Protein 5ZTB (pdb70)

Structure (mmCIF, N/CA/C/O backbone):
data_5ZTB
#
_entry.id   5ZTB
#
_cell.length_a   165.622
_cell.length_b   82.770
_cell.length_c   138.495
_cell.angle_alpha   90.00
_cell.angle_beta   115.86
_cell.angle_gamma   90.00
#
_symmetry.space_group_name_H-M   'C 1 2 1'
#
loop_
_entity.id
_entity.type
_entity.pdbx_description
1 polymer 'Sulfur carrier protein TtuB'
2 polymer 'tRNA-5-methyluridine(54) 2-sulfurtransferase'
3 non-polymer GLYCEROL
4 non-polymer 'IRON/SULFUR CLUSTER'
5 non-polymer 'ZINC ION'
6 non-polymer "ADENOSINE-5'-TRIPHOSPHATE"
7 non-polymer 'SULFATE ION'
8 water water
#
loop_
_atom_site.group_PDB
_atom_site.id
_atom_site.type_symbol
_atom_site.label_atom_id
_atom_site.label_alt_id
_atom_site.label_comp_id
_atom_site.label_asym_id
_atom_site.label_entity_id
_atom_site.label_seq_id
_atom_site.pdbx_PDB_ins_code
_atom_site.Cartn_x
_atom_site.Cartn_y
_atom_site.Cartn_z
_atom_site.occupancy
_atom_site.B_iso_or_equiv
_atom_site.auth_seq_id
_atom_site.auth_comp_id
_atom_site.auth_asym_id
_atom_site.auth_atom_id
_atom_site.pdbx_PDB_model_num
ATOM 1 N N . HIS A 1 10 ? -272.126 -48.270 -46.875 1.00 86.14 1 HIS E N 1
ATOM 2 C CA . HIS A 1 10 ? -272.452 -46.951 -46.397 1.00 86.28 1 HIS E CA 1
ATOM 3 C C . HIS A 1 10 ? -271.561 -45.909 -47.074 1.00 85.03 1 HIS E C 1
ATOM 4 O O . HIS A 1 10 ? -272.017 -45.017 -47.768 1.00 84.15 1 HIS E O 1
ATOM 11 N N . ARG A 1 11 ? -270.268 -46.074 -46.846 1.00 85.81 2 ARG E N 1
ATOM 12 C CA . ARG A 1 11 ? -269.237 -45.317 -47.536 1.00 85.02 2 ARG E CA 1
ATOM 13 C C . ARG A 1 11 ? -268.808 -46.037 -48.812 1.00 83.72 2 ARG E C 1
ATOM 14 O O . ARG A 1 11 ? -268.348 -47.182 -48.755 1.00 84.84 2 ARG E O 1
ATOM 22 N N . VAL A 1 12 ? -268.970 -45.380 -49.957 1.00 82.73 3 VAL E N 1
ATOM 23 C CA . VAL A 1 12 ? -268.655 -46.024 -51.218 1.00 73.74 3 VAL E CA 1
ATOM 24 C C . VAL A 1 12 ? -267.613 -45.223 -51.985 1.00 80.78 3 VAL E C 1
ATOM 25 O O . VAL A 1 12 ? -267.875 -44.093 -52.394 1.00 84.47 3 VAL E O 1
ATOM 29 N N . VAL A 1 13 ? -266.437 -45.808 -52.182 1.00 74.18 4 VAL E N 1
ATOM 30 C CA . VAL A 1 13 ? -265.365 -45.159 -52.936 1.00 77.47 4 VAL E CA 1
ATOM 31 C C . VAL A 1 13 ? -265.489 -45.482 -54.421 1.00 76.54 4 VAL E C 1
ATOM 32 O O . VAL A 1 13 ? -265.571 -46.648 -54.802 1.00 73.28 4 VAL E O 1
ATOM 36 N N . LEU A 1 14 ? -265.527 -44.448 -55.253 1.00 78.09 5 LEU E N 1
ATOM 37 C CA . LEU A 1 14 ? -265.735 -44.643 -56.679 1.00 77.21 5 LEU E CA 1
ATOM 38 C C . LEU A 1 14 ? -264.437 -44.602 -57.470 1.00 91.60 5 LEU E C 1
ATOM 39 O O . LEU A 1 14 ? -263.463 -43.972 -57.064 1.00 90.29 5 LEU E O 1
ATOM 44 N N . ARG A 1 15 ? -264.441 -45.285 -58.608 1.00 100.29 6 ARG E N 1
ATOM 45 C CA . ARG A 1 15 ? -263.268 -45.392 -59.455 1.00 114.63 6 ARG E CA 1
ATOM 46 C C . ARG A 1 15 ? -263.662 -45.077 -60.893 1.00 126.51 6 ARG E C 1
ATOM 47 O O . ARG A 1 15 ? -264.818 -45.269 -61.269 1.00 115.94 6 ARG E O 1
ATOM 55 N N . LEU A 1 16 ? -262.747 -44.571 -61.716 1.00 157.13 7 LEU E N 1
ATOM 56 C CA . LEU A 1 16 ? -261.374 -44.254 -61.345 1.00 167.27 7 LEU E CA 1
ATOM 57 C C . LEU A 1 16 ? -261.168 -42.941 -60.582 1.00 175.26 7 LEU E C 1
ATOM 58 O O . LEU A 1 16 ? -262.011 -42.044 -60.572 1.00 173.99 7 LEU E O 1
ATOM 63 N N . PRO A 1 17 ? -260.006 -42.884 -59.947 1.00 187.63 8 PRO E N 1
ATOM 64 C CA . PRO A 1 17 ? -259.467 -41.754 -59.194 1.00 199.02 8 PRO E CA 1
ATOM 65 C C . PRO A 1 17 ? -258.505 -40.871 -59.993 1.00 204.47 8 PRO E C 1
ATOM 66 O O . PRO A 1 17 ? -257.350 -41.261 -60.159 1.00 202.46 8 PRO E O 1
ATOM 70 N N . GLU A 1 18 ? -258.922 -39.658 -60.364 1.00 198.70 9 GLU E N 1
ATOM 71 C CA . GLU A 1 18 ? -260.323 -39.263 -60.567 1.00 185.42 9 GLU E CA 1
ATOM 72 C C . GLU A 1 18 ? -261.242 -39.538 -59.382 1.00 176.63 9 GLU E C 1
ATOM 73 O O . GLU A 1 18 ? -262.370 -39.999 -59.559 1.00 173.06 9 GLU E O 1
ATOM 79 N N . ARG A 1 19 ? -260.750 -39.284 -58.177 1.00 171.77 10 ARG E N 1
ATOM 80 C CA . ARG A 1 19 ? -261.405 -39.779 -56.978 1.00 152.56 10 ARG E CA 1
ATOM 81 C C . ARG A 1 19 ? -262.813 -39.232 -56.820 1.00 139.07 10 ARG E C 1
ATOM 82 O O . ARG A 1 19 ? -263.074 -38.057 -57.073 1.00 152.55 10 ARG E O 1
ATOM 90 N N . LYS A 1 20 ? -263.720 -40.107 -56.402 1.00 112.11 11 LYS E N 1
ATOM 91 C CA . LYS A 1 20 ? -265.102 -39.726 -56.148 1.00 106.77 11 LYS E CA 1
ATOM 92 C C . LYS A 1 20 ? -265.615 -40.559 -54.982 1.00 96.96 11 LYS E C 1
ATOM 93 O O . LYS A 1 20 ? -265.382 -41.765 -54.927 1.00 93.20 11 LYS E O 1
ATOM 99 N N . GLU A 1 21 ? -266.294 -39.915 -54.040 1.00 99.19 12 GLU E N 1
ATOM 100 C CA . GLU A 1 21 ? -266.801 -40.615 -52.869 1.00 94.96 12 GLU E CA 1
ATOM 101 C C . GLU A 1 21 ? -268.224 -40.194 -52.534 1.00 94.70 12 GLU E C 1
ATOM 102 O O . GLU A 1 21 ? -268.499 -39.016 -52.312 1.00 107.87 12 GLU E O 1
ATOM 108 N N . VAL A 1 22 ? -269.132 -41.164 -52.503 1.00 87.79 13 VAL E N 1
ATOM 109 C CA . VAL A 1 22 ? -270.505 -40.899 -52.102 1.00 90.48 13 VAL E CA 1
ATOM 110 C C . VAL A 1 22 ? -270.904 -41.819 -50.960 1.00 90.04 13 VAL E C 1
ATOM 111 O O . VAL A 1 22 ? -270.117 -42.667 -50.528 1.00 86.10 13 VAL E O 1
ATOM 115 N N . GLU A 1 23 ? -272.125 -41.654 -50.472 1.00 91.62 14 GLU E N 1
ATOM 116 C CA . GLU A 1 23 ? -272.620 -42.497 -49.397 1.00 90.66 14 GLU E CA 1
ATOM 117 C C . GLU A 1 23 ? -274.104 -42.796 -49.562 1.00 91.93 14 GLU E C 1
ATOM 118 O O . GLU A 1 23 ? -274.884 -41.933 -49.963 1.00 87.15 14 GLU E O 1
ATOM 124 N N . VAL A 1 24 ? -274.478 -44.037 -49.264 1.00 94.08 15 VAL E N 1
ATOM 125 C CA . VAL A 1 24 ? -275.852 -44.497 -49.416 1.00 91.26 15 VAL E CA 1
ATOM 126 C C . VAL A 1 24 ? -276.279 -45.317 -48.202 1.00 87.33 15 VAL E C 1
ATOM 127 O O . VAL A 1 24 ? -275.450 -45.681 -47.366 1.00 88.45 15 VAL E O 1
ATOM 131 N N . LYS A 1 25 ? -277.574 -45.597 -48.103 1.00 89.46 16 LYS E N 1
ATOM 132 C CA . LYS A 1 25 ? -278.096 -46.389 -46.994 1.00 96.61 16 LYS E CA 1
ATOM 133 C C . LYS A 1 25 ? -277.840 -47.878 -47.198 1.00 96.85 16 LYS E C 1
ATOM 134 O O . LYS A 1 25 ? -277.775 -48.358 -48.331 1.00 91.53 16 LYS E O 1
ATOM 140 N N . GLY A 1 26 ? -277.703 -48.602 -46.090 1.00 104.19 17 GLY E N 1
ATOM 141 C CA . GLY A 1 26 ? -277.331 -50.007 -46.121 1.00 103.05 17 GLY E CA 1
ATOM 142 C C . GLY A 1 26 ? -278.481 -50.987 -45.980 1.00 98.91 17 GLY E C 1
ATOM 143 O O . GLY A 1 26 ? -279.597 -50.710 -46.419 1.00 101.14 17 GLY E O 1
ATOM 144 N N . ASN A 1 27 ? -278.180 -52.140 -45.378 1.00 97.37 18 ASN E N 1
ATOM 145 C CA . ASN A 1 27 ? -279.114 -53.258 -45.182 1.00 101.30 18 ASN E CA 1
ATOM 146 C C . ASN A 1 27 ? -279.953 -53.593 -46.420 1.00 100.04 18 ASN E C 1
ATOM 147 O O . ASN A 1 27 ? -281.146 -53.888 -46.321 1.00 97.57 18 ASN E O 1
ATOM 152 N N . ARG A 1 28 ? -279.313 -53.558 -47.587 1.00 91.18 19 ARG E N 1
ATOM 153 C CA . ARG A 1 28 ? -279.956 -53.939 -48.840 1.00 84.85 19 ARG E CA 1
ATOM 154 C C . ARG A 1 28 ? -278.949 -54.612 -49.777 1.00 79.84 19 ARG E C 1
ATOM 155 O O . ARG A 1 28 ? -277.742 -54.424 -49.624 1.00 75.27 19 ARG E O 1
ATOM 163 N N . PRO A 1 29 ? -279.438 -55.422 -50.733 1.00 75.66 20 PRO E N 1
ATOM 164 C CA . PRO A 1 29 ? -278.536 -56.099 -51.675 1.00 65.28 20 PRO E CA 1
ATOM 165 C C . PRO A 1 29 ? -277.689 -55.126 -52.490 1.00 71.66 20 PRO E C 1
ATOM 166 O O . PRO A 1 29 ? -278.104 -53.986 -52.718 1.00 65.67 20 PRO E O 1
ATOM 170 N N . LEU A 1 30 ? -276.513 -55.577 -52.920 1.00 62.22 21 LEU E N 1
ATOM 171 C CA . LEU A 1 30 ? -275.636 -54.766 -53.758 1.00 58.29 21 LEU E CA 1
ATOM 172 C C . LEU A 1 30 ? -276.356 -54.349 -55.036 1.00 50.55 21 LEU E C 1
ATOM 173 O O . LEU A 1 30 ? -276.147 -53.249 -55.543 1.00 58.78 21 LEU E O 1
ATOM 178 N N . ARG A 1 31 ? -277.207 -55.237 -55.543 1.00 53.81 22 ARG E N 1
ATOM 179 C CA . ARG A 1 31 ? -278.000 -54.970 -56.742 1.00 56.41 22 ARG E CA 1
ATOM 180 C C . ARG A 1 31 ? -278.766 -53.660 -56.619 1.00 66.47 22 ARG E C 1
ATOM 181 O O . ARG A 1 31 ? -278.928 -52.925 -57.594 1.00 67.23 22 ARG E O 1
ATOM 189 N N . GLU A 1 32 ? -279.221 -53.371 -55.407 1.00 64.12 23 GLU E N 1
ATOM 190 C CA . GLU A 1 32 ? -280.056 -52.207 -55.155 1.00 72.04 23 GLU E CA 1
ATOM 191 C C . GLU A 1 32 ? -279.241 -50.919 -55.087 1.00 70.11 23 GLU E C 1
ATOM 192 O O . GLU A 1 32 ? -279.642 -49.899 -55.649 1.00 70.99 23 GLU E O 1
ATOM 198 N N . VAL A 1 33 ? -278.096 -50.963 -54.413 1.00 63.05 24 VAL E N 1
ATOM 199 C CA . VAL A 1 33 ? -277.268 -49.769 -54.272 1.00 67.73 24 VAL E CA 1
ATOM 200 C C . VAL A 1 33 ? -276.596 -49.382 -55.595 1.00 71.68 24 VAL E C 1
ATOM 201 O O . VAL A 1 33 ? -276.342 -48.203 -55.840 1.00 68.96 24 VAL E O 1
ATOM 205 N N . LEU A 1 34 ? -276.325 -50.365 -56.453 1.00 61.09 25 LEU E N 1
ATOM 206 C CA . LEU A 1 34 ? -275.736 -50.080 -57.760 1.00 61.87 25 LEU E CA 1
ATOM 207 C C . LEU A 1 34 ? -276.752 -49.384 -58.652 1.00 61.96 25 LEU E C 1
ATOM 208 O O . LEU A 1 34 ? -276.410 -48.479 -59.412 1.00 54.69 25 LEU E O 1
ATOM 213 N N . GLU A 1 35 ? -278.004 -49.818 -58.559 1.00 66.94 26 GLU E N 1
ATOM 214 C CA . GLU A 1 35 ? -279.073 -49.234 -59.352 1.00 71.23 26 GLU E CA 1
ATOM 215 C C . GLU A 1 35 ? -279.310 -47.779 -58.949 1.00 76.04 26 GLU E C 1
ATOM 216 O O . GLU A 1 35 ? -279.616 -46.936 -59.791 1.00 75.82 26 GLU E O 1
ATOM 222 N N . GLU A 1 36 ? -279.159 -47.492 -57.660 1.00 73.03 27 GLU E N 1
ATOM 223 C CA . GLU A 1 36 ? -279.280 -46.127 -57.161 1.00 74.69 27 GLU E CA 1
ATOM 224 C C . GLU A 1 36 ? -278.184 -45.231 -57.732 1.00 77.69 27 GLU E C 1
ATOM 225 O O . GLU A 1 36 ? -278.428 -44.072 -58.070 1.00 82.75 27 GLU E O 1
ATOM 231 N N . LEU A 1 37 ? -276.979 -45.780 -57.846 1.00 72.17 28 LEU E N 1
ATOM 232 C CA . LEU A 1 37 ? -275.845 -45.031 -58.377 1.00 67.57 28 LEU E CA 1
ATOM 233 C C . LEU A 1 37 ? -275.840 -45.036 -59.904 1.00 57.36 28 LEU E C 1
ATOM 234 O O . LEU A 1 37 ? -274.980 -44.419 -60.531 1.00 62.31 28 LEU E O 1
ATOM 239 N N . GLY A 1 38 ? -276.807 -45.734 -60.492 1.00 56.66 29 GLY E N 1
ATOM 240 C CA . GLY A 1 38 ? -276.925 -45.824 -61.938 1.00 58.45 29 GLY E CA 1
ATOM 241 C C . GLY A 1 38 ? -275.763 -46.554 -62.589 1.00 62.19 29 GLY E C 1
ATOM 242 O O . GLY A 1 38 ? -275.363 -46.226 -63.705 1.00 53.20 29 GLY E O 1
ATOM 243 N N . LEU A 1 39 ? -275.226 -47.550 -61.891 1.00 55.83 30 LEU E N 1
ATOM 244 C CA . LEU A 1 39 ? -274.091 -48.322 -62.390 1.00 55.37 30 LEU E CA 1
ATOM 245 C C . LEU A 1 39 ? -274.528 -49.666 -62.966 1.00 49.81 30 LEU E C 1
ATOM 246 O O . LEU A 1 39 ? -275.238 -50.427 -62.313 1.00 48.54 30 LEU E O 1
ATOM 251 N N . ASN A 1 40 ? -274.093 -49.948 -64.192 1.00 43.66 31 ASN E N 1
ATOM 252 C CA . ASN A 1 40 ? -274.344 -51.233 -64.837 1.00 47.02 31 ASN E CA 1
ATOM 253 C C . ASN A 1 40 ? -273.468 -52.326 -64.214 1.00 43.07 31 ASN E C 1
ATOM 254 O O . ASN A 1 40 ? -272.245 -52.257 -64.303 1.00 42.40 31 ASN E O 1
ATOM 259 N N . PRO A 1 41 ? -274.096 -53.334 -63.580 1.00 51.34 32 PRO E N 1
ATOM 260 C CA . PRO A 1 41 ? -273.385 -54.438 -62.912 1.00 40.54 32 PRO E CA 1
ATOM 261 C C . PRO A 1 41 ? -272.366 -55.135 -63.809 1.00 42.48 32 PRO E C 1
ATOM 262 O O . PRO A 1 41 ? -271.360 -55.633 -63.310 1.00 39.56 32 PRO E O 1
ATOM 266 N N . GLU A 1 42 ? -272.625 -55.175 -65.114 1.00 37.19 33 GLU E N 1
ATOM 267 C CA . GLU A 1 42 ? -271.684 -55.765 -66.059 1.00 44.71 33 GLU E CA 1
ATOM 268 C C . GLU A 1 42 ? -270.364 -55.000 -66.129 1.00 46.84 33 GLU E C 1
ATOM 269 O O . GLU A 1 42 ? -269.337 -55.567 -66.492 1.00 41.51 33 GLU E O 1
ATOM 275 N N . THR A 1 43 ? -270.405 -53.706 -65.826 1.00 38.33 34 THR E N 1
ATOM 276 C CA . THR A 1 43 ? -269.258 -52.832 -66.051 1.00 41.75 34 THR E CA 1
ATOM 277 C C . THR A 1 43 ? -268.424 -52.504 -64.810 1.00 37.10 34 THR E C 1
ATOM 278 O O . THR A 1 43 ? -267.437 -51.773 -64.903 1.00 41.53 34 THR E O 1
ATOM 282 N N . VAL A 1 44 ? -268.820 -53.017 -63.651 1.00 37.05 35 VAL E N 1
ATOM 283 C CA . VAL A 1 44 ? -268.100 -52.719 -62.418 1.00 37.15 35 VAL E CA 1
ATOM 284 C C . VAL A 1 44 ? -267.894 -53.956 -61.552 1.00 40.77 35 VAL E C 1
ATOM 285 O O . VAL A 1 44 ? -268.592 -54.955 -61.703 1.00 35.91 35 VAL E O 1
ATOM 289 N N . VAL A 1 45 ? -266.927 -53.865 -60.646 1.00 34.12 36 VAL E N 1
ATOM 290 C CA . VAL A 1 45 ? -266.719 -54.863 -59.605 1.00 40.44 36 VAL E CA 1
ATOM 291 C C . VAL A 1 45 ? -266.704 -54.152 -58.256 1.00 44.54 36 VAL E C 1
ATOM 292 O O . VAL A 1 45 ? -265.967 -53.184 -58.073 1.00 47.14 36 VAL E O 1
ATOM 296 N N . ALA A 1 46 ? -267.527 -54.617 -57.323 1.00 40.35 37 ALA E N 1
ATOM 297 C CA . ALA A 1 46 ? -267.549 -54.041 -55.982 1.00 41.21 37 ALA E CA 1
ATOM 298 C C . ALA A 1 46 ? -266.732 -54.894 -55.014 1.00 44.80 37 ALA E C 1
ATOM 299 O O . ALA A 1 46 ? -266.870 -56.117 -54.969 1.00 43.37 37 ALA E O 1
ATOM 301 N N . VAL A 1 47 ? -265.876 -54.239 -54.242 1.00 45.61 38 VAL E N 1
ATOM 302 C CA . VAL A 1 47 ? -264.984 -54.939 -53.329 1.00 46.19 38 VAL E CA 1
ATOM 303 C C . VAL A 1 47 ? -265.141 -54.455 -51.887 1.00 54.81 38 VAL E C 1
ATOM 304 O O . VAL A 1 47 ? -265.072 -53.259 -51.616 1.00 53.03 38 VAL E O 1
ATOM 308 N N . ARG A 1 48 ? -265.366 -55.394 -50.971 1.00 50.18 39 ARG E N 1
ATOM 309 C CA . ARG A 1 48 ? -265.359 -55.110 -49.541 1.00 57.10 39 ARG E CA 1
ATOM 310 C C . ARG A 1 48 ? -264.170 -55.822 -48.906 1.00 57.33 39 ARG E C 1
ATOM 311 O O . ARG A 1 48 ? -264.171 -57.045 -48.769 1.00 59.99 39 ARG E O 1
ATOM 319 N N . GLY A 1 49 ? -263.162 -55.054 -48.506 1.00 56.54 40 GLY E N 1
ATOM 320 C CA . GLY A 1 49 ? -261.924 -55.641 -48.030 1.00 68.07 40 GLY E CA 1
ATOM 321 C C . GLY A 1 49 ? -261.201 -56.356 -49.156 1.00 66.56 40 GLY E C 1
ATOM 322 O O . GLY A 1 49 ? -260.898 -55.754 -50.183 1.00 65.35 40 GLY E O 1
ATOM 323 N N . GLU A 1 50 ? -260.903 -57.636 -48.955 1.00 70.43 41 GLU E N 1
ATOM 324 C CA . GLU A 1 50 ? -260.288 -58.454 -49.998 1.00 78.96 41 GLU E CA 1
ATOM 325 C C . GLU A 1 50 ? -261.330 -59.287 -50.747 1.00 75.09 41 GLU E C 1
ATOM 326 O O . GLU A 1 50 ? -261.003 -60.012 -51.689 1.00 71.93 41 GLU E O 1
ATOM 332 N N . GLU A 1 51 ? -262.584 -59.173 -50.323 1.00 57.91 42 GLU E N 1
ATOM 333 C CA . GLU A 1 51 ? -263.663 -59.989 -50.868 1.00 54.50 42 GLU E CA 1
ATOM 334 C C . GLU A 1 51 ? -264.463 -59.272 -51.954 1.00 52.46 42 GLU E C 1
ATOM 335 O O . GLU A 1 51 ? -264.920 -58.146 -51.753 1.00 46.39 42 GLU E O 1
ATOM 341 N N . LEU A 1 52 ? -264.637 -59.924 -53.099 1.00 43.35 43 LEU E N 1
ATOM 342 C CA . LEU A 1 52 ? -265.521 -59.400 -54.133 1.00 46.03 43 LEU E CA 1
ATOM 343 C C . LEU A 1 52 ? -266.964 -59.705 -53.765 1.00 51.23 43 LEU E C 1
ATOM 344 O O . LEU A 1 52 ? -267.264 -60.768 -53.224 1.00 51.02 43 LEU E O 1
ATOM 349 N N . LEU A 1 53 ? -267.858 -58.774 -54.069 1.00 44.62 44 LEU E N 1
ATOM 350 C CA . LEU A 1 53 ? -269.267 -58.953 -53.768 1.00 41.70 44 LEU E CA 1
ATOM 351 C C . LEU A 1 53 ? -270.040 -59.267 -55.039 1.00 45.33 44 LEU E C 1
ATOM 352 O O . LEU A 1 53 ? -269.708 -58.768 -56.115 1.00 39.84 44 LEU E O 1
ATOM 357 N N . THR A 1 54 ? -271.056 -60.113 -54.917 1.00 48.70 45 THR E N 1
ATOM 358 C CA . THR A 1 54 ? -271.949 -60.381 -56.030 1.00 46.70 45 THR E CA 1
ATOM 359 C C . THR A 1 54 ? -273.235 -59.587 -55.821 1.00 49.42 45 THR E C 1
ATOM 360 O O . THR A 1 54 ? -273.429 -58.988 -54.762 1.00 46.58 45 THR E O 1
ATOM 364 N N . LEU A 1 55 ? -274.126 -59.625 -56.805 1.00 45.03 46 LEU E N 1
ATOM 365 C CA . LEU A 1 55 ? -275.342 -58.816 -56.774 1.00 49.60 46 LEU E CA 1
ATOM 366 C C . LEU A 1 55 ? -276.247 -59.153 -55.594 1.00 62.31 46 LEU E C 1
ATOM 367 O O . LEU A 1 55 ? -276.889 -58.273 -55.021 1.00 62.26 46 LEU E O 1
ATOM 372 N N . GLU A 1 56 ? -276.286 -60.430 -55.233 1.00 67.06 47 GLU E N 1
ATOM 373 C CA . GLU A 1 56 ? -277.150 -60.896 -54.157 1.00 70.76 47 GLU E CA 1
ATOM 374 C C . GLU A 1 56 ? -276.568 -60.597 -52.775 1.00 69.71 47 GLU E C 1
ATOM 375 O O . GLU A 1 56 ? -277.295 -60.590 -51.785 1.00 73.32 47 GLU E O 1
ATOM 381 N N . ASP A 1 57 ? -275.261 -60.348 -52.709 1.00 62.21 48 ASP E N 1
ATOM 382 C CA . ASP A 1 57 ? -274.592 -60.106 -51.433 1.00 55.26 48 ASP E CA 1
ATOM 383 C C . ASP A 1 57 ? -275.155 -58.882 -50.722 1.00 69.67 48 ASP E C 1
ATOM 384 O O . ASP A 1 57 ? -275.534 -57.896 -51.356 1.00 72.99 48 ASP E O 1
ATOM 389 N N . GLU A 1 58 ? -275.199 -58.957 -49.397 1.00 73.64 49 GLU E N 1
ATOM 390 C CA . GLU A 1 58 ? -275.776 -57.902 -48.575 1.00 73.64 49 GLU E CA 1
ATOM 391 C C . GLU A 1 58 ? -274.724 -56.875 -48.177 1.00 68.08 49 GLU E C 1
ATOM 392 O O . GLU A 1 58 ? -273.645 -57.235 -47.706 1.00 75.71 49 GLU E O 1
ATOM 398 N N . VAL A 1 59 ? -275.034 -55.598 -48.372 1.00 67.38 50 VAL E N 1
ATOM 399 C CA . VAL A 1 59 ? -274.162 -54.541 -47.877 1.00 83.34 50 VAL E CA 1
ATOM 400 C C . VAL A 1 59 ? -274.728 -54.022 -46.552 1.00 91.29 50 VAL E C 1
ATOM 401 O O . VAL A 1 59 ? -275.948 -53.938 -46.381 1.00 84.82 50 VAL E O 1
ATOM 405 N N . ARG A 1 60 ? -273.845 -53.707 -45.609 1.00 91.53 51 ARG E N 1
ATOM 406 C CA . ARG A 1 60 ? -274.272 -53.280 -44.279 1.00 99.64 51 ARG E CA 1
ATOM 407 C C . ARG A 1 60 ? -274.383 -51.761 -44.185 1.00 103.07 51 ARG E C 1
ATOM 408 O O . ARG A 1 60 ? -274.092 -51.044 -45.144 1.00 103.48 51 ARG E O 1
ATOM 416 N N . GLU A 1 61 ? -274.805 -51.281 -43.017 1.00 106.49 52 GLU E N 1
ATOM 417 C CA . GLU A 1 61 ? -274.845 -49.849 -42.739 1.00 105.59 52 GLU E CA 1
ATOM 418 C C . GLU A 1 61 ? -273.486 -49.354 -42.238 1.00 102.14 52 GLU E C 1
ATOM 419 O O . GLU A 1 61 ? -273.210 -48.154 -42.241 1.00 102.70 52 GLU E O 1
ATOM 425 N N . GLU A 1 62 ? -272.643 -50.285 -41.796 1.00 97.59 53 GLU E N 1
ATOM 426 C CA . GLU A 1 62 ? -271.263 -49.964 -41.427 1.00 101.03 53 GLU E CA 1
ATOM 427 C C . GLU A 1 62 ? -270.244 -50.325 -42.515 1.00 100.85 53 GLU E C 1
ATOM 428 O O . GLU A 1 62 ? -269.043 -50.125 -42.332 1.00 101.74 53 GLU E O 1
ATOM 434 N N . ASP A 1 63 ? -270.717 -50.855 -43.640 1.00 98.36 54 ASP E N 1
ATOM 435 C CA . ASP A 1 63 ? -269.811 -51.326 -44.691 1.00 95.59 54 ASP E CA 1
ATOM 436 C C . ASP A 1 63 ? -269.052 -50.213 -45.408 1.00 91.85 54 ASP E C 1
ATOM 437 O O . ASP A 1 63 ? -269.550 -49.097 -45.568 1.00 90.87 54 ASP E O 1
ATOM 442 N N . THR A 1 64 ? -267.835 -50.539 -45.832 1.00 86.47 55 THR E N 1
ATOM 443 C CA . THR A 1 64 ? -267.045 -49.665 -46.687 1.00 80.72 55 THR E CA 1
ATOM 444 C C . THR A 1 64 ? -266.717 -50.394 -47.984 1.00 70.53 55 THR E C 1
ATOM 445 O O . THR A 1 64 ? -265.989 -51.387 -47.981 1.00 66.38 55 THR E O 1
ATOM 449 N N . LEU A 1 65 ? -267.261 -49.904 -49.092 1.00 70.84 56 LEU E N 1
ATOM 450 C CA . LEU A 1 65 ? -267.079 -50.563 -50.382 1.00 58.60 56 LEU E CA 1
ATOM 451 C C . LEU A 1 65 ? -266.206 -49.760 -51.334 1.00 65.53 56 LEU E C 1
ATOM 452 O O . LEU A 1 65 ? -266.188 -48.530 -51.305 1.00 63.83 56 LEU E O 1
ATOM 457 N N . GLU A 1 66 ? -265.481 -50.479 -52.181 1.00 51.81 57 GLU E N 1
ATOM 458 C CA . GLU A 1 66 ? -264.790 -49.875 -53.302 1.00 55.70 57 GLU E CA 1
ATOM 459 C C . GLU A 1 66 ? -265.351 -50.459 -54.594 1.00 53.11 57 GLU E C 1
ATOM 460 O O . GLU A 1 66 ? -265.230 -51.657 -54.850 1.00 50.07 57 GLU E O 1
ATOM 466 N N . VAL A 1 67 ? -265.970 -49.605 -55.400 1.00 49.33 58 VAL E N 1
ATOM 467 C CA . VAL A 1 67 ? -266.497 -50.019 -56.690 1.00 59.82 58 VAL E CA 1
ATOM 468 C C . VAL A 1 67 ? -265.500 -49.656 -57.779 1.00 50.53 58 VAL E C 1
ATOM 469 O O . VAL A 1 67 ? -265.185 -48.487 -57.980 1.00 65.54 58 VAL E O 1
ATOM 473 N N . LEU A 1 68 ? -265.003 -50.668 -58.480 1.00 48.82 59 LEU E N 1
ATOM 474 C CA . LEU A 1 68 ? -263.975 -50.468 -59.490 1.00 47.57 59 LEU E CA 1
ATOM 475 C C . LEU A 1 68 ? -264.533 -50.678 -60.887 1.00 47.79 59 LEU E C 1
ATOM 476 O O . LEU A 1 68 ? -265.216 -51.664 -61.150 1.00 47.60 59 LEU E O 1
ATOM 481 N N . SER A 1 69 ? -264.246 -49.738 -61.777 1.00 48.51 60 SER E N 1
ATOM 482 C CA . SER A 1 69 ? -264.713 -49.822 -63.152 1.00 48.06 60 SER E CA 1
ATOM 483 C C . SER A 1 69 ? -263.987 -50.917 -63.923 1.00 44.69 60 SER E C 1
ATOM 484 O O . SER A 1 69 ? -262.760 -50.955 -63.956 1.00 44.20 60 SER E O 1
ATOM 487 N N . ALA A 1 70 ? -264.752 -51.805 -64.544 1.00 38.06 61 ALA E N 1
ATOM 488 C CA . ALA A 1 70 ? -264.181 -52.833 -65.394 1.00 43.71 61 ALA E CA 1
ATOM 489 C C . ALA A 1 70 ? -263.881 -52.258 -66.774 1.00 44.29 61 ALA E C 1
ATOM 490 O O . ALA A 1 70 ? -263.145 -52.853 -67.559 1.00 48.73 61 ALA E O 1
ATOM 492 N N . ILE A 1 71 ? -264.441 -51.089 -67.056 1.00 42.99 62 ILE E N 1
ATOM 493 C CA . ILE A 1 71 ? -264.401 -50.542 -68.408 1.00 46.45 62 ILE E CA 1
ATOM 494 C C . ILE A 1 71 ? -263.075 -49.865 -68.732 1.00 51.73 62 ILE E C 1
ATOM 495 O O . ILE A 1 71 ? -262.663 -48.916 -68.067 1.00 48.50 62 ILE E O 1
ATOM 500 N N . SER A 1 72 ? -262.409 -50.374 -69.761 1.00 47.91 63 SER E N 1
ATOM 501 C CA . SER A 1 72 ? -261.170 -49.783 -70.236 1.00 48.81 63 SER E CA 1
ATOM 502 C C . SER A 1 72 ? -261.475 -48.761 -71.319 1.00 51.90 63 SER E C 1
ATOM 503 O O . SER A 1 72 ? -262.233 -49.038 -72.250 1.00 47.56 63 SER E O 1
ATOM 506 N N . GLY A 1 73 ? -260.883 -47.578 -71.196 1.00 56.72 64 GLY E N 1
ATOM 507 C CA . GLY A 1 73 ? -261.086 -46.528 -72.173 1.00 43.94 64 GLY E CA 1
ATOM 508 C C . GLY A 1 73 ? -260.354 -46.826 -73.465 1.00 44.38 64 GLY E C 1
ATOM 509 O O . GLY A 1 73 ? -260.668 -46.262 -74.513 1.00 51.24 64 GLY E O 1
ATOM 510 N N . GLY A 1 74 ? -259.381 -47.725 -73.382 1.00 49.31 65 GLY E N 1
ATOM 511 C CA . GLY A 1 74 ? -258.588 -48.105 -74.533 1.00 53.01 65 GLY E CA 1
ATOM 512 C C . GLY A 1 74 ? -257.564 -47.045 -74.875 1.00 50.34 65 GLY E C 1
ATOM 513 O O . GLY A 1 74 ? -257.630 -46.546 -76.045 1.00 69.68 65 GLY E O 1
ATOM 515 N N . VAL B 2 2 ? -274.046 -69.854 -55.100 1.00 33.39 2 VAL B N 1
ATOM 516 C CA . VAL B 2 2 ? -272.891 -70.512 -54.499 1.00 33.20 2 VAL B CA 1
ATOM 517 C C . VAL B 2 2 ? -271.934 -71.003 -55.580 1.00 31.47 2 VAL B C 1
ATOM 518 O O . VAL B 2 2 ? -272.289 -71.043 -56.755 1.00 28.76 2 VAL B O 1
ATOM 522 N N . CYS B 2 3 ? -270.720 -71.368 -55.176 1.00 30.21 3 CYS B N 1
ATOM 523 C CA . CYS B 2 3 ? -269.733 -71.905 -56.103 1.00 29.49 3 CYS B CA 1
ATOM 524 C C . CYS B 2 3 ? -270.201 -73.232 -56.685 1.00 35.22 3 CYS B C 1
ATOM 525 O O . CYS B 2 3 ? -270.589 -74.134 -55.944 1.00 33.17 3 CYS B O 1
ATOM 528 N N . LYS B 2 4 ? -270.160 -73.338 -58.009 1.00 30.83 4 LYS B N 1
ATOM 529 C CA . LYS B 2 4 ? -270.586 -74.544 -58.709 1.00 28.26 4 LYS B CA 1
ATOM 530 C C . LYS B 2 4 ? -269.721 -75.752 -58.326 1.00 34.58 4 LYS B C 1
ATOM 531 O O . LYS B 2 4 ? -270.198 -76.883 -58.279 1.00 32.80 4 LYS B O 1
ATOM 537 N N . VAL B 2 5 ? -268.448 -75.502 -58.051 1.00 37.42 5 VAL B N 1
ATOM 538 C CA . VAL B 2 5 ? -267.507 -76.577 -57.756 1.00 31.27 5 VAL B CA 1
ATOM 539 C C . VAL B 2 5 ? -267.644 -77.082 -56.314 1.00 34.09 5 VAL B C 1
ATOM 540 O O . VAL B 2 5 ? -267.962 -78.252 -56.091 1.00 30.15 5 VAL B O 1
ATOM 544 N N . CYS B 2 6 ? -267.375 -76.213 -55.343 1.00 28.80 6 CYS B N 1
ATOM 545 C CA . CYS B 2 6 ? -267.370 -76.622 -53.940 1.00 36.16 6 CYS B CA 1
ATOM 546 C C . CYS B 2 6 ? -268.618 -76.275 -53.107 1.00 40.97 6 CYS B C 1
ATOM 547 O O . CYS B 2 6 ? -268.711 -76.666 -51.947 1.00 30.57 6 CYS B O 1
ATOM 550 N N . GLY B 2 7 ? -269.569 -75.542 -53.676 1.00 37.66 7 GLY B N 1
ATOM 551 C CA . GLY B 2 7 ? -270.768 -75.187 -52.939 1.00 33.13 7 GLY B CA 1
ATOM 552 C C . GLY B 2 7 ? -270.658 -74.092 -51.887 1.00 33.61 7 GLY B C 1
ATOM 553 O O . GLY B 2 7 ? -271.650 -73.760 -51.231 1.00 30.01 7 GLY B O 1
ATOM 554 N N . GLN B 2 8 ? -269.468 -73.529 -51.704 1.00 31.87 8 GLN B N 1
ATOM 555 C CA . GLN B 2 8 ? -269.307 -72.412 -50.779 1.00 35.80 8 GLN B CA 1
ATOM 556 C C . GLN B 2 8 ? -269.710 -71.098 -51.462 1.00 35.86 8 GLN B C 1
ATOM 557 O O . GLN B 2 8 ? -270.065 -71.088 -52.641 1.00 32.01 8 GLN B O 1
ATOM 563 N N . LYS B 2 9 ? -269.639 -69.997 -50.717 1.00 35.43 9 LYS B N 1
ATOM 564 C CA . LYS B 2 9 ? -270.075 -68.689 -51.206 1.00 39.89 9 LYS B CA 1
ATOM 565 C C . LYS B 2 9 ? -269.286 -68.233 -52.435 1.00 32.63 9 LYS B C 1
ATOM 566 O O . LYS B 2 9 ? -268.058 -68.305 -52.462 1.00 28.82 9 LYS B O 1
ATOM 572 N N . ALA B 2 10 ? -270.000 -67.765 -53.452 1.00 33.94 10 ALA B N 1
ATOM 573 C CA . ALA B 2 10 ? -269.365 -67.355 -54.703 1.00 36.00 10 ALA B CA 1
ATOM 574 C C . ALA B 2 10 ? -268.744 -65.963 -54.594 1.00 36.09 10 ALA B C 1
ATOM 575 O O . ALA B 2 10 ? -269.318 -65.071 -53.971 1.00 34.24 10 ALA B O 1
ATOM 577 N N . GLN B 2 11 ? -267.531 -65.810 -55.118 1.00 32.89 11 GLN B N 1
ATOM 578 C CA . GLN B 2 11 ? -266.922 -64.493 -55.309 1.00 34.72 11 GLN B CA 1
ATOM 579 C C . GLN B 2 11 ? -267.296 -63.843 -56.653 1.00 37.99 11 GLN B C 1
ATOM 580 O O . GLN B 2 11 ? -267.331 -62.616 -56.776 1.00 36.97 11 GLN B O 1
ATOM 586 N N . VAL B 2 12 ? -267.516 -64.672 -57.670 1.00 31.54 12 VAL B N 1
ATOM 587 C CA . VAL B 2 12 ? -267.854 -64.197 -59.014 1.00 33.04 12 VAL B CA 1
ATOM 588 C C . VAL B 2 12 ? -269.021 -64.988 -59.595 1.00 39.36 12 VAL B C 1
ATOM 589 O O . VAL B 2 12 ? -268.908 -66.197 -59.790 1.00 35.93 12 VAL B O 1
ATOM 593 N N . GLU B 2 13 ? -270.141 -64.317 -59.862 1.00 34.14 13 GLU B N 1
ATOM 594 C CA . GLU B 2 13 ? -271.271 -64.957 -60.535 1.00 36.52 13 GLU B CA 1
ATOM 595 C C . GLU B 2 13 ? -271.301 -64.540 -61.996 1.00 44.31 13 GLU B C 1
ATOM 596 O O . GLU B 2 13 ? -271.319 -63.349 -62.294 1.00 47.07 13 GLU B O 1
ATOM 602 N N . MET B 2 14 ? -271.285 -65.506 -62.910 1.00 38.17 14 MET B N 1
ATOM 603 C CA . MET B 2 14 ? -271.430 -65.173 -64.320 1.00 36.75 14 MET B CA 1
ATOM 604 C C . MET B 2 14 ? -272.722 -65.757 -64.896 1.00 35.46 14 MET B C 1
ATOM 605 O O . MET B 2 14 ? -272.782 -66.934 -65.251 1.00 39.23 14 MET B O 1
ATOM 610 N N . ARG B 2 15 ? -273.720 -64.900 -65.073 1.00 39.93 15 ARG B N 1
ATOM 611 C CA . ARG B 2 15 ? -275.019 -65.325 -65.576 1.00 43.49 15 ARG B CA 1
ATOM 612 C C . ARG B 2 15 ? -274.934 -65.662 -67.056 1.00 43.51 15 ARG B C 1
ATOM 613 O O . ARG B 2 15 ? -275.732 -66.443 -67.568 1.00 44.02 15 ARG B O 1
ATOM 621 N N . SER B 2 16 ? -273.959 -65.071 -67.737 1.00 41.35 16 SER B N 1
ATOM 622 C CA . SER B 2 16 ? -273.759 -65.318 -69.161 1.00 41.65 16 SER B CA 1
ATOM 623 C C . SER B 2 16 ? -273.322 -66.754 -69.415 1.00 42.71 16 SER B C 1
ATOM 624 O O . SER B 2 16 ? -273.630 -67.335 -70.456 1.00 43.38 16 SER B O 1
ATOM 627 N N . ARG B 2 17 ? -272.561 -67.303 -68.474 1.00 44.01 17 ARG B N 1
ATOM 628 C CA . ARG B 2 17 ? -272.050 -68.666 -68.582 1.00 40.73 17 ARG B CA 1
ATOM 629 C C . ARG B 2 17 ? -272.847 -69.693 -67.757 1.00 36.94 17 ARG B C 1
ATOM 630 O O . ARG B 2 17 ? -272.547 -70.886 -67.786 1.00 45.03 17 ARG B O 1
ATOM 638 N N . GLY B 2 18 ? -273.853 -69.224 -67.024 1.00 45.64 18 GLY B N 1
ATOM 639 C CA . GLY B 2 18 ? -274.557 -70.071 -66.073 1.00 41.19 18 GLY B CA 1
ATOM 640 C C . GLY B 2 18 ? -273.599 -70.655 -65.045 1.00 50.43 18 GLY B C 1
ATOM 641 O O . GLY B 2 18 ? -273.665 -71.841 -64.717 1.00 49.68 18 GLY B O 1
ATOM 642 N N . LEU B 2 19 ? -272.695 -69.819 -64.543 1.00 40.66 19 LEU B N 1
ATOM 643 C CA . LEU B 2 19 ? -271.605 -70.288 -63.690 1.00 39.88 19 LEU B CA 1
ATOM 644 C C . LEU B 2 19 ? -271.284 -69.289 -62.585 1.00 40.57 19 LEU B C 1
ATOM 645 O O . LEU B 2 19 ? -271.198 -68.087 -62.829 1.00 41.44 19 LEU B O 1
ATOM 650 N N . ALA B 2 20 ? -271.116 -69.798 -61.369 1.00 38.03 20 ALA B N 1
ATOM 651 C CA . ALA B 2 20 ? -270.678 -68.992 -60.237 1.00 34.86 20 ALA B CA 1
ATOM 652 C C . ALA B 2 20 ? -269.582 -69.749 -59.497 1.00 31.92 20 ALA B C 1
ATOM 653 O O . ALA B 2 20 ? -269.653 -70.968 -59.364 1.00 31.75 20 ALA B O 1
ATOM 655 N N . LEU B 2 21 ? -268.561 -69.029 -59.037 1.00 28.80 21 LEU B N 1
ATOM 656 C CA . LEU B 2 21 ? -267.387 -69.650 -58.432 1.00 29.43 21 LEU B CA 1
ATOM 657 C C . LEU B 2 21 ? -266.857 -68.875 -57.240 1.00 35.58 21 LEU B C 1
ATOM 658 O O . LEU B 2 21 ? -267.003 -67.654 -57.176 1.00 32.01 21 LEU B O 1
ATOM 663 N N . CYS B 2 22 ? -266.225 -69.589 -56.306 1.00 27.51 22 CYS B N 1
ATOM 664 C CA . CYS B 2 22 ? -265.519 -68.945 -55.209 1.00 29.11 22 CYS B CA 1
ATOM 665 C C . CYS B 2 22 ? -264.138 -68.527 -55.691 1.00 29.81 22 CYS B C 1
ATOM 666 O O . CYS B 2 22 ? -263.765 -68.808 -56.831 1.00 30.35 22 CYS B O 1
ATOM 669 N N . ARG B 2 23 ? -263.363 -67.895 -54.814 1.00 31.51 23 ARG B N 1
ATOM 670 C CA . ARG B 2 23 ? -262.059 -67.368 -55.208 1.00 33.48 23 ARG B CA 1
ATOM 671 C C . ARG B 2 23 ? -261.140 -68.420 -55.812 1.00 36.23 23 ARG B C 1
ATOM 672 O O . ARG B 2 23 ? -260.666 -68.268 -56.940 1.00 34.58 23 ARG B O 1
ATOM 680 N N . GLU B 2 24 ? -260.890 -69.479 -55.046 1.00 33.47 24 GLU B N 1
ATOM 681 C CA . GLU B 2 24 ? -259.979 -70.537 -55.458 1.00 33.78 24 GLU B CA 1
ATOM 682 C C . GLU B 2 24 ? -260.379 -71.108 -56.806 1.00 29.76 24 GLU B C 1
ATOM 683 O O . GLU B 2 24 ? -259.560 -71.241 -57.713 1.00 35.41 24 GLU B O 1
ATOM 689 N N . HIS B 2 25 ? -261.655 -71.432 -56.935 1.00 29.99 25 HIS B N 1
ATOM 690 C CA . HIS B 2 25 ? -262.127 -72.106 -58.124 1.00 35.55 25 HIS B CA 1
ATOM 691 C C . HIS B 2 25 ? -262.376 -71.144 -59.290 1.00 32.16 25 HIS B C 1
ATOM 692 O O . HIS B 2 25 ? -262.379 -71.567 -60.447 1.00 33.10 25 HIS B O 1
ATOM 699 N N . TYR B 2 26 ? -262.538 -69.852 -59.009 1.00 30.47 26 TYR B N 1
ATOM 700 C CA . TYR B 2 26 ? -262.568 -68.886 -60.113 1.00 32.16 26 TYR B CA 1
ATOM 701 C C . TYR B 2 26 ? -261.173 -68.760 -60.720 1.00 31.79 26 TYR B C 1
ATOM 702 O O . TYR B 2 26 ? -261.025 -68.713 -61.938 1.00 32.38 26 TYR B O 1
ATOM 711 N N . LEU B 2 27 ? -260.156 -68.709 -59.864 1.00 32.48 27 LEU B N 1
ATOM 712 C CA . LEU B 2 27 ? -258.773 -68.600 -60.320 1.00 33.46 27 LEU B CA 1
ATOM 713 C C . LEU B 2 27 ? -258.379 -69.775 -61.210 1.00 40.09 27 LEU B C 1
ATOM 714 O O . LEU B 2 27 ? -257.775 -69.576 -62.265 1.00 36.99 27 LEU B O 1
ATOM 719 N N . ASP B 2 28 ? -258.726 -70.992 -60.787 1.00 35.66 28 ASP B N 1
ATOM 720 C CA . ASP B 2 28 ? -258.439 -72.192 -61.579 1.00 40.95 28 ASP B CA 1
ATOM 721 C C . ASP B 2 28 ? -259.177 -72.175 -62.910 1.00 34.83 28 ASP B C 1
ATOM 722 O O . ASP B 2 28 ? -258.604 -72.478 -63.953 1.00 38.56 28 ASP B O 1
ATOM 727 N N . TRP B 2 29 ? -260.461 -71.838 -62.860 1.00 35.54 29 TRP B N 1
ATOM 728 C CA . TRP B 2 29 ? -261.283 -71.798 -64.057 1.00 35.54 29 TRP B CA 1
ATOM 729 C C . TRP B 2 29 ? -260.773 -70.768 -65.067 1.00 32.96 29 TRP B C 1
ATOM 730 O O . TRP B 2 29 ? -260.752 -71.035 -66.267 1.00 36.61 29 TRP B O 1
ATOM 741 N N . PHE B 2 30 ? -260.364 -69.596 -64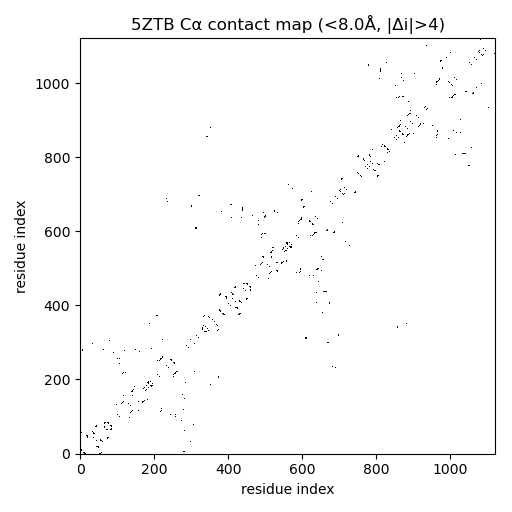.584 1.00 34.81 30 PHE B N 1
ATOM 742 C CA . PHE B 2 30 ? -259.886 -68.545 -65.482 1.00 35.33 30 PHE B CA 1
ATOM 743 C C . PHE B 2 30 ? -258.627 -69.000 -66.215 1.00 34.25 30 PHE B C 1
ATOM 744 O O . PHE B 2 30 ? -258.516 -68.847 -67.431 1.00 33.27 30 PHE B O 1
ATOM 752 N N . VAL B 2 31 ? -257.682 -69.563 -65.468 1.00 34.64 31 VAL B N 1
ATOM 753 C CA . VAL B 2 31 ? -256.451 -70.070 -66.063 1.00 37.34 31 VAL B CA 1
ATOM 754 C C . VAL B 2 31 ? -256.762 -71.171 -67.075 1.00 39.61 31 VAL B C 1
ATOM 755 O O . VAL B 2 31 ? -256.228 -71.166 -68.187 1.00 39.03 31 VAL B O 1
ATOM 759 N N . LYS B 2 32 ? -257.663 -72.083 -66.711 1.00 34.77 32 LYS B N 1
ATOM 760 C CA . LYS B 2 32 ? -258.012 -73.202 -67.586 1.00 39.81 32 LYS B CA 1
ATOM 761 C C . LYS B 2 32 ? -258.769 -72.768 -68.842 1.00 43.94 32 LYS B C 1
ATOM 762 O O . LYS B 2 32 ? -258.582 -73.345 -69.909 1.00 44.54 32 LYS B O 1
ATOM 768 N N . GLU B 2 33 ? -259.623 -71.757 -68.714 1.00 41.26 33 GLU B N 1
ATOM 769 C CA . GLU B 2 33 ? -260.339 -71.222 -69.868 1.00 38.69 33 GLU B CA 1
ATOM 770 C C . GLU B 2 33 ? -259.403 -70.507 -70.837 1.00 39.29 33 GLU B C 1
ATOM 771 O O . GLU B 2 33 ? -259.654 -70.474 -72.038 1.00 39.92 33 GLU B O 1
ATOM 777 N N . THR B 2 34 ? -258.330 -69.924 -70.312 1.00 34.55 34 THR B N 1
ATOM 778 C CA . THR B 2 34 ? -257.329 -69.298 -71.169 1.00 40.67 34 THR B CA 1
ATOM 779 C C . THR B 2 34 ? -256.561 -70.379 -71.911 1.00 47.10 34 THR B C 1
ATOM 780 O O . THR B 2 34 ? -256.270 -70.249 -73.100 1.00 40.87 34 THR B O 1
ATOM 784 N N . GLU B 2 35 ? -256.242 -71.449 -71.191 1.00 44.74 35 GLU B N 1
ATOM 785 C CA . GLU B 2 35 ? -255.546 -72.592 -71.763 1.00 48.39 35 GLU B CA 1
ATOM 786 C C . GLU B 2 35 ? -256.389 -73.210 -72.868 1.00 52.56 35 GLU B C 1
ATOM 787 O O . GLU B 2 35 ? -255.872 -73.594 -73.916 1.00 52.65 35 GLU B O 1
ATOM 793 N N . ARG B 2 36 ? -257.695 -73.284 -72.633 1.00 48.22 36 ARG B N 1
ATOM 794 C CA . ARG B 2 36 ? -258.615 -73.838 -73.614 1.00 48.08 36 ARG B CA 1
ATOM 795 C C . ARG B 2 36 ? -258.749 -72.937 -74.833 1.00 50.61 36 ARG B C 1
ATOM 796 O O . ARG B 2 36 ? -258.894 -73.420 -75.953 1.00 46.30 36 ARG B O 1
ATOM 804 N N . ALA B 2 37 ? -258.698 -71.627 -74.614 1.00 48.40 37 ALA B N 1
ATOM 805 C CA . ALA B 2 37 ? -258.817 -70.676 -75.713 1.00 45.17 37 ALA B CA 1
ATOM 806 C C . ALA B 2 37 ? -257.595 -70.770 -76.614 1.00 45.91 37 ALA B C 1
ATOM 807 O O . ALA B 2 37 ? -257.701 -70.693 -77.837 1.00 50.67 37 ALA B O 1
ATOM 809 N N . ILE B 2 38 ? -256.439 -70.945 -75.988 1.00 41.16 38 ILE B N 1
ATOM 810 C CA . ILE B 2 38 ? -255.169 -71.063 -76.691 1.00 43.32 38 ILE B CA 1
ATOM 811 C C . ILE B 2 38 ? -255.121 -72.342 -77.526 1.00 53.82 38 ILE B C 1
ATOM 812 O O . ILE B 2 38 ? -254.765 -72.305 -78.700 1.00 47.13 38 ILE B O 1
ATOM 817 N N . ARG B 2 39 ? -255.492 -73.467 -76.918 1.00 54.07 39 ARG B N 1
ATOM 818 C CA . ARG B 2 39 ? -255.490 -74.753 -77.614 1.00 54.20 39 ARG B CA 1
ATOM 819 C C . ARG B 2 39 ? -256.433 -74.761 -78.813 1.00 46.83 39 ARG B C 1
ATOM 820 O O . ARG B 2 39 ? -256.035 -75.132 -79.914 1.00 53.08 39 ARG B O 1
ATOM 828 N N . ARG B 2 40 ? -257.675 -74.343 -78.592 1.00 48.45 40 ARG B N 1
ATOM 829 C CA . ARG B 2 40 ? -258.709 -74.379 -79.622 1.00 56.53 40 ARG B CA 1
ATOM 830 C C . ARG B 2 40 ? -258.292 -73.683 -80.916 1.00 63.07 40 ARG B C 1
ATOM 831 O O . ARG B 2 40 ? -258.455 -74.230 -82.005 1.00 68.75 40 ARG B O 1
ATOM 839 N N . HIS B 2 41 ? -257.763 -72.472 -80.788 1.00 58.49 41 HIS B N 1
ATOM 840 C CA . HIS B 2 41 ? -257.360 -71.675 -81.941 1.00 54.74 41 HIS B CA 1
ATOM 841 C C . HIS B 2 41 ? -255.874 -71.805 -82.258 1.00 50.57 41 HIS B C 1
ATOM 842 O O . HIS B 2 41 ? -255.358 -71.089 -83.114 1.00 56.60 41 HIS B O 1
ATOM 849 N N . ARG B 2 42 ? -255.198 -72.698 -81.540 1.00 51.40 42 ARG B N 1
ATOM 850 C CA . ARG B 2 42 ? -253.766 -72.942 -81.703 1.00 57.49 42 ARG B CA 1
ATOM 851 C C . ARG B 2 42 ? -252.976 -71.635 -81.710 1.00 60.59 42 ARG B C 1
ATOM 852 O O . ARG B 2 42 ? -252.331 -71.299 -82.697 1.00 53.57 42 ARG B O 1
ATOM 860 N N . MET B 2 43 ? -253.029 -70.906 -80.601 1.00 57.84 43 MET B N 1
ATOM 861 C CA . MET B 2 43 ? -252.390 -69.598 -80.511 1.00 51.51 43 MET B CA 1
ATOM 862 C C . MET B 2 43 ? -250.895 -69.701 -80.251 1.00 50.41 43 MET B C 1
ATOM 863 O O . MET B 2 43 ? -250.105 -68.938 -80.804 1.00 45.49 43 MET B O 1
ATOM 868 N N . LEU B 2 44 ? -250.513 -70.640 -79.392 1.00 45.95 44 LEU B N 1
ATOM 869 C CA . LEU B 2 44 ? -249.136 -70.742 -78.942 1.00 44.33 44 LEU B CA 1
ATOM 870 C C . LEU B 2 44 ? -248.662 -72.185 -78.937 1.00 55.06 44 LEU B C 1
ATOM 871 O O . LEU B 2 44 ? -249.467 -73.112 -78.862 1.00 51.65 44 LEU B O 1
ATOM 876 N N . LEU B 2 45 ? -247.349 -72.363 -79.028 1.00 53.39 45 LEU B N 1
ATOM 877 C CA . LEU B 2 45 ? -246.728 -73.665 -78.832 1.00 57.35 45 LEU B CA 1
ATOM 878 C C . LEU B 2 45 ? -246.349 -73.817 -77.365 1.00 53.72 45 LEU B C 1
ATOM 879 O O . LEU B 2 45 ? -245.979 -72.839 -76.725 1.00 59.88 45 LEU B O 1
ATOM 884 N N . PRO B 2 46 ? -246.449 -75.039 -76.822 1.00 56.03 46 PRO B N 1
ATOM 885 C CA . PRO B 2 46 ? -246.112 -75.268 -75.411 1.00 51.04 46 PRO B CA 1
ATOM 886 C C . PRO B 2 46 ? -244.690 -74.828 -75.065 1.00 54.97 46 PRO B C 1
ATOM 887 O O . PRO B 2 46 ? -243.745 -75.180 -75.771 1.00 62.11 46 PRO B O 1
ATOM 891 N N . GLY B 2 47 ? -244.549 -74.056 -73.993 1.00 47.99 47 GLY B N 1
ATOM 892 C CA . GLY B 2 47 ? -243.247 -73.582 -73.553 1.00 50.50 47 GLY B CA 1
ATOM 893 C C . GLY B 2 47 ? -242.599 -72.544 -74.458 1.00 40.10 47 GLY B C 1
ATOM 894 O O . GLY B 2 47 ? -241.488 -72.098 -74.194 1.00 42.67 47 GLY B O 1
ATOM 895 N N . GLU B 2 48 ? -243.296 -72.150 -75.516 1.00 47.58 48 GLU B N 1
ATOM 896 C CA . GLU B 2 48 ? -242.748 -71.224 -76.508 1.00 55.82 48 GLU B CA 1
ATOM 897 C C . GLU B 2 48 ? -242.444 -69.836 -75.936 1.00 59.30 48 GLU B C 1
ATOM 898 O O . GLU B 2 48 ? -243.100 -69.383 -74.994 1.00 51.23 48 GLU B O 1
ATOM 904 N N . ARG B 2 49 ? -241.438 -69.172 -76.500 1.00 63.79 49 ARG B N 1
ATOM 905 C CA . ARG B 2 49 ? -241.179 -67.771 -76.190 1.00 55.52 49 ARG B CA 1
ATOM 906 C C . ARG B 2 49 ? -242.262 -66.900 -76.806 1.00 47.43 49 ARG B C 1
ATOM 907 O O . ARG B 2 49 ? -242.518 -66.961 -78.006 1.00 44.70 49 ARG B O 1
ATOM 915 N N . VAL B 2 50 ? -242.905 -66.088 -75.977 1.00 50.90 50 VAL B N 1
ATOM 916 C CA . VAL B 2 50 ? -243.973 -65.229 -76.460 1.00 46.45 50 VAL B CA 1
ATOM 917 C C . VAL B 2 50 ? -243.744 -63.802 -75.968 1.00 42.06 50 VAL B C 1
ATOM 918 O O . VAL B 2 50 ? -243.377 -63.583 -74.810 1.00 39.06 50 VAL B O 1
ATOM 922 N N . LEU B 2 51 ? -243.917 -62.830 -76.855 1.00 39.07 51 LEU B N 1
ATOM 923 C CA . LEU B 2 51 ? -243.799 -61.437 -76.445 1.00 41.81 51 LEU B CA 1
ATOM 924 C C . LEU B 2 51 ? -245.165 -60.943 -75.990 1.00 33.24 51 LEU B C 1
ATOM 925 O O . LEU B 2 51 ? -246.124 -60.963 -76.752 1.00 36.54 51 LEU B O 1
ATOM 930 N N . VAL B 2 52 ? -245.251 -60.531 -74.731 1.00 32.14 52 VAL B N 1
ATOM 931 C CA . VAL B 2 52 ? -246.498 -60.024 -74.175 1.00 30.86 52 VAL B CA 1
ATOM 932 C C . VAL B 2 52 ? -246.468 -58.503 -74.123 1.00 34.54 52 VAL B C 1
ATOM 933 O O . VAL B 2 52 ? -245.657 -57.919 -73.400 1.00 33.24 52 VAL B O 1
ATOM 937 N N . ALA B 2 53 ? -247.354 -57.855 -74.870 1.00 29.83 53 ALA B N 1
ATOM 938 C CA . ALA B 2 53 ? -247.405 -56.400 -74.821 1.00 30.26 53 ALA B CA 1
ATOM 939 C C . ALA B 2 53 ? -248.121 -55.995 -73.539 1.00 30.83 53 ALA B C 1
ATOM 940 O O . ALA B 2 53 ? -249.291 -56.316 -73.344 1.00 27.16 53 ALA B O 1
ATOM 942 N N . VAL B 2 54 ? -247.410 -55.289 -72.668 1.00 27.31 54 VAL B N 1
ATOM 943 C CA . VAL B 2 54 ? -247.920 -55.004 -71.330 1.00 31.34 54 VAL B CA 1
ATOM 944 C C . VAL B 2 54 ? -247.968 -53.509 -71.046 1.00 32.02 54 VAL B C 1
ATOM 945 O O . VAL B 2 54 ? -246.945 -52.819 -71.114 1.00 31.32 54 VAL B O 1
ATOM 949 N N . SER B 2 55 ? -249.176 -53.022 -70.767 1.00 31.89 55 SER B N 1
ATOM 950 C CA . SER B 2 55 ? -249.422 -51.616 -70.461 1.00 32.82 55 SER B CA 1
ATOM 951 C C . SER B 2 55 ? -249.394 -51.263 -68.977 1.00 32.11 55 SER B C 1
ATOM 952 O O . SER B 2 55 ? -249.310 -50.088 -68.620 1.00 38.14 55 SER B O 1
ATOM 955 N N . GLY B 2 56 ? -249.470 -52.272 -68.113 1.00 32.59 56 GLY B N 1
ATOM 956 C CA . GLY B 2 56 ? -249.698 -52.026 -66.700 1.00 32.90 56 GLY B CA 1
ATOM 957 C C . GLY B 2 56 ? -251.171 -52.064 -66.305 1.00 33.59 56 GLY B C 1
ATOM 958 O O . GLY B 2 56 ? -251.503 -52.067 -65.120 1.00 31.98 56 GLY B O 1
ATOM 959 N N . GLY B 2 57 ? -252.060 -52.093 -67.294 1.00 28.95 57 GLY B N 1
ATOM 960 C CA . GLY B 2 57 ? -253.488 -52.211 -67.035 1.00 32.85 57 GLY B CA 1
ATOM 961 C C . GLY B 2 57 ? -253.893 -53.607 -66.575 1.00 32.53 57 GLY B C 1
ATOM 962 O O . GLY B 2 57 ? -253.081 -54.532 -66.569 1.00 27.64 57 GLY B O 1
ATOM 963 N N . LYS B 2 58 ? -255.157 -53.762 -66.203 1.00 29.87 58 LYS B N 1
ATOM 964 C CA . LYS B 2 58 ? -255.628 -55.004 -65.593 1.00 33.50 58 LYS B CA 1
ATOM 965 C C . LYS B 2 58 ? -255.517 -56.196 -66.543 1.00 35.93 58 LYS B C 1
ATOM 966 O O . LYS B 2 58 ? -255.146 -57.288 -66.120 1.00 30.46 58 LYS B O 1
ATOM 972 N N . ASP B 2 59 ? -255.826 -55.989 -67.822 1.00 31.95 59 ASP B N 1
ATOM 973 C CA . ASP B 2 59 ? -255.851 -57.097 -68.766 1.00 29.67 59 ASP B CA 1
ATOM 974 C C . ASP B 2 59 ? -254.458 -57.625 -69.077 1.00 34.58 59 ASP B C 1
ATOM 975 O O . ASP B 2 59 ? -254.208 -58.817 -68.929 1.00 31.13 59 ASP B O 1
ATOM 980 N N . SER B 2 60 ? -253.544 -56.751 -69.494 1.00 29.45 60 SER B N 1
ATOM 981 C CA . SER B 2 60 ? -252.246 -57.225 -69.952 1.00 32.86 60 SER B CA 1
ATOM 982 C C . SER B 2 60 ? -251.407 -57.780 -68.793 1.00 34.48 60 SER B C 1
ATOM 983 O O . SER B 2 60 ? -250.607 -58.689 -68.998 1.00 30.77 60 SER B O 1
ATOM 986 N N . LEU B 2 61 ? -251.604 -57.273 -67.578 1.00 31.48 61 LEU B N 1
ATOM 987 C CA . LEU B 2 61 ? -250.899 -57.836 -66.423 1.00 33.58 61 LEU B CA 1
ATOM 988 C C . LEU B 2 61 ? -251.477 -59.201 -66.044 1.00 37.74 61 LEU B C 1
ATOM 989 O O . LEU B 2 61 ? -250.735 -60.129 -65.699 1.00 29.02 61 LEU B O 1
ATOM 994 N N . ALA B 2 62 ? -252.799 -59.320 -66.107 1.00 29.55 62 ALA B N 1
ATOM 995 C CA . ALA B 2 62 ? -253.444 -60.610 -65.902 1.00 33.60 62 ALA B CA 1
ATOM 996 C C . ALA B 2 62 ? -252.956 -61.598 -66.952 1.00 31.22 62 ALA B C 1
ATOM 997 O O . ALA B 2 62 ? -252.705 -62.758 -66.639 1.00 29.82 62 ALA B O 1
ATOM 999 N N . LEU B 2 63 ? -252.804 -61.134 -68.193 1.00 29.83 63 LEU B N 1
ATOM 1000 C CA . LEU B 2 63 ? -252.337 -62.003 -69.274 1.00 29.67 63 LEU B CA 1
ATOM 1001 C C . LEU B 2 63 ? -250.911 -62.487 -69.033 1.00 34.25 63 LEU B C 1
ATOM 1002 O O . LEU B 2 63 ? -250.609 -63.661 -69.235 1.00 31.60 63 LEU B O 1
ATOM 1007 N N . TRP B 2 64 ? -250.037 -61.578 -68.610 1.00 33.28 64 TRP B N 1
ATOM 1008 C CA . TRP B 2 64 ? -248.652 -61.930 -68.324 1.00 34.56 64 TRP B CA 1
ATOM 1009 C C . TRP B 2 64 ? -248.597 -62.959 -67.200 1.00 33.94 64 TRP B C 1
ATOM 1010 O O . TRP B 2 64 ? -247.797 -63.892 -67.236 1.00 34.51 64 TRP B O 1
ATOM 1021 N N . ASP B 2 65 ? -249.456 -62.770 -66.206 1.00 37.30 65 ASP B N 1
ATOM 1022 C CA . ASP B 2 65 ? -249.570 -63.694 -65.086 1.00 37.55 65 ASP B CA 1
ATOM 1023 C C . ASP B 2 65 ? -250.003 -65.081 -65.551 1.00 35.62 65 ASP B C 1
ATOM 1024 O O . ASP B 2 65 ? -249.383 -66.078 -65.201 1.00 39.19 65 ASP B O 1
ATOM 1029 N N . VAL B 2 66 ? -251.064 -65.136 -66.350 1.00 35.29 66 VAL B N 1
ATOM 1030 C CA . VAL B 2 66 ? -251.625 -66.412 -66.784 1.00 36.99 66 VAL B CA 1
ATOM 1031 C C . VAL B 2 66 ? -250.675 -67.152 -67.718 1.00 45.89 66 VAL B C 1
ATOM 1032 O O . VAL B 2 66 ? -250.481 -68.361 -67.586 1.00 38.51 66 VAL B O 1
ATOM 1036 N N . LEU B 2 67 ? -250.070 -66.426 -68.655 1.00 37.40 67 LEU B N 1
ATOM 1037 C CA . LEU B 2 67 ? -249.184 -67.065 -69.618 1.00 38.98 67 LEU B CA 1
ATOM 1038 C C . LEU B 2 67 ? -247.931 -67.611 -68.926 1.00 40.98 67 LEU B C 1
ATOM 1039 O O . LEU B 2 67 ? -247.387 -68.628 -69.352 1.00 39.89 67 LEU B O 1
ATOM 1044 N N . SER B 2 68 ? -247.492 -66.956 -67.853 1.00 36.15 68 SER B N 1
ATOM 1045 C CA . SER B 2 68 ? -246.381 -67.468 -67.047 1.00 42.86 68 SER B CA 1
ATOM 1046 C C . SER B 2 68 ? -246.768 -68.748 -66.316 1.00 44.36 68 SER B C 1
ATOM 1047 O O . SER B 2 68 ? -245.995 -69.701 -66.275 1.00 47.09 68 SER B O 1
ATOM 1050 N N . ARG B 2 69 ? -247.963 -68.753 -65.732 1.00 44.71 69 ARG B N 1
ATOM 1051 C CA . ARG B 2 69 ? -248.469 -69.914 -65.005 1.00 47.45 69 ARG B CA 1
ATOM 1052 C C . ARG B 2 69 ? -248.692 -71.098 -65.939 1.00 49.47 69 ARG B C 1
ATOM 1053 O O . ARG B 2 69 ? -248.610 -72.253 -65.519 1.00 51.77 69 ARG B O 1
ATOM 1061 N N . LEU B 2 70 ? -248.964 -70.806 -67.209 1.00 45.88 70 LEU B N 1
ATOM 1062 C CA . LEU B 2 70 ? -249.250 -71.846 -68.193 1.00 39.24 70 LEU B CA 1
ATOM 1063 C C . LEU B 2 70 ? -247.980 -72.419 -68.814 1.00 39.88 70 LEU B C 1
ATOM 1064 O O . LEU B 2 70 ? -248.044 -73.271 -69.697 1.00 48.57 70 LEU B O 1
ATOM 1069 N N . GLY B 2 71 ? -246.827 -71.941 -68.356 1.00 39.43 71 GLY B N 1
ATOM 1070 C CA . GLY B 2 71 ? -245.556 -72.517 -68.753 1.00 46.91 71 GLY B CA 1
ATOM 1071 C C . GLY B 2 71 ? -244.919 -71.926 -69.997 1.00 55.15 71 GLY B C 1
ATOM 1072 O O . GLY B 2 71 ? -243.852 -72.374 -70.419 1.00 46.00 71 GLY B O 1
ATOM 1073 N N . TYR B 2 72 ? -245.565 -70.931 -70.596 1.00 45.33 72 TYR B N 1
ATOM 1074 C CA . TYR B 2 72 ? -244.982 -70.257 -71.753 1.00 46.18 72 TYR B CA 1
ATOM 1075 C C . TYR B 2 72 ? -243.810 -69.396 -71.306 1.00 47.27 72 TYR B C 1
ATOM 1076 O O . TYR B 2 72 ? -243.714 -69.031 -70.132 1.00 47.61 72 TYR B O 1
ATOM 1085 N N . GLN B 2 73 ? -242.902 -69.087 -72.225 1.00 46.45 73 GLN B N 1
ATOM 1086 C CA . GLN B 2 73 ? -241.795 -68.227 -71.858 1.00 50.18 73 GLN B CA 1
ATOM 1087 C C . GLN B 2 73 ? -242.189 -66.810 -72.231 1.00 50.19 73 GLN B C 1
ATOM 1088 O O . GLN B 2 73 ? -242.054 -66.386 -73.382 1.00 46.28 73 GLN B O 1
ATOM 1094 N N . ALA B 2 74 ? -242.586 -66.047 -71.221 1.00 44.81 74 ALA B N 1
ATOM 1095 C CA . ALA B 2 74 ? -243.341 -64.836 -71.470 1.00 46.64 74 ALA B CA 1
ATOM 1096 C C . ALA B 2 74 ? -242.526 -63.624 -71.082 1.00 36.19 74 ALA B C 1
ATOM 1097 O O . ALA B 2 74 ? -242.314 -63.348 -69.900 1.00 37.66 74 ALA B O 1
ATOM 1099 N N . VAL B 2 75 ? -242.073 -62.910 -72.103 1.00 35.01 75 VAL B N 1
ATOM 1100 C CA . VAL B 2 75 ? -241.293 -61.703 -71.922 1.00 35.68 75 VAL B CA 1
ATOM 1101 C C . VAL B 2 75 ? -242.219 -60.521 -72.179 1.00 33.29 75 VAL B C 1
ATOM 1102 O O . VAL B 2 75 ? -242.957 -60.504 -73.167 1.00 33.85 75 VAL B O 1
ATOM 1106 N N . GLY B 2 76 ? -242.209 -59.553 -71.271 1.00 35.81 76 GLY B N 1
ATOM 1107 C CA . GLY B 2 76 ? -243.055 -58.387 -71.420 1.00 35.69 76 GLY B CA 1
ATOM 1108 C C . GLY B 2 76 ? -242.408 -57.292 -72.242 1.00 39.60 76 GLY B C 1
ATOM 1109 O O . GLY B 2 76 ? -241.193 -57.096 -72.192 1.00 39.70 76 GLY B O 1
ATOM 1110 N N . LEU B 2 77 ? -243.228 -56.575 -73.002 1.00 35.16 77 LEU B N 1
ATOM 1111 C CA . LEU B 2 77 ? -242.788 -55.343 -73.646 1.00 30.97 77 LEU B CA 1
ATOM 1112 C C . LEU B 2 77 ? -243.673 -54.191 -73.201 1.00 31.86 77 LEU B C 1
ATOM 1113 O O . LEU B 2 77 ? -244.888 -54.213 -73.416 1.00 30.65 77 LEU B O 1
ATOM 1118 N N . HIS B 2 78 ? -243.060 -53.198 -72.565 1.00 29.32 78 HIS B N 1
ATOM 1119 C CA . HIS B 2 78 ? -243.752 -51.961 -72.248 1.00 30.13 78 HIS B CA 1
ATOM 1120 C C . HIS B 2 78 ? -243.247 -50.820 -73.117 1.00 33.44 78 HIS B C 1
ATOM 1121 O O . HIS B 2 78 ? -242.046 -50.611 -73.255 1.00 32.67 78 HIS B O 1
ATOM 1128 N N . ILE B 2 79 ? -244.181 -50.088 -73.705 1.00 30.20 79 ILE B N 1
ATOM 1129 C CA . ILE B 2 79 ? -243.848 -48.899 -74.462 1.00 28.49 79 ILE B CA 1
ATOM 1130 C C . ILE B 2 79 ? -244.233 -47.660 -73.656 1.00 28.78 79 ILE B C 1
ATOM 1131 O O . ILE B 2 79 ? -245.404 -47.485 -73.309 1.00 29.00 79 ILE B O 1
ATOM 1136 N N . GLU B 2 80 ? -243.267 -46.787 -73.391 1.00 26.97 80 GLU B N 1
ATOM 1137 C CA . GLU B 2 80 ? -243.562 -45.573 -72.640 1.00 27.79 80 GLU B CA 1
ATOM 1138 C C . GLU B 2 80 ? -243.990 -44.535 -73.663 1.00 27.86 80 GLU B C 1
ATOM 1139 O O . GLU B 2 80 ? -243.178 -44.030 -74.428 1.00 30.53 80 GLU B O 1
ATOM 1145 N N . LEU B 2 81 ? -245.276 -44.206 -73.645 1.00 27.25 81 LEU B N 1
ATOM 1146 C CA . LEU B 2 81 ? -245.894 -43.440 -74.717 1.00 30.59 81 LEU B CA 1
ATOM 1147 C C . LEU B 2 81 ? -245.743 -41.939 -74.501 1.00 30.69 81 LEU B C 1
ATOM 1148 O O . LEU B 2 81 ? -246.082 -41.141 -75.374 1.00 27.58 81 LEU B O 1
ATOM 1153 N N . GLY B 2 82 ? -245.252 -41.566 -73.326 1.00 30.48 82 GLY B N 1
ATOM 1154 C CA . GLY B 2 82 ? -244.963 -40.178 -73.025 1.00 31.18 82 GLY B CA 1
ATOM 1155 C C . GLY B 2 82 ? -246.196 -39.356 -72.733 1.00 35.94 82 GLY B C 1
ATOM 1156 O O . GLY B 2 82 ? -246.163 -38.133 -72.865 1.00 27.19 82 GLY B O 1
ATOM 1157 N N . ILE B 2 83 ? -247.285 -40.007 -72.322 1.00 30.01 83 ILE B N 1
ATOM 1158 C CA . ILE B 2 83 ? -248.462 -39.242 -71.967 1.00 27.71 83 ILE B CA 1
ATOM 1159 C C . ILE B 2 83 ? -248.446 -38.951 -70.467 1.00 33.59 83 ILE B C 1
ATOM 1160 O O . ILE B 2 83 ? -248.991 -39.715 -69.669 1.00 30.95 83 ILE B O 1
ATOM 1165 N N . GLY B 2 84 ? -247.917 -37.784 -70.107 1.00 29.72 84 GLY B N 1
ATOM 1166 C CA . GLY B 2 84 ? -247.965 -37.296 -68.741 1.00 30.51 84 GLY B CA 1
ATOM 1167 C C . GLY B 2 84 ? -247.625 -38.295 -67.647 1.00 35.88 84 GLY B C 1
ATOM 1168 O O . GLY B 2 84 ? -246.800 -39.201 -67.821 1.00 30.86 84 GLY B O 1
ATOM 1169 N N . GLU B 2 85 ? -248.329 -38.148 -66.529 1.00 34.97 85 GLU B N 1
ATOM 1170 C CA . GLU B 2 85 ? -248.151 -38.988 -65.358 1.00 36.31 85 GLU B CA 1
ATOM 1171 C C . GLU B 2 85 ? -248.751 -40.376 -65.584 1.00 31.89 85 GLU B C 1
ATOM 1172 O O . GLU B 2 85 ? -248.353 -41.338 -64.939 1.00 36.12 85 GLU B O 1
ATOM 1178 N N . TYR B 2 86 ? -249.714 -40.462 -66.497 1.00 24.82 86 TYR B N 1
ATOM 1179 C CA . TYR B 2 86 ? -250.332 -41.736 -66.843 1.00 35.08 86 TYR B CA 1
ATOM 1180 C C . TYR B 2 86 ? -249.280 -42.713 -67.355 1.00 31.28 86 TYR B C 1
ATOM 1181 O O . TYR B 2 86 ? -249.197 -43.842 -66.879 1.00 28.66 86 TYR B O 1
ATOM 1190 N N . SER B 2 87 ? -248.458 -42.264 -68.303 1.00 27.91 87 SER B N 1
ATOM 1191 C CA . SER B 2 87 ? -247.399 -43.111 -68.855 1.00 29.57 87 SER B CA 1
ATOM 1192 C C . SER B 2 87 ? -246.325 -43.419 -67.817 1.00 30.70 87 SER B C 1
ATOM 1193 O O . SER B 2 87 ? -245.817 -44.538 -67.755 1.00 29.99 87 SER B O 1
ATOM 1196 N N . LYS B 2 88 ? -245.988 -42.429 -66.997 1.00 33.45 88 LYS B N 1
ATOM 1197 C CA . LYS B 2 88 ? -245.001 -42.632 -65.941 1.00 38.15 88 LYS B CA 1
ATOM 1198 C C . LYS B 2 88 ? -245.458 -43.711 -64.961 1.00 33.26 88 LYS B C 1
ATOM 1199 O O . LYS B 2 88 ? -244.682 -44.591 -64.592 1.00 39.11 88 LYS B O 1
ATOM 1205 N N . ARG B 2 89 ? -246.723 -43.653 -64.554 1.00 32.16 89 ARG B N 1
ATOM 1206 C CA . ARG B 2 89 ? -247.265 -44.654 -63.633 1.00 34.13 89 ARG B CA 1
ATOM 1207 C C . ARG B 2 89 ? -247.416 -46.020 -64.302 1.00 31.76 89 ARG B C 1
ATOM 1208 O O . ARG B 2 89 ? -247.232 -47.050 -63.657 1.00 28.68 89 ARG B O 1
ATOM 1216 N N . SER B 2 90 ? -247.754 -46.023 -65.592 1.00 26.66 90 SER B N 1
ATOM 1217 C CA . SER B 2 90 ? -247.880 -47.267 -66.349 1.00 32.78 90 SER B CA 1
ATOM 1218 C C . SER B 2 90 ? -246.568 -48.032 -66.339 1.00 35.12 90 SER B C 1
ATOM 1219 O O . SER B 2 90 ? -246.551 -49.246 -66.131 1.00 29.55 90 SER B O 1
ATOM 1222 N N . LEU B 2 91 ? -245.471 -47.312 -66.562 1.00 32.98 91 LEU B N 1
ATOM 1223 C CA . LEU B 2 91 ? -244.141 -47.910 -66.542 1.00 31.62 91 LEU B CA 1
ATOM 1224 C C . LEU B 2 91 ? -243.791 -48.454 -65.150 1.00 36.31 91 LEU B C 1
ATOM 1225 O O . LEU B 2 91 ? -243.377 -49.606 -65.020 1.00 30.97 91 LEU B O 1
ATOM 1230 N N . GLU B 2 92 ? -243.966 -47.622 -64.124 1.00 31.29 92 GLU B N 1
ATOM 1231 C CA . GLU B 2 92 ? -243.671 -48.004 -62.738 1.00 38.01 92 GLU B CA 1
ATOM 1232 C C . GLU B 2 92 ? -244.422 -49.259 -62.290 1.00 31.61 92 GLU B C 1
ATOM 1233 O O . GLU B 2 92 ? -243.828 -50.190 -61.753 1.00 35.10 92 GLU B O 1
ATOM 1239 N N . VAL B 2 93 ? -245.733 -49.266 -62.506 1.00 31.03 93 VAL B N 1
ATOM 1240 C CA . VAL B 2 93 ? -246.571 -50.420 -62.188 1.00 31.76 93 VAL B CA 1
ATOM 1241 C C . VAL B 2 93 ? -246.099 -51.683 -62.930 1.00 32.12 93 VAL B C 1
ATOM 1242 O O . VAL B 2 93 ? -246.074 -52.772 -62.365 1.00 30.11 93 VAL B O 1
ATOM 1246 N N . THR B 2 94 ? -245.712 -51.529 -64.193 1.00 30.15 94 THR B N 1
ATOM 1247 C CA . THR B 2 94 ? -245.288 -52.672 -64.999 1.00 35.16 94 THR B CA 1
ATOM 1248 C C . THR B 2 94 ? -243.925 -53.204 -64.561 1.00 35.08 94 THR B C 1
ATOM 1249 O O . THR B 2 94 ? -243.712 -54.418 -64.509 1.00 33.07 94 THR B O 1
ATOM 1253 N N . GLN B 2 95 ? -243.009 -52.290 -64.254 1.00 31.34 95 GLN B N 1
ATOM 1254 C CA . GLN B 2 95 ? -241.700 -52.658 -63.723 1.00 34.46 95 GLN B CA 1
ATOM 1255 C C . GLN B 2 95 ? -241.852 -53.371 -62.383 1.00 32.72 95 GLN B C 1
ATOM 1256 O O . GLN B 2 95 ? -241.190 -54.372 -62.123 1.00 36.12 95 GLN B O 1
ATOM 1262 N N . ALA B 2 96 ? -242.734 -52.849 -61.538 1.00 34.79 96 ALA B N 1
ATOM 1263 C CA . ALA B 2 96 ? -242.980 -53.445 -60.230 1.00 38.38 96 ALA B CA 1
ATOM 1264 C C . ALA B 2 96 ? -243.495 -54.872 -60.378 1.00 44.41 96 ALA B C 1
ATOM 1265 O O . ALA B 2 96 ? -243.051 -55.769 -59.667 1.00 43.90 96 ALA B O 1
ATOM 1267 N N . PHE B 2 97 ? -244.419 -55.076 -61.313 1.00 37.46 97 PHE B N 1
ATOM 1268 C CA . PHE B 2 97 ? -244.969 -56.406 -61.575 1.00 34.90 97 PHE B CA 1
ATOM 1269 C C . PHE B 2 97 ? -243.876 -57.374 -62.012 1.00 38.38 97 PHE B C 1
ATOM 1270 O O . PHE B 2 97 ? -243.799 -58.501 -61.523 1.00 42.91 97 PHE B O 1
ATOM 1278 N N . ALA B 2 98 ? -243.042 -56.928 -62.942 1.00 36.54 98 ALA B N 1
ATOM 1279 C CA . ALA B 2 98 ? -241.949 -57.748 -63.450 1.00 39.79 98 ALA B CA 1
ATOM 1280 C C . ALA B 2 98 ? -240.949 -58.080 -62.346 1.00 39.22 98 ALA B C 1
ATOM 1281 O O . ALA B 2 98 ? -240.492 -59.214 -62.234 1.00 42.14 98 ALA B O 1
ATOM 1283 N N . ARG B 2 99 ? -240.615 -57.078 -61.538 1.00 42.56 99 ARG B N 1
ATOM 1284 C CA . ARG B 2 99 ? -239.638 -57.237 -60.467 1.00 49.18 99 ARG B CA 1
ATOM 1285 C C . ARG B 2 99 ? -240.063 -58.285 -59.452 1.00 53.59 99 ARG B C 1
ATOM 1286 O O . ARG B 2 99 ? -239.290 -59.184 -59.115 1.00 54.45 99 ARG B O 1
ATOM 1294 N N . GLU B 2 100 ? -241.296 -58.161 -58.971 1.00 46.54 100 GLU B N 1
ATOM 1295 C CA . GLU B 2 100 ? -241.828 -59.055 -57.955 1.00 52.47 100 GLU B CA 1
ATOM 1296 C C . GLU B 2 100 ? -241.871 -60.503 -58.423 1.00 51.99 100 GLU B C 1
ATOM 1297 O O . GLU B 2 100 ? -241.682 -61.423 -57.630 1.00 48.39 100 GLU B O 1
ATOM 1303 N N . ARG B 2 101 ? -242.148 -60.700 -59.708 1.00 39.07 101 ARG B N 1
ATOM 1304 C CA . ARG B 2 101 ? -242.295 -62.045 -60.251 1.00 41.67 101 ARG B CA 1
ATOM 1305 C C . ARG B 2 101 ? -241.041 -62.551 -60.951 1.00 42.48 101 ARG B C 1
ATOM 1306 O O . ARG B 2 101 ? -241.034 -63.650 -61.504 1.00 47.83 101 ARG B O 1
ATOM 1314 N N . GLY B 2 102 ? -239.989 -61.742 -60.937 1.00 48.94 102 GLY B N 1
ATOM 1315 C CA . GLY B 2 102 ? -238.740 -62.099 -61.584 1.00 44.24 102 GLY B CA 1
ATOM 1316 C C . GLY B 2 102 ? -238.856 -62.317 -63.081 1.00 46.50 102 GLY B C 1
ATOM 1317 O O . GLY B 2 102 ? -238.195 -63.189 -63.635 1.00 46.61 102 GLY B O 1
ATOM 1318 N N . LEU B 2 103 ? -239.683 -61.511 -63.741 1.00 46.53 103 LEU B N 1
ATOM 1319 C CA . LEU B 2 103 ? -239.929 -61.668 -65.173 1.00 36.33 103 LEU B CA 1
ATOM 1320 C C . LEU B 2 103 ? -239.124 -60.662 -65.984 1.00 36.94 103 LEU B C 1
ATOM 1321 O O . LEU B 2 103 ? -238.846 -59.560 -65.512 1.00 42.79 103 LEU B O 1
ATOM 1326 N N . GLU B 2 104 ? -238.730 -61.053 -67.192 1.00 37.71 104 GLU B N 1
ATOM 1327 C CA . GLU B 2 104 ? -237.995 -60.156 -68.075 1.00 41.52 104 GLU B CA 1
ATOM 1328 C C . GLU B 2 104 ? -238.919 -59.118 -68.717 1.00 41.51 104 GLU B C 1
ATOM 1329 O O . GLU B 2 104 ? -239.903 -59.470 -69.371 1.00 38.05 104 GLU B O 1
ATOM 1335 N N . LEU B 2 105 ? -238.586 -57.842 -68.531 1.00 39.36 105 LEU B N 1
ATOM 1336 C CA . LEU B 2 105 ? -239.349 -56.741 -69.110 1.00 39.75 105 LEU B CA 1
ATOM 1337 C C . LEU B 2 105 ? -238.497 -55.918 -70.075 1.00 39.49 105 LEU B C 1
ATOM 1338 O O . LEU B 2 105 ? -237.471 -55.360 -69.684 1.00 39.83 105 LEU B O 1
ATOM 1343 N N . LEU B 2 106 ? -238.918 -55.856 -71.337 1.00 38.95 106 LEU B N 1
ATOM 1344 C CA . LEU B 2 106 ? -238.278 -54.983 -72.317 1.00 37.42 106 LEU B CA 1
ATOM 1345 C C . LEU B 2 106 ? -239.014 -53.647 -72.370 1.00 44.04 106 LEU B C 1
ATOM 1346 O O . LEU B 2 106 ? -240.240 -53.609 -72.282 1.00 36.19 106 LEU B O 1
ATOM 1351 N N . VAL B 2 107 ? -238.268 -52.555 -72.512 1.00 37.42 107 VAL B N 1
ATOM 1352 C CA . VAL B 2 107 ? -238.876 -51.226 -72.535 1.00 39.29 107 VAL B CA 1
ATOM 1353 C C . VAL B 2 107 ? -238.433 -50.410 -73.755 1.00 38.87 107 VAL B C 1
ATOM 1354 O O . VAL B 2 107 ? -237.250 -50.340 -74.067 1.00 39.98 107 VAL B O 1
ATOM 1358 N N . VAL B 2 108 ? -239.396 -49.814 -74.455 1.00 34.70 108 VAL B N 1
ATOM 1359 C CA . VAL B 2 108 ? -239.096 -48.821 -75.480 1.00 34.98 108 VAL B CA 1
ATOM 1360 C C . VAL B 2 108 ? -239.703 -47.489 -75.056 1.00 38.00 108 VAL B C 1
ATOM 1361 O O . VAL B 2 108 ? -240.906 -47.397 -74.819 1.00 36.99 108 VAL B O 1
ATOM 1365 N N . ASP B 2 109 ? -238.862 -46.468 -74.935 1.00 35.11 109 ASP B N 1
ATOM 1366 C CA . ASP B 2 109 ? -239.330 -45.137 -74.572 1.00 31.54 109 ASP B CA 1
ATOM 1367 C C . ASP B 2 109 ? -239.498 -44.299 -75.837 1.00 33.46 109 ASP B C 1
ATOM 1368 O O . ASP B 2 109 ? -238.519 -43.968 -76.503 1.00 34.62 109 ASP B O 1
ATOM 1373 N N . LEU B 2 110 ? -240.743 -43.957 -76.157 1.00 31.98 110 LEU B N 1
ATOM 1374 C CA . LEU B 2 110 ? -241.072 -43.321 -77.432 1.00 34.03 110 LEU B CA 1
ATOM 1375 C C . LEU B 2 110 ? -240.355 -41.982 -77.609 1.00 34.17 110 LEU B C 1
ATOM 1376 O O . LEU B 2 110 ? -239.737 -41.733 -78.645 1.00 38.43 110 LEU B O 1
ATOM 1381 N N . LYS B 2 111 ? -240.428 -41.127 -76.595 1.00 33.53 111 LYS B N 1
ATOM 1382 C CA . LYS B 2 111 ? -239.776 -39.819 -76.659 1.00 38.09 111 LYS B CA 1
ATOM 1383 C C . LYS B 2 111 ? -238.257 -39.956 -76.749 1.00 39.92 111 LYS B C 1
ATOM 1384 O O . LYS B 2 111 ? -237.604 -39.269 -77.529 1.00 40.80 111 LYS B O 1
ATOM 1390 N N . GLU B 2 112 ? -237.698 -40.855 -75.952 1.00 34.93 112 GLU B N 1
ATOM 1391 C CA . GLU B 2 112 ? -236.258 -41.067 -75.935 1.00 35.49 112 GLU B CA 1
ATOM 1392 C C . GLU B 2 112 ? -235.737 -41.624 -77.259 1.00 38.98 112 GLU B C 1
ATOM 1393 O O . GLU B 2 112 ? -234.650 -41.267 -77.705 1.00 38.18 112 GLU B O 1
ATOM 1399 N N . ALA B 2 113 ? -236.505 -42.513 -77.879 1.00 31.35 113 ALA B N 1
ATOM 1400 C CA . ALA B 2 113 ? -236.073 -43.122 -79.126 1.00 36.51 113 ALA B CA 1
ATOM 1401 C C . ALA B 2 113 ? -236.267 -42.211 -80.341 1.00 41.14 113 ALA B C 1
ATOM 1402 O O . ALA B 2 113 ? -235.362 -42.050 -81.157 1.00 36.99 113 ALA B O 1
ATOM 1404 N N . TYR B 2 114 ? -237.473 -41.677 -80.502 1.00 32.50 114 TYR B N 1
ATOM 1405 C CA . TYR B 2 114 ? -237.773 -40.890 -81.693 1.00 31.25 114 TYR B CA 1
ATOM 1406 C C . TYR B 2 114 ? -237.859 -39.372 -81.486 1.00 36.02 114 TYR B C 1
ATOM 1407 O O . TYR B 2 114 ? -237.963 -38.618 -82.454 1.00 32.18 114 TYR B O 1
ATOM 1416 N N . GLY B 2 115 ? -237.781 -38.924 -80.238 1.00 33.82 115 GLY B N 1
ATOM 1417 C CA . GLY B 2 115 ? -237.800 -37.501 -79.948 1.00 31.93 115 GLY B CA 1
ATOM 1418 C C . GLY B 2 115 ? -239.129 -36.935 -79.481 1.00 39.92 115 GLY B C 1
ATOM 1419 O O . GLY B 2 115 ? -239.171 -35.866 -78.878 1.00 35.34 115 GLY B O 1
ATOM 1420 N N . PHE B 2 116 ? -240.219 -37.642 -79.763 1.00 32.87 116 PHE B N 1
ATOM 1421 C CA . PHE B 2 116 ? -241.554 -37.121 -79.487 1.00 31.58 116 PHE B CA 1
ATOM 1422 C C . PHE B 2 116 ? -242.483 -38.211 -78.967 1.00 33.36 116 PHE B C 1
ATOM 1423 O O . PHE B 2 116 ? -242.458 -39.337 -79.450 1.00 30.64 116 PHE B O 1
ATOM 1431 N N . GLY B 2 117 ? -243.302 -37.868 -77.980 1.00 30.84 117 GLY B N 1
ATOM 1432 C CA . GLY B 2 117 ? -244.257 -38.806 -77.426 1.00 31.31 117 GLY B CA 1
ATOM 1433 C C . GLY B 2 117 ? -245.621 -38.599 -78.046 1.00 31.03 117 GLY B C 1
ATOM 1434 O O . GLY B 2 117 ? -245.789 -37.744 -78.923 1.00 27.63 117 GLY B O 1
ATOM 1435 N N . VAL B 2 118 ? -246.598 -39.376 -77.592 1.00 30.32 118 VAL B N 1
ATOM 1436 C CA . VAL B 2 118 ? -247.963 -39.261 -78.103 1.00 32.32 118 VAL B CA 1
ATOM 1437 C C . VAL B 2 118 ? -248.548 -37.831 -78.043 1.00 29.98 118 VAL B C 1
ATOM 1438 O O . VAL B 2 118 ? -249.196 -37.403 -79.003 1.00 28.65 118 VAL B O 1
ATOM 1442 N N . PRO B 2 119 ? -248.306 -37.073 -76.948 1.00 28.86 119 PRO B N 1
ATOM 1443 C CA . PRO B 2 119 ? -248.862 -35.709 -76.962 1.00 26.69 119 PRO B CA 1
ATOM 1444 C C . PRO B 2 119 ? -248.301 -34.836 -78.077 1.00 26.50 119 PRO B C 1
ATOM 1445 O O . PRO B 2 119 ? -249.037 -34.072 -78.694 1.00 27.52 119 PRO B O 1
ATOM 1449 N N . GLU B 2 120 ? -247.001 -34.939 -78.321 1.00 27.91 120 GLU B N 1
ATOM 1450 C CA . GLU B 2 120 ? -246.385 -34.166 -79.387 1.00 30.22 120 GLU B CA 1
ATOM 1451 C C . GLU B 2 120 ? -246.860 -34.672 -80.757 1.00 35.34 120 GLU B C 1
ATOM 1452 O O . GLU B 2 120 ? -247.070 -33.883 -81.682 1.00 29.39 120 GLU B O 1
ATOM 1458 N N . LEU B 2 121 ? -247.050 -35.984 -80.876 1.00 26.79 121 LEU B N 1
ATOM 1459 C CA . LEU B 2 121 ? -247.549 -36.567 -82.119 1.00 32.16 121 LEU B CA 1
ATOM 1460 C C . LEU B 2 121 ? -248.938 -36.026 -82.467 1.00 33.94 121 LEU B C 1
ATOM 1461 O O . LEU B 2 121 ? -249.247 -35.808 -83.639 1.00 30.21 121 LEU B O 1
ATOM 1466 N N . ALA B 2 122 ? -249.756 -35.770 -81.449 1.00 29.16 122 ALA B N 1
ATOM 1467 C CA . ALA B 2 122 ? -251.107 -35.252 -81.665 1.00 34.98 122 ALA B CA 1
ATOM 1468 C C . ALA B 2 122 ? -251.101 -33.814 -82.196 1.00 36.45 122 ALA B C 1
ATOM 1469 O O . ALA B 2 122 ? -252.138 -33.277 -82.579 1.00 42.45 122 ALA B O 1
ATOM 1471 N N . ARG B 2 123 ? -249.928 -33.193 -82.194 1.00 33.99 123 ARG B N 1
ATOM 1472 C CA . ARG B 2 123 ? -249.738 -31.852 -82.752 1.00 41.43 123 ARG B CA 1
ATOM 1473 C C . ARG B 2 123 ? -248.999 -31.925 -84.084 1.00 37.24 123 ARG B C 1
ATOM 1474 O O . ARG B 2 123 ? -249.411 -31.325 -85.074 1.00 40.09 123 ARG B O 1
ATOM 1482 N N . LEU B 2 124 ? -247.845 -32.576 -84.057 1.00 33.64 124 LEU B N 1
ATOM 1483 C CA . LEU B 2 124 ? -246.913 -32.551 -85.173 1.00 32.85 124 LEU B CA 1
ATOM 1484 C C . LEU B 2 124 ? -247.176 -33.537 -86.323 1.00 37.77 124 LEU B C 1
ATOM 1485 O O . LEU B 2 124 ? -246.679 -33.321 -87.420 1.00 34.50 124 LEU B O 1
ATOM 1490 N N . SER B 2 125 ? -247.916 -34.617 -86.076 1.00 33.79 125 SER B N 1
ATOM 1491 C CA . SER B 2 125 ? -248.031 -35.692 -87.069 1.00 33.78 125 SER B CA 1
ATOM 1492 C C . SER B 2 125 ? -249.152 -35.510 -88.087 1.00 37.62 125 SER B C 1
ATOM 1493 O O . SER B 2 125 ? -249.146 -36.150 -89.138 1.00 35.87 125 SER B O 1
ATOM 1496 N N . GLY B 2 126 ? -250.110 -34.642 -87.783 1.00 35.87 126 GLY B N 1
ATOM 1497 C CA . GLY B 2 126 ? -251.286 -34.508 -88.626 1.00 39.23 126 GLY B CA 1
ATOM 1498 C C . GLY B 2 126 ? -252.352 -35.525 -88.249 1.00 48.19 126 GLY B C 1
ATOM 1499 O O . GLY B 2 126 ? -253.402 -35.604 -88.883 1.00 44.73 126 GLY B O 1
ATOM 1500 N N . ARG B 2 127 ? -252.079 -36.302 -87.206 1.00 39.27 127 ARG B N 1
ATOM 1501 C CA . ARG B 2 127 ? -253.030 -37.288 -86.705 1.00 36.96 127 ARG B CA 1
ATOM 1502 C C . ARG B 2 127 ? -253.478 -36.916 -85.296 1.00 40.58 127 ARG B C 1
ATOM 1503 O O . ARG B 2 127 ? -252.778 -36.187 -84.592 1.00 38.34 127 ARG B O 1
ATOM 1511 N N . VAL B 2 128 ? -254.658 -37.384 -84.898 1.00 39.32 128 VAL B N 1
ATOM 1512 C CA . VAL B 2 128 ? -255.115 -37.219 -83.518 1.00 39.57 128 VAL B CA 1
ATOM 1513 C C . VAL B 2 128 ? -254.320 -38.164 -82.623 1.00 36.02 128 VAL B C 1
ATOM 1514 O O . VAL B 2 128 ? -253.691 -39.099 -83.118 1.00 33.29 128 VAL B O 1
ATOM 1518 N N . ALA B 2 129 ? -254.339 -37.907 -81.318 1.00 32.27 129 ALA B N 1
ATOM 1519 C CA . ALA B 2 129 ? -253.518 -38.654 -80.370 1.00 34.55 129 ALA B CA 1
ATOM 1520 C C . ALA B 2 129 ? -253.636 -40.169 -80.532 1.00 32.65 129 ALA B C 1
ATOM 1521 O O . ALA B 2 129 ? -252.630 -40.851 -80.719 1.00 31.06 129 ALA B O 1
ATOM 1523 N N . CYS B 2 130 ? -254.859 -40.681 -80.444 1.00 32.84 130 CYS B N 1
ATOM 1524 C CA . CYS B 2 130 ? -255.101 -42.118 -80.490 1.00 32.03 130 CYS B CA 1
ATOM 1525 C C . CYS B 2 130 ? -254.636 -42.755 -81.796 1.00 28.58 130 CYS B C 1
ATOM 1526 O O . CYS B 2 130 ? -254.175 -43.893 -81.806 1.00 26.35 130 CYS B O 1
ATOM 1529 N N . SER B 2 131 ? -254.760 -42.024 -82.897 1.00 33.56 131 SER B N 1
ATOM 1530 C CA . SER B 2 131 ? -254.328 -42.540 -84.192 1.00 30.00 131 SER B CA 1
ATOM 1531 C C . SER B 2 131 ? -252.813 -42.699 -84.224 1.00 31.82 131 SER B C 1
ATOM 1532 O O . SER B 2 131 ? -252.296 -43.753 -84.583 1.00 29.82 131 SER B O 1
ATOM 1535 N N . ALA B 2 132 ? -252.101 -41.646 -83.840 1.00 28.32 132 ALA B N 1
ATOM 1536 C CA . ALA B 2 132 ? -250.651 -41.719 -83.753 1.00 27.34 132 ALA B CA 1
ATOM 1537 C C . ALA B 2 132 ? -250.224 -42.784 -82.744 1.00 28.89 132 ALA B C 1
ATOM 1538 O O . ALA B 2 132 ? -249.257 -43.507 -82.969 1.00 28.89 132 ALA B O 1
ATOM 1540 N N . CYS B 2 133 ? -250.925 -42.871 -81.620 1.00 35.11 133 CYS B N 1
ATOM 1541 C CA . CYS B 2 133 ? -250.530 -43.828 -80.594 1.00 34.03 133 CYS B CA 1
ATOM 1542 C C . CYS B 2 133 ? -250.714 -45.262 -81.062 1.00 25.41 133 CYS B C 1
ATOM 1543 O O . CYS B 2 133 ? -249.822 -46.088 -80.906 1.00 30.30 133 CYS B O 1
ATOM 1546 N N . GLY B 2 134 ? -251.875 -45.556 -81.630 1.00 29.58 134 GLY B N 1
ATOM 1547 C CA . GLY B 2 134 ? -252.133 -46.906 -82.111 1.00 33.61 134 GLY B CA 1
ATOM 1548 C C . GLY B 2 134 ? -251.074 -47.386 -83.087 1.00 35.03 134 GLY B C 1
ATOM 1549 O O . GLY B 2 134 ? -250.551 -48.496 -82.960 1.00 37.53 134 GLY B O 1
ATOM 1550 N N . LEU B 2 135 ? -250.748 -46.537 -84.057 1.00 32.14 135 LEU B N 1
ATOM 1551 C CA . LEU B 2 135 ? -249.729 -46.846 -85.056 1.00 31.25 135 LEU B CA 1
ATOM 1552 C C . LEU B 2 135 ? -248.355 -47.090 -84.426 1.00 35.85 135 LEU B C 1
ATOM 1553 O O . LEU B 2 135 ? -247.678 -48.064 -84.757 1.00 32.33 135 LEU B O 1
ATOM 1558 N N . SER B 2 136 ? -247.949 -46.204 -83.518 1.00 32.23 136 SER B N 1
ATOM 1559 C CA . SER B 2 136 ? -246.674 -46.351 -82.819 1.00 31.20 136 SER B CA 1
ATOM 1560 C C . SER B 2 136 ? -246.601 -47.668 -82.055 1.00 35.12 136 SER B C 1
ATOM 1561 O O . SER B 2 136 ? -245.619 -48.403 -82.167 1.00 30.19 136 SER B O 1
ATOM 1564 N N . LYS B 2 137 ? -247.637 -47.958 -81.270 1.00 30.83 137 LYS B N 1
ATOM 1565 C CA . LYS B 2 137 ? -247.692 -49.208 -80.511 1.00 36.54 137 LYS B CA 1
ATOM 1566 C C . LYS B 2 137 ? -247.532 -50.432 -81.403 1.00 33.75 137 LYS B C 1
ATOM 1567 O O . LYS B 2 137 ? -246.648 -51.254 -81.182 1.00 33.16 137 LYS B O 1
ATOM 1573 N N . ARG B 2 138 ? -248.393 -50.547 -82.410 1.00 34.20 138 ARG B N 1
ATOM 1574 C CA . ARG B 2 138 ? -248.413 -51.734 -83.261 1.00 35.24 138 ARG B CA 1
ATOM 1575 C C . ARG B 2 138 ? -247.077 -51.953 -83.960 1.00 37.05 138 ARG B C 1
ATOM 1576 O O . ARG B 2 138 ? -246.582 -53.074 -84.016 1.00 34.81 138 ARG B O 1
ATOM 1584 N N . TYR B 2 139 ? -246.491 -50.879 -84.483 1.00 37.15 139 TYR B N 1
ATOM 1585 C CA . TYR B 2 139 ? -245.225 -50.993 -85.200 1.00 32.73 139 TYR B CA 1
ATOM 1586 C C . TYR B 2 139 ? -244.088 -51.407 -84.277 1.00 31.56 139 TYR B C 1
ATOM 1587 O O . TYR B 2 139 ? -243.313 -52.304 -84.601 1.00 35.22 139 TYR B O 1
ATOM 1596 N N . ILE B 2 140 ? -243.977 -50.729 -83.138 1.00 33.75 140 ILE B N 1
ATOM 1597 C CA . ILE B 2 140 ? -242.862 -50.956 -82.229 1.00 33.59 140 ILE B CA 1
ATOM 1598 C C . ILE B 2 140 ? -242.963 -52.334 -81.591 1.00 35.15 140 ILE B C 1
ATOM 1599 O O . ILE B 2 140 ? -241.958 -53.021 -81.422 1.00 34.87 140 ILE B O 1
ATOM 1604 N N . ILE B 2 141 ? -244.182 -52.746 -81.255 1.00 33.52 141 ILE B N 1
ATOM 1605 C CA . ILE B 2 141 ? -244.392 -54.074 -80.695 1.00 35.32 141 ILE B CA 1
ATOM 1606 C C . ILE B 2 141 ? -243.923 -55.134 -81.691 1.00 37.85 141 ILE B C 1
ATOM 1607 O O . ILE B 2 141 ? -243.192 -56.056 -81.330 1.00 31.73 141 ILE B O 1
ATOM 1612 N N . ASN B 2 142 ? -244.327 -54.985 -82.948 1.00 36.76 142 ASN B N 1
ATOM 1613 C CA . ASN B 2 142 ? -243.913 -55.923 -83.986 1.00 38.28 142 ASN B CA 1
ATOM 1614 C C . ASN B 2 142 ? -242.413 -55.861 -84.238 1.00 37.94 142 ASN B C 1
ATOM 1615 O O . ASN B 2 142 ? -241.774 -56.882 -84.490 1.00 37.28 142 ASN B O 1
ATOM 1620 N N . GLN B 2 143 ? -241.848 -54.661 -84.155 1.00 35.29 143 GLN B N 1
ATOM 1621 C CA . GLN B 2 143 ? -240.424 -54.488 -84.411 1.00 36.32 143 GLN B CA 1
ATOM 1622 C C . GLN B 2 143 ? -239.580 -55.216 -83.372 1.00 36.91 143 GLN B C 1
ATOM 1623 O O . GLN B 2 143 ? -238.668 -55.968 -83.718 1.00 37.97 143 GLN B O 1
ATOM 1629 N N . VAL B 2 144 ? -239.888 -54.987 -82.100 1.00 38.32 144 VAL B N 1
ATOM 1630 C CA . VAL B 2 144 ? -239.200 -55.666 -81.004 1.00 35.07 144 VAL B CA 1
ATOM 1631 C C . VAL B 2 144 ? -239.321 -57.188 -81.145 1.00 37.42 144 VAL B C 1
ATOM 1632 O O . VAL B 2 144 ? -238.377 -57.921 -80.861 1.00 42.50 144 VAL B O 1
ATOM 1636 N N . ALA B 2 145 ? -240.482 -57.654 -81.604 1.00 35.31 145 ALA B N 1
ATOM 1637 C CA . ALA B 2 145 ? -240.732 -59.088 -81.755 1.00 43.80 145 ALA B CA 1
ATOM 1638 C C . ALA B 2 145 ? -239.843 -59.701 -82.833 1.00 45.97 145 ALA B C 1
ATOM 1639 O O . ALA B 2 145 ? -239.203 -60.733 -82.616 1.00 44.55 145 ALA B O 1
ATOM 1641 N N . VAL B 2 146 ? -239.817 -59.064 -83.999 1.00 39.26 146 VAL B N 1
ATOM 1642 C CA . VAL B 2 146 ? -238.962 -59.514 -85.091 1.00 42.08 146 VAL B CA 1
ATOM 1643 C C . VAL B 2 146 ? -237.483 -59.442 -84.693 1.00 44.91 146 VAL B C 1
ATOM 1644 O O . VAL B 2 146 ? -236.747 -60.412 -84.858 1.00 49.64 146 VAL B O 1
ATOM 1648 N N . GLU B 2 147 ? -237.066 -58.306 -84.135 1.00 44.08 147 GLU B N 1
ATOM 1649 C CA . GLU B 2 147 ? -235.674 -58.107 -83.725 1.00 43.66 147 GLU B CA 1
ATOM 1650 C C . GLU B 2 147 ? -235.199 -59.111 -82.678 1.00 49.49 147 GLU B C 1
ATOM 1651 O O . GLU B 2 147 ? -234.051 -59.548 -82.707 1.00 46.25 147 GLU B O 1
ATOM 1657 N N . GLU B 2 148 ? -236.070 -59.456 -81.735 1.00 45.93 148 GLU B N 1
ATOM 1658 C CA . GLU B 2 148 ? -235.685 -60.361 -80.659 1.00 44.62 148 GLU B CA 1
ATOM 1659 C C . GLU B 2 148 ? -236.069 -61.806 -80.960 1.00 43.75 148 GLU B C 1
ATOM 1660 O O . GLU B 2 148 ? -235.915 -62.684 -80.116 1.00 50.75 148 GLU B O 1
ATOM 1666 N N . GLY B 2 149 ? -236.589 -62.044 -82.159 1.00 46.44 149 GLY B N 1
ATOM 1667 C CA . GLY B 2 149 ? -236.841 -63.396 -82.620 1.00 44.27 149 GLY B CA 1
ATOM 1668 C C . GLY B 2 149 ? -238.057 -64.083 -82.024 1.00 59.13 149 GLY B C 1
ATOM 1669 O O . GLY B 2 149 ? -238.094 -65.309 -81.941 1.00 54.36 149 GLY B O 1
ATOM 1670 N N . PHE B 2 150 ? -239.050 -63.303 -81.610 1.00 51.44 150 PHE B N 1
ATOM 1671 C CA . PHE B 2 150 ? -240.318 -63.867 -81.148 1.00 45.91 150 PHE B CA 1
ATOM 1672 C C . PHE B 2 150 ? -241.212 -64.223 -82.326 1.00 43.04 150 PHE B C 1
ATOM 1673 O O . PHE B 2 150 ? -241.430 -63.396 -83.209 1.00 44.82 150 PHE B O 1
ATOM 1681 N N . ARG B 2 151 ? -241.741 -65.443 -82.335 1.00 42.63 151 ARG B N 1
ATOM 1682 C CA . ARG B 2 151 ? -242.659 -65.862 -83.391 1.00 43.07 151 ARG B CA 1
ATOM 1683 C C . ARG B 2 151 ? -244.015 -65.175 -83.268 1.00 39.71 151 ARG B C 1
ATOM 1684 O O . ARG B 2 151 ? -244.705 -64.946 -84.265 1.00 43.83 151 ARG B O 1
ATOM 1692 N N . VAL B 2 152 ? -244.393 -64.847 -82.037 1.00 38.70 152 VAL B N 1
ATOM 1693 C CA . VAL B 2 152 ? -245.772 -64.479 -81.744 1.00 36.30 152 VAL B CA 1
ATOM 1694 C C . VAL B 2 152 ? -245.844 -63.391 -80.666 1.00 37.32 152 VAL B C 1
ATOM 1695 O O . VAL B 2 152 ? -245.012 -63.341 -79.761 1.00 35.85 152 VAL B O 1
ATOM 1699 N N . VAL B 2 153 ? -246.830 -62.508 -80.786 1.00 39.42 153 VAL B N 1
ATOM 1700 C CA . VAL B 2 153 ? -247.088 -61.491 -79.775 1.00 38.61 153 VAL B CA 1
ATOM 1701 C C . VAL B 2 153 ? -248.478 -61.697 -79.187 1.00 36.83 153 VAL B C 1
ATOM 1702 O O . VAL B 2 153 ? -249.429 -61.950 -79.920 1.00 37.59 153 VAL B O 1
ATOM 1706 N N . ALA B 2 154 ? -248.591 -61.598 -77.866 1.00 32.89 154 ALA B N 1
ATOM 1707 C CA . ALA B 2 154 ? -249.889 -61.661 -77.206 1.00 35.38 154 ALA B CA 1
ATOM 1708 C C . ALA B 2 154 ? -250.263 -60.306 -76.605 1.00 32.98 154 ALA B C 1
ATOM 1709 O O . ALA B 2 154 ? -249.461 -59.684 -75.907 1.00 31.51 154 ALA B O 1
ATOM 1711 N N . THR B 2 155 ? -251.484 -59.860 -76.882 1.00 35.25 155 THR B N 1
ATOM 1712 C CA . THR B 2 155 ? -252.012 -58.630 -76.303 1.00 34.36 155 THR B CA 1
ATOM 1713 C C . THR B 2 155 ? -253.230 -58.963 -75.444 1.00 35.55 155 THR B C 1
ATOM 1714 O O . THR B 2 155 ? -253.855 -60.010 -75.626 1.00 30.46 155 THR B O 1
ATOM 1718 N N . GLY B 2 156 ? -253.561 -58.076 -74.508 1.00 32.14 156 GLY B N 1
ATOM 1719 C CA . GLY B 2 156 ? -254.602 -58.343 -73.530 1.00 29.44 156 GLY B CA 1
ATOM 1720 C C . GLY B 2 156 ? -256.028 -57.972 -73.911 1.00 31.53 156 GLY B C 1
ATOM 1721 O O . GLY B 2 156 ? -256.885 -57.862 -73.036 1.00 34.10 156 GLY B O 1
ATOM 1722 N N . HIS B 2 157 ? -256.289 -57.784 -75.203 1.00 29.43 157 HIS B N 1
ATOM 1723 C CA . HIS B 2 157 ? -257.635 -57.453 -75.686 1.00 32.19 157 HIS B CA 1
ATOM 1724 C C . HIS B 2 157 ? -258.682 -58.451 -75.199 1.00 36.44 157 HIS B C 1
ATOM 1725 O O . HIS B 2 157 ? -258.512 -59.660 -75.358 1.00 31.37 157 HIS B O 1
ATOM 1732 N N . ASN B 2 158 ? -259.776 -57.947 -74.637 1.00 30.76 158 ASN B N 1
ATOM 1733 C CA . ASN B 2 158 ? -260.808 -58.826 -74.096 1.00 33.82 158 ASN B CA 1
ATOM 1734 C C . ASN B 2 158 ? -262.091 -58.755 -74.924 1.00 36.05 158 ASN B C 1
ATOM 1735 O O . ASN B 2 158 ? -262.119 -58.125 -75.985 1.00 34.15 158 ASN B O 1
ATOM 1740 N N . LEU B 2 159 ? -263.132 -59.439 -74.459 1.00 31.25 159 LEU B N 1
ATOM 1741 C CA . LEU B 2 159 ? -264.375 -59.546 -75.209 1.00 30.69 159 LEU B CA 1
ATOM 1742 C C . LEU B 2 159 ? -265.013 -58.186 -75.472 1.00 33.31 159 LEU B C 1
ATOM 1743 O O . LEU B 2 159 ? -265.418 -57.907 -76.601 1.00 31.85 159 LEU B O 1
ATOM 1748 N N . ASP B 2 160 ? -265.111 -57.348 -74.441 1.00 28.56 160 ASP B N 1
ATOM 1749 C CA . ASP B 2 160 ? -265.695 -56.022 -74.625 1.00 31.16 160 ASP B CA 1
ATOM 1750 C C . ASP B 2 160 ? -264.911 -55.233 -75.677 1.00 34.20 160 ASP B C 1
ATOM 1751 O O . ASP B 2 160 ? -265.515 -54.563 -76.515 1.00 36.75 160 ASP B O 1
ATOM 1756 N N . ASP B 2 161 ? -263.580 -55.322 -75.639 1.00 29.85 161 ASP B N 1
ATOM 1757 C CA . ASP B 2 161 ? -262.732 -54.655 -76.637 1.00 32.68 161 ASP B CA 1
ATOM 1758 C C . ASP B 2 161 ? -263.072 -55.128 -78.048 1.00 35.64 161 ASP B C 1
ATOM 1759 O O . ASP B 2 161 ? -263.379 -54.324 -78.921 1.00 32.71 161 ASP B O 1
ATOM 1764 N N . GLU B 2 162 ? -263.015 -56.441 -78.257 1.00 32.68 162 GLU B N 1
ATOM 1765 C CA . GLU B 2 162 ? -263.267 -57.029 -79.568 1.00 35.41 162 GLU B CA 1
ATOM 1766 C C . GLU B 2 162 ? -264.712 -56.846 -80.050 1.00 36.80 162 GLU B C 1
ATOM 1767 O O . GLU B 2 162 ? -264.940 -56.553 -81.222 1.00 38.82 162 GLU B O 1
ATOM 1773 N N . ALA B 2 163 ? -265.685 -57.010 -79.155 1.00 33.39 163 ALA B N 1
ATOM 1774 C CA . ALA B 2 163 ? -267.083 -56.792 -79.522 1.00 37.18 163 ALA B CA 1
ATOM 1775 C C . ALA B 2 163 ? -267.324 -55.335 -79.921 1.00 40.41 163 ALA B C 1
ATOM 1776 O O . ALA B 2 163 ? -268.093 -55.057 -80.842 1.00 35.73 163 ALA B O 1
ATOM 1778 N N . ALA B 2 164 ? -266.660 -54.412 -79.226 1.00 32.54 164 ALA B N 1
ATOM 1779 C CA . ALA B 2 164 ? -266.807 -52.984 -79.504 1.00 35.93 164 ALA B CA 1
ATOM 1780 C C . ALA B 2 164 ? -266.254 -52.624 -80.882 1.00 36.98 164 ALA B C 1
ATOM 1781 O O . ALA B 2 164 ? -266.862 -51.849 -81.621 1.00 34.36 164 ALA B O 1
ATOM 1783 N N . VAL B 2 165 ? -265.092 -53.179 -81.209 1.00 34.02 165 VAL B N 1
ATOM 1784 C CA . VAL B 2 165 ? -264.470 -52.942 -82.505 1.00 40.86 165 VAL B CA 1
ATOM 1785 C C . VAL B 2 165 ? -265.385 -53.437 -83.623 1.00 42.70 165 VAL B C 1
ATOM 1786 O O . VAL B 2 165 ? -265.623 -52.728 -84.600 1.00 40.85 165 VAL B O 1
ATOM 1790 N N . LEU B 2 166 ? -265.907 -54.650 -83.463 1.00 40.19 166 LEU B N 1
ATOM 1791 C CA . LEU B 2 166 ? -266.835 -55.219 -84.434 1.00 41.39 166 LEU B CA 1
ATOM 1792 C C . LEU B 2 166 ? -268.077 -54.344 -84.582 1.00 40.56 166 LEU B C 1
ATOM 1793 O O . LEU B 2 166 ? -268.478 -54.005 -85.695 1.00 38.63 166 LEU B O 1
ATOM 1798 N N . PHE B 2 167 ? -268.674 -53.970 -83.455 1.00 36.95 167 PHE B N 1
ATOM 1799 C CA . PHE B 2 167 ? -269.852 -53.109 -83.468 1.00 38.85 167 PHE B CA 1
ATOM 1800 C C . PHE B 2 167 ? -269.548 -51.781 -84.167 1.00 44.28 167 PHE B C 1
ATOM 1801 O O . PHE B 2 167 ? -270.337 -51.303 -84.983 1.00 38.93 167 PHE B O 1
ATOM 1809 N N . GLY B 2 168 ? -268.399 -51.196 -83.847 1.00 37.63 168 GLY B N 1
ATOM 1810 C CA . GLY B 2 168 ? -267.951 -49.975 -84.497 1.00 36.30 168 GLY B CA 1
ATOM 1811 C C . GLY B 2 168 ? -267.814 -50.109 -86.002 1.00 36.46 168 GLY B C 1
ATOM 1812 O O . GLY B 2 168 ? -268.260 -49.245 -86.754 1.00 45.42 168 GLY B O 1
ATOM 1813 N N . ASN B 2 169 ? -267.202 -51.204 -86.439 1.00 38.45 169 ASN B N 1
ATOM 1814 C CA . ASN B 2 169 ? -267.028 -51.490 -87.859 1.00 38.14 169 ASN B CA 1
ATOM 1815 C C . ASN B 2 169 ? -268.350 -51.676 -88.604 1.00 48.53 169 ASN B C 1
ATOM 1816 O O . ASN B 2 169 ? -268.455 -51.334 -89.782 1.00 45.72 169 ASN B O 1
ATOM 1821 N N . LEU B 2 170 ? -269.354 -52.222 -87.924 1.00 41.74 170 LEU B N 1
ATOM 1822 C CA . LEU B 2 170 ? -270.677 -52.374 -88.526 1.00 50.97 170 LEU B CA 1
ATOM 1823 C C . LEU B 2 170 ? -271.399 -51.029 -88.607 1.00 47.08 170 LEU B C 1
ATOM 1824 O O . LEU B 2 170 ? -272.076 -50.736 -89.592 1.00 51.94 170 LEU B O 1
ATOM 1829 N N . LEU B 2 171 ? -271.242 -50.212 -87.570 1.00 44.81 171 LEU B N 1
ATOM 1830 C CA . LEU B 2 171 ? -271.879 -48.899 -87.512 1.00 49.47 171 LEU B CA 1
ATOM 1831 C C . LEU B 2 171 ? -271.253 -47.902 -88.488 1.00 57.81 171 LEU B C 1
ATOM 1832 O O . LEU B 2 171 ? -271.876 -46.900 -88.851 1.00 59.67 171 LEU B O 1
ATOM 1837 N N . ASN B 2 172 ? -270.015 -48.170 -88.893 1.00 55.58 172 ASN B N 1
ATOM 1838 C CA . ASN B 2 172 ? -269.288 -47.297 -89.814 1.00 52.00 172 ASN B CA 1
ATOM 1839 C C . ASN B 2 172 ? -268.488 -48.094 -90.844 1.00 53.79 172 ASN B C 1
ATOM 1840 O O . ASN B 2 172 ? -267.260 -48.104 -90.796 1.00 55.29 172 ASN B O 1
ATOM 1845 N N . PRO B 2 173 ? -269.180 -48.763 -91.782 1.00 49.85 173 PRO B N 1
ATOM 1846 C CA . PRO B 2 173 ? -268.527 -49.639 -92.765 1.00 58.20 173 PRO B CA 1
ATOM 1847 C C . PRO B 2 173 ? -267.494 -48.910 -93.626 1.00 67.73 173 PRO B C 1
ATOM 1848 O O . PRO B 2 173 ? -267.583 -47.689 -93.769 1.00 69.75 173 PRO B O 1
ATOM 1852 N N . THR B 2 177 ? -261.121 -52.730 -91.474 1.00 88.01 177 THR B N 1
ATOM 1853 C CA . THR B 2 177 ? -262.334 -53.335 -92.008 1.00 87.53 177 THR B CA 1
ATOM 1854 C C . THR B 2 177 ? -262.753 -54.556 -91.190 1.00 87.38 177 THR B C 1
ATOM 1855 O O . THR B 2 177 ? -262.139 -54.878 -90.175 1.00 89.94 177 THR B O 1
ATOM 1859 N N . LEU B 2 178 ? -263.802 -55.230 -91.651 1.00 85.18 178 LEU B N 1
ATOM 1860 C CA . LEU B 2 178 ? -264.386 -56.356 -90.930 1.00 81.67 178 LEU B CA 1
ATOM 1861 C C . LEU B 2 178 ? -263.519 -57.610 -90.964 1.00 87.76 178 LEU B C 1
ATOM 1862 O O . LEU B 2 178 ? -263.264 -58.228 -89.929 1.00 84.12 178 LEU B O 1
ATOM 1867 N N . SER B 2 179 ? -263.077 -57.977 -92.162 1.00 91.97 179 SER B N 1
ATOM 1868 C CA . SER B 2 179 ? -262.374 -59.237 -92.381 1.00 95.32 179 SER B CA 1
ATOM 1869 C C . SER B 2 179 ? -261.037 -59.322 -91.647 1.00 90.28 179 SER B C 1
ATOM 1870 O O . SER B 2 179 ? -260.538 -60.417 -91.390 1.00 88.74 179 SER B O 1
ATOM 1873 N N . ARG B 2 180 ? -260.464 -58.170 -91.308 1.00 91.32 180 ARG B N 1
ATOM 1874 C CA . ARG B 2 180 ? -259.150 -58.129 -90.672 1.00 89.04 180 ARG B CA 1
ATOM 1875 C C . ARG B 2 180 ? -259.206 -58.498 -89.192 1.00 90.06 180 ARG B C 1
ATOM 1876 O O . ARG B 2 180 ? -258.205 -58.921 -88.612 1.00 80.79 180 ARG B O 1
ATOM 1884 N N . GLN B 2 181 ? -260.377 -58.341 -88.585 1.00 91.44 181 GLN B N 1
ATOM 1885 C CA . GLN B 2 181 ? -260.537 -58.606 -87.159 1.00 87.16 181 GLN B CA 1
ATOM 1886 C C . GLN B 2 181 ? -260.514 -60.099 -86.843 1.00 83.68 181 GLN B C 1
ATOM 1887 O O . GLN B 2 181 ? -261.247 -60.881 -87.447 1.00 79.69 181 GLN B O 1
ATOM 1893 N N . GLY B 2 182 ? -259.670 -60.486 -85.891 1.00 71.41 182 GLY B N 1
ATOM 1894 C CA . GLY B 2 182 ? -259.601 -61.870 -85.452 1.00 71.67 182 GLY B CA 1
ATOM 1895 C C . GLY B 2 182 ? -258.758 -62.083 -84.206 1.00 67.44 182 GLY B C 1
ATOM 1896 O O . GLY B 2 182 ? -257.879 -61.278 -83.898 1.00 56.87 182 GLY B O 1
ATOM 1897 N N . PRO B 2 183 ? -259.032 -63.173 -83.471 1.00 58.05 183 PRO B N 1
ATOM 1898 C CA . PRO B 2 183 ? -258.277 -63.578 -82.279 1.00 57.95 183 PRO B CA 1
ATOM 1899 C C . PRO B 2 183 ? -256.880 -64.114 -82.593 1.00 54.60 183 PRO B C 1
ATOM 1900 O O . PRO B 2 183 ? -256.006 -64.097 -81.727 1.00 41.85 183 PRO B O 1
ATOM 1904 N N . VAL B 2 184 ? -256.684 -64.624 -83.803 1.00 44.01 184 VAL B N 1
ATOM 1905 C CA . VAL B 2 184 ? -255.375 -65.126 -84.210 1.00 47.28 184 VAL B CA 1
ATOM 1906 C C . VAL B 2 184 ? -255.026 -64.616 -85.604 1.00 57.75 184 VAL B C 1
ATOM 1907 O O . VAL B 2 184 ? -255.719 -64.910 -86.577 1.00 50.36 184 VAL B O 1
ATOM 1911 N N . LEU B 2 185 ? -253.964 -63.828 -85.692 1.00 54.02 185 LEU B N 1
ATOM 1912 C CA . LEU B 2 185 ? -253.480 -63.354 -86.978 1.00 48.75 185 LEU B CA 1
ATOM 1913 C C . LEU B 2 185 ? -252.163 -64.047 -87.312 1.00 48.82 185 LEU B C 1
ATOM 1914 O O . LEU B 2 185 ? -251.242 -64.058 -86.494 1.00 43.80 185 LEU B O 1
ATOM 1919 N N . PRO B 2 186 ? -252.084 -64.653 -88.509 1.00 47.86 186 PRO B N 1
ATOM 1920 C CA . PRO B 2 186 ? -250.923 -65.448 -88.922 1.00 44.53 186 PRO B CA 1
ATOM 1921 C C . PRO B 2 186 ? -249.645 -64.629 -89.067 1.00 45.42 186 PRO B C 1
ATOM 1922 O O . PRO B 2 186 ? -249.682 -63.466 -89.474 1.00 48.52 186 PRO B O 1
ATOM 1926 N N . GLU B 2 187 ? -248.527 -65.254 -88.720 1.00 41.20 187 GLU B N 1
ATOM 1927 C CA . GLU B 2 187 ? -247.198 -64.710 -88.961 1.00 46.36 187 GLU B CA 1
ATOM 1928 C C . GLU B 2 187 ? -246.921 -64.562 -90.464 1.00 61.60 187 GLU B C 1
ATOM 1929 O O . GLU B 2 187 ? -247.389 -65.370 -91.274 1.00 51.68 187 GLU B O 1
ATOM 1935 N N . LYS B 2 188 ? -246.171 -63.523 -90.827 1.00 53.36 188 LYS B N 1
ATOM 1936 C CA . LYS B 2 188 ? -245.752 -63.284 -92.209 1.00 50.29 188 LYS B CA 1
ATOM 1937 C C . LYS B 2 188 ? -244.277 -62.859 -92.210 1.00 55.29 188 LYS B C 1
ATOM 1938 O O . LYS B 2 188 ? -243.680 -62.735 -91.140 1.00 54.11 188 LYS B O 1
ATOM 1944 N N . PRO B 2 189 ? -243.672 -62.658 -93.398 1.00 63.47 189 PRO B N 1
ATOM 1945 C CA . PRO B 2 189 ? -242.310 -62.105 -93.354 1.00 60.61 189 PRO B CA 1
ATOM 1946 C C . PRO B 2 189 ? -242.277 -60.710 -92.726 1.00 41.94 189 PRO B C 1
ATOM 1947 O O . PRO B 2 189 ? -243.048 -59.843 -93.130 1.00 48.90 189 PRO B O 1
ATOM 1951 N N . GLY B 2 190 ? -241.397 -60.503 -91.751 1.00 47.97 190 GLY B N 1
ATOM 1952 C CA . GLY B 2 190 ? -241.314 -59.234 -91.048 1.00 51.96 190 GLY B CA 1
ATOM 1953 C C . GLY B 2 190 ? -242.493 -58.945 -90.130 1.00 52.45 190 GLY B C 1
ATOM 1954 O O . GLY B 2 190 ? -242.591 -57.860 -89.559 1.00 47.47 190 GLY B O 1
ATOM 1955 N N . LEU B 2 191 ? -243.396 -59.909 -89.988 1.00 47.02 191 LEU B N 1
ATOM 1956 C CA . LEU B 2 191 ? -244.592 -59.708 -89.180 1.00 41.88 191 LEU B CA 1
ATOM 1957 C C . LEU B 2 191 ? -244.834 -60.875 -88.229 1.00 48.64 191 LEU B C 1
ATOM 1958 O O . LEU B 2 191 ? -245.163 -61.981 -88.659 1.00 43.86 191 LEU B O 1
ATOM 1963 N N . ALA B 2 192 ? -244.706 -60.616 -86.933 1.00 38.27 192 ALA B N 1
ATOM 1964 C CA . ALA B 2 192 ? -244.919 -61.651 -85.929 1.00 40.28 192 ALA B CA 1
ATOM 1965 C C . ALA B 2 192 ? -246.395 -62.029 -85.864 1.00 38.96 192 ALA B C 1
ATOM 1966 O O . ALA B 2 192 ? -247.261 -61.244 -86.244 1.00 39.92 192 ALA B O 1
ATOM 1968 N N . ALA B 2 193 ? -246.674 -63.244 -85.406 1.00 41.55 193 ALA B N 1
ATOM 1969 C CA . ALA B 2 193 ? -248.051 -63.673 -85.197 1.00 48.40 193 ALA B CA 1
ATOM 1970 C C . ALA B 2 193 ? -248.668 -62.890 -84.037 1.00 35.41 193 ALA B C 1
ATOM 1971 O O . ALA B 2 193 ? -247.979 -62.541 -83.086 1.00 36.59 193 ALA B O 1
ATOM 1973 N N . ARG B 2 194 ? -249.966 -62.626 -84.127 1.00 36.87 194 ARG B N 1
ATOM 1974 C CA . ARG B 2 194 ? -250.665 -61.841 -83.118 1.00 45.78 194 ARG B CA 1
ATOM 1975 C C . ARG B 2 194 ? -251.830 -62.630 -82.531 1.00 42.09 194 ARG B C 1
ATOM 1976 O O . ARG B 2 194 ? -252.730 -63.043 -83.259 1.00 42.89 194 ARG B O 1
ATOM 1984 N N . VAL B 2 195 ? -251.814 -62.851 -81.219 1.00 38.05 195 VAL B N 1
ATOM 1985 C CA . VAL B 2 195 ? -252.873 -63.628 -80.585 1.00 40.34 195 VAL B CA 1
ATOM 1986 C C . VAL B 2 195 ? -253.519 -62.896 -79.409 1.00 41.48 195 VAL B C 1
ATOM 1987 O O . VAL B 2 195 ? -252.867 -62.124 -78.703 1.00 38.00 195 VAL B O 1
ATOM 1991 N N . LYS B 2 196 ? -254.809 -63.154 -79.208 1.00 36.02 196 LYS B N 1
ATOM 1992 C CA . LYS B 2 196 ? -255.578 -62.523 -78.141 1.00 36.75 196 LYS B CA 1
ATOM 1993 C C . LYS B 2 196 ? -256.265 -63.568 -77.256 1.00 33.42 196 LYS B C 1
ATOM 1994 O O . LYS B 2 196 ? -257.461 -63.824 -77.398 1.00 33.56 196 LYS B O 1
ATOM 2000 N N . PRO B 2 197 ? -255.507 -64.166 -76.328 1.00 32.97 197 PRO B N 1
ATOM 2001 C CA . PRO B 2 197 ? -255.997 -65.277 -75.503 1.00 33.98 197 PRO B CA 1
ATOM 2002 C C . PRO B 2 197 ? -257.186 -64.902 -74.607 1.00 36.66 197 PRO B C 1
ATOM 2003 O O . PRO B 2 197 ? -257.950 -65.783 -74.207 1.00 31.92 197 PRO B O 1
ATOM 2007 N N . PHE B 2 198 ? -257.339 -63.614 -74.312 1.00 30.56 198 PHE B N 1
ATOM 2008 C CA . PHE B 2 198 ? -258.421 -63.126 -73.458 1.00 29.25 198 PHE B CA 1
ATOM 2009 C C . PHE B 2 198 ? -259.671 -62.688 -74.231 1.00 29.56 198 PHE B C 1
ATOM 2010 O O . PHE B 2 198 ? -260.591 -62.113 -73.645 1.00 31.97 198 PHE B O 1
ATOM 2018 N N . TYR B 2 199 ? -259.706 -62.925 -75.540 1.00 33.43 199 TYR B N 1
ATOM 2019 C CA . TYR B 2 199 ? -260.770 -62.343 -76.370 1.00 36.78 199 TYR B CA 1
ATOM 2020 C C . TYR B 2 199 ? -262.185 -62.845 -76.037 1.00 40.27 199 TYR B C 1
ATOM 2021 O O . TYR B 2 199 ? -263.168 -62.225 -76.439 1.00 35.83 199 TYR B O 1
ATOM 2030 N N . ARG B 2 200 ? -262.303 -63.955 -75.316 1.00 35.20 200 ARG B N 1
ATOM 2031 C CA . ARG B 2 200 ? -263.633 -64.431 -74.910 1.00 43.94 200 ARG B CA 1
ATOM 2032 C C . ARG B 2 200 ? -264.022 -64.046 -73.480 1.00 39.77 200 ARG B C 1
ATOM 2033 O O . ARG B 2 200 ? -265.128 -64.356 -73.037 1.00 38.18 200 ARG B O 1
ATOM 2041 N N . PHE B 2 201 ? -263.117 -63.388 -72.760 1.00 36.99 201 PHE B N 1
ATOM 2042 C CA . PHE B 2 201 ? -263.383 -62.944 -71.388 1.00 33.68 201 PHE B CA 1
ATOM 2043 C C . PHE B 2 201 ? -263.941 -61.520 -71.356 1.00 35.95 201 PHE B C 1
ATOM 2044 O O . PHE B 2 201 ? -263.368 -60.620 -71.963 1.00 32.70 201 PHE B O 1
ATOM 2052 N N . SER B 2 202 ? -265.030 -61.301 -70.626 1.00 33.54 202 SER B N 1
ATOM 2053 C CA . SER B 2 202 ? -265.533 -59.940 -70.433 1.00 30.53 202 SER B CA 1
ATOM 2054 C C . SER B 2 202 ? -264.559 -59.139 -69.567 1.00 34.32 202 SER B C 1
ATOM 2055 O O . SER B 2 202 ? -263.739 -59.718 -68.853 1.00 31.57 202 SER B O 1
ATOM 2058 N N . GLU B 2 203 ? -264.643 -57.810 -69.632 1.00 29.02 203 GLU B N 1
ATOM 2059 C CA . GLU B 2 203 ? -263.771 -56.959 -68.828 1.00 31.46 203 GLU B CA 1
ATOM 2060 C C . GLU B 2 203 ? -263.960 -57.255 -67.352 1.00 31.72 203 GLU B C 1
ATOM 2061 O O . GLU B 2 203 ? -262.992 -57.340 -66.597 1.00 29.11 203 GLU B O 1
ATOM 2067 N N . ARG B 2 204 ? -265.218 -57.402 -66.954 1.00 26.51 204 ARG B N 1
ATOM 2068 C CA . ARG B 2 204 ? -265.561 -57.697 -65.573 1.00 33.22 204 ARG B CA 1
ATOM 2069 C C . ARG B 2 204 ? -264.866 -58.978 -65.106 1.00 30.50 204 ARG B C 1
ATOM 2070 O O . ARG B 2 204 ? -264.338 -59.039 -63.995 1.00 35.13 204 ARG B O 1
ATOM 2078 N N . GLU B 2 205 ? -264.839 -59.985 -65.972 1.00 29.74 205 GLU B N 1
ATOM 2079 C CA . GLU B 2 205 ? -264.230 -61.267 -65.624 1.00 33.18 205 GLU B CA 1
ATOM 2080 C C . GLU B 2 205 ? -262.707 -61.178 -65.481 1.00 29.48 205 GLU B C 1
ATOM 2081 O O . GLU B 2 205 ? -262.144 -61.708 -64.519 1.00 28.21 205 GLU B O 1
ATOM 2087 N N . VAL B 2 206 ? -262.043 -60.499 -66.416 1.00 30.75 206 VAL B N 1
ATOM 2088 C CA . VAL B 2 206 ? -260.597 -60.289 -66.305 1.00 28.17 206 VAL B CA 1
ATOM 2089 C C . VAL B 2 206 ? -260.253 -59.491 -65.047 1.00 30.12 206 VAL B C 1
ATOM 2090 O O . VAL B 2 206 ? -259.302 -59.817 -64.338 1.00 29.47 206 VAL B O 1
ATOM 2094 N N . LEU B 2 207 ? -261.034 -58.451 -64.768 1.00 27.72 207 LEU B N 1
ATOM 2095 C CA . LEU B 2 207 ? -260.791 -57.626 -63.589 1.00 32.54 207 LEU B CA 1
ATOM 2096 C C . LEU B 2 207 ? -260.959 -58.439 -62.304 1.00 29.34 207 LEU B C 1
ATOM 2097 O O . LEU B 2 207 ? -260.168 -58.305 -61.374 1.00 32.06 207 LEU B O 1
ATOM 2102 N N . SER B 2 208 ? -261.993 -59.272 -62.257 1.00 29.65 208 SER B N 1
ATOM 2103 C CA . SER B 2 208 ? -262.199 -60.165 -61.120 1.00 33.28 208 SER B CA 1
ATOM 2104 C C . SER B 2 208 ? -260.979 -61.055 -60.897 1.00 32.42 208 SER B C 1
ATOM 2105 O O . SER B 2 208 ? -260.508 -61.189 -59.771 1.00 32.89 208 SER B O 1
ATOM 2108 N N . TYR B 2 209 ? -260.456 -61.644 -61.973 1.00 30.88 209 TYR B N 1
ATOM 2109 C CA . TYR B 2 209 ? -259.225 -62.420 -61.873 1.00 30.39 209 TYR B CA 1
ATOM 2110 C C . TYR B 2 209 ? -258.093 -61.585 -61.272 1.00 36.44 209 TYR B C 1
ATOM 2111 O O . TYR B 2 209 ? -257.441 -61.999 -60.313 1.00 32.24 209 TYR B O 1
ATOM 2120 N N . THR B 2 210 ? -257.873 -60.404 -61.842 1.00 31.10 210 THR B N 1
ATOM 2121 C CA . THR B 2 210 ? -256.781 -59.527 -61.428 1.00 28.46 210 THR B CA 1
ATOM 2122 C C . THR B 2 210 ? -256.879 -59.166 -59.943 1.00 33.90 210 THR B C 1
ATOM 2123 O O . THR B 2 210 ? -255.874 -59.162 -59.227 1.00 32.92 210 THR B O 1
ATOM 2127 N N . LEU B 2 211 ? -258.095 -58.885 -59.484 1.00 30.37 211 LEU B N 1
ATOM 2128 C CA . LEU B 2 211 ? -258.337 -58.557 -58.083 1.00 33.97 211 LEU B CA 1
ATOM 2129 C C . LEU B 2 211 ? -258.138 -59.766 -57.175 1.00 33.17 211 LEU B C 1
ATOM 2130 O O . LEU B 2 211 ? -257.507 -59.661 -56.131 1.00 37.37 211 LEU B O 1
ATOM 2135 N N . LEU B 2 212 ? -258.678 -60.908 -57.582 1.00 31.68 212 LEU B N 1
ATOM 2136 C CA . LEU B 2 212 ? -258.589 -62.124 -56.783 1.00 37.95 212 LEU B CA 1
ATOM 2137 C C . LEU B 2 212 ? -257.140 -62.614 -56.701 1.00 39.77 212 LEU B C 1
ATOM 2138 O O . LEU B 2 212 ? -256.729 -63.180 -55.687 1.00 34.84 212 LEU B O 1
ATOM 2143 N N . ARG B 2 213 ? -256.366 -62.370 -57.757 1.00 36.54 213 ARG B N 1
ATOM 2144 C CA . ARG B 2 213 ? -254.932 -62.683 -57.756 1.00 33.69 213 ARG B CA 1
ATOM 2145 C C . ARG B 2 213 ? -254.083 -61.732 -56.924 1.00 31.87 213 ARG B C 1
ATOM 2146 O O . ARG B 2 213 ? -252.923 -62.022 -56.645 1.00 37.18 213 ARG B O 1
ATOM 2154 N N . GLY B 2 214 ? -254.637 -60.582 -56.559 1.00 38.17 214 GLY B N 1
ATOM 2155 C CA . GLY B 2 214 ? -253.868 -59.589 -55.829 1.00 34.51 214 GLY B CA 1
ATOM 2156 C C . GLY B 2 214 ? -252.840 -58.901 -56.715 1.00 37.52 214 GLY B C 1
ATOM 2157 O O . GLY B 2 214 ? -251.809 -58.425 -56.240 1.00 42.74 214 GLY B O 1
ATOM 2158 N N . ILE B 2 215 ? -253.124 -58.842 -58.010 1.00 33.88 215 ILE B N 1
ATOM 2159 C CA . ILE B 2 215 ? -252.245 -58.166 -58.960 1.00 35.58 215 ILE B CA 1
ATOM 2160 C C . ILE B 2 215 ? -252.389 -56.648 -58.874 1.00 33.29 215 ILE B C 1
ATOM 2161 O O . ILE B 2 215 ? -253.493 -56.118 -58.984 1.00 36.69 215 ILE B O 1
ATOM 2166 N N . ARG B 2 216 ? -251.273 -55.951 -58.687 1.00 33.08 216 ARG B N 1
ATOM 2167 C CA . ARG B 2 216 ? -251.306 -54.494 -58.641 1.00 35.62 216 ARG B CA 1
ATOM 2168 C C . ARG B 2 216 ? -251.239 -53.940 -60.053 1.00 33.54 216 ARG B C 1
ATOM 2169 O O . ARG B 2 216 ? -250.220 -54.055 -60.725 1.00 38.89 216 ARG B O 1
ATOM 2177 N N . TYR B 2 217 ? -252.335 -53.337 -60.496 1.00 30.94 217 TYR B N 1
ATOM 2178 C CA . TYR B 2 217 ? -252.421 -52.768 -61.834 1.00 37.12 217 TYR B CA 1
ATOM 2179 C C . TYR B 2 217 ? -252.747 -51.284 -61.745 1.00 36.76 217 TYR B C 1
ATOM 2180 O O . TYR B 2 217 ? -253.131 -50.799 -60.684 1.00 33.19 217 TYR B O 1
ATOM 2189 N N . LEU B 2 218 ? -252.601 -50.562 -62.852 1.00 35.09 218 LEU B N 1
ATOM 2190 C CA . LEU B 2 218 ? -252.901 -49.134 -62.842 1.00 31.14 218 LEU B CA 1
ATOM 2191 C C . LEU B 2 218 ? -254.394 -48.915 -63.038 1.00 34.41 218 LEU B C 1
ATOM 2192 O O . LEU B 2 218 ? -254.964 -49.304 -64.060 1.00 34.88 218 LEU B O 1
ATOM 2197 N N . HIS B 2 219 ? -255.032 -48.291 -62.053 1.00 33.96 219 HIS B N 1
ATOM 2198 C CA . HIS B 2 219 ? -256.471 -48.080 -62.115 1.00 41.03 219 HIS B CA 1
ATOM 2199 C C . HIS B 2 219 ? -256.797 -46.978 -63.113 1.00 45.49 219 HIS B C 1
ATOM 2200 O O . HIS B 2 219 ? -257.728 -47.103 -63.899 1.00 51.15 219 HIS B O 1
ATOM 2207 N N . GLU B 2 220 ? -255.993 -45.920 -63.090 1.00 39.21 220 GLU B N 1
ATOM 2208 C CA . GLU B 2 220 ? -256.181 -44.741 -63.932 1.00 47.66 220 GLU B CA 1
ATOM 2209 C C . GLU B 2 220 ? -256.264 -45.046 -65.434 1.00 40.10 220 GLU B C 1
ATOM 2210 O O . GLU B 2 220 ? -255.433 -45.772 -65.973 1.00 41.04 220 GLU B O 1
ATOM 2216 N N . GLU B 2 221 ? -257.292 -44.513 -66.091 1.00 35.37 221 GLU B N 1
ATOM 2217 C CA . GLU B 2 221 ? -257.404 -44.546 -67.555 1.00 39.17 221 GLU B CA 1
ATOM 2218 C C . GLU B 2 221 ? -256.576 -43.438 -68.210 1.00 46.17 221 GLU B C 1
ATOM 2219 O O . GLU B 2 221 ? -256.237 -42.438 -67.571 1.00 35.25 221 GLU B O 1
ATOM 2225 N N . CYS B 2 222 ? -256.231 -43.601 -69.478 1.00 36.54 222 CYS B N 1
ATOM 2226 C CA . CYS B 2 222 ? -255.501 -42.533 -70.129 1.00 31.92 222 CYS B CA 1
ATOM 2227 C C . CYS B 2 222 ? -256.419 -41.340 -70.297 1.00 29.93 222 CYS B C 1
ATOM 2228 O O . CYS B 2 222 ? -257.608 -41.495 -70.555 1.00 32.96 222 CYS B O 1
ATOM 2231 N N . PRO B 2 223 ? -255.867 -40.144 -70.151 1.00 29.93 223 PRO B N 1
ATOM 2232 C CA . PRO B 2 223 ? -256.697 -38.936 -70.236 1.00 33.03 223 PRO B CA 1
ATOM 2233 C C . PRO B 2 223 ? -257.262 -38.728 -71.640 1.00 29.20 223 PRO B C 1
ATOM 2234 O O . PRO B 2 223 ? -258.291 -38.073 -71.804 1.00 29.55 223 PRO B O 1
ATOM 2238 N N . ASN B 2 224 ? -256.593 -39.291 -72.639 1.00 29.34 224 ASN B N 1
ATOM 2239 C CA . ASN B 2 224 ? -257.055 -39.190 -74.019 1.00 32.87 224 ASN B CA 1
ATOM 2240 C C . ASN B 2 224 ? -258.244 -40.103 -74.314 1.00 37.20 224 ASN B C 1
ATOM 2241 O O . ASN B 2 224 ? -258.861 -39.990 -75.368 1.00 29.35 224 ASN B O 1
ATOM 2246 N N . ALA B 2 225 ? -258.565 -40.998 -73.383 1.00 33.07 225 ALA B N 1
ATOM 2247 C CA . ALA B 2 225 ? -259.615 -41.991 -73.617 1.00 36.77 225 ALA B CA 1
ATOM 2248 C C . ALA B 2 225 ? -261.029 -41.437 -73.470 1.00 40.18 225 ALA B C 1
ATOM 2249 O O . ALA B 2 225 ? -261.972 -42.008 -74.008 1.00 45.46 225 ALA B O 1
ATOM 2251 N N . LYS B 2 226 ? -261.192 -40.342 -72.736 1.00 48.09 226 LYS B N 1
ATOM 2252 C CA . LYS B 2 226 ? -262.543 -39.892 -72.429 1.00 50.18 226 LYS B CA 1
ATOM 2253 C C . LYS B 2 226 ? -263.250 -39.400 -73.686 1.00 50.97 226 LYS B C 1
ATOM 2254 O O . LYS B 2 226 ? -262.673 -38.692 -74.511 1.00 40.02 226 LYS B O 1
ATOM 2260 N N . GLY B 2 227 ? -264.501 -39.819 -73.841 1.00 43.97 227 GLY B N 1
ATOM 2261 C CA . GLY B 2 227 ? -265.275 -39.482 -75.018 1.00 38.48 227 GLY B CA 1
ATOM 2262 C C . GLY B 2 227 ? -264.905 -40.293 -76.247 1.00 40.16 227 GLY B C 1
ATOM 2263 O O . GLY B 2 227 ? -265.318 -39.957 -77.354 1.00 44.28 227 GLY B O 1
ATOM 2264 N N . ALA B 2 228 ? -264.122 -41.354 -76.067 1.00 39.04 228 ALA B N 1
ATOM 2265 C CA . ALA B 2 228 ? -263.805 -42.239 -77.186 1.00 39.11 228 ALA B CA 1
ATOM 2266 C C . ALA B 2 228 ? -265.058 -42.985 -77.640 1.00 44.05 228 ALA B C 1
ATOM 2267 O O . ALA B 2 228 ? -265.926 -43.303 -76.831 1.00 39.30 228 ALA B O 1
ATOM 2269 N N . LYS B 2 229 ? -265.144 -43.260 -78.936 1.00 37.33 229 LYS B N 1
ATOM 2270 C CA . LYS B 2 229 ? -266.293 -43.953 -79.496 1.00 45.37 229 LYS B CA 1
ATOM 2271 C C . LYS B 2 229 ? -266.389 -45.384 -78.968 1.00 41.52 229 LYS B C 1
ATOM 2272 O O . LYS B 2 229 ? -267.486 -45.907 -78.786 1.00 42.45 229 LYS B O 1
ATOM 2278 N N . SER B 2 230 ? -265.238 -46.000 -78.707 1.00 34.89 230 SER B N 1
ATOM 2279 C CA . SER B 2 230 ? -265.185 -47.348 -78.145 1.00 42.16 230 SER B CA 1
ATOM 2280 C C . SER B 2 230 ? -265.961 -47.439 -76.828 1.00 40.53 230 SER B C 1
ATOM 2281 O O . SER B 2 230 ? -266.558 -48.468 -76.529 1.00 42.35 230 SER B O 1
ATOM 2284 N N . LEU B 2 231 ? -265.963 -46.360 -76.051 1.00 37.57 231 LEU B N 1
ATOM 2285 C CA . LEU B 2 231 ? -266.715 -46.336 -74.800 1.00 36.54 231 LEU B CA 1
ATOM 2286 C C . LEU B 2 231 ? -268.216 -46.324 -75.073 1.00 39.00 231 LEU B C 1
ATOM 2287 O O . LEU B 2 231 ? -268.993 -46.918 -74.334 1.00 34.74 231 LEU B O 1
ATOM 2292 N N . LEU B 2 232 ? -268.616 -45.640 -76.140 1.00 42.29 232 LEU B N 1
ATOM 2293 C CA . LEU B 2 232 ? -270.018 -45.573 -76.526 1.00 41.31 232 LEU B CA 1
ATOM 2294 C C . LEU B 2 232 ? -270.513 -46.944 -76.979 1.00 36.88 232 LEU B C 1
ATOM 2295 O O . LEU B 2 232 ? -271.610 -47.371 -76.622 1.00 33.60 232 LEU B O 1
ATOM 2300 N N . TYR B 2 233 ? -269.689 -47.618 -77.772 1.00 33.48 233 TYR B N 1
ATOM 2301 C CA . TYR B 2 233 ? -269.992 -48.953 -78.271 1.00 37.36 233 TYR B CA 1
ATOM 2302 C C . TYR B 2 233 ? -270.110 -49.957 -77.123 1.00 39.60 233 TYR B C 1
ATOM 2303 O O . TYR B 2 233 ? -271.050 -50.750 -77.075 1.00 38.33 233 TYR B O 1
ATOM 2312 N N . LYS B 2 234 ? -269.154 -49.913 -76.200 1.00 35.64 234 LYS B N 1
ATOM 2313 C CA . LYS B 2 234 ? -269.163 -50.806 -75.042 1.00 34.27 234 LYS B CA 1
ATOM 2314 C C . LYS B 2 234 ? -270.378 -50.548 -74.157 1.00 34.73 234 LYS B C 1
ATOM 2315 O O . LYS B 2 234 ? -271.001 -51.483 -73.661 1.00 32.55 234 LYS B O 1
ATOM 2321 N N . GLU B 2 235 ? -270.716 -49.277 -73.968 1.00 32.73 235 GLU B N 1
ATOM 2322 C CA . GLU B 2 235 ? -271.874 -48.919 -73.165 1.00 36.47 235 GLU B CA 1
ATOM 2323 C C . GLU B 2 235 ? -273.165 -49.473 -73.769 1.00 38.68 235 GLU B C 1
ATOM 2324 O O . GLU B 2 235 ? -274.043 -49.945 -73.045 1.00 35.43 235 GLU B O 1
ATOM 2330 N N . ALA B 2 236 ? -273.276 -49.413 -75.094 1.00 34.90 236 ALA B N 1
ATOM 2331 C CA . ALA B 2 236 ? -274.461 -49.926 -75.775 1.00 39.39 236 ALA B CA 1
ATOM 2332 C C . ALA B 2 236 ? -274.510 -51.445 -75.675 1.00 35.29 236 ALA B C 1
ATOM 2333 O O . ALA B 2 236 ? -275.544 -52.019 -75.345 1.00 34.03 236 ALA B O 1
ATOM 2335 N N . LEU B 2 237 ? -273.383 -52.094 -75.959 1.00 33.93 237 LEU B N 1
ATOM 2336 C CA . LEU B 2 237 ? -273.318 -53.550 -75.906 1.00 33.50 237 LEU B CA 1
ATOM 2337 C C . LEU B 2 237 ? -273.551 -54.073 -74.487 1.00 36.36 237 LEU B C 1
ATOM 2338 O O . LEU B 2 237 ? -274.156 -55.125 -74.299 1.00 37.24 237 LEU B O 1
ATOM 2343 N N . ASN B 2 238 ? -273.077 -53.336 -73.488 1.00 32.37 238 ASN B N 1
ATOM 2344 C CA . ASN B 2 238 ? -273.243 -53.770 -72.106 1.00 37.93 238 ASN B CA 1
ATOM 2345 C C . ASN B 2 238 ? -274.640 -53.471 -71.586 1.00 39.94 238 ASN B C 1
ATOM 2346 O O . ASN B 2 238 ? -275.113 -54.113 -70.645 1.00 40.84 238 ASN B O 1
ATOM 2351 N N . LEU B 2 239 ? -275.296 -52.500 -72.212 1.00 36.78 239 LEU B N 1
ATOM 2352 C CA . LEU B 2 239 ? -276.710 -52.260 -71.979 1.00 38.47 239 LEU B CA 1
ATOM 2353 C C . LEU B 2 239 ? -277.517 -53.500 -72.366 1.00 42.29 239 LEU B C 1
ATOM 2354 O O . LEU B 2 239 ? -278.401 -53.935 -71.630 1.00 44.24 239 LEU B O 1
ATOM 2359 N N . VAL B 2 240 ? -277.198 -54.069 -73.526 1.00 35.34 240 VAL B N 1
ATOM 2360 C CA . VAL B 2 240 ? -277.861 -55.284 -73.989 1.00 40.53 240 VAL B CA 1
ATOM 2361 C C . VAL B 2 240 ? -277.494 -56.483 -73.109 1.00 46.53 240 VAL B C 1
ATOM 2362 O O . VAL B 2 240 ? -278.372 -57.220 -72.660 1.00 42.79 240 VAL B O 1
ATOM 2366 N N . GLU B 2 241 ? -276.197 -56.657 -72.865 1.00 38.31 241 GLU B N 1
ATOM 2367 C CA . GLU B 2 241 ? -275.674 -57.748 -72.038 1.00 43.78 241 GLU B CA 1
ATOM 2368 C C . GLU B 2 241 ? -276.356 -57.847 -70.671 1.00 46.00 241 GLU B C 1
ATOM 2369 O O . GLU B 2 241 ? -276.633 -58.943 -70.187 1.00 43.10 241 GLU B O 1
ATOM 2375 N N . ARG B 2 242 ? -276.620 -56.699 -70.054 1.00 39.72 242 ARG B N 1
ATOM 2376 C CA . ARG B 2 242 ? -277.218 -56.664 -68.724 1.00 45.65 242 ARG B CA 1
ATOM 2377 C C . ARG B 2 242 ? -278.553 -57.403 -68.679 1.00 55.59 242 ARG B C 1
ATOM 2378 O O . ARG B 2 242 ? -278.823 -58.151 -67.740 1.00 53.13 242 ARG B O 1
ATOM 2386 N N . SER B 2 243 ? -279.388 -57.178 -69.689 1.00 53.28 243 SER B N 1
ATOM 2387 C CA . SER B 2 243 ? -280.692 -57.834 -69.776 1.00 52.97 243 SER B CA 1
ATOM 2388 C C . SER B 2 243 ? -280.679 -59.108 -70.620 1.00 42.94 243 SER B C 1
ATOM 2389 O O . SER B 2 243 ? -281.665 -59.840 -70.657 1.00 48.76 243 SER B O 1
ATOM 2392 N N . MET B 2 244 ? -279.568 -59.371 -71.299 1.00 43.46 244 MET B N 1
ATOM 2393 C CA . MET B 2 244 ? -279.456 -60.561 -72.135 1.00 46.91 244 MET B CA 1
ATOM 2394 C C . MET B 2 244 ? -278.080 -61.195 -72.006 1.00 42.95 244 MET B C 1
ATOM 2395 O O . MET B 2 244 ? -277.242 -61.047 -72.896 1.00 44.09 244 MET B O 1
ATOM 2400 N N . PRO B 2 245 ? -277.848 -61.918 -70.899 1.00 43.82 245 PRO B N 1
ATOM 2401 C CA . PRO B 2 245 ? -276.545 -62.523 -70.603 1.00 41.56 245 PRO B CA 1
ATOM 2402 C C . PRO B 2 245 ? -276.038 -63.395 -71.745 1.00 41.19 245 PRO B C 1
ATOM 2403 O O . PRO B 2 245 ? -276.794 -64.217 -72.259 1.00 46.69 245 PRO B O 1
ATOM 2407 N N . GLY B 2 246 ? -274.781 -63.206 -72.139 1.00 33.85 246 GLY B N 1
ATOM 2408 C CA . GLY B 2 246 ? -274.179 -64.010 -73.185 1.00 33.71 246 GLY B CA 1
ATOM 2409 C C . GLY B 2 246 ? -274.232 -63.358 -74.555 1.00 32.37 246 GLY B C 1
ATOM 2410 O O . GLY B 2 246 ? -273.634 -63.860 -75.510 1.00 36.93 246 GLY B O 1
ATOM 2411 N N . ALA B 2 247 ? -274.941 -62.236 -74.649 1.00 36.72 247 ALA B N 1
ATOM 2412 C CA . ALA B 2 247 ? -275.127 -61.536 -75.925 1.00 37.74 247 ALA B CA 1
ATOM 2413 C C . ALA B 2 247 ? -273.810 -61.131 -76.595 1.00 39.20 247 ALA B C 1
ATOM 2414 O O . ALA B 2 247 ? -273.637 -61.351 -77.793 1.00 38.20 247 ALA B O 1
ATOM 2416 N N . LYS B 2 248 ? -272.887 -60.552 -75.827 1.00 34.14 248 LYS B N 1
ATOM 2417 C CA . LYS B 2 248 ? -271.612 -60.088 -76.383 1.00 36.22 248 LYS B CA 1
ATOM 2418 C C . LYS B 2 248 ? -270.845 -61.225 -77.025 1.00 35.83 248 LYS B C 1
ATOM 2419 O O . LYS B 2 248 ? -270.290 -61.073 -78.113 1.00 38.81 248 LYS B O 1
ATOM 2425 N N . LEU B 2 249 ? -270.819 -62.369 -76.351 1.00 41.61 249 LEU B N 1
ATOM 2426 C CA . LEU B 2 249 ? -270.041 -63.504 -76.828 1.00 40.11 249 LEU B CA 1
ATOM 2427 C C . LEU B 2 249 ? -270.709 -64.136 -78.045 1.00 39.25 249 LEU B C 1
ATOM 2428 O O . LEU B 2 249 ? -270.027 -64.511 -78.997 1.00 44.15 249 LEU B O 1
ATOM 2433 N N . ARG B 2 250 ? -272.038 -64.245 -78.024 1.00 39.21 250 ARG B N 1
ATOM 2434 C CA . ARG B 2 250 ? -272.769 -64.739 -79.197 1.00 45.06 250 ARG B CA 1
ATOM 2435 C C . ARG B 2 250 ? -272.531 -63.808 -80.381 1.00 39.45 250 ARG B C 1
ATOM 2436 O O . ARG B 2 250 ? -272.363 -64.252 -81.516 1.00 42.64 250 ARG B O 1
ATOM 2444 N N . PHE B 2 251 ? -272.518 -62.510 -80.097 1.00 41.78 251 PHE B N 1
ATOM 2445 C CA . PHE B 2 251 ? -272.277 -61.476 -81.102 1.00 38.41 251 PHE B CA 1
ATOM 2446 C C . PHE B 2 251 ? -270.943 -61.686 -81.816 1.00 42.62 251 PHE B C 1
ATOM 2447 O O . PHE B 2 251 ? -270.891 -61.756 -83.042 1.00 39.76 251 PHE B O 1
ATOM 2455 N N . LEU B 2 252 ? -269.869 -61.811 -81.042 1.00 41.77 252 LEU B N 1
ATOM 2456 C CA . LEU B 2 252 ? -268.528 -61.927 -81.609 1.00 39.07 252 LEU B CA 1
ATOM 2457 C C . LEU B 2 252 ? -268.274 -63.305 -82.219 1.00 43.22 252 LEU B C 1
ATOM 2458 O O . LEU B 2 252 ? -267.680 -63.405 -83.293 1.00 47.87 252 LEU B O 1
ATOM 2463 N N . ASP B 2 253 ? -268.713 -64.361 -81.535 1.00 52.22 253 ASP B N 1
ATOM 2464 C CA . ASP B 2 253 ? -268.597 -65.721 -82.075 1.00 56.06 253 ASP B CA 1
ATOM 2465 C C . ASP B 2 253 ? -269.374 -65.868 -83.373 1.00 49.64 253 ASP B C 1
ATOM 2466 O O . ASP B 2 253 ? -268.879 -66.445 -84.341 1.00 53.64 253 ASP B O 1
ATOM 2471 N N . GLY B 2 254 ? -270.598 -65.347 -83.375 1.00 46.21 254 GLY B N 1
ATOM 2472 C CA . GLY B 2 254 ? -271.441 -65.369 -84.553 1.00 48.48 254 GLY B CA 1
ATOM 2473 C C . GLY B 2 254 ? -270.746 -64.752 -85.748 1.00 54.14 254 GLY B C 1
ATOM 2474 O O . GLY B 2 254 ? -270.817 -65.283 -86.854 1.00 55.36 254 GLY B O 1
ATOM 2475 N N . PHE B 2 255 ? -270.062 -63.633 -85.528 1.00 52.24 255 PHE B N 1
ATOM 2476 C CA . PHE B 2 255 ? -269.347 -62.969 -86.612 1.00 54.92 255 PHE B CA 1
ATOM 2477 C C . PHE B 2 255 ? -268.147 -63.782 -87.075 1.00 52.62 255 PHE B C 1
ATOM 2478 O O . PHE B 2 255 ? -267.966 -63.996 -88.270 1.00 51.87 255 PHE B O 1
ATOM 2486 N N . LEU B 2 256 ? -267.331 -64.235 -86.127 1.00 50.33 256 LEU B N 1
ATOM 2487 C CA . LEU B 2 256 ? -266.098 -64.943 -86.462 1.00 55.36 256 LEU B CA 1
ATOM 2488 C C . LEU B 2 256 ? -266.359 -66.238 -87.226 1.00 65.80 256 LEU B C 1
ATOM 2489 O O . LEU B 2 256 ? -265.696 -66.521 -88.223 1.00 69.54 256 LEU B O 1
ATOM 2494 N N . GLU B 2 257 ? -267.331 -67.014 -86.755 1.00 59.90 257 GLU B N 1
ATOM 2495 C CA . GLU B 2 257 ? -267.622 -68.327 -87.326 1.00 70.48 257 GLU B CA 1
ATOM 2496 C C . GLU B 2 257 ? -268.457 -68.267 -88.604 1.00 62.05 257 GLU B C 1
ATOM 2497 O O . GLU B 2 257 ? -268.210 -69.009 -89.552 1.00 64.50 257 GLU B O 1
ATOM 2503 N N . LYS B 2 258 ? -269.450 -67.387 -88.621 1.00 63.45 258 LYS B N 1
ATOM 2504 C CA . LYS B 2 258 ? -270.413 -67.344 -89.716 1.00 68.64 258 LYS B CA 1
ATOM 2505 C C . LYS B 2 258 ? -270.101 -66.260 -90.749 1.00 76.46 258 LYS B C 1
ATOM 2506 O O . LYS B 2 258 ? -269.830 -66.560 -91.911 1.00 94.22 258 LYS B O 1
ATOM 2512 N N . ILE B 2 259 ? -270.146 -65.002 -90.318 1.00 72.95 259 ILE B N 1
ATOM 2513 C CA . ILE B 2 259 ? -270.058 -63.861 -91.228 1.00 69.69 259 ILE B CA 1
ATOM 2514 C C . ILE B 2 259 ? -268.671 -63.624 -91.830 1.00 70.23 259 ILE B C 1
ATOM 2515 O O . ILE B 2 259 ? -268.540 -63.445 -93.040 1.00 72.98 259 ILE B O 1
ATOM 2520 N N . ARG B 2 260 ? -267.646 -63.609 -90.985 1.00 67.46 260 ARG B N 1
ATOM 2521 C CA . ARG B 2 260 ? -266.292 -63.258 -91.419 1.00 74.48 260 ARG B CA 1
ATOM 2522 C C . ARG B 2 260 ? -265.720 -64.112 -92.567 1.00 73.73 260 ARG B C 1
ATOM 2523 O O . ARG B 2 260 ? -265.140 -63.555 -93.498 1.00 73.49 260 ARG B O 1
ATOM 2531 N N . PRO B 2 261 ? -265.863 -65.454 -92.509 1.00 69.23 261 PRO B N 1
ATOM 2532 C CA . PRO B 2 261 ? -265.230 -66.244 -93.576 1.00 78.34 261 PRO B CA 1
ATOM 2533 C C . PRO B 2 261 ? -265.791 -65.984 -94.976 1.00 77.18 261 PRO B C 1
ATOM 2534 O O . PRO B 2 261 ? -265.116 -66.281 -95.962 1.00 84.27 261 PRO B O 1
ATOM 2538 N N . ARG B 2 262 ? -267.003 -65.446 -95.058 1.00 78.21 262 ARG B N 1
ATOM 2539 C CA . ARG B 2 262 ? -267.648 -65.193 -96.345 1.00 90.77 262 ARG B CA 1
ATOM 2540 C C . ARG B 2 262 ? -267.461 -63.760 -96.851 1.00 93.00 262 ARG B C 1
ATOM 2541 O O . ARG B 2 262 ? -268.045 -63.377 -97.863 1.00 92.68 262 ARG B O 1
ATOM 2549 N N . LEU B 2 263 ? -266.662 -62.969 -96.142 1.00 94.58 263 LEU B N 1
ATOM 2550 C CA . LEU B 2 263 ? -266.469 -61.563 -96.494 1.00 102.75 263 LEU B CA 1
ATOM 2551 C C . LEU B 2 263 ? -265.567 -61.355 -97.713 1.00 117.44 263 LEU B C 1
ATOM 2552 O O . LEU B 2 263 ? -265.871 -60.537 -98.583 1.00 118.71 263 LEU B O 1
ATOM 2557 N N . ASP B 2 264 ? -264.455 -62.083 -97.776 1.00 116.63 264 ASP B N 1
ATOM 2558 C CA . ASP B 2 264 ? -263.531 -61.953 -98.900 1.00 121.76 264 ASP B CA 1
ATOM 2559 C C . ASP B 2 264 ? -263.427 -63.245 -99.700 1.00 118.11 264 ASP B C 1
ATOM 2560 O O . ASP B 2 264 ? -262.954 -63.241 -100.837 1.00 112.42 264 ASP B O 1
ATOM 2565 N N . GLU B 2 268 ? -256.351 -59.524 -101.766 1.00 110.27 268 GLU B N 1
ATOM 2566 C CA . GLU B 2 268 ? -255.509 -60.629 -102.209 1.00 108.51 268 GLU B CA 1
ATOM 2567 C C . GLU B 2 268 ? -254.180 -60.126 -102.767 1.00 109.60 268 GLU B C 1
ATOM 2568 O O . GLU B 2 268 ? -253.597 -60.746 -103.657 1.00 115.82 268 GLU B O 1
ATOM 2574 N N . VAL B 2 269 ? -253.705 -59.001 -102.240 1.00 104.58 269 VAL B N 1
ATOM 2575 C CA . VAL B 2 269 ? -252.435 -58.424 -102.674 1.00 99.46 269 VAL B CA 1
ATOM 2576 C C . VAL B 2 269 ? -251.337 -58.666 -101.634 1.00 94.13 269 VAL B C 1
ATOM 2577 O O . VAL B 2 269 ? -251.548 -58.480 -100.434 1.00 90.03 269 VAL B O 1
ATOM 2581 N N . ALA B 2 270 ? -250.169 -59.097 -102.104 1.00 82.68 270 ALA B N 1
ATOM 2582 C CA . ALA B 2 270 ? -249.049 -59.404 -101.221 1.00 73.52 270 ALA B CA 1
ATOM 2583 C C . ALA B 2 270 ? -248.514 -58.151 -100.535 1.00 71.94 270 ALA B C 1
ATOM 2584 O O . ALA B 2 270 ? -248.498 -57.067 -101.119 1.00 67.96 270 ALA B O 1
ATOM 2586 N N . LEU B 2 271 ? -248.081 -58.306 -99.289 1.00 60.92 271 LEU B N 1
ATOM 2587 C CA . LEU B 2 271 ? -247.530 -57.189 -98.538 1.00 59.47 271 LEU B CA 1
ATOM 2588 C C . LEU B 2 271 ? -246.196 -56.750 -99.125 1.00 56.38 271 LEU B C 1
ATOM 2589 O O . LEU B 2 271 ? -245.341 -57.576 -99.446 1.00 53.43 271 LEU B O 1
ATOM 2594 N N . ARG B 2 272 ? -246.028 -55.441 -99.267 1.00 51.06 272 ARG B N 1
ATOM 2595 C CA . ARG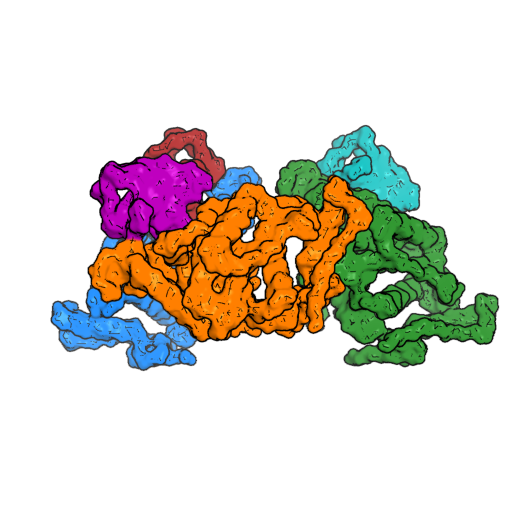 B 2 272 ? -244.766 -54.880 -99.727 1.00 54.74 272 ARG B CA 1
ATOM 2596 C C . ARG B 2 272 ? -243.744 -54.837 -98.602 1.00 51.83 272 ARG B C 1
ATOM 2597 O O . ARG B 2 272 ? -243.976 -55.334 -97.501 1.00 60.16 272 ARG B O 1
ATOM 2605 N N . GLU B 2 273 ? -242.609 -54.225 -98.904 1.00 55.70 273 GLU B N 1
ATOM 2606 C CA . GLU B 2 273 ? -241.516 -54.082 -97.964 1.00 48.60 273 GLU B CA 1
ATOM 2607 C C . GLU B 2 273 ? -241.111 -52.612 -97.956 1.00 52.63 273 GLU B C 1
ATOM 2608 O O . GLU B 2 273 ? -240.812 -52.050 -99.010 1.00 44.64 273 GLU B O 1
ATOM 2614 N N . CYS B 2 274 ? -241.134 -51.985 -96.783 1.00 45.23 274 CYS B N 1
ATOM 2615 C CA . CYS B 2 274 ? -240.907 -50.543 -96.673 1.00 45.97 274 CYS B CA 1
ATOM 2616 C C . CYS B 2 274 ? -239.525 -50.127 -97.174 1.00 40.33 274 CYS B C 1
ATOM 2617 O O . CYS B 2 274 ? -238.521 -50.720 -96.793 1.00 40.19 274 CYS B O 1
ATOM 2620 N N . GLU B 2 275 ? -239.474 -49.100 -98.017 1.00 40.57 275 GLU B N 1
ATOM 2621 C CA . GLU B 2 275 ? -238.201 -48.647 -98.581 1.00 48.27 275 GLU B CA 1
ATOM 2622 C C . GLU B 2 275 ? -237.251 -48.148 -97.499 1.00 52.20 275 GLU B C 1
ATOM 2623 O O . GLU B 2 275 ? -236.032 -48.233 -97.645 1.00 51.55 275 GLU B O 1
ATOM 2629 N N . ARG B 2 276 ? -237.812 -47.635 -96.409 1.00 45.45 276 ARG B N 1
ATOM 2630 C CA . ARG B 2 276 ? -237.001 -47.094 -95.326 1.00 41.51 276 ARG B CA 1
ATOM 2631 C C . ARG B 2 276 ? -236.580 -48.163 -94.319 1.00 48.69 276 ARG B C 1
ATOM 2632 O O . ARG B 2 276 ? -235.389 -48.415 -94.143 1.00 51.59 276 ARG B O 1
ATOM 2640 N N . CYS B 2 277 ? -237.553 -48.742 -93.618 1.00 41.14 277 CYS B N 1
ATOM 2641 C CA . CYS B 2 277 ? -237.264 -49.713 -92.562 1.00 43.36 277 CYS B CA 1
ATOM 2642 C C . CYS B 2 277 ? -237.348 -51.189 -92.963 1.00 38.91 277 CYS B C 1
ATOM 2643 O O . CYS B 2 277 ? -236.907 -52.057 -92.211 1.00 43.95 277 CYS B O 1
ATOM 2646 N N . GLY B 2 278 ? -237.901 -51.479 -94.134 1.00 40.35 278 GLY B N 1
ATOM 2647 C CA . GLY B 2 278 ? -238.026 -52.858 -94.586 1.00 44.88 278 GLY B CA 1
ATOM 2648 C C . GLY B 2 278 ? -239.149 -53.684 -93.968 1.00 53.45 278 GLY B C 1
ATOM 2649 O O . GLY B 2 278 ? -239.286 -54.869 -94.273 1.00 49.46 278 GLY B O 1
ATOM 2650 N N . TYR B 2 279 ? -239.957 -53.072 -93.107 1.00 48.42 279 TYR B N 1
ATOM 2651 C CA . TYR B 2 279 ? -241.057 -53.783 -92.455 1.00 42.96 279 TYR B CA 1
ATOM 2652 C C . TYR B 2 279 ? -242.327 -53.772 -93.327 1.00 44.72 279 TYR B C 1
ATOM 2653 O O . TYR B 2 279 ? -242.448 -52.942 -94.229 1.00 43.23 279 TYR B O 1
ATOM 2662 N N . PRO B 2 280 ? -243.263 -54.713 -93.078 1.00 39.98 280 PRO B N 1
ATOM 2663 C CA . PRO B 2 280 ? -244.463 -54.871 -93.916 1.00 41.16 280 PRO B CA 1
ATOM 2664 C C . PRO B 2 280 ? -245.307 -53.608 -94.066 1.00 46.53 280 PRO B C 1
ATOM 2665 O O . PRO B 2 280 ? -245.513 -52.875 -93.098 1.00 39.18 280 PRO B O 1
ATOM 2669 N N . THR B 2 281 ? -245.765 -53.353 -95.288 1.00 40.55 281 THR B N 1
ATOM 2670 C CA . THR B 2 281 ? -246.641 -52.223 -95.572 1.00 41.19 281 THR B CA 1
ATOM 2671 C C . THR B 2 281 ? -247.367 -52.457 -96.891 1.00 45.79 281 THR B C 1
ATOM 2672 O O . THR B 2 281 ? -246.940 -53.290 -97.684 1.00 50.64 281 THR B O 1
ATOM 2676 N N . THR B 2 282 ? -248.469 -51.746 -97.118 1.00 47.04 282 THR B N 1
ATOM 2677 C CA . THR B 2 282 ? -249.129 -51.776 -98.423 1.00 44.14 282 THR B CA 1
ATOM 2678 C C . THR B 2 282 ? -248.713 -50.587 -99.281 1.00 46.77 282 THR B C 1
ATOM 2679 O O . THR B 2 282 ? -249.108 -50.483 -100.440 1.00 53.39 282 THR B O 1
ATOM 2683 N N . GLY B 2 283 ? -247.919 -49.688 -98.707 1.00 48.78 283 GLY B N 1
ATOM 2684 C CA . GLY B 2 283 ? -247.438 -48.526 -99.433 1.00 41.63 283 GLY B CA 1
ATOM 2685 C C . GLY B 2 283 ? -245.980 -48.674 -99.822 1.00 40.45 283 GLY B C 1
ATOM 2686 O O . GLY B 2 283 ? -245.381 -49.729 -99.617 1.00 53.67 283 GLY B O 1
ATOM 2687 N N . ALA B 2 284 ? -245.401 -47.620 -100.389 1.00 43.82 284 ALA B N 1
ATOM 2688 C CA . ALA B 2 284 ? -243.975 -47.627 -100.707 1.00 49.94 284 ALA B CA 1
ATOM 2689 C C . ALA B 2 284 ? -243.161 -47.415 -99.435 1.00 45.97 284 ALA B C 1
ATOM 2690 O O . ALA B 2 284 ? -242.144 -48.074 -99.207 1.00 41.91 284 ALA B O 1
ATOM 2692 N N . VAL B 2 285 ? -243.621 -46.469 -98.622 1.00 45.26 285 VAL B N 1
ATOM 2693 C CA . VAL B 2 285 ? -243.074 -46.221 -97.296 1.00 43.69 285 VAL B CA 1
ATOM 2694 C C . VAL B 2 285 ? -244.193 -46.462 -96.282 1.00 34.87 285 VAL B C 1
ATOM 2695 O O . VAL B 2 285 ? -245.306 -45.963 -96.462 1.00 36.47 285 VAL B O 1
ATOM 2699 N N . CYS B 2 286 ? -243.911 -47.236 -95.237 1.00 32.73 286 CYS B N 1
ATOM 2700 C CA . CYS B 2 286 ? -244.944 -47.621 -94.277 1.00 33.37 286 CYS B CA 1
ATOM 2701 C C . CYS B 2 286 ? -245.462 -46.425 -93.483 1.00 37.21 286 CYS B C 1
ATOM 2702 O O . CYS B 2 286 ? -244.806 -45.388 -93.408 1.00 41.30 286 CYS B O 1
ATOM 2705 N N . ALA B 2 287 ? -246.653 -46.583 -92.910 1.00 38.01 287 ALA B N 1
ATOM 2706 C CA . ALA B 2 287 ? -247.321 -45.515 -92.174 1.00 36.54 287 ALA B CA 1
ATOM 2707 C C . ALA B 2 287 ? -246.465 -44.962 -91.026 1.00 30.80 287 ALA B C 1
ATOM 2708 O O . ALA B 2 287 ? -246.449 -43.757 -90.791 1.00 32.80 287 ALA B O 1
ATOM 2710 N N . PHE B 2 288 ? -245.751 -45.844 -90.333 1.00 31.01 288 PHE B N 1
ATOM 2711 C CA . PHE B 2 288 ? -244.862 -45.446 -89.240 1.00 36.04 288 PHE B CA 1
ATOM 2712 C C . PHE B 2 288 ? -243.775 -44.480 -89.721 1.00 38.11 288 PHE B C 1
ATOM 2713 O O . PHE B 2 288 ? -243.596 -43.406 -89.153 1.00 32.66 288 PHE B O 1
ATOM 2721 N N . CYS B 2 289 ? -243.066 -44.856 -90.781 1.00 34.00 289 CYS B N 1
ATOM 2722 C CA . CYS B 2 289 ? -241.982 -44.023 -91.293 1.00 34.31 289 CYS B CA 1
ATOM 2723 C C . CYS B 2 289 ? -242.510 -42.733 -91.908 1.00 33.60 289 CYS B C 1
ATOM 2724 O O . CYS B 2 289 ? -241.876 -41.691 -91.795 1.00 38.73 289 CYS B O 1
ATOM 2727 N N . ARG B 2 290 ? -243.672 -42.791 -92.551 1.00 31.82 290 ARG B N 1
ATOM 2728 C CA . ARG B 2 290 ? -244.261 -41.576 -93.107 1.00 40.00 290 ARG B CA 1
ATOM 2729 C C . ARG B 2 290 ? -244.658 -40.609 -91.989 1.00 33.45 290 ARG B C 1
ATOM 2730 O O . ARG B 2 290 ? -244.505 -39.393 -92.124 1.00 31.19 290 ARG B O 1
ATOM 2738 N N . MET B 2 291 ? -245.157 -41.151 -90.881 1.00 34.60 291 MET B N 1
ATOM 2739 C CA . MET B 2 291 ? -245.540 -40.316 -89.746 1.00 36.91 291 MET B CA 1
ATOM 2740 C C . MET B 2 291 ? -244.346 -39.512 -89.222 1.00 30.29 291 MET B C 1
ATOM 2741 O O . MET B 2 291 ? -244.429 -38.291 -89.078 1.00 28.23 291 MET B O 1
ATOM 2746 N N . TRP B 2 292 ? -243.237 -40.195 -88.965 1.00 29.10 292 TRP B N 1
ATOM 2747 C CA . TRP B 2 292 ? -242.050 -39.545 -88.423 1.00 35.18 292 TRP B CA 1
ATOM 2748 C C . TRP B 2 292 ? -241.415 -38.562 -89.403 1.00 35.05 292 TRP B C 1
ATOM 2749 O O . TRP B 2 292 ? -240.840 -37.556 -88.989 1.00 37.54 292 TRP B O 1
ATOM 2760 N N . ASP B 2 293 ? -241.509 -38.852 -90.699 1.00 38.02 293 ASP B N 1
ATOM 2761 C CA . ASP B 2 293 ? -241.014 -37.911 -91.698 1.00 35.03 293 ASP B CA 1
ATOM 2762 C C . ASP B 2 293 ? -241.835 -36.630 -91.653 1.00 33.05 293 ASP B C 1
ATOM 2763 O O . ASP B 2 293 ? -241.285 -35.533 -91.707 1.00 38.02 293 ASP B O 1
ATOM 2768 N N . ALA B 2 294 ? -243.151 -36.771 -91.535 1.00 31.18 294 ALA B N 1
ATOM 2769 C CA . ALA B 2 294 ? -244.027 -35.613 -91.401 1.00 33.61 294 ALA B CA 1
ATOM 2770 C C . ALA B 2 294 ? -243.807 -34.893 -90.056 1.00 36.37 294 ALA B C 1
ATOM 2771 O O . ALA B 2 294 ? -243.775 -33.663 -90.014 1.00 32.87 294 ALA B O 1
ATOM 2773 N N . VAL B 2 295 ? -243.634 -35.649 -88.972 1.00 35.28 295 VAL B N 1
ATOM 2774 C CA . VAL B 2 295 ? -243.362 -35.047 -87.658 1.00 32.91 295 VAL B CA 1
ATOM 2775 C C . VAL B 2 295 ? -242.062 -34.247 -87.648 1.00 33.25 295 VAL B C 1
ATOM 2776 O O . VAL B 2 295 ? -242.032 -33.101 -87.202 1.00 29.22 295 VAL B O 1
ATOM 2780 N N . TYR B 2 296 ? -240.986 -34.855 -88.136 1.00 30.10 296 TYR B N 1
ATOM 2781 C CA . TYR B 2 296 ? -239.694 -34.177 -88.158 1.00 33.40 296 TYR B CA 1
ATOM 2782 C C . TYR B 2 296 ? -239.727 -32.918 -89.027 1.00 37.33 296 TYR B C 1
ATOM 2783 O O . TYR B 2 296 ? -239.144 -31.894 -88.672 1.00 35.49 296 TYR B O 1
ATOM 2792 N N . ARG B 2 297 ? -240.412 -32.997 -90.163 1.00 33.02 297 ARG B N 1
ATOM 2793 C CA . ARG B 2 297 ? -240.586 -31.840 -91.039 1.00 39.54 297 ARG B CA 1
ATOM 2794 C C . ARG B 2 297 ? -241.248 -30.685 -90.283 1.00 36.85 297 ARG B C 1
ATOM 2795 O O . ARG B 2 297 ? -240.739 -29.564 -90.258 1.00 37.35 297 ARG B O 1
ATOM 2803 N N . ARG B 2 298 ? -242.377 -30.984 -89.652 1.00 35.36 298 ARG B N 1
ATOM 2804 C CA . ARG B 2 298 ? -243.151 -30.000 -88.909 1.00 36.00 298 ARG B CA 1
ATOM 2805 C C . ARG B 2 298 ? -242.393 -29.496 -87.676 1.00 44.39 298 ARG B C 1
ATOM 2806 O O . ARG B 2 298 ? -242.485 -28.322 -87.317 1.00 38.40 298 ARG B O 1
ATOM 2814 N N . ALA B 2 299 ? -241.647 -30.390 -87.034 1.00 32.08 299 ALA B N 1
ATOM 2815 C CA . ALA B 2 299 ? -240.868 -30.036 -85.852 1.00 31.47 299 ALA B CA 1
ATOM 2816 C C . ALA B 2 299 ? -239.779 -29.023 -86.199 1.00 35.57 299 ALA B C 1
ATOM 2817 O O . ALA B 2 299 ? -239.547 -28.071 -85.453 1.00 34.22 299 ALA B O 1
ATOM 2819 N N . LYS B 2 300 ? -239.119 -29.231 -87.336 1.00 34.77 300 LYS B N 1
ATOM 2820 C CA . LYS B 2 300 ? -238.065 -28.329 -87.799 1.00 41.36 300 LYS B CA 1
ATOM 2821 C C . LYS B 2 300 ? -238.600 -26.931 -88.078 1.00 35.47 300 LYS B C 1
ATOM 2822 O O . LYS B 2 300 ? -237.982 -25.942 -87.691 1.00 36.97 300 LYS B O 1
ATOM 2828 N N . LYS B 2 301 ? -239.752 -26.857 -88.741 1.00 43.24 301 LYS B N 1
ATOM 2829 C CA . LYS B 2 301 ? -240.434 -25.588 -88.986 1.00 41.64 301 LYS B CA 1
ATOM 2830 C C . LYS B 2 301 ? -240.731 -24.844 -87.686 1.00 45.81 301 LYS B C 1
ATOM 2831 O O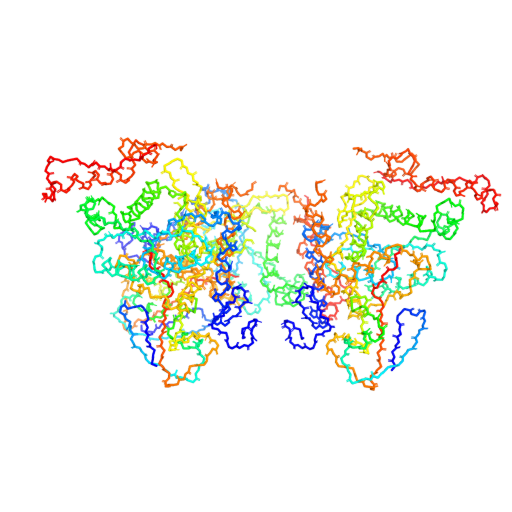 . LYS B 2 301 ? -240.609 -23.622 -87.613 1.00 48.73 301 LYS B O 1
ATOM 2837 N N . ARG B 2 302 ? -241.128 -25.589 -86.663 1.00 45.76 302 ARG B N 1
ATOM 2838 C CA . ARG B 2 302 ? -241.501 -24.988 -85.384 1.00 43.63 302 ARG B CA 1
ATOM 2839 C C . ARG B 2 302 ? -240.291 -24.862 -84.463 1.00 39.90 302 ARG B C 1
ATOM 2840 O O . ARG B 2 302 ? -240.424 -24.479 -83.300 1.00 50.34 302 ARG B O 1
ATOM 2848 N N . LYS B 2 303 ? -239.120 -25.204 -84.995 1.00 39.80 303 LYS B N 1
ATOM 2849 C CA . LYS B 2 303 ? -237.862 -25.159 -84.255 1.00 43.97 303 LYS B CA 1
ATOM 2850 C C . LYS B 2 303 ? -237.903 -26.009 -82.983 1.00 44.96 303 LYS B C 1
ATOM 2851 O O . LYS B 2 303 ? -237.375 -25.614 -81.944 1.00 46.76 303 LYS B O 1
ATOM 2857 N N . LEU B 2 304 ? -238.553 -27.167 -83.066 1.00 40.82 304 LEU B N 1
ATOM 2858 C CA . LEU B 2 304 ? -238.508 -28.153 -81.989 1.00 34.11 304 LEU B CA 1
ATOM 2859 C C . LEU B 2 304 ? -237.462 -29.217 -82.282 1.00 36.88 304 LEU B C 1
ATOM 2860 O O . LEU B 2 304 ? -237.219 -30.105 -81.467 1.00 39.75 304 LEU B O 1
ATOM 2865 N N . LEU B 2 305 ? -236.866 -29.137 -83.469 1.00 39.02 305 LEU B N 1
ATOM 2866 C CA . LEU B 2 305 ? -235.865 -30.107 -83.896 1.00 35.31 305 LEU B CA 1
ATOM 2867 C C . LEU B 2 305 ? -234.828 -29.426 -84.793 1.00 41.91 305 LEU B C 1
ATOM 2868 O O . LEU B 2 305 ? -235.175 -28.532 -85.561 1.00 36.07 305 LEU B O 1
ATOM 2873 N N . PRO B 2 306 ? -233.556 -29.849 -84.713 1.00 37.68 306 PRO B N 1
ATOM 2874 C CA . PRO B 2 306 ? -232.524 -29.245 -85.570 1.00 42.72 306 PRO B CA 1
ATOM 2875 C C . PRO B 2 306 ? -232.744 -29.589 -87.038 1.00 45.23 306 PRO B C 1
ATOM 2876 O O . PRO B 2 306 ? -233.190 -30.694 -87.342 1.00 43.02 306 PRO B O 1
ATOM 2880 N N . GLU B 2 307 ? -232.425 -28.658 -87.931 1.00 43.27 307 GLU B N 1
ATOM 2881 C CA . GLU B 2 307 ? -232.682 -28.839 -89.357 1.00 45.20 307 GLU B CA 1
ATOM 2882 C C . GLU B 2 307 ? -231.878 -30.001 -89.950 1.00 50.91 307 GLU B C 1
ATOM 2883 O O . GLU B 2 307 ? -232.377 -30.738 -90.806 1.00 45.20 307 GLU B O 1
ATOM 2889 N N . GLU B 2 308 ? -230.647 -30.173 -89.478 1.00 46.01 308 GLU B N 1
ATOM 2890 C CA . GLU B 2 308 ? -229.732 -31.168 -90.040 1.00 52.73 308 GLU B CA 1
ATOM 2891 C C . GLU B 2 308 ? -229.851 -32.535 -89.367 1.00 60.71 308 GLU B C 1
ATOM 2892 O O . GLU B 2 308 ? -229.073 -33.447 -89.650 1.00 57.42 308 GLU B O 1
ATOM 2898 N N . VAL B 2 309 ? -230.813 -32.665 -88.460 1.00 59.67 309 VAL B N 1
ATOM 2899 C CA . VAL B 2 309 ? -231.153 -33.960 -87.882 1.00 51.14 309 VAL B CA 1
ATOM 2900 C C . VAL B 2 309 ? -232.062 -34.717 -88.854 1.00 57.80 309 VAL B C 1
ATOM 2901 O O . VAL B 2 309 ? -232.937 -34.123 -89.482 1.00 61.66 309 VAL B O 1
ATOM 2905 N N . SER B 2 310 ? -231.832 -36.019 -89.001 1.00 48.60 310 SER B N 1
ATOM 2906 C CA . SER B 2 310 ? -232.614 -36.833 -89.931 1.00 52.94 310 SER B CA 1
ATOM 2907 C C . SER B 2 310 ? -233.154 -38.101 -89.268 1.00 45.08 310 SER B C 1
ATOM 2908 O O . SER B 2 310 ? -232.494 -38.685 -88.410 1.00 49.02 310 SER B O 1
ATOM 2911 N N . PHE B 2 311 ? -234.343 -38.537 -89.677 1.00 51.31 311 PHE B N 1
ATOM 2912 C CA . PHE B 2 311 ? -234.933 -39.750 -89.110 1.00 48.83 311 PHE B CA 1
ATOM 2913 C C . PHE B 2 311 ? -234.224 -40.991 -89.634 1.00 46.75 311 PHE B C 1
ATOM 2914 O O . PHE B 2 311 ? -234.180 -41.229 -90.839 1.00 55.39 311 PHE B O 1
ATOM 2922 N N . ARG B 2 312 ? -233.669 -41.779 -88.722 1.00 51.93 312 ARG B N 1
ATOM 2923 C CA . ARG B 2 312 ? -232.979 -43.002 -89.101 1.00 55.85 312 ARG B CA 1
ATOM 2924 C C . ARG B 2 312 ? -233.702 -44.216 -88.528 1.00 54.04 312 ARG B C 1
ATOM 2925 O O . ARG B 2 312 ? -233.601 -44.507 -87.336 1.00 47.94 312 ARG B O 1
ATOM 2933 N N . PRO B 2 313 ? -234.425 -44.944 -89.388 1.00 47.46 313 PRO B N 1
ATOM 2934 C CA . PRO B 2 313 ? -235.184 -46.108 -88.924 1.00 49.02 313 PRO B CA 1
ATOM 2935 C C . PRO B 2 313 ? -234.269 -47.292 -88.652 1.00 57.04 313 PRO B C 1
ATOM 2936 O O . PRO B 2 313 ? -233.236 -47.426 -89.304 1.00 46.76 313 PRO B O 1
ATOM 2940 N N . ARG B 2 314 ? -234.633 -48.135 -87.694 1.00 51.92 314 ARG B N 1
ATOM 2941 C CA . ARG B 2 314 ? -233.913 -49.382 -87.512 1.00 58.09 314 ARG B CA 1
ATOM 2942 C C . ARG B 2 314 ? -234.444 -50.341 -88.567 1.00 43.64 314 ARG B C 1
ATOM 2943 O O . ARG B 2 314 ? -235.621 -50.697 -88.550 1.00 53.29 314 ARG B O 1
ATOM 2951 N N . VAL B 2 315 ? -233.585 -50.765 -89.488 1.00 48.86 315 VAL B N 1
ATOM 2952 C CA . VAL B 2 315 ? -234.057 -51.568 -90.611 1.00 44.95 315 VAL B CA 1
ATOM 2953 C C . VAL B 2 315 ? -234.298 -52.998 -90.151 1.00 44.09 315 VAL B C 1
ATOM 2954 O O . VAL B 2 315 ? -233.655 -53.474 -89.213 1.00 42.91 315 VAL B O 1
ATOM 2958 N N . LYS B 2 316 ? -235.248 -53.672 -90.791 1.00 39.71 316 LYS B N 1
ATOM 2959 C CA . LYS B 2 316 ? -235.504 -55.067 -90.480 1.00 45.57 316 LYS B CA 1
ATOM 2960 C C . LYS B 2 316 ? -234.250 -55.891 -90.770 1.00 52.09 316 LYS B C 1
ATOM 2961 O O . LYS B 2 316 ? -233.665 -55.770 -91.845 1.00 48.42 316 LYS B O 1
ATOM 2967 N N . PRO B 2 317 ? -233.813 -56.700 -89.791 1.00 56.45 317 PRO B N 1
ATOM 2968 C CA . PRO B 2 317 ? -232.700 -57.645 -89.959 1.00 61.51 317 PRO B CA 1
ATOM 2969 C C . PRO B 2 317 ? -233.053 -58.764 -90.938 1.00 57.18 317 PRO B C 1
ATOM 2970 O O . PRO B 2 317 ? -234.225 -58.938 -91.264 1.00 61.52 317 PRO B O 1
ATOM 2974 N N . LEU B 2 318 ? -232.054 -59.500 -91.413 1.00 85.99 318 LEU B N 1
ATOM 2975 C CA . LEU B 2 318 ? -232.316 -60.641 -92.286 1.00 93.25 318 LEU B CA 1
ATOM 2976 C C . LEU B 2 318 ? -231.273 -61.738 -92.105 1.00 88.43 318 LEU B C 1
ATOM 2977 O O . LEU B 2 318 ? -231.584 -62.824 -91.617 1.00 93.72 318 LEU B O 1
ATOM 2982 N N . ARG C 1 11 ? -294.508 -28.064 -66.300 1.00 147.44 2 ARG D N 1
ATOM 2983 C CA . ARG C 1 11 ? -295.720 -28.876 -66.233 1.00 144.84 2 ARG D CA 1
ATOM 2984 C C . ARG C 1 11 ? -295.848 -29.736 -67.482 1.00 138.86 2 ARG D C 1
ATOM 2985 O O . ARG C 1 11 ? -296.589 -29.405 -68.406 1.00 136.51 2 ARG D O 1
ATOM 2993 N N . VAL C 1 12 ? -295.123 -30.847 -67.500 1.00 134.18 3 VAL D N 1
ATOM 2994 C CA . VAL C 1 12 ? -295.064 -31.698 -68.679 1.00 125.42 3 VAL D CA 1
ATOM 2995 C C . VAL C 1 12 ? -295.902 -32.965 -68.513 1.00 125.08 3 VAL D C 1
ATOM 2996 O O . VAL C 1 12 ? -295.923 -33.562 -67.438 1.00 123.89 3 VAL D O 1
ATOM 3000 N N . VAL C 1 13 ? -296.607 -33.349 -69.577 1.00 123.60 4 VAL D N 1
ATOM 3001 C CA . VAL C 1 13 ? -297.359 -34.601 -69.615 1.00 123.60 4 VAL D CA 1
ATOM 3002 C C . VAL C 1 13 ? -296.485 -35.633 -70.331 1.00 121.34 4 VAL D C 1
ATOM 3003 O O . VAL C 1 13 ? -295.880 -35.304 -71.341 1.00 121.99 4 VAL D O 1
ATOM 3007 N N . LEU C 1 14 ? -296.399 -36.845 -69.796 1.00 116.89 5 LEU D N 1
ATOM 3008 C CA . LEU C 1 14 ? -295.439 -37.818 -70.307 1.00 115.14 5 LEU D CA 1
ATOM 3009 C C . LEU C 1 14 ? -296.046 -39.107 -70.848 1.00 136.18 5 LEU D C 1
ATOM 3010 O O . LEU C 1 14 ? -296.758 -39.820 -70.141 1.00 144.72 5 LEU D O 1
ATOM 3015 N N . ARG C 1 15 ? -295.742 -39.403 -72.107 1.00 138.62 6 ARG D N 1
ATOM 3016 C CA . ARG C 1 15 ? -296.075 -40.689 -72.702 1.00 145.04 6 ARG D CA 1
ATOM 3017 C C . ARG C 1 15 ? -295.179 -41.747 -72.065 1.00 143.74 6 ARG D C 1
ATOM 3018 O O . ARG C 1 15 ? -294.081 -41.430 -71.607 1.00 128.07 6 ARG D O 1
ATOM 3026 N N . LEU C 1 16 ? -295.609 -43.001 -72.103 1.00 159.46 7 LEU D N 1
ATOM 3027 C CA . LEU C 1 16 ? -296.835 -43.381 -72.790 1.00 166.97 7 LEU D CA 1
ATOM 3028 C C . LEU C 1 16 ? -297.917 -43.696 -71.772 1.00 178.97 7 LEU D C 1
ATOM 3029 O O . LEU C 1 16 ? -297.603 -44.116 -70.657 1.00 185.19 7 LEU D O 1
ATOM 3034 N N . PRO C 1 17 ? -299.186 -43.538 -72.123 1.00 182.11 8 PRO D N 1
ATOM 3035 C CA . PRO C 1 17 ? -300.232 -43.761 -71.120 1.00 182.20 8 PRO D CA 1
ATOM 3036 C C . PRO C 1 17 ? -300.166 -45.196 -70.605 1.00 181.31 8 PRO D C 1
ATOM 3037 O O . PRO C 1 17 ? -299.970 -46.115 -71.400 1.00 177.51 8 PRO D O 1
ATOM 3041 N N . GLU C 1 18 ? -300.309 -45.386 -69.295 1.00 182.99 9 GLU D N 1
ATOM 3042 C CA . GLU C 1 18 ? -300.593 -44.300 -68.355 1.00 178.53 9 GLU D CA 1
ATOM 3043 C C . GLU C 1 18 ? -299.463 -43.276 -68.344 1.00 168.03 9 GLU D C 1
ATOM 3044 O O . GLU C 1 18 ? -298.290 -43.632 -68.249 1.00 160.20 9 GLU D O 1
ATOM 3050 N N . ARG C 1 19 ? -299.813 -42.004 -68.471 1.00 163.90 10 ARG D N 1
ATOM 3051 C CA . ARG C 1 19 ? -298.786 -40.983 -68.564 1.00 161.80 10 ARG D CA 1
ATOM 3052 C C . ARG C 1 19 ? -298.553 -40.319 -67.217 1.00 152.22 10 ARG D C 1
ATOM 3053 O O . ARG C 1 19 ? -299.432 -39.659 -66.665 1.00 144.81 10 ARG D O 1
ATOM 3061 N N . LYS C 1 20 ? -297.342 -40.492 -66.706 1.00 148.13 11 LYS D N 1
ATOM 3062 C CA . LYS C 1 20 ? -296.940 -39.882 -65.443 1.00 148.81 11 LYS D CA 1
ATOM 3063 C C . LYS C 1 20 ? -296.717 -38.380 -65.609 1.00 151.68 11 LYS D C 1
ATOM 3064 O O . LYS C 1 20 ? -295.937 -37.951 -66.458 1.00 156.26 11 LYS D O 1
ATOM 3070 N N . GLU C 1 21 ? -297.403 -37.586 -64.795 1.00 149.59 12 GLU D N 1
ATOM 3071 C CA . GLU C 1 21 ? -297.330 -36.132 -64.905 1.00 141.87 12 GLU D CA 1
ATOM 3072 C C . GLU C 1 21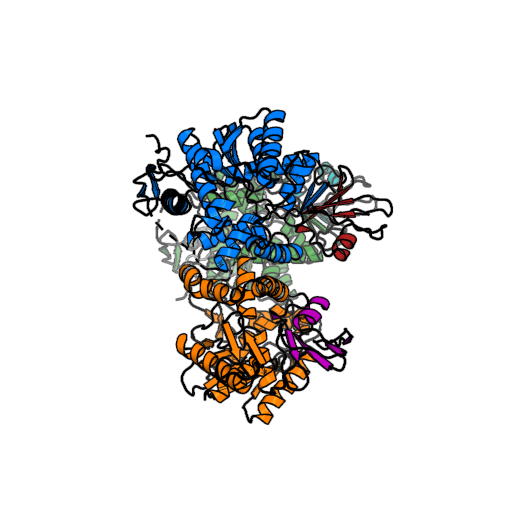 ? -296.336 -35.532 -63.909 1.00 138.19 12 GLU D C 1
ATOM 3073 O O . GLU C 1 21 ? -296.411 -35.793 -62.708 1.00 138.97 12 GLU D O 1
ATOM 3079 N N . VAL C 1 22 ? -295.402 -34.735 -64.421 1.00 130.76 13 VAL D N 1
ATOM 3080 C CA . VAL C 1 22 ? -294.413 -34.065 -63.579 1.00 128.94 13 VAL D CA 1
ATOM 3081 C C . VAL C 1 22 ? -294.255 -32.600 -63.985 1.00 129.01 13 VAL D C 1
ATOM 3082 O O . VAL C 1 22 ? -294.671 -32.201 -65.072 1.00 126.69 13 VAL D O 1
ATOM 3086 N N . GLU C 1 23 ? -293.656 -31.803 -63.105 1.00 126.58 14 GLU D N 1
ATOM 3087 C CA . GLU C 1 23 ? -293.416 -30.393 -63.393 1.00 127.31 14 GLU D CA 1
ATOM 3088 C C . GLU C 1 23 ? -291.958 -30.021 -63.132 1.00 121.01 14 GLU D C 1
ATOM 3089 O O . GLU C 1 23 ? -291.362 -30.455 -62.144 1.00 114.40 14 GLU D O 1
ATOM 3095 N N . VAL C 1 24 ? -291.387 -29.220 -64.027 1.00 116.57 15 VAL D N 1
ATOM 3096 C CA . VAL C 1 24 ? -289.995 -28.800 -63.908 1.00 114.18 15 VAL D CA 1
ATOM 3097 C C . VAL C 1 24 ? -289.844 -27.302 -64.161 1.00 117.21 15 VAL D C 1
ATOM 3098 O O . VAL C 1 24 ? -290.763 -26.653 -64.663 1.00 113.71 15 VAL D O 1
ATOM 3102 N N . LYS C 1 25 ? -288.679 -26.765 -63.811 1.00 119.37 16 LYS D N 1
ATOM 3103 C CA . LYS C 1 25 ? -288.402 -25.341 -63.978 1.00 125.70 16 LYS D CA 1
ATOM 3104 C C . LYS C 1 25 ? -288.298 -24.951 -65.451 1.00 123.96 16 LYS D C 1
ATOM 3105 O O . LYS C 1 25 ? -287.795 -25.716 -66.274 1.00 121.22 16 LYS D O 1
ATOM 3111 N N . GLY C 1 26 ? -288.774 -23.750 -65.769 1.00 132.60 17 GLY D N 1
ATOM 3112 C CA . GLY C 1 26 ? -288.810 -23.269 -67.138 1.00 133.99 17 GLY D CA 1
ATOM 3113 C C . GLY C 1 26 ? -287.613 -22.421 -67.522 1.00 137.79 17 GLY D C 1
ATOM 3114 O O . GLY C 1 26 ? -286.501 -22.663 -67.052 1.00 137.90 17 GLY D O 1
ATOM 3115 N N . ASN C 1 27 ? -287.854 -21.448 -68.401 1.00 140.91 18 ASN D N 1
ATOM 3116 C CA . ASN C 1 27 ? -286.849 -20.502 -68.905 1.00 143.46 18 ASN D CA 1
ATOM 3117 C C . ASN C 1 27 ? -285.545 -21.165 -69.353 1.00 140.30 18 ASN D C 1
ATOM 3118 O O . ASN C 1 27 ? -284.458 -20.615 -69.171 1.00 143.17 18 ASN D O 1
ATOM 3123 N N . ARG C 1 28 ? -285.666 -22.346 -69.951 1.00 133.17 19 ARG D N 1
ATOM 3124 C CA . ARG C 1 28 ? -284.515 -23.067 -70.478 1.00 129.20 19 ARG D CA 1
ATOM 3125 C C . ARG C 1 28 ? -284.902 -23.822 -71.748 1.00 127.18 19 ARG D C 1
ATOM 3126 O O . ARG C 1 28 ? -286.076 -24.130 -71.951 1.00 122.89 19 ARG D O 1
ATOM 3134 N N . PRO C 1 29 ? -283.919 -24.109 -72.618 1.00 129.81 20 PRO D N 1
ATOM 3135 C CA . PRO C 1 29 ? -284.190 -24.856 -73.853 1.00 125.18 20 PRO D CA 1
ATOM 3136 C C . PRO C 1 29 ? -284.742 -26.259 -73.594 1.00 118.56 20 PRO D C 1
ATOM 3137 O O . PRO C 1 29 ? -284.585 -26.791 -72.494 1.00 118.36 20 PRO D O 1
ATOM 3141 N N . LEU C 1 30 ? -285.387 -26.838 -74.604 1.00 105.53 21 LEU D N 1
ATOM 3142 C CA . LEU C 1 30 ? -285.945 -28.183 -74.500 1.00 99.33 21 LEU D CA 1
ATOM 3143 C C . LEU C 1 30 ? -284.853 -29.222 -74.272 1.00 97.30 21 LEU D C 1
ATOM 3144 O O . LEU C 1 30 ? -285.078 -30.250 -73.632 1.00 88.57 21 LEU D O 1
ATOM 3149 N N . ARG C 1 31 ? -283.669 -28.941 -74.808 1.00 98.81 22 ARG D N 1
ATOM 3150 C CA . ARG C 1 31 ? -282.526 -29.838 -74.688 1.00 92.02 22 ARG D CA 1
ATOM 3151 C C . ARG C 1 31 ? -282.215 -30.160 -73.226 1.00 95.78 22 ARG D C 1
ATOM 3152 O O . ARG C 1 31 ? -281.913 -31.302 -72.882 1.00 94.72 22 ARG D O 1
ATOM 3160 N N . GLU C 1 32 ? -282.314 -29.147 -72.370 1.00 99.55 23 GLU D N 1
ATOM 3161 C CA . GLU C 1 32 ? -281.980 -29.295 -70.958 1.00 105.22 23 GLU D CA 1
ATOM 3162 C C . GLU C 1 32 ? -283.075 -30.009 -70.166 1.00 101.30 23 GLU D C 1
ATOM 3163 O O . GLU C 1 32 ? -282.781 -30.834 -69.299 1.00 102.69 23 GLU D O 1
ATOM 3169 N N . VAL C 1 33 ? -284.333 -29.690 -70.459 1.00 100.47 24 VAL D N 1
ATOM 3170 C CA . VAL C 1 33 ? -285.449 -30.274 -69.721 1.00 101.40 24 VAL D CA 1
ATOM 3171 C C . VAL C 1 33 ? -285.608 -31.760 -70.046 1.00 97.95 24 VAL D C 1
ATOM 3172 O O . VAL C 1 33 ? -286.159 -32.521 -69.250 1.00 99.58 24 VAL D O 1
ATOM 3176 N N . LEU C 1 34 ? -285.118 -32.169 -71.211 1.00 89.20 25 LEU D N 1
ATOM 3177 C CA . LEU C 1 34 ? -285.127 -33.577 -71.581 1.00 89.08 25 LEU D CA 1
ATOM 3178 C C . LEU C 1 34 ? -283.986 -34.313 -70.890 1.00 92.41 25 LEU D C 1
ATOM 3179 O O . LEU C 1 34 ? -284.129 -35.474 -70.509 1.00 91.02 25 LEU D O 1
ATOM 3184 N N . GLU C 1 35 ? -282.857 -33.631 -70.727 1.00 97.87 26 GLU D N 1
ATOM 3185 C CA . GLU C 1 35 ? -281.701 -34.216 -70.054 1.00 102.77 26 GLU D CA 1
ATOM 3186 C C . GLU C 1 35 ? -281.986 -34.443 -68.574 1.00 102.30 26 GLU D C 1
ATOM 3187 O O . GLU C 1 35 ? -281.544 -35.435 -67.992 1.00 98.89 26 GLU D O 1
ATOM 3193 N N . GLU C 1 36 ? -282.720 -33.514 -67.969 1.00 103.77 27 GLU D N 1
ATOM 3194 C CA . GLU C 1 36 ? -283.110 -33.637 -66.571 1.00 108.20 27 GLU D CA 1
ATOM 3195 C C . GLU C 1 36 ? -284.042 -34.829 -66.377 1.00 107.69 27 GLU D C 1
ATOM 3196 O O . GLU C 1 36 ? -283.883 -35.613 -65.440 1.00 112.65 27 GLU D O 1
ATOM 3202 N N . LEU C 1 37 ? -285.011 -34.964 -67.276 1.00 105.29 28 LEU D N 1
ATOM 3203 C CA . LEU C 1 37 ? -285.937 -36.089 -67.243 1.00 104.17 28 LEU D CA 1
ATOM 3204 C C . LEU C 1 37 ? -285.251 -37.377 -67.691 1.00 99.84 28 LEU D C 1
ATOM 3205 O O . LEU C 1 37 ? -285.775 -38.472 -67.491 1.00 99.63 28 LEU D O 1
ATOM 3210 N N . GLY C 1 38 ? -284.078 -37.237 -68.298 1.00 93.34 29 GLY D N 1
ATOM 3211 C CA . GLY C 1 38 ? -283.304 -38.382 -68.742 1.00 97.52 29 GLY D CA 1
ATOM 3212 C C . GLY C 1 38 ? -283.877 -39.050 -69.975 1.00 92.29 29 GLY D C 1
ATOM 3213 O O . GLY C 1 38 ? -283.765 -40.265 -70.144 1.00 87.83 29 GLY D O 1
ATOM 3214 N N . LEU C 1 39 ? -284.493 -38.254 -70.842 1.00 92.83 30 LEU D N 1
ATOM 3215 C CA . LEU C 1 39 ? -285.098 -38.775 -72.061 1.00 82.44 30 LEU D CA 1
ATOM 3216 C C . LEU C 1 39 ? -284.161 -38.604 -73.251 1.00 71.42 30 LEU D C 1
ATOM 3217 O O . LEU C 1 39 ? -283.645 -37.514 -73.495 1.00 78.77 30 LEU D O 1
ATOM 3222 N N . ASN C 1 40 ? -283.941 -39.689 -73.985 1.00 64.19 31 ASN D N 1
ATOM 3223 C CA . ASN C 1 40 ? -283.166 -39.640 -75.215 1.00 62.85 31 ASN D CA 1
ATOM 3224 C C . ASN C 1 40 ? -283.950 -38.875 -76.278 1.00 66.96 31 ASN D C 1
ATOM 3225 O O . ASN C 1 40 ? -285.052 -39.280 -76.646 1.00 60.87 31 ASN D O 1
ATOM 3230 N N . PRO C 1 41 ? -283.386 -37.756 -76.764 1.00 73.64 32 PRO D N 1
ATOM 3231 C CA . PRO C 1 41 ? -284.015 -36.887 -77.771 1.00 69.10 32 PRO D CA 1
ATOM 3232 C C . PRO C 1 41 ? -284.401 -37.621 -79.056 1.00 66.27 32 PRO D C 1
ATOM 3233 O O . PRO C 1 41 ? -285.288 -37.166 -79.778 1.00 63.28 32 PRO D O 1
ATOM 3237 N N . GLU C 1 42 ? -283.741 -38.739 -79.333 1.00 65.37 33 GLU D N 1
ATOM 3238 C CA . GLU C 1 42 ? -284.039 -39.519 -80.526 1.00 62.58 33 GLU D CA 1
ATOM 3239 C C . GLU C 1 42 ? -285.340 -40.304 -80.368 1.00 59.82 33 GLU D C 1
ATOM 3240 O O . GLU C 1 42 ? -286.033 -40.574 -81.348 1.00 65.61 33 GLU D O 1
ATOM 3246 N N . THR C 1 43 ? -285.669 -40.662 -79.132 1.00 64.28 34 THR D N 1
ATOM 3247 C CA . THR C 1 43 ? -286.818 -41.521 -78.855 1.00 66.44 34 THR D CA 1
ATOM 3248 C C . THR C 1 43 ? -288.089 -40.772 -78.448 1.00 63.71 34 THR D C 1
ATOM 3249 O O . THR C 1 43 ? -289.101 -41.399 -78.135 1.00 60.46 34 THR D O 1
ATOM 3253 N N . VAL C 1 44 ? -288.037 -39.444 -78.430 1.00 59.92 35 VAL D N 1
ATOM 3254 C CA . VAL C 1 44 ? -289.195 -38.656 -78.007 1.00 59.46 35 VAL D CA 1
ATOM 3255 C C . VAL C 1 44 ? -289.514 -37.496 -78.945 1.00 64.33 35 VAL D C 1
ATOM 3256 O O . VAL C 1 44 ? -288.681 -37.078 -79.748 1.00 68.76 35 VAL D O 1
ATOM 3260 N N . VAL C 1 45 ? -290.740 -36.988 -78.833 1.00 66.52 36 VAL D N 1
ATOM 3261 C CA . VAL C 1 45 ? -291.169 -35.788 -79.543 1.00 65.58 36 VAL D CA 1
ATOM 3262 C C . VAL C 1 45 ? -291.937 -34.872 -78.592 1.00 73.45 36 VAL D C 1
ATOM 3263 O O . VAL C 1 45 ? -292.964 -35.266 -78.042 1.00 76.94 36 VAL D O 1
ATOM 3267 N N . ALA C 1 46 ? -291.438 -33.656 -78.396 1.00 73.51 37 ALA D N 1
ATOM 3268 C CA . ALA C 1 46 ? -292.083 -32.710 -77.490 1.00 78.13 37 ALA D CA 1
ATOM 3269 C C . ALA C 1 46 ? -293.144 -31.893 -78.215 1.00 82.75 37 ALA D C 1
ATOM 3270 O O . ALA C 1 46 ? -292.882 -31.314 -79.272 1.00 79.99 37 ALA D O 1
ATOM 3272 N N . VAL C 1 47 ? -294.345 -31.844 -77.645 1.00 80.58 38 VAL D N 1
ATOM 3273 C CA . VAL C 1 47 ? -295.449 -31.124 -78.269 1.00 85.75 38 VAL D CA 1
ATOM 3274 C C . VAL C 1 47 ? -296.058 -30.080 -77.336 1.00 96.93 38 VAL D C 1
ATOM 3275 O O . VAL C 1 47 ? -296.555 -30.406 -76.257 1.00 95.85 38 VAL D O 1
ATOM 3279 N N . ARG C 1 48 ? -296.006 -28.821 -77.762 1.00 100.65 39 ARG D N 1
ATOM 3280 C CA . ARG C 1 48 ? -296.689 -27.742 -77.063 1.00 100.45 39 ARG D CA 1
ATOM 3281 C C . ARG C 1 48 ? -297.867 -27.278 -77.907 1.00 107.02 39 ARG D C 1
ATOM 3282 O O . ARG C 1 48 ? -297.681 -26.656 -78.955 1.00 106.96 39 ARG D O 1
ATOM 3290 N N . GLY C 1 49 ? -299.077 -27.574 -77.447 1.00 110.00 40 GLY D N 1
ATOM 3291 C CA . GLY C 1 49 ? -300.265 -27.301 -78.234 1.00 105.31 40 GLY D CA 1
ATOM 3292 C C . GLY C 1 49 ? -300.239 -28.114 -79.514 1.00 107.30 40 GLY D C 1
ATOM 3293 O O . GLY C 1 49 ? -300.144 -29.340 -79.480 1.00 103.28 40 GLY D O 1
ATOM 3294 N N . GLU C 1 50 ? -300.337 -27.426 -80.648 1.00 110.71 41 GLU D N 1
ATOM 3295 C CA . GLU C 1 50 ? -300.228 -28.068 -81.952 1.00 111.15 41 GLU D CA 1
ATOM 3296 C C . GLU C 1 50 ? -298.808 -27.960 -82.505 1.00 103.42 41 GLU D C 1
ATOM 3297 O O . GLU C 1 50 ? -298.536 -28.389 -83.626 1.00 97.38 41 GLU D O 1
ATOM 3303 N N . GLU C 1 51 ? -297.910 -27.384 -81.711 1.00 105.07 42 GLU D N 1
ATOM 3304 C CA . GLU C 1 51 ? -296.541 -27.128 -82.153 1.00 106.49 42 GLU D CA 1
ATOM 3305 C C . GLU C 1 51 ? -295.561 -28.219 -81.722 1.00 97.47 42 GLU D C 1
ATOM 3306 O O . GLU C 1 51 ? -295.655 -28.756 -80.619 1.00 92.54 42 GLU D O 1
ATOM 3312 N N . LEU C 1 52 ? -294.615 -28.536 -82.605 1.00 94.75 43 LEU D N 1
ATOM 3313 C CA . LEU C 1 52 ? -293.523 -29.445 -82.275 1.00 90.24 43 LEU D CA 1
ATOM 3314 C C . LEU C 1 52 ? -292.287 -28.652 -81.861 1.00 88.77 43 LEU D C 1
ATOM 3315 O O . LEU C 1 52 ? -291.811 -27.796 -82.607 1.00 89.69 43 LEU D O 1
ATOM 3320 N N . LEU C 1 53 ? -291.767 -28.942 -80.673 1.00 86.42 44 LEU D N 1
ATOM 3321 C CA . LEU C 1 53 ? -290.615 -28.218 -80.143 1.00 92.47 44 LEU D CA 1
ATOM 3322 C C . LEU C 1 53 ? -289.294 -28.917 -80.450 1.00 90.68 44 LEU D C 1
ATOM 3323 O O . LEU C 1 53 ? -289.110 -30.091 -80.124 1.00 88.77 44 LEU D O 1
ATOM 3328 N N . THR C 1 54 ? -288.383 -28.189 -81.087 1.00 87.80 45 THR D N 1
ATOM 3329 C CA . THR C 1 54 ? -287.018 -28.661 -81.290 1.00 91.60 45 THR D CA 1
ATOM 3330 C C . THR C 1 54 ? -286.221 -28.570 -79.990 1.00 91.81 45 THR D C 1
ATOM 3331 O O . THR C 1 54 ? -286.634 -27.884 -79.052 1.00 85.08 45 THR D O 1
ATOM 3335 N N . LEU C 1 55 ? -285.103 -29.288 -79.929 1.00 96.62 46 LEU D N 1
ATOM 3336 C CA . LEU C 1 55 ? -284.208 -29.252 -78.770 1.00 94.89 46 LEU D CA 1
ATOM 3337 C C . LEU C 1 55 ? -283.745 -27.835 -78.442 1.00 101.00 46 LEU D C 1
ATOM 3338 O O . LEU C 1 55 ? -283.533 -27.492 -77.279 1.00 100.49 46 LEU D O 1
ATOM 3343 N N . GLU C 1 56 ? -283.586 -27.024 -79.483 1.00 107.02 47 GLU D N 1
ATOM 3344 C CA . GLU C 1 56 ? -283.100 -25.656 -79.336 1.00 106.35 47 GLU D CA 1
ATOM 3345 C C . GLU C 1 56 ? -284.209 -24.691 -78.919 1.00 101.94 47 GLU D C 1
ATOM 3346 O O . GLU C 1 56 ? -283.931 -23.596 -78.431 1.00 105.99 47 GLU D O 1
ATOM 3352 N N . ASP C 1 57 ? -285.462 -25.095 -79.116 1.00 100.42 48 ASP D N 1
ATOM 3353 C CA . ASP C 1 57 ? -286.600 -24.246 -78.777 1.00 101.76 48 ASP D CA 1
ATOM 3354 C C . ASP C 1 57 ? -286.688 -23.978 -77.276 1.00 106.74 48 ASP D C 1
ATOM 3355 O O . ASP C 1 57 ? -286.259 -24.791 -76.459 1.00 104.48 48 ASP D O 1
ATOM 3360 N N . GLU C 1 58 ? -287.254 -22.826 -76.932 1.00 114.61 49 GLU D N 1
ATOM 3361 C CA . GLU C 1 58 ? -287.363 -22.389 -75.544 1.00 120.46 49 GLU D CA 1
ATOM 3362 C C . GLU C 1 58 ? -288.700 -22.793 -74.930 1.00 123.28 49 GLU D C 1
ATOM 3363 O O . GLU C 1 58 ? -289.754 -22.601 -75.540 1.00 123.58 49 GLU D O 1
ATOM 3369 N N . VAL C 1 59 ? -288.656 -23.357 -73.727 1.00 127.07 50 VAL D N 1
ATOM 3370 C CA . VAL C 1 59 ? -289.880 -23.647 -72.986 1.00 135.01 50 VAL D CA 1
ATOM 3371 C C . VAL C 1 59 ? -290.042 -22.622 -71.863 1.00 138.82 50 VAL D C 1
ATOM 3372 O O . VAL C 1 59 ? -289.057 -22.153 -71.291 1.00 142.31 50 VAL D O 1
ATOM 3376 N N . ARG C 1 60 ? -291.284 -22.249 -71.573 1.00 138.20 51 ARG D N 1
ATOM 3377 C CA . ARG C 1 60 ? -291.545 -21.247 -70.545 1.00 140.90 51 ARG D CA 1
ATOM 3378 C C . ARG C 1 60 ? -291.807 -21.905 -69.196 1.00 148.89 51 ARG D C 1
ATOM 3379 O O . ARG C 1 60 ? -291.831 -23.133 -69.087 1.00 146.03 51 ARG D O 1
ATOM 3387 N N . GLU C 1 61 ? -292.003 -21.083 -68.170 1.00 154.98 52 GLU D N 1
ATOM 3388 C CA . GLU C 1 61 ? -292.364 -21.579 -66.848 1.00 160.93 52 GLU D CA 1
ATOM 3389 C C . GLU C 1 61 ? -293.863 -21.873 -66.789 1.00 160.16 52 GLU D C 1
ATOM 3390 O O . GLU C 1 61 ? -294.316 -22.710 -66.008 1.00 156.91 52 GLU D O 1
ATOM 3396 N N . GLU C 1 62 ? -294.625 -21.172 -67.624 1.00 160.59 53 GLU D N 1
ATOM 3397 C CA . GLU C 1 62 ? -296.074 -21.342 -67.673 1.00 162.02 53 GLU D CA 1
ATOM 3398 C C . GLU C 1 62 ? -296.507 -22.310 -68.770 1.00 151.80 53 GLU D C 1
ATOM 3399 O O . GLU C 1 62 ? -297.696 -22.588 -68.927 1.00 149.59 53 GLU D O 1
ATOM 3405 N N . ASP C 1 63 ? -295.542 -22.822 -69.527 1.00 145.32 54 ASP D N 1
ATOM 3406 C CA . ASP C 1 63 ? -295.844 -23.717 -70.641 1.00 139.83 54 ASP D CA 1
ATOM 3407 C C . ASP C 1 63 ? -296.423 -25.051 -70.184 1.00 135.47 54 ASP D C 1
ATOM 3408 O O . ASP C 1 63 ? -296.040 -25.587 -69.142 1.00 136.98 54 ASP D O 1
ATOM 3413 N N . THR C 1 64 ? -297.351 -25.576 -70.976 1.00 133.76 55 THR D N 1
ATOM 3414 C CA . THR C 1 64 ? -297.869 -26.924 -70.775 1.00 130.85 55 THR D CA 1
ATOM 3415 C C . THR C 1 64 ? -297.402 -27.804 -71.928 1.00 123.59 55 THR D C 1
ATOM 3416 O O . THR C 1 64 ? -297.825 -27.623 -73.070 1.00 113.50 55 THR D O 1
ATOM 3420 N N . LEU C 1 65 ? -296.523 -28.753 -71.622 1.00 124.28 56 LEU D N 1
ATOM 3421 C CA . LEU C 1 65 ? -295.911 -29.586 -72.650 1.00 113.46 56 LEU D CA 1
ATOM 3422 C C . LEU C 1 65 ? -296.383 -31.030 -72.574 1.00 111.34 56 LEU D C 1
ATOM 3423 O O . LEU C 1 65 ? -296.730 -31.530 -71.503 1.00 118.82 56 LEU D O 1
ATOM 3428 N N . GLU C 1 66 ? -296.397 -31.694 -73.723 1.00 104.50 57 GLU D N 1
ATOM 3429 C CA . GLU C 1 66 ? -296.655 -33.123 -73.778 1.00 103.13 57 GLU D CA 1
ATOM 3430 C C . GLU C 1 66 ? -295.562 -33.809 -74.590 1.00 95.57 57 GLU D C 1
ATOM 3431 O O . GLU C 1 66 ? -295.420 -33.563 -75.788 1.00 90.78 57 GLU D O 1
ATOM 3437 N N . VAL C 1 67 ? -294.796 -34.674 -73.937 1.00 95.47 58 VAL D N 1
ATOM 3438 C CA . VAL C 1 67 ? -293.732 -35.412 -74.607 1.00 94.99 58 VAL D CA 1
ATOM 3439 C C . VAL C 1 67 ? -294.233 -36.776 -75.068 1.00 98.62 58 VAL D C 1
ATOM 3440 O O . VAL C 1 67 ? -294.771 -37.545 -74.274 1.00 103.93 58 VAL D O 1
ATOM 3444 N N . LEU C 1 68 ? -294.056 -37.073 -76.351 1.00 92.48 59 LEU D N 1
ATOM 3445 C CA . LEU C 1 68 ? -294.524 -38.336 -76.903 1.00 88.28 59 LEU D CA 1
ATOM 3446 C C . LEU C 1 68 ? -293.378 -39.283 -77.254 1.00 80.83 59 LEU D C 1
ATOM 3447 O O . LEU C 1 68 ? -292.410 -38.895 -77.912 1.00 73.92 59 LEU D O 1
ATOM 3452 N N . SER C 1 69 ? -293.516 -40.530 -76.820 1.00 82.37 60 SER D N 1
ATOM 3453 C CA . SER C 1 69 ? -292.540 -41.568 -77.117 1.00 78.08 60 SER D CA 1
ATOM 3454 C C . SER C 1 69 ? -292.719 -42.086 -78.538 1.00 69.07 60 SER D C 1
ATOM 3455 O O . SER C 1 69 ? -293.811 -42.491 -78.927 1.00 83.59 60 SER D O 1
ATOM 3458 N N . ALA C 1 70 ? -291.637 -42.067 -79.305 1.00 62.36 61 ALA D N 1
ATOM 3459 C CA . ALA C 1 70 ? -291.644 -42.540 -80.683 1.00 67.03 61 ALA D CA 1
ATOM 3460 C C . ALA C 1 70 ? -291.420 -44.047 -80.755 1.00 65.71 61 ALA D C 1
ATOM 3461 O O . ALA C 1 70 ? -291.622 -44.662 -81.800 1.00 65.20 61 ALA D O 1
ATOM 3463 N N . ILE C 1 71 ? -291.007 -44.639 -79.640 1.00 63.63 62 ILE D N 1
ATOM 3464 C CA . ILE C 1 71 ? -290.653 -46.053 -79.615 1.00 64.88 62 ILE D CA 1
ATOM 3465 C C . ILE C 1 71 ? -291.885 -46.954 -79.564 1.00 64.04 62 ILE D C 1
ATOM 3466 O O . ILE C 1 71 ? -292.758 -46.793 -78.712 1.00 65.26 62 ILE D O 1
ATOM 3471 N N . SER C 1 72 ? -291.950 -47.900 -80.498 1.00 61.59 63 SER D N 1
ATOM 3472 C CA . SER C 1 72 ? -293.031 -48.877 -80.531 1.00 72.79 63 SER D CA 1
ATOM 3473 C C . SER C 1 72 ? -292.569 -50.204 -79.938 1.00 76.33 63 SER D C 1
ATOM 3474 O O . SER C 1 72 ? -291.445 -50.646 -80.183 1.00 69.03 63 SER D O 1
ATOM 3477 N N . GLY C 1 73 ? -293.443 -50.831 -79.155 1.00 86.35 64 GLY D N 1
ATOM 3478 C CA . GLY C 1 73 ? -293.127 -52.090 -78.503 1.00 77.07 64 GLY D CA 1
ATOM 3479 C C . GLY C 1 73 ? -293.104 -53.267 -79.458 1.00 65.58 64 GLY D C 1
ATOM 3480 O O . GLY C 1 73 ? -292.482 -54.293 -79.178 1.00 63.63 64 GLY D O 1
ATOM 3481 N N . GLY C 1 74 ? -293.787 -53.121 -80.589 1.00 74.60 65 GLY D N 1
ATOM 3482 C CA . GLY C 1 74 ? -293.816 -54.162 -81.598 1.00 74.57 65 GLY D CA 1
ATOM 3483 C C . GLY C 1 74 ? -294.760 -55.299 -81.254 1.00 73.55 65 GLY D C 1
ATOM 3484 O O . GLY C 1 74 ? -295.909 -55.079 -80.873 1.00 61.75 65 GLY D O 1
ATOM 3486 N N . VAL D 2 2 ? -283.100 -22.950 -88.802 1.00 84.30 2 VAL A N 1
ATOM 3487 C CA . VAL D 2 2 ? -284.442 -22.670 -89.302 1.00 90.00 2 VAL A CA 1
ATOM 3488 C C . VAL D 2 2 ? -284.767 -23.527 -90.522 1.00 90.88 2 VAL A C 1
ATOM 3489 O O . VAL D 2 2 ? -283.937 -24.318 -90.973 1.00 84.92 2 VAL A O 1
ATOM 3493 N N . CYS D 2 3 ? -285.979 -23.364 -91.048 1.00 91.11 3 CYS A N 1
ATOM 3494 C CA . CYS D 2 3 ? -286.420 -24.102 -92.227 1.00 83.78 3 CYS A CA 1
ATOM 3495 C C . CYS D 2 3 ? -285.532 -23.790 -93.426 1.00 80.61 3 CYS A C 1
ATOM 3496 O O . CYS D 2 3 ? -285.176 -22.637 -93.661 1.00 95.53 3 CYS A O 1
ATOM 3499 N N . LYS D 2 4 ? -285.180 -24.824 -94.179 1.00 79.75 4 LYS A N 1
ATOM 3500 C CA . LYS D 2 4 ? -284.238 -24.687 -95.282 1.00 82.33 4 LYS A CA 1
ATOM 3501 C C . LYS D 2 4 ? -284.846 -23.960 -96.480 1.00 93.33 4 LYS A C 1
ATOM 3502 O O . LYS D 2 4 ? -284.194 -23.120 -97.098 1.00 97.94 4 LYS A O 1
ATOM 3508 N N . VAL D 2 5 ? -286.093 -24.289 -96.805 1.00 93.36 5 VAL A N 1
ATOM 3509 C CA . VAL D 2 5 ? -286.759 -23.705 -97.966 1.00 93.83 5 VAL A CA 1
ATOM 3510 C C . VAL D 2 5 ? -287.640 -22.508 -97.593 1.00 94.17 5 VAL A C 1
ATOM 3511 O O . VAL D 2 5 ? -288.237 -21.873 -98.463 1.00 97.48 5 VAL A O 1
ATOM 3515 N N . CYS D 2 6 ? -287.715 -22.198 -96.302 1.00 88.37 6 CYS A N 1
ATOM 3516 C CA . CYS D 2 6 ? -288.518 -21.072 -95.825 1.00 88.11 6 CYS A CA 1
ATOM 3517 C C . CYS D 2 6 ? -287.674 -19.995 -95.166 1.00 91.54 6 CYS A C 1
ATOM 3518 O O . CYS D 2 6 ? -287.596 -18.866 -95.646 1.00 108.20 6 CYS A O 1
ATOM 3521 N N . GLY D 2 7 ? -287.051 -20.356 -94.050 1.00 89.68 7 GLY A N 1
ATOM 3522 C CA . GLY D 2 7 ? -286.359 -19.396 -93.217 1.00 88.42 7 GLY A CA 1
ATOM 3523 C C . GLY D 2 7 ? -287.155 -19.165 -91.948 1.00 97.00 7 GLY A C 1
ATOM 3524 O O . GLY D 2 7 ? -286.675 -18.537 -91.004 1.00 103.61 7 GLY A O 1
ATOM 3525 N N . GLN D 2 8 ? -288.382 -19.679 -91.929 1.00 98.61 8 GLN A N 1
ATOM 3526 C CA . GLN D 2 8 ? -289.226 -19.598 -90.742 1.00 114.16 8 GLN A CA 1
ATOM 3527 C C . GLN D 2 8 ? -288.792 -20.657 -89.733 1.00 114.02 8 GLN A C 1
ATOM 3528 O O . GLN D 2 8 ? -287.887 -21.446 -90.008 1.00 109.57 8 GLN A O 1
ATOM 3534 N N . LYS D 2 9 ? -289.440 -20.679 -88.571 1.00 113.76 9 LYS A N 1
ATOM 3535 C CA . LYS D 2 9 ? -289.084 -21.634 -87.526 1.00 110.00 9 LYS A CA 1
ATOM 3536 C C . LYS D 2 9 ? -289.357 -23.062 -87.988 1.00 110.71 9 LYS A C 1
ATOM 3537 O O . LYS D 2 9 ? -290.455 -23.379 -88.447 1.00 109.60 9 LYS A O 1
ATOM 3543 N N . ALA D 2 10 ? -288.345 -23.917 -87.870 1.00 100.93 10 ALA A N 1
ATOM 3544 C CA . ALA D 2 10 ? -288.461 -25.305 -88.299 1.00 91.30 10 ALA A CA 1
ATOM 3545 C C . ALA D 2 10 ? -289.188 -26.146 -87.255 1.00 89.44 10 ALA A C 1
ATOM 3546 O O . ALA D 2 10 ? -288.918 -26.032 -86.059 1.00 92.62 10 ALA A O 1
ATOM 3548 N N . GLN D 2 11 ? -290.119 -26.979 -87.713 1.00 84.34 11 GLN A N 1
ATOM 3549 C CA . GLN D 2 11 ? -290.850 -27.876 -86.824 1.00 87.28 11 GLN A CA 1
ATOM 3550 C C . GLN D 2 11 ? -290.023 -29.112 -86.480 1.00 77.27 11 GLN A C 1
ATOM 3551 O O . GLN D 2 11 ? -290.128 -29.657 -85.381 1.00 68.52 11 GLN A O 1
ATOM 3557 N N . VAL D 2 12 ? -289.204 -29.553 -87.432 1.00 75.80 12 VAL A N 1
ATOM 3558 C CA . VAL D 2 12 ? -288.411 -30.768 -87.273 1.00 76.78 12 VAL A CA 1
ATOM 3559 C C . VAL D 2 12 ? -286.947 -30.555 -87.651 1.00 75.26 12 VAL A C 1
ATOM 3560 O O . VAL D 2 12 ? -286.637 -30.172 -88.779 1.00 78.06 12 VAL A O 1
ATOM 3564 N N . GLU D 2 13 ? -286.046 -30.808 -86.706 1.00 80.76 13 GLU A N 1
ATOM 3565 C CA . GLU D 2 13 ? -284.617 -30.760 -86.982 1.00 86.97 13 GLU A CA 1
ATOM 3566 C C . GLU D 2 13 ? -284.036 -32.170 -87.031 1.00 74.85 13 GLU A C 1
ATOM 3567 O O . GLU D 2 13 ? -284.176 -32.939 -86.081 1.00 80.05 13 GLU A O 1
ATOM 3573 N N . MET D 2 14 ? -283.391 -32.509 -88.140 1.00 65.62 14 MET A N 1
ATOM 3574 C CA . MET D 2 14 ? -282.765 -33.817 -88.270 1.00 67.35 14 MET A CA 1
ATOM 3575 C C . MET D 2 14 ? -281.260 -33.677 -88.481 1.00 70.00 14 MET A C 1
ATOM 3576 O O . MET D 2 14 ? -280.807 -33.302 -89.561 1.00 71.74 14 MET A O 1
ATOM 3581 N N . ARG D 2 15 ? -280.487 -34.026 -87.457 1.00 77.41 15 ARG A N 1
ATOM 3582 C CA . ARG D 2 15 ? -279.039 -33.858 -87.506 1.00 73.32 15 ARG A CA 1
ATOM 3583 C C . ARG D 2 15 ? -278.395 -34.950 -88.347 1.00 74.45 15 ARG A C 1
ATOM 3584 O O . ARG D 2 15 ? -277.331 -34.751 -88.934 1.00 69.14 15 ARG A O 1
ATOM 3592 N N . SER D 2 16 ? -279.050 -36.105 -88.401 1.00 71.88 16 SER A N 1
ATOM 3593 C CA . SER D 2 16 ? -278.562 -37.229 -89.187 1.00 67.96 16 SER A CA 1
ATOM 3594 C C . SER D 2 16 ? -278.500 -36.867 -90.665 1.00 65.24 16 SER A C 1
ATOM 3595 O O . SER D 2 16 ? -277.552 -37.224 -91.364 1.00 71.21 16 SER A O 1
ATOM 3598 N N . ARG D 2 17 ? -279.526 -36.163 -91.133 1.00 63.95 17 ARG A N 1
ATOM 3599 C CA . ARG D 2 17 ? -279.603 -35.744 -92.527 1.00 74.87 17 ARG A CA 1
ATOM 3600 C C . ARG D 2 17 ? -279.125 -34.307 -92.713 1.00 79.40 17 ARG A C 1
ATOM 3601 O O . ARG D 2 17 ? -279.058 -33.813 -93.839 1.00 81.90 17 ARG A O 1
ATOM 3609 N N . GLY D 2 18 ? -278.791 -33.649 -91.605 1.00 80.94 18 GLY A N 1
ATOM 3610 C CA . GLY D 2 18 ? -278.388 -32.252 -91.628 1.00 75.56 18 GLY A CA 1
ATOM 3611 C C . GLY D 2 18 ? -279.444 -31.367 -92.262 1.00 83.24 18 GLY A C 1
ATOM 3612 O O . GLY D 2 18 ? -279.131 -30.482 -93.058 1.00 82.91 18 GLY A O 1
ATOM 3613 N N . LEU D 2 19 ? -280.703 -31.607 -91.908 1.00 80.73 19 LEU A N 1
ATOM 3614 C CA . LEU D 2 19 ? -281.823 -30.935 -92.556 1.00 67.85 19 LEU A CA 1
ATOM 3615 C C . LEU D 2 19 ? -282.893 -30.495 -91.561 1.00 75.64 19 LEU A C 1
ATOM 3616 O O . LEU D 2 19 ? -283.323 -31.276 -90.710 1.00 86.84 19 LEU A O 1
ATOM 3621 N N . ALA D 2 20 ? -283.317 -29.240 -91.674 1.00 68.06 20 ALA A N 1
ATOM 3622 C CA . ALA D 2 20 ? -284.389 -28.707 -90.840 1.00 72.59 20 ALA A CA 1
ATOM 3623 C C . ALA D 2 20 ? -285.492 -28.123 -91.721 1.00 80.17 20 ALA A C 1
ATOM 3624 O O . ALA D 2 20 ? -285.211 -27.434 -92.701 1.00 81.27 20 ALA A O 1
ATOM 3626 N N . LEU D 2 21 ? -286.744 -28.403 -91.374 1.00 79.80 21 LEU A N 1
ATOM 3627 C CA . LEU D 2 21 ? -287.876 -27.985 -92.199 1.00 74.66 21 LEU A CA 1
ATOM 3628 C C . LEU D 2 21 ? -289.058 -27.516 -91.356 1.00 74.65 21 LEU A C 1
ATOM 3629 O O . LEU D 2 21 ? -289.194 -27.904 -90.195 1.00 67.33 21 LEU A O 1
ATOM 3634 N N . CYS D 2 22 ? -289.909 -26.678 -91.943 1.00 75.46 22 CYS A N 1
ATOM 3635 C CA . CYS D 2 22 ? -291.125 -26.230 -91.270 1.00 83.44 22 CYS A CA 1
ATOM 3636 C C . CYS D 2 22 ? -292.206 -27.299 -91.410 1.00 76.92 22 CYS A C 1
ATOM 3637 O O . CYS D 2 22 ? -291.946 -28.381 -91.937 1.00 79.56 22 CYS A O 1
ATOM 3640 N N . ARG D 2 23 ? -293.412 -26.996 -90.943 1.00 72.48 23 ARG A N 1
ATOM 3641 C CA . ARG D 2 23 ? -294.499 -27.970 -90.962 1.00 75.20 23 ARG A CA 1
ATOM 3642 C C . ARG D 2 23 ? -294.839 -28.447 -92.372 1.00 78.30 23 ARG A C 1
ATOM 3643 O O . ARG D 2 23 ? -294.809 -29.645 -92.646 1.00 78.61 23 ARG A O 1
ATOM 3651 N N . GLU D 2 24 ? -295.151 -27.513 -93.265 1.00 81.31 24 GLU A N 1
ATOM 3652 C CA . GLU D 2 24 ? -295.590 -27.873 -94.612 1.00 85.09 24 GLU A CA 1
ATOM 3653 C C . GLU D 2 24 ? -294.483 -28.525 -95.442 1.00 80.56 24 GLU A C 1
ATOM 3654 O O . GLU D 2 24 ? -294.752 -29.395 -96.270 1.00 83.41 24 GLU A O 1
ATOM 3660 N N . HIS D 2 25 ? -293.242 -28.103 -95.228 1.00 76.97 25 HIS A N 1
ATOM 3661 C CA . HIS D 2 25 ? -292.131 -28.625 -96.017 1.00 79.87 25 HIS A CA 1
ATOM 3662 C C . HIS D 2 25 ? -291.649 -29.983 -95.522 1.00 78.77 25 HIS A C 1
ATOM 3663 O O . HIS D 2 25 ? -291.127 -30.786 -96.298 1.00 67.85 25 HIS A O 1
ATOM 3670 N N . TYR D 2 26 ? -291.816 -30.237 -94.229 1.00 72.90 26 TYR A N 1
ATOM 3671 C CA . TYR D 2 26 ? -291.490 -31.547 -93.683 1.00 77.85 26 TYR A CA 1
ATOM 3672 C C . TYR D 2 26 ? -292.468 -32.590 -94.212 1.00 70.56 26 TYR A C 1
ATOM 3673 O O . TYR D 2 26 ? -292.070 -33.693 -94.595 1.00 65.12 26 TYR A O 1
ATOM 3682 N N . LEU D 2 27 ? -293.747 -32.227 -94.231 1.00 63.33 27 LEU A N 1
ATOM 3683 C CA . LEU D 2 27 ? -294.789 -33.107 -94.747 1.00 66.03 27 LEU A CA 1
ATOM 3684 C C . LEU D 2 27 ? -294.521 -33.469 -96.204 1.00 73.30 27 LEU A C 1
ATOM 3685 O O . LEU D 2 27 ? -294.716 -34.613 -96.615 1.00 73.54 27 LEU A O 1
ATOM 3690 N N . ASP D 2 28 ? -294.061 -32.492 -96.978 1.00 63.39 28 ASP A N 1
ATOM 3691 C CA . ASP D 2 28 ? -293.787 -32.708 -98.392 1.00 72.44 28 ASP A CA 1
ATOM 3692 C C . ASP D 2 28 ? -292.533 -33.553 -98.582 1.00 70.48 28 ASP A C 1
ATOM 3693 O O . ASP D 2 28 ? -292.478 -34.411 -99.463 1.00 68.77 28 ASP A O 1
ATOM 3698 N N . TRP D 2 29 ? -291.528 -33.308 -97.749 1.00 68.01 29 TRP A N 1
ATOM 3699 C CA . TRP D 2 29 ? -290.271 -34.040 -97.842 1.00 69.24 29 TRP A CA 1
ATOM 3700 C C . TRP D 2 29 ? -290.438 -35.504 -97.443 1.00 59.95 29 TRP A C 1
ATOM 3701 O O . TRP D 2 29 ? -289.862 -36.394 -98.073 1.00 56.75 29 TRP A O 1
ATOM 3712 N N . PHE D 2 30 ? -291.217 -35.743 -96.391 1.00 63.65 30 PHE A N 1
ATOM 3713 C CA . PHE D 2 30 ? -291.472 -37.100 -95.913 1.00 63.95 30 PHE A CA 1
ATOM 3714 C C . PHE D 2 30 ? -292.113 -37.939 -97.017 1.00 58.83 30 PHE A C 1
ATOM 3715 O O . PHE D 2 30 ? -291.658 -39.046 -97.321 1.00 48.77 30 PHE A O 1
ATOM 3723 N N . VAL D 2 31 ? -293.164 -37.392 -97.621 1.00 57.72 31 VAL A N 1
ATOM 3724 C CA . VAL D 2 31 ? -293.856 -38.045 -98.728 1.00 56.05 31 VAL A CA 1
ATOM 3725 C C . VAL D 2 31 ? -292.911 -38.306 -99.902 1.00 54.07 31 VAL A C 1
ATOM 3726 O O . VAL D 2 31 ? -292.913 -39.395 -100.482 1.00 57.40 31 VAL A O 1
ATOM 3730 N N . LYS D 2 32 ? -292.095 -37.313 -100.243 1.00 59.24 32 LYS A N 1
ATOM 3731 C CA . LYS D 2 32 ? -291.134 -37.456 -101.333 1.00 56.30 32 LYS A CA 1
ATOM 3732 C C . LYS D 2 32 ? -290.081 -38.509 -101.019 1.00 53.56 32 LYS A C 1
ATOM 3733 O O . LYS D 2 32 ? -289.726 -39.321 -101.877 1.00 55.20 32 LYS A O 1
ATOM 3739 N N . GLU D 2 33 ? -289.576 -38.487 -99.788 1.00 59.84 33 GLU A N 1
ATOM 3740 C CA . GLU D 2 33 ? -288.562 -39.449 -99.364 1.00 62.57 33 GLU A CA 1
ATOM 3741 C C . GLU D 2 33 ? -289.092 -40.875 -99.423 1.00 55.48 33 GLU A C 1
ATOM 3742 O O . GLU D 2 33 ? -288.343 -41.809 -99.721 1.00 55.12 33 GLU A O 1
ATOM 3748 N N . THR D 2 34 ? -290.385 -41.042 -99.150 1.00 49.60 34 THR A N 1
ATOM 3749 C CA . THR D 2 34 ? -291.014 -42.353 -99.262 1.00 49.72 34 THR A CA 1
ATOM 3750 C C . THR D 2 34 ? -291.009 -42.827 -100.712 1.00 49.69 34 THR A C 1
ATOM 3751 O O . THR D 2 34 ? -290.642 -43.968 -100.993 1.00 53.63 34 THR A O 1
ATOM 3755 N N . GLU D 2 35 ? -291.408 -41.948 -101.631 1.00 56.67 35 GLU A N 1
ATOM 3756 C CA . GLU D 2 35 ? -291.388 -42.275 -103.058 1.00 55.11 35 GLU A CA 1
ATOM 3757 C C . GLU D 2 35 ? -289.973 -42.605 -103.512 1.00 55.68 35 GLU A C 1
ATOM 3758 O O . GLU D 2 35 ? -289.751 -43.565 -104.252 1.00 50.83 35 GLU A O 1
ATOM 3764 N N . ARG D 2 36 ? -289.020 -41.800 -103.056 1.00 54.85 36 ARG A N 1
ATOM 3765 C CA . ARG D 2 36 ? -287.620 -42.017 -103.383 1.00 57.31 36 ARG A CA 1
ATOM 3766 C C . ARG D 2 36 ? -287.189 -43.400 -102.911 1.00 59.91 36 ARG A C 1
ATOM 3767 O O . ARG D 2 36 ? -286.492 -44.122 -103.625 1.00 63.78 36 ARG A O 1
ATOM 3775 N N . ALA D 2 37 ? -287.632 -43.772 -101.713 1.00 53.60 37 ALA A N 1
ATOM 3776 C CA . ALA D 2 37 ? -287.342 -45.092 -101.167 1.00 57.94 37 ALA A CA 1
ATOM 3777 C C . ALA D 2 37 ? -288.029 -46.182 -101.987 1.00 47.50 37 ALA A C 1
ATOM 3778 O O . ALA D 2 37 ? -287.453 -47.240 -102.230 1.00 50.38 37 ALA A O 1
ATOM 3780 N N . ILE D 2 38 ? -289.258 -45.912 -102.417 1.00 54.81 38 ILE A N 1
ATOM 3781 C CA . ILE D 2 38 ? -290.012 -46.864 -103.229 1.00 56.06 38 ILE A CA 1
ATOM 3782 C C . ILE D 2 38 ? -289.352 -47.088 -104.590 1.00 65.74 38 ILE A C 1
ATOM 3783 O O . ILE D 2 38 ? -289.142 -48.232 -105.002 1.00 59.37 38 ILE A O 1
ATOM 3788 N N . ARG D 2 39 ? -289.018 -45.995 -105.273 1.00 67.99 39 ARG A N 1
ATOM 3789 C CA . ARG D 2 39 ? -288.385 -46.069 -106.591 1.00 67.12 39 ARG A CA 1
ATOM 3790 C C . ARG D 2 39 ? -287.030 -46.763 -106.538 1.00 62.19 39 ARG A C 1
ATOM 3791 O O . ARG D 2 39 ? -286.758 -47.669 -107.327 1.00 66.68 39 ARG A O 1
ATOM 3799 N N . ARG D 2 40 ? -286.190 -46.328 -105.602 1.00 61.59 40 ARG A N 1
ATOM 3800 C CA . ARG D 2 40 ? -284.822 -46.827 -105.479 1.00 64.61 40 ARG A CA 1
ATOM 3801 C C . ARG D 2 40 ? -284.759 -48.350 -105.368 1.00 68.57 40 ARG A C 1
ATOM 3802 O O . ARG D 2 40 ? -283.933 -48.993 -106.016 1.00 69.53 40 ARG A O 1
ATOM 3810 N N . HIS D 2 41 ? -285.632 -48.925 -104.548 1.00 70.57 41 HIS A N 1
ATOM 3811 C CA . HIS D 2 41 ? -285.667 -50.373 -104.372 1.00 67.33 41 HIS A CA 1
ATOM 3812 C C . HIS D 2 41 ? -286.738 -51.061 -105.225 1.00 72.79 41 HIS A C 1
ATOM 3813 O O . HIS D 2 41 ? -286.893 -52.282 -105.157 1.00 71.62 41 HIS A O 1
ATOM 3820 N N . ARG D 2 42 ? -287.465 -50.275 -106.019 1.00 63.64 42 ARG A N 1
ATOM 3821 C CA . ARG D 2 42 ? -288.512 -50.792 -106.906 1.00 70.95 42 ARG A CA 1
ATOM 3822 C C . ARG D 2 42 ? -289.546 -51.605 -106.132 1.00 66.18 42 ARG A C 1
ATOM 3823 O O . ARG D 2 42 ? -289.847 -52.750 -106.474 1.00 50.96 42 ARG A O 1
ATOM 3831 N N . MET D 2 43 ? -290.079 -50.994 -105.082 1.00 65.22 43 MET A N 1
ATOM 3832 C CA . MET D 2 43 ? -291.028 -51.654 -104.194 1.00 63.08 43 MET A CA 1
ATOM 3833 C C . MET D 2 43 ? -292.403 -51.831 -104.829 1.00 64.81 43 MET A C 1
ATOM 3834 O O . MET D 2 43 ? -292.969 -52.926 -104.819 1.00 60.05 43 MET A O 1
ATOM 3839 N N . LEU D 2 44 ? -292.928 -50.741 -105.376 1.00 57.75 44 LEU A N 1
ATOM 3840 C CA . LEU D 2 44 ? -294.269 -50.718 -105.941 1.00 54.35 44 LEU A CA 1
ATOM 3841 C C . LEU D 2 44 ? -294.278 -50.187 -107.371 1.00 72.25 44 LEU A C 1
ATOM 3842 O O . LEU D 2 44 ? -293.466 -49.331 -107.732 1.00 60.49 44 LEU A O 1
ATOM 3847 N N . LEU D 2 45 ? -295.201 -50.700 -108.180 1.00 65.54 45 LEU A N 1
ATOM 3848 C CA . LEU D 2 45 ? -295.513 -50.096 -109.470 1.00 63.53 45 LEU A CA 1
ATOM 3849 C C . LEU D 2 45 ? -296.415 -48.898 -109.227 1.00 62.67 45 LEU A C 1
ATOM 3850 O O . LEU D 2 45 ? -297.331 -48.976 -108.416 1.00 62.17 45 LEU A O 1
ATOM 3855 N N . PRO D 2 46 ? -296.146 -47.777 -109.908 1.00 63.19 46 PRO A N 1
ATOM 3856 C CA . PRO D 2 46 ? -296.982 -46.582 -109.726 1.00 61.34 46 PRO A CA 1
ATOM 3857 C C . PRO D 2 46 ? -298.462 -46.859 -109.997 1.00 64.76 46 PRO A C 1
ATOM 3858 O O . PRO D 2 46 ? -298.797 -47.478 -111.009 1.00 60.24 46 PRO A O 1
ATOM 3862 N N . GLY D 2 47 ? -299.328 -46.426 -109.084 1.00 58.35 47 GLY A N 1
ATOM 3863 C CA . GLY D 2 47 ? -300.760 -46.633 -109.217 1.00 60.50 47 GLY A CA 1
ATOM 3864 C C . GLY D 2 47 ? -301.254 -48.016 -108.819 1.00 52.52 47 GLY A C 1
ATOM 3865 O O . GLY D 2 47 ? -302.460 -48.258 -108.783 1.00 55.35 47 GLY A O 1
ATOM 3866 N N . GLU D 2 48 ? -300.327 -48.916 -108.506 1.00 51.81 48 GLU A N 1
ATOM 3867 C CA . GLU D 2 48 ? -300.653 -50.315 -108.224 1.00 62.98 48 GLU A CA 1
ATOM 3868 C C . GLU D 2 48 ? -301.567 -50.474 -107.008 1.00 67.28 48 GLU A C 1
ATOM 3869 O O . GLU D 2 48 ? -301.605 -49.611 -106.123 1.00 59.01 48 GLU A O 1
ATOM 3875 N N . ARG D 2 49 ? -302.324 -51.567 -106.994 1.00 63.37 49 ARG A N 1
ATOM 3876 C CA . ARG D 2 49 ? -303.090 -51.956 -105.819 1.00 58.07 49 ARG A CA 1
ATOM 3877 C C . ARG D 2 49 ? -302.159 -52.554 -104.775 1.00 43.25 49 ARG A C 1
ATOM 3878 O O . ARG D 2 49 ? -301.442 -53.520 -105.040 1.00 45.67 49 ARG A O 1
ATOM 3886 N N . VAL D 2 50 ? -302.163 -51.973 -103.583 1.00 52.26 50 VAL A N 1
ATOM 3887 C CA . VAL D 2 50 ? -301.286 -52.449 -102.524 1.00 56.94 50 VAL A CA 1
ATOM 3888 C C . VAL D 2 50 ? -302.072 -52.706 -101.243 1.00 44.02 50 VAL A C 1
ATOM 3889 O O . VAL D 2 50 ? -302.899 -51.887 -100.826 1.00 38.89 50 VAL A O 1
ATOM 3893 N N . LEU D 2 51 ? -301.835 -53.865 -100.638 1.00 40.56 51 LEU A N 1
ATOM 3894 C CA . LEU D 2 51 ? -302.451 -54.183 -99.358 1.00 43.47 51 LEU A CA 1
ATOM 3895 C C . LEU D 2 51 ? -301.571 -53.651 -98.235 1.00 42.71 51 LEU A C 1
ATOM 3896 O O . LEU D 2 51 ? -300.415 -54.046 -98.103 1.00 42.04 51 LEU A O 1
ATOM 3901 N N . VAL D 2 52 ? -302.124 -52.744 -97.438 1.00 41.34 52 VAL A N 1
ATOM 3902 C CA . VAL D 2 52 ? -301.392 -52.136 -96.338 1.00 48.33 52 VAL A CA 1
ATOM 3903 C C . VAL D 2 52 ? -301.832 -52.743 -95.006 1.00 45.00 52 VAL A C 1
ATOM 3904 O O . VAL D 2 52 ? -302.965 -52.542 -94.575 1.00 42.05 52 VAL A O 1
ATOM 3908 N N . ALA D 2 53 ? -300.950 -53.493 -94.352 1.00 46.29 53 ALA A N 1
ATOM 3909 C CA . ALA D 2 53 ? -301.283 -54.026 -93.038 1.00 38.40 53 ALA A CA 1
ATOM 3910 C C . ALA D 2 53 ? -301.320 -52.874 -92.041 1.00 40.83 53 ALA A C 1
ATOM 3911 O O . ALA D 2 53 ? -300.329 -52.168 -91.858 1.00 42.81 53 ALA A O 1
ATOM 3913 N N . VAL D 2 54 ? -302.469 -52.681 -91.402 1.00 39.40 54 VAL A N 1
ATOM 3914 C CA . VAL D 2 54 ? -302.671 -51.523 -90.535 1.00 43.62 54 VAL A CA 1
ATOM 3915 C C . VAL D 2 54 ? -303.114 -51.933 -89.132 1.00 50.58 54 VAL A C 1
ATOM 3916 O O . VAL D 2 54 ? -304.139 -52.601 -88.963 1.00 43.62 54 VAL A O 1
ATOM 3920 N N . SER D 2 55 ? -302.316 -51.553 -88.139 1.00 49.62 55 SER A N 1
ATOM 3921 C CA . SER D 2 55 ? -302.611 -51.840 -86.737 1.00 43.81 55 SER A CA 1
ATOM 3922 C C . SER D 2 55 ? -303.333 -50.712 -86.006 1.00 42.98 55 SER A C 1
ATOM 3923 O O . SER D 2 55 ? -303.844 -50.908 -84.905 1.00 46.08 55 SER A O 1
ATOM 3926 N N . GLY D 2 56 ? -303.382 -49.535 -86.618 1.00 44.74 56 GLY A N 1
ATOM 3927 C CA . GLY D 2 56 ? -303.894 -48.361 -85.935 1.00 46.57 56 GLY A CA 1
ATOM 3928 C C . GLY D 2 56 ? -302.783 -47.581 -85.254 1.00 53.44 56 GLY A C 1
ATOM 3929 O O . GLY D 2 56 ? -303.018 -46.511 -84.688 1.00 48.19 56 GLY A O 1
ATOM 3930 N N . GLY D 2 57 ? -301.567 -48.119 -85.308 1.00 48.89 57 GLY A N 1
ATOM 3931 C CA . GLY D 2 57 ? -300.404 -47.445 -84.758 1.00 51.07 57 GLY A CA 1
ATOM 3932 C C . GLY D 2 57 ? -299.942 -46.288 -85.627 1.00 57.43 57 GLY A C 1
ATOM 3933 O O . GLY D 2 57 ? -300.453 -46.088 -86.731 1.00 48.94 57 GLY A O 1
ATOM 3934 N N . LYS D 2 58 ? -298.967 -45.532 -85.135 1.00 51.72 58 LYS A N 1
ATOM 3935 C CA . LYS D 2 58 ? -298.508 -44.326 -85.818 1.00 54.99 58 LYS A CA 1
ATOM 3936 C C . LYS D 2 58 ? -297.868 -44.625 -87.172 1.00 43.68 58 LYS A C 1
ATOM 3937 O O . LYS D 2 58 ? -298.055 -43.872 -88.124 1.00 50.02 58 LYS A O 1
ATOM 3943 N N . ASP D 2 59 ? -297.127 -45.726 -87.266 1.00 45.49 59 ASP A N 1
ATOM 3944 C CA . ASP D 2 59 ? -296.384 -46.035 -88.484 1.00 40.79 59 ASP A CA 1
ATOM 3945 C C . ASP D 2 59 ? -297.292 -46.554 -89.598 1.00 50.15 59 ASP A C 1
ATOM 3946 O O . ASP D 2 59 ? -297.189 -46.109 -90.742 1.00 44.98 59 ASP A O 1
ATOM 3951 N N . SER D 2 60 ? -298.176 -47.495 -89.268 1.00 43.82 60 SER A N 1
ATOM 3952 C CA . SER D 2 60 ? -299.032 -48.108 -90.283 1.00 48.50 60 SER A CA 1
ATOM 3953 C C . SER D 2 60 ? -300.100 -47.124 -90.785 1.00 43.27 60 SER A C 1
ATOM 3954 O O . SER D 2 60 ? -300.424 -47.099 -91.972 1.00 41.01 60 SER A O 1
ATOM 3957 N N . LEU D 2 61 ? -300.632 -46.300 -89.892 1.00 46.07 61 LEU A N 1
ATOM 3958 C CA . LEU D 2 61 ? -301.574 -45.267 -90.307 1.00 44.03 61 LEU A CA 1
ATOM 3959 C C . LEU D 2 61 ? -300.896 -44.211 -91.182 1.00 53.77 61 LEU A C 1
ATOM 3960 O O . LEU D 2 61 ? -301.498 -43.695 -92.121 1.00 53.38 61 LEU A O 1
ATOM 3965 N N . ALA D 2 62 ? -299.640 -43.895 -90.877 1.00 54.48 62 ALA A N 1
ATOM 3966 C CA . ALA D 2 62 ? -298.893 -42.921 -91.666 1.00 50.22 62 ALA A CA 1
ATOM 3967 C C . ALA D 2 62 ? -298.532 -43.493 -93.030 1.00 50.28 62 ALA A C 1
ATOM 3968 O O . ALA D 2 62 ? -298.473 -42.768 -94.019 1.00 49.86 62 ALA A O 1
ATOM 3970 N N . LEU D 2 63 ? -298.285 -44.797 -93.078 1.00 50.27 63 LEU A N 1
ATOM 3971 C CA . LEU D 2 63 ? -297.947 -45.452 -94.334 1.00 44.18 63 LEU A CA 1
ATOM 3972 C C . LEU D 2 63 ? -299.152 -45.492 -95.263 1.00 47.55 63 LEU A C 1
ATOM 3973 O O . LEU D 2 63 ? -299.023 -45.292 -96.467 1.00 44.57 63 LEU A O 1
ATOM 3978 N N . TRP D 2 64 ? -300.323 -45.758 -94.689 1.00 45.12 64 TRP A N 1
ATOM 3979 C CA . TRP D 2 64 ? -301.568 -45.759 -95.442 1.00 52.70 64 TRP A CA 1
ATOM 3980 C C . TRP D 2 64 ? -301.848 -44.368 -96.004 1.00 48.86 64 TRP A C 1
ATOM 3981 O O . TRP D 2 64 ? -302.236 -44.224 -97.162 1.00 54.89 64 TRP A O 1
ATOM 3992 N N . ASP D 2 65 ? -301.645 -43.350 -95.173 1.00 50.11 65 ASP A N 1
ATOM 3993 C CA . ASP D 2 65 ? -301.847 -41.963 -95.576 1.00 51.14 65 ASP A CA 1
ATOM 3994 C C . ASP D 2 65 ? -300.917 -41.573 -96.721 1.00 60.97 65 ASP A C 1
ATOM 3995 O O . ASP D 2 65 ? -301.336 -40.920 -97.674 1.00 65.73 65 ASP A O 1
ATOM 4000 N N . VAL D 2 66 ? -299.657 -41.985 -96.630 1.00 54.54 66 VAL A N 1
ATOM 4001 C CA . VAL D 2 66 ? -298.664 -41.614 -97.635 1.00 60.30 66 VAL A CA 1
ATOM 4002 C C . VAL D 2 66 ? -298.863 -42.365 -98.950 1.00 57.57 66 VAL A C 1
ATOM 4003 O O . VAL D 2 66 ? -298.750 -41.780 -100.027 1.00 62.64 66 VAL A O 1
ATOM 4007 N N . LEU D 2 67 ? -299.163 -43.658 -98.865 1.00 49.01 67 LEU A N 1
ATOM 4008 C CA . LEU D 2 67 ? -299.341 -44.468 -100.065 1.00 54.53 67 LEU A CA 1
ATOM 4009 C C . LEU D 2 67 ? -300.576 -44.030 -100.858 1.00 59.79 67 LEU A C 1
ATOM 4010 O O . LEU D 2 67 ? -300.619 -44.173 -102.079 1.00 62.40 67 LEU A O 1
ATOM 4015 N N . SER D 2 68 ? -301.572 -43.487 -100.164 1.00 55.69 68 SER A N 1
ATOM 4016 C CA . SER D 2 68 ? -302.757 -42.950 -100.824 1.00 65.13 68 SER A CA 1
ATOM 4017 C C . SER D 2 68 ? -302.424 -41.667 -101.576 1.00 67.99 68 SER A C 1
ATOM 4018 O O . SER D 2 68 ? -302.782 -41.508 -102.745 1.00 69.01 68 SER A O 1
ATOM 4021 N N . ARG D 2 69 ? -301.737 -40.755 -100.892 1.00 65.71 69 ARG A N 1
ATOM 4022 C CA . ARG D 2 69 ? -301.344 -39.476 -101.475 1.00 63.57 69 ARG A CA 1
ATOM 4023 C C . ARG D 2 69 ? -300.428 -39.652 -102.682 1.00 60.13 69 ARG A C 1
ATOM 4024 O O . ARG D 2 69 ? -300.401 -38.808 -103.576 1.00 67.88 69 ARG A O 1
ATOM 4032 N N . LEU D 2 70 ? -299.700 -40.764 -102.712 1.00 56.44 70 LEU A N 1
ATOM 4033 C CA . LEU D 2 70 ? -298.751 -41.039 -103.785 1.00 56.24 70 LEU A CA 1
ATOM 4034 C C . LEU D 2 70 ? -299.424 -41.666 -105.003 1.00 58.88 70 LEU A C 1
ATOM 4035 O O . LEU D 2 70 ? -298.757 -42.026 -105.974 1.00 57.04 70 LEU A O 1
ATOM 4040 N N . GLY D 2 71 ? -300.744 -41.811 -104.946 1.00 61.96 71 GLY A N 1
ATOM 4041 C CA . GLY D 2 71 ? -301.501 -42.286 -106.091 1.00 65.87 71 GLY A CA 1
ATOM 4042 C C . GLY D 2 71 ? -301.530 -43.795 -106.224 1.00 61.41 71 GLY A C 1
ATOM 4043 O O . GLY D 2 71 ? -301.767 -44.334 -107.303 1.00 73.18 71 GLY A O 1
ATOM 4044 N N . TYR D 2 72 ? -301.290 -44.482 -105.117 1.00 66.86 72 TYR A N 1
ATOM 4045 C CA . TYR D 2 72 ? -301.374 -45.934 -105.093 1.00 63.31 72 TYR A CA 1
ATOM 4046 C C . TYR D 2 72 ? -302.775 -46.326 -104.670 1.00 55.49 72 TYR A C 1
ATOM 4047 O O . TYR D 2 72 ? -303.427 -45.594 -103.924 1.00 54.55 72 TYR A O 1
ATOM 4056 N N . GLN D 2 73 ? -303.260 -47.460 -105.163 1.00 53.87 73 GLN A N 1
ATOM 4057 C CA . GLN D 2 73 ? -304.543 -47.937 -104.681 1.00 65.32 73 GLN A CA 1
ATOM 4058 C C . GLN D 2 73 ? -304.241 -48.783 -103.457 1.00 53.75 73 GLN A C 1
ATOM 4059 O O . GLN D 2 73 ? -303.737 -49.901 -103.556 1.00 54.65 73 GLN A O 1
ATOM 4065 N N . ALA D 2 74 ? -304.581 -48.244 -102.295 1.00 57.99 74 ALA A N 1
ATOM 4066 C CA . ALA D 2 74 ? -304.103 -48.824 -101.052 1.00 55.50 74 ALA A CA 1
ATOM 4067 C C . ALA D 2 74 ? -305.258 -49.263 -100.179 1.00 43.83 74 ALA A C 1
ATOM 4068 O O . ALA D 2 74 ? -305.981 -48.437 -99.616 1.00 44.47 74 ALA A O 1
ATOM 4070 N N . VAL D 2 75 ? -305.409 -50.576 -100.061 1.00 43.80 75 VAL A N 1
ATOM 4071 C CA . VAL D 2 75 ? -306.435 -51.161 -99.215 1.00 46.86 75 VAL A CA 1
ATOM 4072 C C . VAL D 2 75 ? -305.807 -51.586 -97.894 1.00 45.12 75 VAL A C 1
ATOM 4073 O O . VAL D 2 75 ? -304.775 -52.260 -97.875 1.00 48.50 75 VAL A O 1
ATOM 4077 N N . GLY D 2 76 ? -306.416 -51.173 -96.790 1.00 45.53 76 GLY A N 1
ATOM 4078 C CA . GLY D 2 76 ? -305.940 -51.574 -95.484 1.00 53.64 76 GLY A CA 1
ATOM 4079 C C . GLY D 2 76 ? -306.453 -52.936 -95.057 1.00 52.20 76 GLY A C 1
ATOM 4080 O O . GLY D 2 76 ? -307.596 -53.302 -95.330 1.00 46.90 76 GLY A O 1
ATOM 4081 N N . LEU D 2 77 ? -305.597 -53.687 -94.376 1.00 46.41 77 LEU A N 1
ATOM 4082 C CA . LEU D 2 77 ? -306.004 -54.924 -93.730 1.00 41.69 77 LEU A CA 1
ATOM 4083 C C . LEU D 2 77 ? -305.689 -54.837 -92.248 1.00 43.96 77 LEU A C 1
ATOM 4084 O O . LEU D 2 77 ? -304.527 -54.715 -91.858 1.00 46.74 77 LEU A O 1
ATOM 4089 N N . HIS D 2 78 ? -306.728 -54.877 -91.426 1.00 43.56 78 HIS A N 1
ATOM 4090 C CA . HIS D 2 78 ? -306.547 -54.929 -89.987 1.00 38.57 78 HIS A CA 1
ATOM 4091 C C . HIS D 2 78 ? -306.878 -56.315 -89.468 1.00 43.89 78 HIS A C 1
ATOM 4092 O O . HIS D 2 78 ? -307.911 -56.883 -89.818 1.00 42.23 78 HIS A O 1
ATOM 4099 N N . ILE D 2 79 ? -305.994 -56.862 -88.639 1.00 39.07 79 ILE A N 1
ATOM 4100 C CA . ILE D 2 79 ? -306.259 -58.144 -88.005 1.00 37.09 79 ILE A CA 1
ATOM 4101 C C . ILE D 2 79 ? -306.629 -57.934 -86.541 1.00 47.06 79 ILE A C 1
ATOM 4102 O O . ILE D 2 79 ? -305.892 -57.297 -85.785 1.00 44.27 79 ILE A O 1
ATOM 4107 N N . GLU D 2 80 ? -307.775 -58.469 -86.140 1.00 44.32 80 GLU A N 1
ATOM 4108 C CA . GLU D 2 80 ? -308.221 -58.316 -84.763 1.00 46.28 80 GLU A CA 1
ATOM 4109 C C . GLU D 2 80 ? -307.691 -59.504 -83.979 1.00 44.95 80 GLU A C 1
ATOM 4110 O O . GLU D 2 80 ? -308.174 -60.629 -84.121 1.00 42.63 80 GLU A O 1
ATOM 4116 N N . LEU D 2 81 ? -306.701 -59.239 -83.132 1.00 42.96 81 LEU A N 1
ATOM 4117 C CA . LEU D 2 81 ? -305.899 -60.302 -82.540 1.00 46.59 81 LEU A CA 1
ATOM 4118 C C . LEU D 2 81 ? -306.521 -60.841 -81.259 1.00 42.99 81 LEU A C 1
ATOM 4119 O O . LEU D 2 81 ? -306.087 -61.867 -80.736 1.00 42.53 81 LEU A O 1
ATOM 4124 N N . GLY D 2 82 ? -307.540 -60.146 -80.767 1.00 39.06 82 GLY A N 1
ATOM 4125 C CA . GLY D 2 82 ? -308.251 -60.573 -79.579 1.00 46.40 82 GLY A CA 1
ATOM 4126 C C . GLY D 2 82 ? -307.464 -60.355 -78.301 1.00 53.22 82 GLY A C 1
ATOM 4127 O O . GLY D 2 82 ? -307.603 -61.124 -77.350 1.00 46.92 82 GLY A O 1
ATOM 4128 N N . ILE D 2 83 ? -306.652 -59.301 -78.263 1.00 50.88 83 ILE A N 1
ATOM 4129 C CA . ILE D 2 83 ? -305.874 -59.007 -77.063 1.00 53.78 83 ILE A CA 1
ATOM 4130 C C . ILE D 2 83 ? -306.514 -57.889 -76.254 1.00 51.87 83 ILE A C 1
ATOM 4131 O O . ILE D 2 83 ? -306.394 -56.712 -76.598 1.00 57.91 83 ILE A O 1
ATOM 4136 N N . GLY D 2 84 ? -307.160 -58.268 -75.155 1.00 70.23 84 GLY A N 1
ATOM 4137 C CA . GLY D 2 84 ? -307.721 -57.322 -74.207 1.00 84.86 84 GLY A CA 1
ATOM 4138 C C . GLY D 2 84 ? -308.580 -56.238 -74.829 1.00 75.88 84 GLY A C 1
ATOM 4139 O O . GLY D 2 84 ? -309.233 -56.447 -75.851 1.00 71.54 84 GLY A O 1
ATOM 4140 N N . GLU D 2 85 ? -308.549 -55.063 -74.211 1.00 76.93 85 GLU A N 1
ATOM 4141 C CA . GLU D 2 85 ? -309.218 -53.890 -74.749 1.00 67.40 85 GLU A CA 1
ATOM 4142 C C . GLU D 2 85 ? -308.311 -53.246 -75.796 1.00 68.03 85 GLU A C 1
ATOM 4143 O O . GLU D 2 85 ? -308.740 -52.399 -76.580 1.00 58.53 85 GLU A O 1
ATOM 4149 N N . TYR D 2 86 ? -307.051 -53.668 -75.797 1.00 58.20 86 TYR A N 1
ATOM 4150 C CA . TYR D 2 86 ? -306.059 -53.153 -76.729 1.00 60.01 86 TYR A CA 1
ATOM 4151 C C . TYR D 2 86 ? -306.461 -53.416 -78.177 1.00 49.38 86 TYR A C 1
ATOM 4152 O O . TYR D 2 86 ? -306.456 -52.502 -79.000 1.00 49.71 86 TYR A O 1
ATOM 4161 N N . SER D 2 87 ? -306.811 -54.663 -78.479 1.00 46.84 87 SER A N 1
ATOM 4162 C CA . SER D 2 87 ? -307.244 -55.040 -79.823 1.00 49.50 87 SER A CA 1
ATOM 4163 C C . SER D 2 87 ? -308.547 -54.355 -80.202 1.00 50.41 87 SER A C 1
ATOM 4164 O O . SER D 2 87 ? -308.770 -54.018 -81.365 1.00 55.17 87 SER A O 1
ATOM 4167 N N . LYS D 2 88 ? -309.406 -54.153 -79.209 1.00 55.42 88 LYS A N 1
ATOM 4168 C CA . LYS D 2 88 ? -310.675 -53.476 -79.425 1.00 62.25 88 LYS A CA 1
ATOM 4169 C C . LYS D 2 88 ? -310.432 -52.033 -79.853 1.00 56.95 88 LYS A C 1
ATOM 4170 O O . LYS D 2 88 ? -311.049 -51.546 -80.797 1.00 57.15 88 LYS A O 1
ATOM 4176 N N . ARG D 2 89 ? -309.513 -51.361 -79.168 1.00 62.20 89 ARG A N 1
ATOM 4177 C CA . ARG D 2 89 ? -309.188 -49.970 -79.477 1.00 61.04 89 ARG A CA 1
ATOM 4178 C C . ARG D 2 89 ? -308.387 -49.836 -80.771 1.00 55.19 89 ARG A C 1
ATOM 4179 O O . ARG D 2 89 ? -308.534 -48.850 -81.492 1.00 54.33 89 ARG A O 1
ATOM 4187 N N . SER D 2 90 ? -307.544 -50.824 -81.062 1.00 49.75 90 SER A N 1
ATOM 4188 C CA . SER D 2 90 ? -306.783 -50.839 -82.309 1.00 46.91 90 SER A CA 1
ATOM 4189 C C . SER D 2 90 ? -307.733 -50.860 -83.498 1.00 52.74 90 SER A C 1
ATOM 4190 O O . SER D 2 90 ? -307.515 -50.168 -84.495 1.00 43.87 90 SER A O 1
ATOM 4193 N N . LEU D 2 91 ? -308.785 -51.664 -83.382 1.00 50.22 91 LEU A N 1
ATOM 4194 C CA . LEU D 2 91 ? -309.799 -51.753 -84.426 1.00 57.70 91 LEU A CA 1
ATOM 4195 C C . LEU D 2 91 ? -310.541 -50.427 -84.581 1.00 51.64 91 LEU A C 1
ATOM 4196 O O . LEU D 2 91 ? -310.724 -49.941 -85.697 1.00 52.05 91 LEU A O 1
ATOM 4201 N N . GLU D 2 92 ? -310.953 -49.841 -83.460 1.00 54.59 92 GLU A N 1
ATOM 4202 C CA . GLU D 2 92 ? -311.705 -48.587 -83.470 1.00 55.93 92 GLU A CA 1
ATOM 4203 C C . GLU D 2 92 ? -310.928 -47.451 -84.129 1.00 59.78 92 GLU A C 1
ATOM 4204 O O . GLU D 2 92 ? -311.485 -46.681 -84.914 1.00 61.44 92 GLU A O 1
ATOM 4210 N N . VAL D 2 93 ? -309.644 -47.346 -83.800 1.00 59.56 93 VAL A N 1
ATOM 4211 C CA . VAL D 2 93 ? -308.794 -46.300 -84.355 1.00 53.08 93 VAL A CA 1
ATOM 4212 C C . VAL D 2 93 ? -308.579 -46.517 -85.849 1.00 51.56 93 VAL A C 1
ATOM 4213 O O . VAL D 2 93 ? -308.633 -45.572 -86.638 1.00 55.08 93 VAL A O 1
ATOM 4217 N N . THR D 2 94 ? -308.345 -47.765 -86.238 1.00 45.88 94 THR A N 1
ATOM 4218 C CA . THR D 2 94 ? -308.125 -48.081 -87.642 1.00 46.13 94 THR A CA 1
ATOM 4219 C C . THR D 2 94 ? -309.384 -47.811 -88.463 1.00 53.60 94 THR A C 1
ATOM 4220 O O . THR D 2 94 ? -309.307 -47.240 -89.550 1.00 49.71 94 THR A O 1
ATOM 4224 N N . GLN D 2 95 ? -310.537 -48.214 -87.932 1.00 58.96 95 GLN A N 1
ATOM 4225 C CA . GLN D 2 95 ? -311.818 -48.003 -88.606 1.00 54.50 95 GLN A CA 1
ATOM 4226 C C . GLN D 2 95 ? -312.130 -46.517 -88.751 1.00 58.31 95 GLN A C 1
ATOM 4227 O O . GLN D 2 95 ? -312.553 -46.067 -89.816 1.00 64.54 95 GLN A O 1
ATOM 4233 N N . ALA D 2 96 ? -311.917 -45.763 -87.677 1.00 57.48 96 ALA A N 1
ATOM 4234 C CA . ALA D 2 96 ? -312.141 -44.321 -87.694 1.00 63.48 96 ALA A CA 1
ATOM 4235 C C . ALA D 2 96 ? -311.270 -43.640 -88.749 1.00 71.07 96 ALA A C 1
ATOM 4236 O O . ALA D 2 96 ? -311.712 -42.712 -89.426 1.00 75.63 96 ALA A O 1
ATOM 4238 N N . PHE D 2 97 ? -310.035 -44.114 -88.886 1.00 64.52 97 PHE A N 1
ATOM 4239 C CA . PHE D 2 97 ? -309.102 -43.570 -89.868 1.00 56.84 97 PHE A CA 1
ATOM 4240 C C . PHE D 2 97 ? -309.578 -43.840 -91.291 1.00 60.35 97 PHE A C 1
ATOM 4241 O O . PHE D 2 97 ? -309.548 -42.952 -92.141 1.00 59.18 97 PHE A O 1
ATOM 4249 N N . ALA D 2 98 ? -310.008 -45.072 -91.543 1.00 61.69 98 ALA A N 1
ATOM 4250 C CA . ALA D 2 98 ? -310.454 -45.473 -92.872 1.00 63.64 98 ALA A CA 1
ATOM 4251 C C . ALA D 2 98 ? -311.743 -44.757 -93.270 1.00 67.20 98 ALA A C 1
ATOM 4252 O O . ALA D 2 98 ? -311.935 -44.403 -94.433 1.00 63.78 98 ALA A O 1
ATOM 4254 N N . ARG D 2 99 ? -312.621 -44.544 -92.296 1.00 74.19 99 ARG A N 1
ATOM 4255 C CA . ARG D 2 99 ? -313.912 -43.917 -92.554 1.00 80.26 99 ARG A CA 1
ATOM 4256 C C . ARG D 2 99 ? -313.751 -42.452 -92.952 1.00 81.15 99 ARG A C 1
ATOM 4257 O O . ARG D 2 99 ? -314.397 -41.983 -93.888 1.00 83.61 99 ARG A O 1
ATOM 4265 N N . GLU D 2 100 ? -312.883 -41.737 -92.242 1.00 79.58 100 GLU A N 1
ATOM 4266 C CA . GLU D 2 100 ? -312.669 -40.316 -92.499 1.00 81.23 100 GLU A CA 1
ATOM 4267 C C . GLU D 2 100 ? -311.934 -40.075 -93.812 1.00 74.90 100 GLU A C 1
ATOM 4268 O O . GLU D 2 100 ? -312.142 -39.058 -94.471 1.00 81.69 100 GLU A O 1
ATOM 4274 N N . ARG D 2 101 ? -311.070 -41.012 -94.185 1.00 73.16 101 ARG A N 1
ATOM 4275 C CA . ARG D 2 101 ? -310.289 -40.888 -95.411 1.00 73.26 101 ARG A CA 1
ATOM 4276 C C . ARG D 2 101 ? -311.019 -41.479 -96.611 1.00 67.58 101 ARG A C 1
ATOM 4277 O O . ARG D 2 101 ? -310.594 -41.302 -97.753 1.00 68.54 101 ARG A O 1
ATOM 4285 N N . GLY D 2 102 ? -312.115 -42.186 -96.353 1.00 71.15 102 GLY A N 1
ATOM 4286 C CA . GLY D 2 102 ? -312.863 -42.835 -97.413 1.00 65.46 102 GLY A CA 1
ATOM 4287 C C . GLY D 2 102 ? -312.062 -43.926 -98.101 1.00 65.07 102 GLY A C 1
ATOM 4288 O O . GLY D 2 102 ? -312.030 -44.009 -99.328 1.00 65.08 102 GLY A O 1
ATOM 4289 N N . LEU D 2 103 ? -311.422 -44.774 -97.304 1.00 61.72 103 LEU A N 1
ATOM 4290 C CA . LEU D 2 103 ? -310.596 -45.853 -97.832 1.00 54.52 103 LEU A CA 1
ATOM 4291 C C . LEU D 2 103 ? -311.185 -47.216 -97.488 1.00 49.06 103 LEU A C 1
ATOM 4292 O O . LEU D 2 103 ? -311.902 -47.363 -96.498 1.00 54.79 103 LEU A O 1
ATOM 4297 N N . GLU D 2 104 ? -310.879 -48.214 -98.310 1.00 58.25 104 GLU A N 1
ATOM 4298 C CA . GLU D 2 104 ? -311.360 -49.570 -98.077 1.00 55.41 104 GLU A CA 1
ATOM 4299 C C . GLU D 2 104 ? -310.568 -50.256 -96.964 1.00 61.08 104 GLU A C 1
ATOM 4300 O O . GLU D 2 104 ? -309.340 -50.309 -97.006 1.00 57.41 104 GLU A O 1
ATOM 4306 N N . LEU D 2 105 ? -311.278 -50.781 -95.971 1.00 54.17 105 LEU A N 1
ATOM 4307 C CA . LEU D 2 105 ? -310.647 -51.523 -94.887 1.00 52.54 105 LEU A CA 1
ATOM 4308 C C . LEU D 2 105 ? -311.160 -52.959 -94.819 1.00 51.88 105 LEU A C 1
ATOM 4309 O O . LEU D 2 105 ? -312.357 -53.195 -94.646 1.00 51.10 105 LEU A O 1
ATOM 4314 N N . LEU D 2 106 ? -310.249 -53.913 -94.962 1.00 47.09 106 LEU A N 1
ATOM 4315 C CA . LEU D 2 106 ? -310.576 -55.316 -94.743 1.00 48.95 106 LEU A CA 1
ATOM 4316 C C . LEU D 2 106 ? -310.199 -55.700 -93.316 1.00 53.98 106 LEU A C 1
ATOM 4317 O O . LEU D 2 106 ? -309.145 -55.299 -92.818 1.00 43.80 106 LEU A O 1
ATOM 4322 N N . VAL D 2 107 ? -311.068 -56.460 -92.658 1.00 51.71 107 VAL A N 1
ATOM 4323 C CA . VAL D 2 107 ? -310.826 -56.890 -91.284 1.00 46.39 107 VAL A CA 1
ATOM 4324 C C . VAL D 2 107 ? -310.903 -58.411 -91.171 1.00 48.59 107 VAL A C 1
ATOM 4325 O O . VAL D 2 107 ? -311.807 -59.041 -91.721 1.00 50.82 107 VAL A O 1
ATOM 4329 N N . VAL D 2 108 ? -309.937 -58.998 -90.478 1.00 46.40 108 VAL A N 1
ATOM 4330 C CA . VAL D 2 108 ? -309.977 -60.416 -90.157 1.00 42.31 108 VAL A CA 1
ATOM 4331 C C . VAL D 2 108 ? -309.955 -60.577 -88.641 1.00 52.72 108 VAL A C 1
ATOM 4332 O O . VAL D 2 108 ? -308.978 -60.213 -87.986 1.00 47.24 108 VAL A O 1
ATOM 4336 N N . ASP D 2 109 ? -311.041 -61.102 -88.082 1.00 43.80 109 ASP A N 1
ATOM 4337 C CA . ASP D 2 109 ? -311.116 -61.329 -86.643 1.00 38.18 109 ASP A CA 1
ATOM 4338 C C . ASP D 2 109 ? -310.529 -62.695 -86.320 1.00 43.90 109 ASP A C 1
ATOM 4339 O O . ASP D 2 109 ? -311.025 -63.719 -86.796 1.00 42.77 109 ASP A O 1
ATOM 4344 N N . LEU D 2 110 ? -309.469 -62.712 -85.513 1.00 36.57 110 LEU A N 1
ATOM 4345 C CA . LEU D 2 110 ? -308.753 -63.955 -85.242 1.00 42.77 110 LEU A CA 1
ATOM 4346 C C . LEU D 2 110 ? -309.654 -64.972 -84.539 1.00 42.62 110 LEU A C 1
ATOM 4347 O O . LEU D 2 110 ? -309.721 -66.135 -84.937 1.00 40.74 110 LEU A O 1
ATOM 4352 N N . LYS D 2 111 ? -310.362 -64.521 -83.510 1.00 37.36 111 LYS A N 1
ATOM 4353 C CA . LYS D 2 111 ? -311.182 -65.407 -82.695 1.00 45.01 111 LYS A CA 1
ATOM 4354 C C . LYS D 2 111 ? -312.398 -65.925 -83.466 1.00 50.27 111 LYS A C 1
ATOM 4355 O O . LYS D 2 111 ? -312.738 -67.096 -83.365 1.00 45.79 111 LYS A O 1
ATOM 4361 N N . GLU D 2 112 ? -313.041 -65.060 -84.243 1.00 40.20 112 GLU A N 1
ATOM 4362 C CA . GLU D 2 112 ? -314.205 -65.470 -85.023 1.00 40.69 112 GLU A CA 1
ATOM 4363 C C . GLU D 2 112 ? -313.840 -66.501 -86.082 1.00 47.54 112 GLU A C 1
ATOM 4364 O O . GLU D 2 112 ? -314.567 -67.472 -86.290 1.00 43.19 112 GLU A O 1
ATOM 4370 N N . ALA D 2 113 ? -312.720 -66.280 -86.761 1.00 42.22 113 ALA A N 1
ATOM 4371 C CA . ALA D 2 113 ? -312.302 -67.173 -87.833 1.00 41.56 113 ALA A CA 1
ATOM 4372 C C . ALA D 2 113 ? -311.792 -68.513 -87.311 1.00 43.25 113 ALA A C 1
ATOM 4373 O O . ALA D 2 113 ? -312.239 -69.570 -87.758 1.00 41.15 113 ALA A O 1
ATOM 4375 N N . TYR D 2 114 ? -310.814 -68.473 -86.412 1.00 40.27 114 TYR A N 1
ATOM 4376 C CA . TYR D 2 114 ? -310.187 -69.710 -85.953 1.00 40.88 114 TYR A CA 1
ATOM 4377 C C . TYR D 2 114 ? -310.621 -70.206 -84.568 1.00 42.57 114 TYR A C 1
ATOM 4378 O O . TYR D 2 114 ? -310.307 -71.332 -84.188 1.00 39.74 114 TYR A O 1
ATOM 4387 N N . GLY D 2 115 ? -311.387 -69.399 -83.841 1.00 38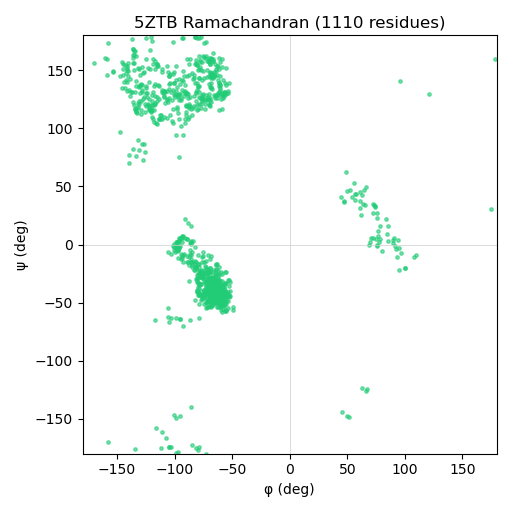.15 115 GLY A N 1
ATOM 4388 C CA . GLY D 2 115 ? -311.875 -69.809 -82.535 1.00 42.81 115 GLY A CA 1
ATOM 4389 C C . GLY D 2 115 ? -311.124 -69.275 -81.331 1.00 49.14 115 GLY A C 1
ATOM 4390 O O . GLY D 2 115 ? -311.653 -69.268 -80.224 1.00 45.77 115 GLY A O 1
ATOM 4391 N N . PHE D 2 116 ? -309.890 -68.833 -81.532 1.00 41.37 116 PHE A N 1
ATOM 4392 C CA . PHE D 2 116 ? -309.069 -68.412 -80.409 1.00 46.10 116 PHE A CA 1
ATOM 4393 C C . PHE D 2 116 ? -308.231 -67.178 -80.734 1.00 48.59 116 PHE A C 1
ATOM 4394 O O . PHE D 2 116 ? -307.577 -67.108 -81.774 1.00 42.33 116 PHE A O 1
ATOM 4402 N N . GLY D 2 117 ? -308.264 -66.203 -79.831 1.00 48.36 117 GLY A N 1
ATOM 4403 C CA . GLY D 2 117 ? -307.411 -65.037 -79.935 1.00 51.19 117 GLY A CA 1
ATOM 4404 C C . GLY D 2 117 ? -306.010 -65.331 -79.432 1.00 47.64 117 GLY A C 1
ATOM 4405 O O . GLY D 2 117 ? -305.716 -66.437 -78.959 1.00 43.65 117 GLY A O 1
ATOM 4406 N N . VAL D 2 118 ? -305.143 -64.331 -79.535 1.00 42.64 118 VAL A N 1
ATOM 4407 C CA . VAL D 2 118 ? -303.746 -64.467 -79.133 1.00 44.50 118 VAL A CA 1
ATOM 4408 C C . VAL D 2 118 ? -303.546 -64.909 -77.666 1.00 40.71 118 VAL A C 1
ATOM 4409 O O . VAL D 2 118 ? -302.711 -65.778 -77.414 1.00 40.38 118 VAL A O 1
ATOM 4413 N N . PRO D 2 119 ? -304.304 -64.336 -76.703 1.00 37.90 119 PRO A N 1
ATOM 4414 C CA . PRO D 2 119 ? -304.095 -64.803 -75.323 1.00 49.13 119 PRO A CA 1
ATOM 4415 C C . PRO D 2 119 ? -304.373 -66.299 -75.141 1.00 48.03 119 PRO A C 1
ATOM 4416 O O . PRO D 2 119 ? -303.658 -66.963 -74.395 1.00 55.16 119 PRO A O 1
ATOM 4420 N N . GLU D 2 120 ? -305.386 -66.818 -75.830 1.00 53.56 120 GLU A N 1
ATOM 4421 C CA . GLU D 2 120 ? -305.694 -68.246 -75.788 1.00 50.70 120 GLU A CA 1
ATOM 4422 C C . GLU D 2 120 ? -304.656 -69.060 -76.561 1.00 53.24 120 GLU A C 1
ATOM 4423 O O . GLU D 2 120 ? -304.317 -70.178 -76.170 1.00 44.41 120 GLU A O 1
ATOM 4429 N N . LEU D 2 121 ? -304.154 -68.494 -77.656 1.00 47.01 121 LEU A N 1
ATOM 4430 C CA . LEU D 2 121 ? -303.098 -69.132 -78.440 1.00 52.23 121 LEU A CA 1
ATOM 4431 C C . LEU D 2 121 ? -301.846 -69.399 -77.612 1.00 54.73 121 LEU A C 1
ATOM 4432 O O . LEU D 2 121 ? -301.194 -70.430 -77.775 1.00 61.83 121 LEU A O 1
ATOM 4437 N N . ALA D 2 122 ? -301.510 -68.462 -76.733 1.00 48.21 122 ALA A N 1
ATOM 4438 C CA . ALA D 2 122 ? -300.360 -68.622 -75.854 1.00 55.86 122 ALA A CA 1
ATOM 4439 C C . ALA D 2 122 ? -300.504 -69.880 -74.997 1.00 61.90 122 ALA A C 1
ATOM 4440 O O . ALA D 2 122 ? -299.564 -70.666 -74.867 1.00 65.00 122 ALA A O 1
ATOM 4442 N N . ARG D 2 123 ? -301.691 -70.073 -74.432 1.00 63.30 123 ARG A N 1
ATOM 4443 C CA . ARG D 2 123 ? -301.954 -71.223 -73.572 1.00 57.53 123 ARG A CA 1
ATOM 4444 C C . ARG D 2 123 ? -302.069 -72.524 -74.362 1.00 53.49 123 ARG A C 1
ATOM 4445 O O . ARG D 2 123 ? -301.459 -73.530 -74.002 1.00 64.43 123 ARG A O 1
ATOM 4453 N N . LEU D 2 124 ? -302.853 -72.500 -75.436 1.00 56.57 124 LEU A N 1
ATOM 4454 C CA . LEU D 2 124 ? -303.175 -73.721 -76.171 1.00 54.56 124 LEU A CA 1
ATOM 4455 C C . LEU D 2 124 ? -302.026 -74.213 -77.049 1.00 56.82 124 LEU A C 1
ATOM 4456 O O . LEU D 2 124 ? -301.722 -75.404 -77.065 1.00 67.45 124 LEU A O 1
ATOM 4461 N N . SER D 2 125 ? -301.407 -73.309 -77.800 1.00 61.56 125 SER A N 1
ATOM 4462 C CA . SER D 2 125 ? -300.214 -73.659 -78.563 1.00 65.90 125 SER A CA 1
ATOM 4463 C C . SER D 2 125 ? -299.000 -73.647 -77.641 1.00 74.54 125 SER A C 1
ATOM 4464 O O . SER D 2 125 ? -298.992 -72.956 -76.617 1.00 74.28 125 SER A O 1
ATOM 4467 N N . GLY D 2 126 ? -297.974 -74.412 -77.999 1.00 62.31 126 GLY A N 1
ATOM 4468 C CA . GLY D 2 126 ? -296.755 -74.439 -77.212 1.00 72.46 126 GLY A CA 1
ATOM 4469 C C . GLY D 2 126 ? -295.989 -73.131 -77.298 1.00 73.91 126 GLY A C 1
ATOM 4470 O O . GLY D 2 126 ? -295.061 -72.892 -76.525 1.00 82.35 126 GLY A O 1
ATOM 4471 N N . ARG D 2 127 ? -296.384 -72.284 -78.241 1.00 65.97 127 ARG A N 1
ATOM 4472 C CA . ARG D 2 127 ? -295.689 -71.031 -78.506 1.00 61.82 127 ARG A CA 1
ATOM 4473 C C . ARG D 2 127 ? -296.060 -69.925 -77.515 1.00 62.22 127 ARG A C 1
ATOM 4474 O O . ARG D 2 127 ? -297.172 -69.894 -76.981 1.00 54.26 127 ARG A O 1
ATOM 4482 N N . VAL D 2 128 ? -295.113 -69.027 -77.272 1.00 58.00 128 VAL A N 1
ATOM 4483 C CA . VAL D 2 128 ? -295.358 -67.827 -76.480 1.00 55.10 128 VAL A CA 1
ATOM 4484 C C . VAL D 2 128 ? -296.289 -66.911 -77.270 1.00 49.07 128 VAL A C 1
ATOM 4485 O O . VAL D 2 128 ? -296.393 -67.048 -78.489 1.00 48.90 128 VAL A O 1
ATOM 4489 N N . ALA D 2 129 ? -296.956 -65.988 -76.580 1.00 45.75 129 ALA A N 1
ATOM 4490 C CA . ALA D 2 129 ? -297.933 -65.096 -77.199 1.00 42.37 129 ALA A CA 1
ATOM 4491 C C . ALA D 2 129 ? -297.411 -64.419 -78.471 1.00 49.01 129 ALA A C 1
ATOM 4492 O O . ALA D 2 129 ? -298.033 -64.520 -79.530 1.00 48.03 129 ALA A O 1
ATOM 4494 N N . CYS D 2 130 ? -296.263 -63.752 -78.372 1.00 48.84 130 CYS A N 1
ATOM 4495 C CA . CYS D 2 130 ? -295.700 -63.010 -79.504 1.00 45.10 130 CYS A CA 1
ATOM 4496 C C . CYS D 2 130 ? -295.314 -63.917 -80.662 1.00 44.23 130 CYS A C 1
ATOM 4497 O O . CYS D 2 130 ? -295.357 -63.508 -81.821 1.00 45.98 130 CYS A O 1
ATOM 4500 N N . SER D 2 131 ? -294.931 -65.148 -80.346 1.00 44.31 131 SER A N 1
ATOM 4501 C CA . SER D 2 131 ? -294.575 -66.116 -81.371 1.00 46.85 131 SER A CA 1
ATOM 4502 C C . SER D 2 131 ? -295.817 -66.538 -82.159 1.00 53.98 131 SER A C 1
ATOM 4503 O O . SER D 2 131 ? -295.808 -66.563 -83.391 1.00 51.83 131 SER A O 1
ATOM 4506 N N . ALA D 2 132 ? -296.890 -66.861 -81.446 1.00 45.16 132 ALA A N 1
ATOM 4507 C CA . ALA D 2 132 ? -298.133 -67.253 -82.096 1.00 45.59 132 ALA A CA 1
ATOM 4508 C C . ALA D 2 132 ? -298.753 -66.061 -82.822 1.00 41.64 132 ALA A C 1
ATOM 4509 O O . ALA D 2 132 ? -299.344 -66.214 -83.886 1.00 43.84 132 ALA A O 1
ATOM 4511 N N . CYS D 2 133 ? -298.603 -64.871 -82.250 1.00 40.72 133 CYS A N 1
ATOM 4512 C CA . CYS D 2 133 ? -299.160 -63.670 -82.861 1.00 47.35 133 CYS A CA 1
ATOM 4513 C C . CYS D 2 133 ? -298.433 -63.314 -84.155 1.00 53.86 133 CYS A C 1
ATOM 4514 O O . CYS D 2 133 ? -299.060 -62.916 -85.137 1.00 52.01 133 CYS A O 1
ATOM 4517 N N . GLY D 2 134 ? -297.110 -63.459 -84.148 1.00 48.14 134 GLY A N 1
ATOM 4518 C CA . GLY D 2 134 ? -296.305 -63.176 -85.321 1.00 40.46 134 GLY A CA 1
ATOM 4519 C C . GLY D 2 134 ? -296.649 -64.106 -86.466 1.00 47.68 134 GLY A C 1
ATOM 4520 O O . GLY D 2 134 ? -296.857 -63.665 -87.599 1.00 44.19 134 GLY A O 1
ATOM 4521 N N . LEU D 2 135 ? -296.721 -65.398 -86.165 1.00 47.19 135 LEU A N 1
ATOM 4522 C CA . LEU D 2 135 ? -297.056 -66.403 -87.167 1.00 44.58 135 LEU A CA 1
ATOM 4523 C C . LEU D 2 135 ? -298.457 -66.183 -87.741 1.00 45.60 135 LEU A C 1
ATOM 4524 O O . LEU D 2 135 ? -298.653 -66.248 -88.952 1.00 45.53 135 LEU A O 1
ATOM 4529 N N . SER D 2 136 ? -299.426 -65.920 -86.869 1.00 41.04 136 SER A N 1
ATOM 4530 C CA . SER D 2 136 ? -300.802 -65.705 -87.311 1.00 46.78 136 SER A CA 1
ATOM 4531 C C . SER D 2 136 ? -300.909 -64.472 -88.202 1.00 45.97 136 SER A C 1
ATOM 4532 O O . SER D 2 136 ? -301.544 -64.507 -89.253 1.00 39.30 136 SER A O 1
ATOM 4535 N N . LYS D 2 137 ? -300.281 -63.385 -87.768 1.00 41.96 137 LYS A N 1
ATOM 4536 C CA . LYS D 2 137 ? -300.325 -62.116 -88.480 1.00 42.42 137 LYS A CA 1
ATOM 4537 C C . LYS D 2 137 ? -299.730 -62.238 -89.883 1.00 43.89 137 LYS A C 1
ATOM 4538 O O . LYS D 2 137 ? -300.342 -61.814 -90.861 1.00 44.07 137 LYS A O 1
ATOM 4544 N N . ARG D 2 138 ? -298.550 -62.837 -89.983 1.00 43.85 138 ARG A N 1
ATOM 4545 C CA . ARG D 2 138 ? -297.879 -62.953 -91.273 1.00 45.46 138 ARG A CA 1
ATOM 4546 C C . ARG D 2 138 ? -298.645 -63.863 -92.231 1.00 49.52 138 ARG A C 1
ATOM 4547 O O . ARG D 2 138 ? -298.788 -63.546 -93.412 1.00 45.33 138 ARG A O 1
ATOM 4555 N N . TYR D 2 139 ? -299.139 -64.989 -91.727 1.00 44.53 139 TYR A N 1
ATOM 4556 C CA . TYR D 2 139 ? -299.890 -65.916 -92.564 1.00 41.84 139 TYR A CA 1
ATOM 4557 C C . TYR D 2 139 ? -301.168 -65.280 -93.113 1.00 45.83 139 TYR A C 1
ATOM 4558 O O . TYR D 2 139 ? -301.464 -65.389 -94.303 1.00 42.70 139 TYR A O 1
ATOM 4567 N N . ILE D 2 140 ? -301.933 -64.639 -92.237 1.00 40.24 140 ILE A N 1
ATOM 4568 C CA . ILE D 2 140 ? -303.231 -64.083 -92.616 1.00 44.35 140 ILE A CA 1
ATOM 4569 C C . ILE D 2 140 ? -303.077 -62.882 -93.549 1.00 42.79 140 ILE A C 1
ATOM 4570 O O . ILE D 2 140 ? -303.863 -62.706 -94.479 1.00 42.93 140 ILE A O 1
ATOM 4575 N N . ILE D 2 141 ? -302.061 -62.059 -93.306 1.00 45.06 141 ILE A N 1
ATOM 4576 C CA . ILE D 2 141 ? -301.794 -60.928 -94.182 1.00 43.62 141 ILE A CA 1
ATOM 4577 C C . ILE D 2 141 ? -301.521 -61.431 -95.595 1.00 43.88 141 ILE A C 1
ATOM 4578 O O . ILE D 2 141 ? -302.076 -60.916 -96.565 1.00 42.00 141 ILE A O 1
ATOM 4583 N N . ASN D 2 142 ? -300.683 -62.457 -95.701 1.00 44.61 142 ASN A N 1
ATOM 4584 C CA . ASN D 2 142 ? -300.384 -63.061 -96.992 1.00 43.95 142 ASN A CA 1
ATOM 4585 C C . ASN D 2 142 ? -301.607 -63.719 -97.623 1.00 48.80 142 ASN A C 1
ATOM 4586 O O . ASN D 2 142 ? -301.814 -63.638 -98.834 1.00 50.76 142 ASN A O 1
ATOM 4591 N N . GLN D 2 143 ? -302.410 -64.378 -96.795 1.00 49.58 143 GLN A N 1
ATOM 4592 C CA . GLN D 2 143 ? -303.609 -65.059 -97.267 1.00 48.44 143 GLN A CA 1
ATOM 4593 C C . GLN D 2 143 ? -304.580 -64.088 -97.934 1.00 48.17 143 GLN A C 1
ATOM 4594 O O . GLN D 2 143 ? -305.027 -64.318 -99.058 1.00 48.84 143 GLN A O 1
ATOM 4600 N N . VAL D 2 144 ? -304.900 -63.005 -97.235 1.00 42.82 144 VAL A N 1
ATOM 4601 C CA . VAL D 2 144 ? -305.799 -61.988 -97.765 1.00 43.93 144 VAL A CA 1
ATOM 4602 C C . VAL D 2 144 ? -305.216 -61.362 -99.032 1.00 58.83 144 VAL A C 1
ATOM 4603 O O . VAL D 2 144 ? -305.946 -61.048 -99.968 1.00 56.76 144 VAL A O 1
ATOM 4607 N N . ALA D 2 145 ? -303.896 -61.202 -99.064 1.00 52.32 145 ALA A N 1
ATOM 4608 C CA . ALA D 2 145 ? -303.229 -60.643 -100.232 1.00 52.57 145 ALA A CA 1
ATOM 4609 C C . ALA D 2 145 ? -303.437 -61.531 -101.451 1.00 49.23 145 ALA A C 1
ATOM 4610 O O . ALA D 2 145 ? -303.897 -61.065 -102.492 1.00 50.21 145 ALA A O 1
ATOM 4612 N N . VAL D 2 146 ? -303.103 -62.810 -101.316 1.00 49.08 146 VAL A N 1
ATOM 4613 C CA . VAL D 2 146 ? -303.259 -63.756 -102.413 1.00 48.85 146 VAL A CA 1
ATOM 4614 C C . VAL D 2 146 ? -304.723 -63.883 -102.848 1.00 58.96 146 VAL A C 1
ATOM 4615 O O . VAL D 2 146 ? -305.030 -63.807 -104.037 1.00 60.56 146 VAL A O 1
ATOM 4619 N N . GLU D 2 147 ? -305.620 -64.057 -101.880 1.00 54.62 147 GLU A N 1
ATOM 4620 C CA . GLU D 2 147 ? -307.042 -64.249 -102.159 1.00 52.63 147 GLU A CA 1
ATOM 4621 C C . GLU D 2 147 ? -307.682 -63.049 -102.841 1.00 56.33 147 GLU A C 1
ATOM 4622 O O . GLU D 2 147 ? -308.555 -63.206 -103.695 1.00 59.44 147 GLU A O 1
ATOM 4628 N N . GLU D 2 148 ? -307.265 -61.849 -102.454 1.00 53.87 148 GLU A N 1
ATOM 4629 C CA . GLU D 2 148 ? -307.862 -60.637 -102.999 1.00 55.52 148 GLU A CA 1
ATOM 4630 C C . GLU D 2 148 ? -307.084 -60.112 -104.204 1.00 53.44 148 GLU A C 1
ATOM 4631 O O . GLU D 2 148 ? -307.374 -59.033 -104.718 1.00 48.95 148 GLU A O 1
ATOM 4637 N N . GLY D 2 149 ? -306.084 -60.871 -104.637 1.00 47.75 149 GLY A N 1
ATOM 4638 C CA . GLY D 2 149 ? -305.336 -60.531 -105.835 1.00 55.98 149 GLY A CA 1
ATOM 4639 C C . GLY D 2 149 ? -304.393 -59.350 -105.694 1.00 62.29 149 GLY A C 1
ATOM 4640 O O . GLY D 2 149 ? -304.215 -58.580 -106.637 1.00 61.82 149 GLY A O 1
ATOM 4641 N N . PHE D 2 150 ? -303.794 -59.202 -104.516 1.00 58.42 150 PHE A N 1
ATOM 4642 C CA . PHE D 2 150 ? -302.748 -58.202 -104.308 1.00 51.60 150 PHE A CA 1
ATOM 4643 C C . PHE D 2 150 ? -301.382 -58.803 -104.615 1.00 54.34 150 PHE A C 1
ATOM 4644 O O . PHE D 2 150 ? -301.044 -59.876 -104.108 1.00 56.72 150 PHE A O 1
ATOM 4652 N N . ARG D 2 151 ? -300.601 -58.117 -105.444 1.00 52.00 151 ARG A N 1
ATOM 4653 C CA . ARG D 2 151 ? -299.247 -58.569 -105.757 1.00 53.95 151 ARG A CA 1
ATOM 4654 C C . ARG D 2 151 ? -298.319 -58.345 -104.571 1.00 44.75 151 ARG A C 1
ATOM 4655 O O . ARG D 2 151 ? -297.381 -59.113 -104.336 1.00 48.19 151 ARG A O 1
ATOM 4663 N N . VAL D 2 152 ? -298.597 -57.292 -103.814 1.00 45.97 152 VAL A N 1
ATOM 4664 C CA . VAL D 2 152 ? -297.635 -56.775 -102.855 1.00 51.47 152 VAL A CA 1
ATOM 4665 C C . VAL D 2 152 ? -298.301 -56.286 -101.569 1.00 44.36 152 VAL A C 1
ATOM 4666 O O . VAL D 2 152 ? -299.383 -55.697 -101.597 1.00 41.91 152 VAL A O 1
ATOM 4670 N N . VAL D 2 153 ? -297.643 -56.544 -100.442 1.00 48.09 153 VAL A N 1
ATOM 4671 C CA . VAL D 2 153 ? -298.089 -56.046 -99.145 1.00 43.18 153 VAL A CA 1
ATOM 4672 C C . VAL D 2 153 ? -297.091 -55.031 -98.586 1.00 38.83 153 VAL A C 1
ATOM 4673 O O . VAL D 2 153 ? -295.884 -55.237 -98.657 1.00 40.48 153 VAL A O 1
ATOM 4677 N N . ALA D 2 154 ? -297.596 -53.930 -98.042 1.00 40.79 154 ALA A N 1
ATOM 4678 C CA . ALA D 2 154 ? -296.738 -52.954 -97.389 1.00 49.10 154 ALA A CA 1
ATOM 4679 C C . ALA D 2 154 ? -296.991 -52.945 -95.879 1.00 49.56 154 ALA A C 1
ATOM 4680 O O . ALA D 2 154 ? -298.140 -52.929 -95.441 1.00 46.07 154 ALA A O 1
ATOM 4682 N N . THR D 2 155 ? -295.917 -52.971 -95.091 1.00 52.42 155 THR A N 1
ATOM 4683 C CA . THR D 2 155 ? -296.014 -52.859 -93.632 1.00 44.12 155 THR A CA 1
ATOM 4684 C C . THR D 2 155 ? -295.272 -51.613 -93.148 1.00 42.44 155 THR A C 1
ATOM 4685 O O . THR D 2 155 ? -294.412 -51.081 -93.849 1.00 41.17 155 THR A O 1
ATOM 4689 N N . GLY D 2 156 ? -295.612 -51.145 -91.951 1.00 40.54 156 GLY A N 1
ATOM 4690 C CA . GLY D 2 156 ? -295.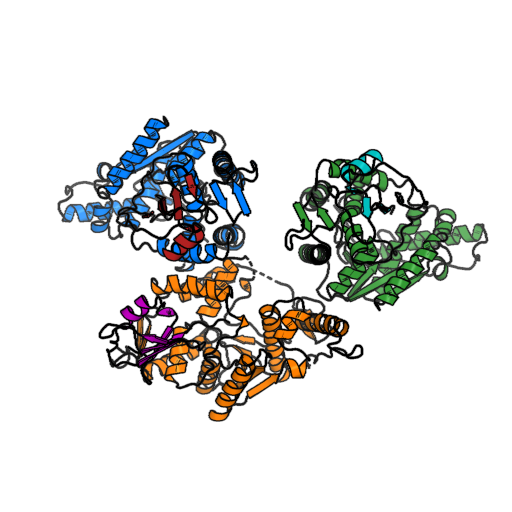101 -49.877 -91.459 1.00 44.48 156 GLY A CA 1
ATOM 4691 C C . GLY D 2 156 ? -293.753 -49.882 -90.749 1.00 40.31 156 GLY A C 1
ATOM 4692 O O . GLY D 2 156 ? -293.425 -48.913 -90.069 1.00 45.66 156 GLY A O 1
ATOM 4693 N N . HIS D 2 157 ? -292.975 -50.953 -90.907 1.00 38.84 157 HIS A N 1
ATOM 4694 C CA . HIS D 2 157 ? -291.673 -51.069 -90.244 1.00 41.71 157 HIS A CA 1
ATOM 4695 C C . HIS D 2 157 ? -290.726 -49.919 -90.607 1.00 46.89 157 HIS A C 1
ATOM 4696 O O . HIS D 2 157 ? -290.466 -49.661 -91.785 1.00 43.50 157 HIS A O 1
ATOM 4703 N N . ASN D 2 158 ? -290.204 -49.244 -89.587 1.00 44.08 158 ASN A N 1
ATOM 4704 C CA . ASN D 2 158 ? -289.290 -48.123 -89.787 1.00 44.14 158 ASN A CA 1
ATOM 4705 C C . ASN D 2 158 ? -287.826 -48.495 -89.519 1.00 47.15 158 ASN A C 1
ATOM 4706 O O . ASN D 2 158 ? -287.503 -49.669 -89.311 1.00 44.81 158 ASN A O 1
ATOM 4711 N N . LEU D 2 159 ? -286.946 -47.495 -89.556 1.00 44.22 159 LEU A N 1
ATOM 4712 C CA . LEU D 2 159 ? -285.505 -47.717 -89.399 1.00 46.07 159 LEU A CA 1
ATOM 4713 C C . LEU D 2 159 ? -285.156 -48.369 -88.068 1.00 35.46 159 LEU A C 1
ATOM 4714 O O . LEU D 2 159 ? -284.344 -49.288 -88.021 1.00 39.32 159 LEU A O 1
ATOM 4719 N N . ASP D 2 160 ? -285.762 -47.886 -86.990 1.00 37.45 160 ASP A N 1
ATOM 4720 C CA . ASP D 2 160 ? -285.495 -48.453 -85.680 1.00 44.94 160 ASP A CA 1
ATOM 4721 C C . ASP D 2 160 ? -285.901 -49.927 -85.659 1.00 45.56 160 ASP A C 1
ATOM 4722 O O . ASP D 2 160 ? -285.135 -50.773 -85.197 1.00 40.82 160 ASP A O 1
ATOM 4727 N N . ASP D 2 161 ? -287.086 -50.230 -86.189 1.00 43.92 161 ASP A N 1
ATOM 4728 C CA . ASP D 2 161 ? -287.561 -51.612 -86.302 1.00 39.55 161 ASP A CA 1
ATOM 4729 C C . ASP D 2 161 ? -286.555 -52.495 -87.030 1.00 38.10 161 ASP A C 1
ATOM 4730 O O . ASP D 2 161 ? -286.121 -53.522 -86.506 1.00 43.10 161 ASP A O 1
ATOM 4735 N N . GLU D 2 162 ? -286.176 -52.077 -88.234 1.00 38.06 162 GLU A N 1
ATOM 4736 C CA . GLU D 2 162 ? -285.277 -52.865 -89.071 1.00 39.60 162 GLU A CA 1
ATOM 4737 C C . GLU D 2 162 ? -283.858 -52.947 -88.514 1.00 45.99 162 GLU A C 1
ATOM 4738 O O . GLU D 2 162 ? -283.194 -53.978 -88.638 1.00 41.66 162 GLU A O 1
ATOM 4744 N N . ALA D 2 163 ? -283.384 -51.857 -87.917 1.00 38.82 163 ALA A N 1
ATOM 4745 C CA . ALA D 2 163 ? -282.049 -51.856 -87.325 1.00 35.61 163 ALA A CA 1
ATOM 4746 C C . ALA D 2 163 ? -282.022 -52.801 -86.125 1.00 35.94 163 ALA A C 1
ATOM 4747 O O . ALA D 2 163 ? -281.099 -53.601 -85.981 1.00 40.26 163 ALA A O 1
ATOM 4749 N N . ALA D 2 164 ? -283.056 -52.718 -85.290 1.00 36.81 164 ALA A N 1
ATOM 4750 C CA . ALA D 2 164 ? -283.215 -53.608 -84.138 1.00 38.87 164 ALA A CA 1
ATOM 4751 C C . ALA D 2 164 ? -283.291 -55.083 -84.529 1.00 45.79 164 ALA A C 1
ATOM 4752 O O . ALA D 2 164 ? -282.704 -55.932 -83.857 1.00 44.60 164 ALA A O 1
ATOM 4754 N N . VAL D 2 165 ? -284.020 -55.389 -85.603 1.00 40.21 165 VAL A N 1
ATOM 4755 C CA . VAL D 2 165 ? -284.138 -56.768 -86.084 1.00 40.42 165 VAL A CA 1
ATOM 4756 C C . VAL D 2 165 ? -282.777 -57.286 -86.523 1.00 45.38 165 VAL A C 1
ATOM 4757 O O . VAL D 2 165 ? -282.399 -58.422 -86.225 1.00 48.47 165 VAL A O 1
ATOM 4761 N N . LEU D 2 166 ? -282.042 -56.442 -87.239 1.00 42.36 166 LEU A N 1
ATOM 4762 C CA . LEU D 2 166 ? -280.699 -56.791 -87.684 1.00 47.05 166 LEU A CA 1
ATOM 4763 C C . LEU D 2 166 ? -279.757 -56.958 -86.495 1.00 38.11 166 LEU A C 1
ATOM 4764 O O . LEU D 2 166 ? -278.990 -57.917 -86.428 1.00 42.89 166 LEU A O 1
ATOM 4769 N N . PHE D 2 167 ? -279.818 -56.015 -85.561 1.00 37.43 167 PHE A N 1
ATOM 4770 C CA . PHE D 2 167 ? -278.986 -56.079 -84.365 1.00 40.30 167 PHE A CA 1
ATOM 4771 C C . PHE D 2 167 ? -279.321 -57.350 -83.588 1.00 42.51 167 PHE A C 1
ATOM 4772 O O . PHE D 2 167 ? -278.430 -58.066 -83.132 1.00 43.53 167 PHE A O 1
ATOM 4780 N N . GLY D 2 168 ? -280.615 -57.633 -83.470 1.00 43.80 168 GLY A N 1
ATOM 4781 C CA . GLY D 2 168 ? -281.091 -58.843 -82.823 1.00 44.21 168 GLY A CA 1
ATOM 4782 C C . GLY D 2 168 ? -280.561 -60.126 -83.436 1.00 44.03 168 GLY A C 1
ATOM 4783 O O . GLY D 2 168 ? -280.192 -61.052 -82.717 1.00 42.92 168 GLY A O 1
ATOM 4784 N N . ASN D 2 169 ? -280.513 -60.180 -84.763 1.00 40.35 169 ASN A N 1
ATOM 4785 C CA . ASN D 2 169 ? -280.023 -61.372 -85.453 1.00 46.76 169 ASN A CA 1
ATOM 4786 C C . ASN D 2 169 ? -278.528 -61.599 -85.270 1.00 47.48 169 ASN A C 1
ATOM 4787 O O . ASN D 2 169 ? -278.058 -62.737 -85.294 1.00 44.27 169 ASN A O 1
ATOM 4792 N N . LEU D 2 170 ? -277.781 -60.513 -85.099 1.00 51.61 170 LEU A N 1
ATOM 4793 C CA . LEU D 2 170 ? -276.339 -60.602 -84.888 1.00 44.71 170 LEU A CA 1
ATOM 4794 C C . LEU D 2 170 ? -276.033 -61.027 -83.452 1.00 47.68 170 LEU A C 1
ATOM 4795 O O . LEU D 2 170 ? -275.063 -61.739 -83.196 1.00 45.71 170 LEU A O 1
ATOM 4800 N N . LEU D 2 171 ? -276.874 -60.585 -82.519 1.00 43.01 171 LEU A N 1
ATOM 4801 C CA . LEU D 2 171 ? -276.717 -60.909 -81.104 1.00 42.96 171 LEU A CA 1
ATOM 4802 C C . LEU D 2 171 ? -277.207 -62.320 -80.793 1.00 55.29 171 LEU A C 1
ATOM 4803 O O . LEU D 2 171 ? -276.785 -62.933 -79.809 1.00 50.67 171 LEU A O 1
ATOM 4808 N N . ASN D 2 172 ? -278.104 -62.823 -81.635 1.00 53.55 172 ASN A N 1
ATOM 4809 C CA . ASN D 2 172 ? -278.646 -64.169 -81.485 1.00 53.99 172 ASN A CA 1
ATOM 4810 C C . ASN D 2 172 ? -278.650 -64.910 -82.819 1.00 53.83 172 ASN A C 1
ATOM 4811 O O . ASN D 2 172 ? -279.696 -65.045 -83.456 1.00 55.24 172 ASN A O 1
ATOM 4816 N N . PRO D 2 173 ? -277.472 -65.383 -83.254 1.00 51.67 173 PRO A N 1
ATOM 4817 C CA . PRO D 2 173 ? -277.326 -66.051 -84.554 1.00 54.67 173 PRO A CA 1
ATOM 4818 C C . PRO D 2 173 ? -278.157 -67.329 -84.660 1.00 64.26 173 PRO A C 1
ATOM 4819 O O . PRO D 2 173 ? -278.420 -67.966 -83.637 1.00 71.56 173 PRO A O 1
ATOM 4823 N N . LEU D 2 178 ? -282.268 -66.258 -89.017 1.00 96.12 178 LEU A N 1
ATOM 4824 C CA . LEU D 2 178 ? -281.431 -66.329 -90.209 1.00 109.22 178 LEU A CA 1
ATOM 4825 C C . LEU D 2 178 ? -281.935 -65.372 -91.283 1.00 112.58 178 LEU A C 1
ATOM 4826 O O . LEU D 2 178 ? -282.849 -65.699 -92.038 1.00 119.35 178 LEU A O 1
ATOM 4831 N N . SER D 2 179 ? -281.332 -64.189 -91.348 1.00 112.70 179 SER A N 1
ATOM 4832 C CA . SER D 2 179 ? -281.748 -63.161 -92.297 1.00 120.25 179 SER A CA 1
ATOM 4833 C C . SER D 2 179 ? -280.530 -62.453 -92.910 1.00 116.23 179 SER A C 1
ATOM 4834 O O . SER D 2 179 ? -279.673 -62.004 -92.149 1.00 112.50 179 SER A O 1
ATOM 4837 N N . ARG D 2 180 ? -280.392 -62.338 -94.242 1.00 109.46 180 ARG A N 1
ATOM 4838 C CA . ARG D 2 180 ? -281.220 -62.906 -95.332 1.00 106.91 180 ARG A CA 1
ATOM 4839 C C . ARG D 2 180 ? -282.637 -62.324 -95.489 1.00 110.82 180 ARG A C 1
ATOM 4840 O O . ARG D 2 180 ? -283.383 -62.749 -96.370 1.00 112.79 180 ARG A O 1
ATOM 4848 N N . GLN D 2 181 ? -283.011 -61.370 -94.642 1.00 119.66 181 GLN A N 1
ATOM 4849 C CA . GLN D 2 181 ? -284.258 -60.629 -94.833 1.00 113.24 181 GLN A CA 1
ATOM 4850 C C . GLN D 2 181 ? -283.990 -59.125 -94.912 1.00 99.60 181 GLN A C 1
ATOM 4851 O O . GLN D 2 181 ? -283.022 -58.628 -94.335 1.00 102.29 181 GLN A O 1
ATOM 4857 N N . GLY D 2 182 ? -284.857 -58.406 -95.620 1.00 89.32 182 GLY A N 1
ATOM 4858 C CA . GLY D 2 182 ? -284.627 -57.003 -95.922 1.00 80.99 182 GLY A CA 1
ATOM 4859 C C . GLY D 2 182 ? -285.890 -56.221 -96.243 1.00 71.50 182 GLY A C 1
ATOM 4860 O O . GLY D 2 182 ? -286.998 -56.719 -96.043 1.00 80.03 182 GLY A O 1
ATOM 4861 N N . PRO D 2 183 ? -285.729 -54.978 -96.725 1.00 71.38 183 PRO A N 1
ATOM 4862 C CA . PRO D 2 183 ? -286.835 -54.054 -97.010 1.00 62.98 183 PRO A CA 1
ATOM 4863 C C . PRO D 2 183 ? -287.714 -54.460 -98.196 1.00 58.43 183 PRO A C 1
ATOM 4864 O O . PRO D 2 183 ? -288.839 -53.970 -98.308 1.00 53.50 183 PRO A O 1
ATOM 4868 N N . VAL D 2 184 ? -287.197 -55.307 -99.080 1.00 51.71 184 VAL A N 1
ATOM 4869 C CA . VAL D 2 184 ? -287.974 -55.799 -100.214 1.00 53.48 184 VAL A CA 1
ATOM 4870 C C . VAL D 2 184 ? -287.823 -57.305 -100.361 1.00 58.35 184 VAL A C 1
ATOM 4871 O O . VAL D 2 184 ? -286.735 -57.802 -100.651 1.00 65.63 184 VAL A O 1
ATOM 4875 N N . LEU D 2 185 ? -288.919 -58.029 -100.166 1.00 58.51 185 LEU A N 1
ATOM 4876 C CA . LEU D 2 185 ? -288.917 -59.478 -100.325 1.00 59.70 185 LEU A CA 1
ATOM 4877 C C . LEU D 2 185 ? -289.694 -59.877 -101.578 1.00 61.57 185 LEU A C 1
ATOM 4878 O O . LEU D 2 185 ? -290.833 -59.454 -101.767 1.00 59.13 185 LEU A O 1
ATOM 4883 N N . PRO D 2 186 ? -289.064 -60.679 -102.447 1.00 64.22 186 PRO A N 1
ATOM 4884 C CA . PRO D 2 186 ? -289.608 -61.014 -103.768 1.00 67.11 186 PRO A CA 1
ATOM 4885 C C . PRO D 2 186 ? -290.903 -61.817 -103.710 1.00 70.11 186 PRO A C 1
ATOM 4886 O O . PRO D 2 186 ? -291.173 -62.509 -102.730 1.00 68.56 186 PRO A O 1
ATOM 4890 N N . GLU D 2 187 ? -291.691 -61.715 -104.773 1.00 68.45 187 GLU A N 1
ATOM 4891 C CA . GLU D 2 187 ? -292.922 -62.475 -104.901 1.00 59.23 187 GLU A CA 1
ATOM 4892 C C . GLU D 2 187 ? -292.632 -63.917 -105.317 1.00 64.26 187 GLU A C 1
ATOM 4893 O O . GLU D 2 187 ? -291.708 -64.182 -106.085 1.00 73.87 187 GLU A O 1
ATOM 4899 N N . LYS D 2 188 ? -293.421 -64.843 -104.783 1.00 67.47 188 LYS A N 1
ATOM 4900 C CA . LYS D 2 188 ? -293.331 -66.258 -105.123 1.00 62.69 188 LYS A CA 1
ATOM 4901 C C . LYS D 2 188 ? -294.746 -66.795 -105.334 1.00 65.42 188 LYS A C 1
ATOM 4902 O O . LYS D 2 188 ? -295.716 -66.107 -105.009 1.00 61.98 188 LYS A O 1
ATOM 4908 N N . PRO D 2 189 ? -294.880 -67.996 -105.924 1.00 74.42 189 PRO A N 1
ATOM 4909 C CA . PRO D 2 189 ? -296.222 -68.588 -105.984 1.00 68.43 189 PRO A CA 1
ATOM 4910 C C . PRO D 2 189 ? -296.826 -68.770 -104.590 1.00 63.03 189 PRO A C 1
ATOM 4911 O O . PRO D 2 189 ? -296.181 -69.338 -103.707 1.00 55.82 189 PRO A O 1
ATOM 4915 N N . GLY D 2 190 ? -298.049 -68.283 -104.403 1.00 59.78 190 GLY A N 1
ATOM 4916 C CA . GLY D 2 190 ? -298.716 -68.361 -103.114 1.00 62.65 190 GLY A CA 1
ATOM 4917 C C . GLY D 2 190 ? -298.150 -67.427 -102.056 1.00 68.76 190 GLY A C 1
ATOM 4918 O O . GLY D 2 190 ? -298.552 -67.481 -100.894 1.00 60.11 190 GLY A O 1
ATOM 4919 N N . LEU D 2 191 ? -297.206 -66.577 -102.452 1.00 56.27 191 LEU A N 1
ATOM 4920 C CA . LEU D 2 191 ? -296.583 -65.636 -101.529 1.00 53.42 191 LEU A CA 1
ATOM 4921 C C . LEU D 2 191 ? -296.516 -64.231 -102.118 1.00 52.28 191 LEU A C 1
ATOM 4922 O O . LEU D 2 191 ? -295.801 -63.993 -103.090 1.00 55.10 191 LEU A O 1
ATOM 4927 N N . ALA D 2 192 ? -297.240 -63.297 -101.516 1.00 47.50 192 ALA A N 1
ATOM 4928 C CA . ALA D 2 192 ? -297.226 -61.917 -101.990 1.00 48.48 192 ALA A CA 1
ATOM 4929 C C . ALA D 2 192 ? -295.871 -61.277 -101.720 1.00 60.84 192 ALA A C 1
ATOM 4930 O O . ALA D 2 192 ? -295.143 -61.702 -100.820 1.00 50.48 192 ALA A O 1
ATOM 4932 N N . ALA D 2 193 ? -295.532 -60.265 -102.512 1.00 59.35 193 ALA A N 1
ATOM 4933 C CA . ALA D 2 193 ? -294.321 -59.489 -102.279 1.00 54.69 193 ALA A CA 1
ATOM 4934 C C . ALA D 2 193 ? -294.487 -58.647 -101.021 1.00 54.94 193 ALA A C 1
ATOM 4935 O O . ALA D 2 193 ? -295.582 -58.160 -100.735 1.00 45.42 193 ALA A O 1
ATOM 4937 N N . ARG D 2 194 ? -293.402 -58.475 -100.273 1.00 47.09 194 ARG A N 1
ATOM 4938 C CA . ARG D 2 194 ? -293.445 -57.704 -99.037 1.00 51.74 194 ARG A CA 1
ATOM 4939 C C . ARG D 2 194 ? -292.457 -56.542 -99.073 1.00 49.33 194 ARG A C 1
ATOM 4940 O O . ARG D 2 194 ? -291.265 -56.738 -99.309 1.00 49.86 194 ARG A O 1
ATOM 4948 N N . VAL D 2 195 ? -292.953 -55.330 -98.841 1.00 40.72 195 VAL A N 1
ATOM 4949 C CA . VAL D 2 195 ? -292.098 -54.153 -98.895 1.00 43.84 195 VAL A CA 1
ATOM 4950 C C . VAL D 2 195 ? -292.277 -53.263 -97.674 1.00 52.14 195 VAL A C 1
ATOM 4951 O O . VAL D 2 195 ? -293.352 -53.213 -97.070 1.00 40.75 195 VAL A O 1
ATOM 4955 N N . LYS D 2 196 ? -291.208 -52.558 -97.323 1.00 44.33 196 LYS A N 1
ATOM 4956 C CA . LYS D 2 196 ? -291.214 -51.659 -96.179 1.00 49.56 196 LYS A CA 1
ATOM 4957 C C . LYS D 2 196 ? -290.754 -50.266 -96.602 1.00 55.47 196 LYS A C 1
ATOM 4958 O O . LYS D 2 196 ? -289.569 -49.943 -96.513 1.00 46.63 196 LYS A O 1
ATOM 4964 N N . PRO D 2 197 ? -291.697 -49.444 -97.086 1.00 53.43 197 PRO A N 1
ATOM 4965 C CA . PRO D 2 197 ? -291.411 -48.094 -97.591 1.00 49.44 197 PRO A CA 1
ATOM 4966 C C . PRO D 2 197 ? -290.832 -47.140 -96.544 1.00 51.72 197 PRO A C 1
ATOM 4967 O O . PRO D 2 197 ? -290.135 -46.196 -96.921 1.00 44.31 197 PRO A O 1
ATOM 4971 N N . PHE D 2 198 ? -291.113 -47.379 -95.265 1.00 47.24 198 PHE A N 1
ATOM 4972 C CA . PHE D 2 198 ? -290.679 -46.482 -94.193 1.00 42.90 198 PHE A CA 1
ATOM 4973 C C . PHE D 2 198 ? -289.348 -46.874 -93.557 1.00 42.78 198 PHE A C 1
ATOM 4974 O O . PHE D 2 198 ? -288.951 -46.291 -92.547 1.00 46.89 198 PHE A O 1
ATOM 4982 N N . TYR D 2 199 ? -288.676 -47.868 -94.126 1.00 43.62 199 TYR A N 1
ATOM 4983 C CA . TYR D 2 199 ? -287.486 -48.445 -93.498 1.00 54.15 199 TYR A CA 1
ATOM 4984 C C . TYR D 2 199 ? -286.323 -47.456 -93.356 1.00 57.94 199 TYR A C 1
ATOM 4985 O O . TYR D 2 199 ? -285.384 -47.702 -92.595 1.00 52.75 199 TYR A O 1
ATOM 4994 N N . ARG D 2 200 ? -286.381 -46.353 -94.099 1.00 52.43 200 ARG A N 1
ATOM 4995 C CA . ARG D 2 200 ? -285.363 -45.305 -94.024 1.00 55.25 200 ARG A CA 1
ATOM 4996 C C . ARG D 2 200 ? -285.620 -44.299 -92.910 1.00 51.11 200 ARG A C 1
ATOM 4997 O O . ARG D 2 200 ? -284.707 -43.594 -92.486 1.00 49.26 200 ARG A O 1
ATOM 5005 N N . PHE D 2 201 ? -286.860 -44.236 -92.435 1.00 44.09 201 PHE A N 1
ATOM 5006 C CA . PHE D 2 201 ? -287.234 -43.247 -91.429 1.00 42.48 201 PHE A CA 1
ATOM 5007 C C . PHE D 2 201 ? -287.062 -43.784 -90.013 1.00 54.82 201 PHE A C 1
ATOM 5008 O O . PHE D 2 201 ? -287.419 -44.924 -89.725 1.00 48.16 201 PHE A O 1
ATOM 5016 N N . SER D 2 202 ? -286.521 -42.951 -89.132 1.00 45.40 202 SER A N 1
ATOM 5017 C CA . SER D 2 202 ? -286.489 -43.258 -87.710 1.00 49.16 202 SER A CA 1
ATOM 5018 C C . SER D 2 202 ? -287.903 -43.172 -87.153 1.00 50.68 202 SER A C 1
ATOM 5019 O O . SER D 2 202 ? -288.771 -42.546 -87.765 1.00 49.85 202 SER A O 1
ATOM 5022 N N . GLU D 2 203 ? -288.138 -43.798 -86.001 1.00 46.76 203 GLU A N 1
ATOM 5023 C CA . GLU D 2 203 ? -289.446 -43.727 -85.351 1.00 44.60 203 GLU A CA 1
ATOM 5024 C C . GLU D 2 203 ? -289.828 -42.282 -85.054 1.00 52.54 203 GLU A C 1
ATOM 5025 O O . GLU D 2 203 ? -290.999 -41.912 -85.144 1.00 50.09 203 GLU A O 1
ATOM 5031 N N . ARG D 2 204 ? -288.837 -41.469 -84.699 1.00 49.78 204 ARG A N 1
ATOM 5032 C CA . ARG D 2 204 ? -289.086 -40.073 -84.355 1.00 55.89 204 ARG A CA 1
ATOM 5033 C C . ARG D 2 204 ? -289.592 -39.306 -85.573 1.00 48.17 204 ARG A C 1
ATOM 5034 O O . ARG D 2 204 ? -290.486 -38.469 -85.469 1.00 50.85 204 ARG A O 1
ATOM 5042 N N . GLU D 2 205 ? -289.013 -39.610 -86.729 1.00 45.46 205 GLU A N 1
ATOM 5043 C CA . GLU D 2 205 ? -289.394 -38.960 -87.972 1.00 48.82 205 GLU A CA 1
ATOM 5044 C C . GLU D 2 205 ? -290.817 -39.334 -88.404 1.00 63.08 205 GLU A C 1
ATOM 5045 O O . GLU D 2 205 ? -291.576 -38.481 -88.870 1.00 54.48 205 GLU A O 1
ATOM 5051 N N . VAL D 2 206 ? -291.182 -40.603 -88.238 1.00 48.68 206 VAL A N 1
ATOM 5052 C CA . VAL D 2 206 ? -292.527 -41.049 -88.590 1.00 50.20 206 VAL A CA 1
ATOM 5053 C C . VAL D 2 206 ? -293.566 -40.449 -87.645 1.00 49.54 206 VAL A C 1
ATOM 5054 O O . VAL D 2 206 ? -294.626 -40.003 -88.084 1.00 54.61 206 VAL A O 1
ATOM 5058 N N . LEU D 2 207 ? -293.260 -40.438 -86.351 1.00 49.13 207 LEU A N 1
ATOM 5059 C CA . LEU D 2 207 ? -294.149 -39.834 -85.362 1.00 54.47 207 LEU A CA 1
ATOM 5060 C C . LEU D 2 207 ? -294.349 -38.346 -85.639 1.00 61.51 207 LEU A C 1
ATOM 5061 O O . LEU D 2 207 ? -295.435 -37.805 -85.426 1.00 60.37 207 LEU A O 1
ATOM 5066 N N . SER D 2 208 ? -293.294 -37.692 -86.114 1.00 57.26 208 SER A N 1
ATOM 5067 C CA . SER D 2 208 ? -293.358 -36.275 -86.450 1.00 65.53 208 SER A CA 1
ATOM 5068 C C . SER D 2 208 ? -294.322 -36.043 -87.608 1.00 56.99 208 SER A C 1
ATOM 5069 O O . SER D 2 208 ? -295.104 -35.095 -87.597 1.00 64.06 208 SER A O 1
ATOM 5072 N N . TYR D 2 209 ? -294.264 -36.922 -88.601 1.00 54.54 209 TYR A N 1
ATOM 5073 C CA . TYR D 2 209 ? -295.174 -36.841 -89.735 1.00 60.83 209 TYR A CA 1
ATOM 5074 C C . TYR D 2 209 ? -296.615 -37.060 -89.291 1.00 62.42 209 TYR A C 1
ATOM 5075 O O . TYR D 2 209 ? -297.505 -36.296 -89.660 1.00 64.82 209 TYR A O 1
ATOM 5084 N N . THR D 2 210 ? -296.835 -38.098 -88.490 1.00 61.23 210 THR A N 1
ATOM 5085 C CA . THR D 2 210 ? -298.169 -38.434 -88.004 1.00 58.24 210 THR A CA 1
ATOM 5086 C C . THR D 2 210 ? -298.790 -37.284 -87.214 1.00 58.16 210 THR A C 1
ATOM 5087 O O . THR D 2 210 ? -299.973 -36.984 -87.364 1.00 63.29 210 THR A O 1
ATOM 5091 N N . LEU D 2 211 ? -297.984 -36.639 -86.379 1.00 58.53 211 LEU A N 1
ATOM 5092 C CA . LEU D 2 211 ? -298.464 -35.549 -85.541 1.00 64.38 211 LEU A CA 1
ATOM 5093 C C . LEU D 2 211 ? -298.821 -34.311 -86.359 1.00 66.49 211 LEU A C 1
ATOM 5094 O O . LEU D 2 211 ? -299.822 -33.645 -86.088 1.00 67.81 211 LEU A O 1
ATOM 5099 N N . LEU D 2 212 ? -297.998 -34.010 -87.358 1.00 67.98 212 LEU A N 1
ATOM 5100 C CA . LEU D 2 212 ? -298.200 -32.832 -88.197 1.00 71.68 212 LEU A CA 1
ATOM 5101 C C . LEU D 2 212 ? -299.344 -33.031 -89.190 1.00 76.05 212 LEU A C 1
ATOM 5102 O O . LEU D 2 212 ? -299.968 -32.066 -89.633 1.00 74.03 212 LEU A O 1
ATOM 5107 N N . ARG D 2 213 ? -299.609 -34.288 -89.535 1.00 69.50 213 ARG A N 1
ATOM 5108 C CA . ARG D 2 213 ? -300.698 -34.632 -90.444 1.00 69.80 213 ARG A CA 1
ATOM 5109 C C . ARG D 2 213 ? -302.044 -34.626 -89.737 1.00 61.06 213 ARG A C 1
ATOM 5110 O O . ARG D 2 213 ? -303.092 -34.597 -90.379 1.00 71.38 213 ARG A O 1
ATOM 5118 N N . GLY D 2 214 ? -302.007 -34.666 -88.410 1.00 58.87 214 GLY A N 1
ATOM 5119 C CA . GLY D 2 214 ? -303.220 -34.688 -87.614 1.00 72.60 214 GLY A CA 1
ATOM 5120 C C . GLY D 2 214 ? -303.860 -36.061 -87.569 1.00 67.82 214 GLY A C 1
ATOM 5121 O O . GLY D 2 214 ? -305.025 -36.200 -87.200 1.00 73.94 214 GLY A O 1
ATOM 5122 N N . ILE D 2 215 ? -303.096 -37.080 -87.946 1.00 71.64 215 ILE A N 1
ATOM 5123 C CA . ILE D 2 215 ? -303.589 -38.451 -87.926 1.00 64.05 215 ILE A CA 1
ATOM 5124 C C . ILE D 2 215 ? -303.779 -38.941 -86.495 1.00 66.44 215 ILE A C 1
ATOM 5125 O O . ILE D 2 215 ? -302.848 -38.909 -85.693 1.00 67.91 215 ILE A O 1
ATOM 5130 N N . ARG D 2 216 ? -304.988 -39.393 -86.175 1.00 72.75 216 ARG A N 1
ATOM 5131 C CA . ARG D 2 216 ? -305.255 -39.959 -84.861 1.00 69.94 216 ARG A CA 1
ATOM 5132 C C . ARG D 2 216 ? -304.892 -41.437 -84.860 1.00 70.62 216 ARG A C 1
ATOM 5133 O O . ARG D 2 216 ? -305.486 -42.234 -85.586 1.00 74.25 216 ARG A O 1
ATOM 5141 N N . TYR D 2 217 ? -303.906 -41.797 -84.046 1.00 62.36 217 TYR A N 1
ATOM 5142 C CA . TYR D 2 217 ? -303.438 -43.173 -83.964 1.00 60.43 217 TYR A CA 1
ATOM 5143 C C . TYR D 2 217 ? -303.613 -43.717 -82.555 1.00 58.15 217 TYR A C 1
ATOM 5144 O O . TYR D 2 217 ? -304.014 -42.991 -81.648 1.00 55.25 217 TYR A O 1
ATOM 5153 N N . LEU D 2 218 ? -303.307 -44.997 -82.372 1.00 58.17 218 LEU A N 1
ATOM 5154 C CA . LEU D 2 218 ? -303.410 -45.611 -81.059 1.00 63.83 218 LEU A CA 1
ATOM 5155 C C . LEU D 2 218 ? -302.110 -45.417 -80.297 1.00 65.66 218 LEU A C 1
ATOM 5156 O O . LEU D 2 218 ? -301.057 -45.901 -80.708 1.00 54.00 218 LEU A O 1
ATOM 5161 N N . HIS D 2 219 ? -302.183 -44.699 -79.183 1.00 69.02 219 HIS A N 1
ATOM 5162 C CA . HIS D 2 219 ? -300.994 -44.354 -78.413 1.00 78.37 219 HIS A CA 1
ATOM 5163 C C . HIS D 2 219 ? -300.488 -45.497 -77.540 1.00 80.59 219 HIS A C 1
ATOM 5164 O O . HIS D 2 219 ? -299.282 -45.679 -77.385 1.00 87.26 219 HIS A O 1
ATOM 5171 N N . GLU D 2 220 ? -301.411 -46.262 -76.970 1.00 75.42 220 GLU A N 1
ATOM 5172 C CA . GLU D 2 220 ? -301.050 -47.343 -76.059 1.00 76.34 220 GLU A CA 1
ATOM 5173 C C . GLU D 2 220 ? -300.338 -48.501 -76.761 1.00 70.60 220 GLU A C 1
ATOM 5174 O O . GLU D 2 220 ? -300.680 -48.879 -77.882 1.00 58.32 220 GLU A O 1
ATOM 5180 N N . GLU D 2 221 ? -299.310 -49.024 -76.100 1.00 69.77 221 GLU A N 1
ATOM 5181 C CA . GLU D 2 221 ? -298.604 -50.212 -76.563 1.00 71.80 221 GLU A CA 1
ATOM 5182 C C . GLU D 2 221 ? -299.341 -51.487 -76.160 1.00 70.86 221 GLU A C 1
ATOM 5183 O O . GLU D 2 221 ? -300.108 -51.492 -75.196 1.00 74.96 221 GLU A O 1
ATOM 5189 N N . CYS D 2 222 ? -299.111 -52.562 -76.907 1.00 63.40 222 CYS A N 1
ATOM 5190 C CA . CYS D 2 222 ? -299.675 -53.865 -76.573 1.00 59.22 222 CYS A CA 1
ATOM 5191 C C . CYS D 2 222 ? -299.178 -54.349 -75.212 1.00 55.95 222 CYS A C 1
ATOM 5192 O O . CYS D 2 222 ? -298.006 -54.183 -74.888 1.00 55.19 222 CYS A O 1
ATOM 5195 N N . PRO D 2 223 ? -300.075 -54.950 -74.413 1.00 57.72 223 PRO A N 1
ATOM 5196 C CA . PRO D 2 223 ? -299.741 -55.503 -73.094 1.00 60.07 223 PRO A CA 1
ATOM 5197 C C . PRO D 2 223 ? -298.550 -56.458 -73.116 1.00 62.46 223 PRO A C 1
ATOM 5198 O O . PRO D 2 223 ? -297.805 -56.534 -72.140 1.00 70.90 223 PRO A O 1
ATOM 5202 N N . ASN D 2 224 ? -298.380 -57.177 -74.220 1.00 51.13 224 ASN A N 1
ATOM 5203 C CA . ASN D 2 224 ? -297.318 -58.170 -74.320 1.00 57.55 224 ASN A CA 1
ATOM 5204 C C . ASN D 2 224 ? -295.995 -57.569 -74.785 1.00 59.66 224 ASN A C 1
ATOM 5205 O O . ASN D 2 224 ? -294.977 -58.259 -74.830 1.00 55.19 224 ASN A O 1
ATOM 5210 N N . ALA D 2 225 ? -296.013 -56.282 -75.119 1.00 61.06 225 ALA A N 1
ATOM 5211 C CA . ALA D 2 225 ? -294.837 -55.619 -75.677 1.00 62.02 225 ALA A CA 1
ATOM 5212 C C . ALA D 2 225 ? -293.806 -55.270 -74.609 1.00 62.75 225 ALA A C 1
ATOM 5213 O O . ALA D 2 225 ? -292.625 -55.124 -74.911 1.00 65.03 225 ALA A O 1
ATOM 5215 N N . LYS D 2 226 ? -294.251 -55.126 -73.365 1.00 67.65 226 LYS A N 1
ATOM 5216 C CA . LYS D 2 226 ? -293.333 -54.776 -72.286 1.00 73.85 226 LYS A CA 1
ATOM 5217 C C . LYS D 2 226 ? -292.332 -55.904 -72.036 1.00 67.24 226 LYS A C 1
ATOM 5218 O O . LYS D 2 226 ? -292.707 -57.067 -71.884 1.00 66.82 226 LYS A O 1
ATOM 5224 N N . GLY D 2 227 ? -291.051 -55.552 -72.019 1.00 60.34 227 GLY A N 1
ATOM 5225 C CA . GLY D 2 227 ? -289.998 -56.531 -71.826 1.00 60.90 227 GLY A CA 1
ATOM 5226 C C . GLY D 2 227 ? -289.502 -57.142 -73.125 1.00 57.70 227 GLY A C 1
ATOM 5227 O O . GLY D 2 227 ? -288.665 -58.045 -73.109 1.00 55.89 227 GLY A O 1
ATOM 5228 N N . ALA D 2 228 ? -290.019 -56.652 -74.249 1.00 53.40 228 ALA A N 1
ATOM 5229 C CA . ALA D 2 228 ? -289.605 -57.136 -75.566 1.00 49.78 228 ALA A CA 1
ATOM 5230 C C . ALA D 2 228 ? -288.117 -56.920 -75.801 1.00 48.31 228 ALA A C 1
ATOM 5231 O O . ALA D 2 228 ? -287.588 -55.843 -75.526 1.00 46.78 228 ALA A O 1
ATOM 5233 N N . LYS D 2 229 ? -287.450 -57.949 -76.316 1.00 40.88 229 LYS A N 1
ATOM 5234 C CA . LYS D 2 229 ? -286.045 -57.843 -76.677 1.00 48.69 229 LYS A CA 1
ATOM 5235 C C . LYS D 2 229 ? -285.806 -56.709 -77.674 1.00 53.37 229 LYS A C 1
ATOM 5236 O O . LYS D 2 229 ? -284.766 -56.054 -77.635 1.00 49.73 229 LYS A O 1
ATOM 5242 N N . SER D 2 230 ? -286.772 -56.477 -78.559 1.00 48.70 230 SER A N 1
ATOM 5243 C CA . SER D 2 230 ? -286.609 -55.463 -79.596 1.00 48.04 230 SER A CA 1
ATOM 5244 C C . SER D 2 230 ? -286.479 -54.071 -78.972 1.00 41.29 230 SER A C 1
ATOM 5245 O O . SER D 2 230 ? -285.734 -53.233 -79.473 1.00 45.35 230 SER A O 1
ATOM 5248 N N . LEU D 2 231 ? -287.190 -53.840 -77.871 1.00 42.77 231 LEU A N 1
ATOM 5249 C CA . LEU D 2 231 ? -287.083 -52.581 -77.131 1.00 46.22 231 LEU A CA 1
ATOM 5250 C C . LEU D 2 231 ? -285.678 -52.363 -76.577 1.00 47.22 231 LEU A C 1
ATOM 5251 O O . LEU D 2 231 ? -285.182 -51.238 -76.525 1.00 42.89 231 LEU A O 1
ATOM 5256 N N . LEU D 2 232 ? -285.049 -53.447 -76.144 1.00 47.80 232 LEU A N 1
ATOM 5257 C CA . LEU D 2 232 ? -283.683 -53.393 -75.645 1.00 45.95 232 LEU A CA 1
ATOM 5258 C C . LEU D 2 232 ? -282.720 -53.026 -76.769 1.00 46.55 232 LEU A C 1
ATOM 5259 O O . LEU D 2 232 ? -281.818 -52.211 -76.580 1.00 44.12 232 LEU A O 1
ATOM 5264 N N . TYR D 2 233 ? -282.925 -53.628 -77.940 1.00 45.57 233 TYR A N 1
ATOM 5265 C CA . TYR D 2 233 ? -282.077 -53.378 -79.102 1.00 41.71 233 TYR A CA 1
ATOM 5266 C C . TYR D 2 233 ? -282.172 -51.930 -79.570 1.00 43.62 233 TYR A C 1
ATOM 5267 O O . TYR D 2 233 ? -281.165 -51.318 -79.915 1.00 40.85 233 TYR A O 1
ATOM 5276 N N . LYS D 2 234 ? -283.388 -51.394 -79.592 1.00 41.15 234 LYS A N 1
ATOM 5277 C CA . LYS D 2 234 ? -283.603 -50.016 -80.015 1.00 45.82 234 LYS A CA 1
ATOM 5278 C C . LYS D 2 234 ? -282.950 -49.040 -79.044 1.00 44.86 234 LYS A C 1
ATOM 5279 O O . LYS D 2 234 ? -282.301 -48.083 -79.462 1.00 40.81 234 LYS A O 1
ATOM 5285 N N . GLU D 2 235 ? -283.126 -49.286 -77.748 1.00 45.50 235 GLU A N 1
ATOM 5286 C CA . GLU D 2 235 ? -282.551 -48.419 -76.723 1.00 49.41 235 GLU A CA 1
ATOM 5287 C C . GLU D 2 235 ? -281.036 -48.317 -76.883 1.00 43.58 235 GLU A C 1
ATOM 5288 O O . GLU D 2 235 ? -280.466 -47.228 -76.803 1.00 47.22 235 GLU A O 1
ATOM 5294 N N . ALA D 2 236 ? -280.395 -49.453 -77.139 1.00 40.30 236 ALA A N 1
ATOM 5295 C CA . ALA D 2 236 ? -278.957 -49.487 -77.370 1.00 41.63 236 ALA A CA 1
ATOM 5296 C C . ALA D 2 236 ? -278.585 -48.715 -78.633 1.00 46.28 236 ALA A C 1
ATOM 5297 O O . ALA D 2 236 ? -277.684 -47.881 -78.612 1.00 44.90 236 ALA A O 1
ATOM 5299 N N . LEU D 2 237 ? -279.282 -48.996 -79.731 1.00 42.39 237 LEU A N 1
ATOM 5300 C CA . LEU D 2 237 ? -278.994 -48.351 -81.011 1.00 42.48 237 LEU A CA 1
ATOM 5301 C C . LEU D 2 237 ? -279.236 -46.842 -80.966 1.00 40.66 237 LEU A C 1
ATOM 5302 O O . LEU D 2 237 ? -278.481 -46.070 -81.555 1.00 42.37 237 LEU A O 1
ATOM 5307 N N . ASN D 2 238 ? -280.290 -46.425 -80.271 1.00 40.36 238 ASN A N 1
ATOM 5308 C CA . ASN D 2 238 ? -280.602 -45.006 -80.124 1.00 49.40 238 ASN A CA 1
ATOM 5309 C C . ASN D 2 238 ? -279.682 -44.313 -79.115 1.00 51.09 238 ASN A C 1
ATOM 5310 O O . ASN D 2 238 ? -279.626 -43.086 -79.055 1.00 45.03 238 ASN A O 1
ATOM 5315 N N . LEU D 2 239 ? -278.973 -45.105 -78.317 1.00 49.05 239 LEU A N 1
ATOM 5316 C CA . LEU D 2 239 ? -277.935 -44.563 -77.451 1.00 56.22 239 LEU A CA 1
ATOM 5317 C C . LEU D 2 239 ? -276.759 -44.141 -78.323 1.00 48.61 239 LEU A C 1
ATOM 5318 O O . LEU D 2 239 ? -276.176 -43.075 -78.134 1.00 51.04 239 LEU A O 1
ATOM 5323 N N . VAL D 2 240 ? -276.431 -44.988 -79.293 1.00 41.85 240 VAL A N 1
ATOM 5324 C CA . VAL D 2 240 ? -275.369 -44.695 -80.241 1.00 41.92 240 VAL A CA 1
ATOM 5325 C C . VAL D 2 240 ? -275.760 -43.542 -81.163 1.00 54.21 240 VAL A C 1
ATOM 5326 O O . VAL D 2 240 ? -274.971 -42.623 -81.393 1.00 48.47 240 VAL A O 1
ATOM 5330 N N . GLU D 2 241 ? -276.987 -43.602 -81.675 1.00 52.40 241 GLU A N 1
ATOM 5331 C CA . GLU D 2 241 ? -277.515 -42.610 -82.613 1.00 55.63 241 GLU A CA 1
ATOM 5332 C C . GLU D 2 241 ? -277.477 -41.193 -82.043 1.00 51.84 241 GLU A C 1
ATOM 5333 O O . GLU D 2 241 ? -277.220 -40.235 -82.766 1.00 56.45 241 GLU A O 1
ATOM 5339 N N . ARG D 2 242 ? -277.737 -41.074 -80.746 1.00 48.73 242 ARG A N 1
ATOM 5340 C CA . ARG D 2 242 ? -277.732 -39.784 -80.072 1.00 54.95 242 ARG A CA 1
ATOM 5341 C C . ARG D 2 242 ? -276.386 -39.083 -80.232 1.00 66.37 242 ARG A C 1
ATOM 5342 O O . ARG D 2 242 ? -276.327 -37.923 -80.638 1.00 65.25 242 ARG A O 1
ATOM 5350 N N . SER D 2 243 ? -275.310 -39.798 -79.922 1.00 55.07 243 SER A N 1
ATOM 5351 C CA . SER D 2 243 ? -273.966 -39.239 -80.016 1.00 55.84 243 SER A CA 1
ATOM 5352 C C . SER D 2 243 ? -273.386 -39.375 -81.417 1.00 55.37 243 SER A C 1
ATOM 5353 O O . SER D 2 243 ? -272.390 -38.733 -81.747 1.00 61.55 243 SER A O 1
ATOM 5356 N N . MET D 2 244 ? -274.007 -40.216 -82.239 1.00 55.41 244 MET A N 1
ATOM 5357 C CA . MET D 2 244 ? -273.548 -40.424 -83.608 1.00 49.87 244 MET A CA 1
ATOM 5358 C C . MET D 2 244 ? -274.719 -40.432 -84.586 1.00 63.47 244 MET A C 1
ATOM 5359 O O . MET D 2 244 ? -275.201 -41.501 -84.964 1.00 63.51 244 MET A O 1
ATOM 5364 N N . PRO D 2 245 ? -275.178 -39.238 -85.000 1.00 62.92 245 PRO A N 1
ATOM 5365 C CA . PRO D 2 245 ? -276.320 -39.112 -85.913 1.00 56.98 245 PRO A CA 1
ATOM 5366 C C . PRO D 2 245 ? -276.115 -39.861 -87.227 1.00 54.63 245 PRO A C 1
ATOM 5367 O O . PRO D 2 245 ? -275.070 -39.726 -87.863 1.00 51.05 245 PRO A O 1
ATOM 5371 N N . GLY D 2 246 ? -277.111 -40.654 -87.615 1.00 55.12 246 GLY A N 1
ATOM 5372 C CA . GLY D 2 246 ? -277.055 -41.412 -88.851 1.00 47.77 246 GLY A CA 1
ATOM 5373 C C . GLY D 2 246 ? -276.466 -42.802 -88.692 1.00 47.13 246 GLY A C 1
ATOM 5374 O O . GLY D 2 246 ? -276.266 -43.518 -89.676 1.00 47.88 246 GLY A O 1
ATOM 5375 N N . ALA D 2 247 ? -276.192 -43.194 -87.452 1.00 48.68 247 ALA A N 1
ATOM 5376 C CA . ALA D 2 247 ? -275.587 -44.496 -87.182 1.00 42.04 247 ALA A CA 1
ATOM 5377 C C . ALA D 2 247 ? -276.498 -45.654 -87.608 1.00 40.89 247 ALA A C 1
ATOM 5378 O O . ALA D 2 247 ? -276.050 -46.592 -88.269 1.00 44.15 247 ALA A O 1
ATOM 5380 N N . LYS D 2 248 ? -277.772 -45.583 -87.234 1.00 40.39 248 LYS A N 1
ATOM 5381 C CA . LYS D 2 248 ? -278.722 -46.646 -87.563 1.00 45.05 248 LYS A CA 1
ATOM 5382 C C . LYS D 2 248 ? -278.797 -46.858 -89.065 1.00 47.22 248 LYS A C 1
ATOM 5383 O O . LYS D 2 248 ? -278.694 -47.989 -89.546 1.00 45.49 248 LYS A O 1
ATOM 5389 N N . LEU D 2 249 ? -278.954 -45.760 -89.799 1.00 47.08 249 LEU A N 1
ATOM 5390 C CA . LEU D 2 249 ? -279.012 -45.800 -91.256 1.00 47.16 249 LEU A CA 1
ATOM 5391 C C . LEU D 2 249 ? -277.752 -46.431 -91.845 1.00 47.56 249 LEU A C 1
ATOM 5392 O O . LEU D 2 249 ? -277.838 -47.346 -92.667 1.00 49.71 249 LEU A O 1
ATOM 5397 N N . ARG D 2 250 ? -276.584 -45.949 -91.419 1.00 50.35 250 ARG A N 1
ATOM 5398 C CA . ARG D 2 250 ? -275.312 -46.507 -91.885 1.00 46.77 250 ARG A CA 1
ATOM 5399 C C . ARG D 2 250 ? -275.202 -47.978 -91.509 1.00 46.35 250 ARG A C 1
ATOM 5400 O O . ARG D 2 250 ? -274.664 -48.789 -92.265 1.00 47.19 250 ARG A O 1
ATOM 5408 N N . PHE D 2 251 ? -275.713 -48.310 -90.328 1.00 50.10 251 PHE A N 1
ATOM 5409 C CA . PHE D 2 251 ? -275.745 -49.686 -89.849 1.00 42.16 251 PHE A CA 1
ATOM 5410 C C . PHE D 2 251 ? -276.611 -50.551 -90.768 1.00 45.38 251 PHE A C 1
ATOM 5411 O O . PHE D 2 251 ? -276.158 -51.574 -91.287 1.00 40.28 251 PHE A O 1
ATOM 5419 N N . LEU D 2 252 ? -277.850 -50.122 -90.988 1.00 43.77 252 LEU A N 1
ATOM 5420 C CA . LEU D 2 252 ? -278.793 -50.906 -91.783 1.00 45.97 252 LEU A CA 1
ATOM 5421 C C . LEU D 2 252 ? -278.386 -50.971 -93.260 1.00 45.32 252 LEU A C 1
ATOM 5422 O O . LEU D 2 252 ? -278.252 -52.062 -93.816 1.00 49.05 252 LEU A O 1
ATOM 5427 N N . ASP D 2 253 ? -278.169 -49.815 -93.884 1.00 51.63 253 ASP A N 1
ATOM 5428 C CA . ASP D 2 253 ? -277.759 -49.768 -95.290 1.00 61.46 253 ASP A CA 1
ATOM 5429 C C . ASP D 2 253 ? -276.433 -50.481 -95.521 1.00 58.54 253 ASP A C 1
ATOM 5430 O O . ASP D 2 253 ? -276.266 -51.194 -96.513 1.00 58.14 253 ASP A O 1
ATOM 5435 N N . GLY D 2 254 ? -275.496 -50.282 -94.599 1.00 55.86 254 GLY A N 1
ATOM 5436 C CA . GLY D 2 254 ? -274.205 -50.942 -94.663 1.00 50.14 254 GLY A CA 1
ATOM 5437 C C . GLY D 2 254 ? -274.324 -52.452 -94.735 1.00 54.95 254 GLY A C 1
ATOM 5438 O O . GLY D 2 254 ? -273.642 -53.098 -95.524 1.00 63.29 254 GLY A O 1
ATOM 5439 N N . PHE D 2 255 ? -275.195 -53.020 -93.908 1.00 52.99 255 PHE A N 1
ATOM 5440 C CA . PHE D 2 255 ? -275.402 -54.462 -93.915 1.00 60.36 255 PHE A CA 1
ATOM 5441 C C . PHE D 2 255 ? -275.993 -54.938 -95.238 1.00 57.80 255 PHE A C 1
ATOM 5442 O O . PHE D 2 255 ? -275.498 -55.891 -95.843 1.00 58.58 255 PHE A O 1
ATOM 5450 N N . LEU D 2 256 ? -277.058 -54.271 -95.672 1.00 49.31 256 LEU A N 1
ATOM 5451 C CA . LEU D 2 256 ? -277.771 -54.652 -96.889 1.00 62.86 256 LEU A CA 1
ATOM 5452 C C . LEU D 2 256 ? -276.878 -54.617 -98.131 1.00 60.96 256 LEU A C 1
ATOM 5453 O O . LEU D 2 256 ? -276.837 -55.578 -98.900 1.00 65.64 256 LEU A O 1
ATOM 5458 N N . GLU D 2 257 ? -276.160 -53.514 -98.315 1.00 65.73 257 GLU A N 1
ATOM 5459 C CA . GLU D 2 257 ? -275.364 -53.296 -99.523 1.00 74.35 257 GLU A CA 1
ATOM 5460 C C . GLU D 2 257 ? -274.012 -54.016 -99.530 1.00 72.18 257 GLU A C 1
ATOM 5461 O O . GLU D 2 257 ? -273.495 -54.359 -100.593 1.00 82.55 257 GLU A O 1
ATOM 5467 N N . LYS D 2 258 ? -273.443 -54.239 -98.351 1.00 73.91 258 LYS A N 1
ATOM 5468 C CA . LYS D 2 258 ? -272.097 -54.801 -98.237 1.00 73.41 258 LYS A CA 1
ATOM 5469 C C . LYS D 2 258 ? -272.109 -56.263 -97.786 1.00 74.05 258 LYS A C 1
ATOM 5470 O O . LYS D 2 258 ? -271.643 -57.148 -98.503 1.00 84.81 258 LYS A O 1
ATOM 5476 N N . ILE D 2 259 ? -272.628 -56.507 -96.587 1.00 72.97 259 ILE A N 1
ATOM 5477 C CA . ILE D 2 259 ? -272.555 -57.826 -95.961 1.00 71.67 259 ILE A CA 1
ATOM 5478 C C . ILE D 2 259 ? -273.593 -58.844 -96.455 1.00 64.69 259 ILE A C 1
ATOM 5479 O O . ILE D 2 259 ? -273.260 -60.006 -96.696 1.00 65.83 259 ILE A O 1
ATOM 5484 N N . ARG D 2 260 ? -274.840 -58.407 -96.602 1.00 62.88 260 ARG A N 1
ATOM 5485 C CA . ARG D 2 260 ? -275.948 -59.311 -96.931 1.00 71.88 260 ARG A CA 1
ATOM 5486 C C . ARG D 2 260 ? -275.754 -60.163 -98.203 1.00 72.65 260 ARG A C 1
ATOM 5487 O O . ARG D 2 260 ? -276.054 -61.357 -98.179 1.00 65.92 260 ARG A O 1
ATOM 5495 N N . PRO D 2 261 ? -275.264 -59.566 -99.313 1.00 67.46 261 PRO A N 1
ATOM 5496 C CA . PRO D 2 261 ? -275.071 -60.395 -100.511 1.00 70.90 261 PRO A CA 1
ATOM 5497 C C . PRO D 2 261 ? -274.098 -61.558 -100.319 1.00 78.58 261 PRO A C 1
ATOM 5498 O O . PRO D 2 261 ? -274.265 -62.599 -100.953 1.00 80.63 261 PRO A O 1
ATOM 5502 N N . ARG D 2 262 ? -273.101 -61.382 -99.459 1.00 74.80 262 ARG A N 1
ATOM 5503 C CA . ARG D 2 262 ? -272.113 -62.428 -99.227 1.00 71.23 262 ARG A CA 1
ATOM 5504 C C . ARG D 2 262 ? -272.656 -63.560 -98.359 1.00 72.73 262 ARG A C 1
ATOM 5505 O O . ARG D 2 262 ? -271.990 -64.577 -98.162 1.00 77.18 262 ARG A O 1
ATOM 5513 N N . LEU D 2 263 ? -273.863 -63.378 -97.838 1.00 70.35 263 LEU A N 1
ATOM 5514 C CA . LEU D 2 263 ? -274.480 -64.389 -96.990 1.00 80.41 263 LEU A CA 1
ATOM 5515 C C . LEU D 2 263 ? -275.222 -65.432 -97.819 1.00 84.84 263 LEU A C 1
ATOM 5516 O O . LEU D 2 263 ? -274.830 -66.598 -97.855 1.00 93.14 263 LEU A O 1
ATOM 5521 N N . ALA D 2 270 ? -286.693 -75.067 -101.135 1.00 115.27 270 ALA A N 1
ATOM 5522 C CA . ALA D 2 270 ? -287.592 -73.968 -101.462 1.00 112.73 270 ALA A CA 1
ATOM 5523 C C . ALA D 2 270 ? -288.082 -74.075 -102.904 1.00 109.63 270 ALA A C 1
ATOM 5524 O O . ALA D 2 270 ? -287.278 -74.226 -103.824 1.00 100.28 270 ALA A O 1
ATOM 5526 N N . LEU D 2 271 ? -289.397 -73.994 -103.104 1.00 101.07 271 LEU A N 1
ATOM 5527 C CA . LEU D 2 271 ? -290.355 -73.791 -102.019 1.00 91.56 271 LEU A CA 1
ATOM 5528 C C . LEU D 2 271 ? -291.566 -74.707 -102.191 1.00 86.53 271 LEU A C 1
ATOM 5529 O O . LEU D 2 271 ? -292.151 -74.773 -103.270 1.00 92.45 271 LEU A O 1
ATOM 5534 N N . ARG D 2 272 ? -291.941 -75.401 -101.120 1.00 89.35 272 ARG A N 1
ATOM 5535 C CA . ARG D 2 272 ? -292.969 -76.438 -101.190 1.00 86.91 272 ARG A CA 1
ATOM 5536 C C . ARG D 2 272 ? -294.391 -75.887 -101.057 1.00 88.51 272 ARG A C 1
ATOM 5537 O O . ARG D 2 272 ? -294.606 -74.674 -101.051 1.00 90.45 272 ARG A O 1
ATOM 5545 N N . GLU D 2 273 ? -295.356 -76.796 -100.954 1.00 86.24 273 GLU A N 1
ATOM 5546 C CA . GLU D 2 273 ? -296.770 -76.435 -100.881 1.00 80.00 273 GLU A CA 1
ATOM 5547 C C . GLU D 2 273 ? -297.459 -77.213 -99.757 1.00 81.32 273 GLU A C 1
ATOM 5548 O O . GLU D 2 273 ? -297.235 -78.414 -99.598 1.00 85.20 273 GLU A O 1
ATOM 5554 N N . CYS D 2 274 ? -298.291 -76.528 -98.975 1.00 74.80 274 CYS A N 1
ATOM 5555 C CA . CYS D 2 274 ? -298.942 -77.144 -97.815 1.00 79.80 274 CYS A CA 1
ATOM 5556 C C . CYS D 2 274 ? -299.998 -78.163 -98.240 1.00 78.42 274 CYS A C 1
ATOM 5557 O O . CYS D 2 274 ? -300.770 -77.918 -99.166 1.00 78.08 274 CYS A O 1
ATOM 5560 N N . GLU D 2 275 ? -300.033 -79.302 -97.553 1.00 73.72 275 GLU A N 1
ATOM 5561 C CA . GLU D 2 275 ? -301.000 -80.351 -97.861 1.00 76.52 275 GLU A CA 1
ATOM 5562 C C . GLU D 2 275 ? -302.392 -79.993 -97.348 1.00 77.64 275 GLU A C 1
ATOM 5563 O O . GLU D 2 275 ? -303.374 -80.655 -97.675 1.00 74.51 275 GLU A O 1
ATOM 5569 N N . ARG D 2 276 ? -302.470 -78.939 -96.544 1.00 81.68 276 ARG A N 1
ATOM 5570 C CA . ARG D 2 276 ? -303.736 -78.524 -95.956 1.00 75.71 276 ARG A CA 1
ATOM 5571 C C . ARG D 2 276 ? -304.300 -77.274 -96.629 1.00 71.97 276 ARG A C 1
ATOM 5572 O O . ARG D 2 276 ? -305.348 -77.329 -97.270 1.00 73.01 276 ARG A O 1
ATOM 5580 N N . CYS D 2 277 ? -303.613 -76.147 -96.461 1.00 67.45 277 CYS A N 1
ATOM 5581 C CA . CYS D 2 277 ? -304.081 -74.877 -97.011 1.00 59.46 277 CYS A CA 1
ATOM 5582 C C . CYS D 2 277 ? -303.505 -74.549 -98.389 1.00 57.32 277 CYS A C 1
ATOM 5583 O O . CYS D 2 277 ? -303.981 -73.632 -99.058 1.00 59.86 277 CYS A O 1
ATOM 5586 N N . GLY D 2 278 ? -302.492 -75.301 -98.810 1.00 61.50 278 GLY A N 1
ATOM 5587 C CA . GLY D 2 278 ? -301.862 -75.085 -100.102 1.00 68.55 278 GLY A CA 1
ATOM 5588 C C . GLY D 2 278 ? -300.889 -73.917 -100.167 1.00 75.17 278 GLY A C 1
ATOM 5589 O O . GLY D 2 278 ? -300.379 -73.589 -101.239 1.00 73.06 278 GLY A O 1
ATOM 5590 N N . TYR D 2 279 ? -300.631 -73.283 -99.027 1.00 72.86 279 TYR A N 1
ATOM 5591 C CA . TYR D 2 279 ? -299.730 -72.132 -98.975 1.00 64.97 279 TYR A CA 1
ATOM 5592 C C . TYR D 2 279 ? -298.279 -72.572 -98.729 1.00 65.83 279 TYR A C 1
ATOM 5593 O O . TYR D 2 279 ? -298.041 -73.685 -98.262 1.00 59.02 279 TYR A O 1
ATOM 5602 N N . PRO D 2 280 ? -297.302 -71.710 -99.074 1.00 61.51 280 PRO A N 1
ATOM 5603 C CA . PRO D 2 280 ? -295.883 -72.084 -99.022 1.00 61.65 280 PRO A CA 1
ATOM 5604 C C . PRO D 2 280 ? -295.385 -72.587 -97.669 1.00 63.79 280 PRO A C 1
ATOM 5605 O O . PRO D 2 280 ? -295.755 -72.055 -96.623 1.00 68.61 280 PRO A O 1
ATOM 5609 N N . THR D 2 281 ? -294.551 -73.621 -97.710 1.00 69.74 281 THR A N 1
ATOM 5610 C CA . THR D 2 281 ? -293.838 -74.101 -96.533 1.00 60.74 281 THR A CA 1
ATOM 5611 C C . THR D 2 281 ? -292.597 -74.878 -96.964 1.00 77.65 281 THR A C 1
ATOM 5612 O O . THR D 2 281 ? -292.391 -75.103 -98.157 1.00 72.93 281 THR A O 1
ATOM 5616 N N . THR D 2 282 ? -291.764 -75.278 -96.007 1.00 73.88 282 THR A N 1
ATOM 5617 C CA . THR D 2 282 ? -290.640 -76.160 -96.310 1.00 80.16 282 THR A CA 1
ATOM 5618 C C . THR D 2 282 ? -290.944 -77.613 -95.953 1.00 81.65 282 THR A C 1
ATOM 5619 O O . THR D 2 282 ? -290.157 -78.512 -96.250 1.00 80.94 282 THR A O 1
ATOM 5623 N N . GLY D 2 283 ? -292.086 -77.833 -95.313 1.00 75.80 283 GLY A N 1
ATOM 5624 C CA . GLY D 2 283 ? -292.486 -79.164 -94.895 1.00 78.30 283 GLY A CA 1
ATOM 5625 C C . GLY D 2 283 ? -293.674 -79.699 -95.667 1.00 78.39 283 GLY A C 1
ATOM 5626 O O . GLY D 2 283 ? -293.992 -79.217 -96.752 1.00 77.38 283 GLY A O 1
ATOM 5627 N N . ALA D 2 284 ? -294.330 -80.706 -95.095 1.00 82.00 284 ALA A N 1
ATOM 5628 C CA . ALA D 2 284 ? -295.584 -81.213 -95.635 1.00 79.70 284 ALA A CA 1
ATOM 5629 C C . ALA D 2 284 ? -296.733 -80.293 -95.238 1.00 69.63 284 ALA A C 1
ATOM 5630 O O . ALA D 2 284 ? -297.598 -79.974 -96.053 1.00 72.36 284 ALA A O 1
ATOM 5632 N N . VAL D 2 285 ? -296.723 -79.866 -93.978 1.00 68.06 285 VAL A N 1
ATOM 5633 C CA . VAL D 2 285 ? -297.746 -78.975 -93.441 1.00 60.24 285 VAL A CA 1
ATOM 5634 C C . VAL D 2 285 ? -297.095 -77.722 -92.852 1.00 64.76 285 VAL A C 1
ATOM 5635 O O . VAL D 2 285 ? -296.152 -77.821 -92.067 1.00 57.21 285 VAL A O 1
ATOM 5639 N N . CYS D 2 286 ? -297.598 -76.548 -93.227 1.00 57.36 286 CYS A N 1
ATOM 5640 C CA . CYS D 2 286 ? -296.986 -75.292 -92.798 1.00 51.67 286 CYS A CA 1
ATOM 5641 C C . CYS D 2 286 ? -297.157 -75.053 -91.299 1.00 63.28 286 CYS A C 1
ATOM 5642 O O . CYS D 2 286 ? -298.019 -75.656 -90.655 1.00 54.58 286 CYS A O 1
ATOM 5645 N N . ALA D 2 287 ? -296.315 -74.180 -90.750 1.00 53.96 287 ALA A N 1
ATOM 5646 C CA . ALA D 2 287 ? -296.303 -73.900 -89.317 1.00 60.15 287 ALA A CA 1
ATOM 5647 C C . ALA D 2 287 ? -297.637 -73.347 -88.813 1.00 47.40 287 ALA A C 1
ATOM 5648 O O . ALA D 2 287 ? -298.045 -73.628 -87.686 1.00 51.74 287 ALA A O 1
ATOM 5650 N N . PHE D 2 288 ? -298.307 -72.559 -89.648 1.00 43.37 288 PHE A N 1
ATOM 5651 C CA . PHE D 2 288 ? -299.615 -72.005 -89.305 1.00 48.05 288 PHE A CA 1
ATOM 5652 C C . PHE D 2 288 ? -300.622 -73.122 -89.053 1.00 53.87 288 PHE A C 1
ATOM 5653 O O . PHE D 2 288 ? -301.263 -73.170 -88.002 1.00 46.92 288 PHE A O 1
ATOM 5661 N N . CYS D 2 289 ? -300.743 -74.024 -90.021 1.00 44.31 289 CYS A N 1
ATOM 5662 C CA . CYS D 2 289 ? -301.670 -75.145 -89.917 1.00 52.48 289 CYS A CA 1
ATOM 5663 C C . CYS D 2 289 ? -301.281 -76.107 -88.797 1.00 56.65 289 CYS A C 1
ATOM 5664 O O . CYS D 2 289 ? -302.147 -76.611 -88.081 1.00 47.21 289 CYS A O 1
ATOM 5667 N N . ARG D 2 290 ? -299.984 -76.353 -88.640 1.00 49.90 290 ARG A N 1
ATOM 5668 C CA . ARG D 2 290 ? -299.508 -77.196 -87.550 1.00 54.79 290 ARG A CA 1
ATOM 5669 C C . ARG D 2 290 ? -299.877 -76.594 -86.201 1.00 51.77 290 ARG A C 1
ATOM 5670 O O . ARG D 2 290 ? -300.204 -77.319 -85.263 1.00 52.26 290 ARG A O 1
ATOM 5678 N N . MET D 2 291 ? -299.826 -75.268 -86.108 1.00 48.22 291 MET A N 1
ATOM 5679 C CA . MET D 2 291 ? -300.156 -74.582 -84.863 1.00 43.26 291 MET A CA 1
ATOM 5680 C C . MET D 2 291 ? -301.630 -74.764 -84.492 1.00 45.69 291 MET A C 1
ATOM 5681 O O . MET D 2 291 ? -301.948 -75.101 -83.354 1.00 48.06 291 MET A O 1
ATOM 5686 N N . TRP D 2 292 ? -302.526 -74.542 -85.449 1.00 42.81 292 TRP A N 1
ATOM 5687 C CA . TRP D 2 292 ? -303.957 -74.657 -85.177 1.00 50.00 292 TRP A CA 1
ATOM 5688 C C . TRP D 2 292 ? -304.391 -76.105 -84.966 1.00 47.39 292 TRP A C 1
ATOM 5689 O O . TRP D 2 292 ? -305.357 -76.363 -84.250 1.00 45.98 292 TRP A O 1
ATOM 5700 N N . ASP D 2 293 ? -303.676 -77.043 -85.583 1.00 45.90 293 ASP A N 1
ATOM 5701 C CA . ASP D 2 293 ? -303.915 -78.461 -85.325 1.00 53.28 293 ASP A CA 1
ATOM 5702 C C . ASP D 2 293 ? -303.609 -78.802 -83.868 1.00 52.38 293 ASP A C 1
ATOM 5703 O O . ASP D 2 293 ? -304.372 -79.518 -83.221 1.00 52.61 293 ASP A O 1
ATOM 5708 N N . ALA D 2 294 ? -302.500 -78.278 -83.351 1.00 47.83 294 ALA A N 1
ATOM 5709 C CA . ALA D 2 294 ? -302.124 -78.508 -81.958 1.00 53.36 294 ALA A CA 1
ATOM 5710 C C . ALA D 2 294 ? -303.088 -77.803 -81.017 1.00 51.80 294 ALA A C 1
ATOM 5711 O O . ALA D 2 294 ? -303.466 -78.342 -79.977 1.00 46.44 294 ALA A O 1
ATOM 5713 N N . VAL D 2 295 ? -303.472 -76.589 -81.391 1.00 44.47 295 VAL A N 1
ATOM 5714 C CA . VAL D 2 295 ? -304.408 -75.800 -80.608 1.00 42.76 295 VAL A CA 1
ATOM 5715 C C . VAL D 2 295 ? -305.751 -76.517 -80.494 1.00 49.60 295 VAL A C 1
ATOM 5716 O O . VAL D 2 295 ? -306.290 -76.668 -79.399 1.00 43.39 295 VAL A O 1
ATOM 5720 N N . TYR D 2 296 ? -306.277 -76.980 -81.624 1.00 47.40 296 TYR A N 1
ATOM 5721 C CA . TYR D 2 296 ? -307.563 -77.670 -81.626 1.00 50.35 296 TYR A CA 1
ATOM 5722 C C . TYR D 2 296 ? -307.501 -78.960 -80.814 1.00 52.51 296 TYR A C 1
ATOM 5723 O O . TYR D 2 296 ? -308.431 -79.283 -80.081 1.00 50.02 296 TYR A O 1
ATOM 5732 N N . ARG D 2 297 ? -306.391 -79.681 -80.930 1.00 55.35 297 ARG A N 1
ATOM 5733 C CA . ARG D 2 297 ? -306.204 -80.925 -80.191 1.00 51.07 297 ARG A CA 1
ATOM 5734 C C . ARG D 2 297 ? -306.253 -80.694 -78.680 1.00 57.94 297 ARG A C 1
ATOM 5735 O O . ARG D 2 297 ? -306.939 -81.419 -77.960 1.00 62.69 297 ARG A O 1
ATOM 5743 N N . ARG D 2 298 ? -305.532 -79.683 -78.200 1.00 53.55 298 ARG A N 1
ATOM 5744 C CA . ARG D 2 298 ? -305.529 -79.368 -76.773 1.00 50.36 298 ARG A CA 1
ATOM 5745 C C . ARG D 2 298 ? -306.831 -78.707 -76.334 1.00 55.68 298 ARG A C 1
ATOM 5746 O O . ARG D 2 298 ? -307.264 -78.885 -75.198 1.00 53.10 298 ARG A O 1
ATOM 5754 N N . ALA D 2 299 ? -307.448 -77.940 -77.229 1.00 45.34 299 ALA A N 1
ATOM 5755 C CA . ALA D 2 299 ? -308.732 -77.312 -76.933 1.00 53.84 299 ALA A CA 1
ATOM 5756 C C . ALA D 2 299 ? -309.803 -78.370 -76.670 1.00 51.85 299 ALA A C 1
ATOM 5757 O O . ALA D 2 299 ? -310.636 -78.207 -75.780 1.00 43.66 299 ALA A O 1
ATOM 5759 N N . LYS D 2 300 ? -309.770 -79.450 -77.448 1.00 45.80 300 LYS A N 1
ATOM 5760 C CA . LYS D 2 300 ? -310.690 -80.567 -77.267 1.00 47.60 300 LYS A CA 1
ATOM 5761 C C . LYS D 2 300 ? -310.521 -81.231 -75.901 1.00 59.06 300 LYS A C 1
ATOM 5762 O O . LYS D 2 300 ? -311.505 -81.614 -75.268 1.00 54.42 300 LYS A O 1
ATOM 5768 N N . LYS D 2 301 ? -309.272 -81.361 -75.454 1.00 53.60 301 LYS A N 1
ATOM 5769 C CA . LYS D 2 301 ? -308.979 -81.903 -74.131 1.00 47.68 301 LYS A CA 1
ATOM 5770 C C . LYS D 2 301 ? -309.583 -81.049 -73.021 1.00 56.69 301 LYS A C 1
ATOM 5771 O O . LYS D 2 301 ? -310.065 -81.574 -72.019 1.00 66.27 301 LYS A O 1
ATOM 5777 N N . ARG D 2 302 ? -309.550 -79.732 -73.201 1.00 49.19 302 ARG A N 1
ATOM 5778 C CA . ARG D 2 302 ? -310.049 -78.800 -72.191 1.00 58.23 302 ARG A CA 1
ATOM 5779 C C . ARG D 2 302 ? -311.549 -78.589 -72.343 1.00 52.05 302 ARG A C 1
ATOM 5780 O O . ARG D 2 302 ? -312.140 -77.769 -71.639 1.00 57.16 302 ARG A O 1
ATOM 5788 N N . LYS D 2 303 ? -312.142 -79.309 -73.293 1.00 54.10 303 LYS A N 1
ATOM 5789 C CA . LYS D 2 303 ? -313.564 -79.192 -73.611 1.00 60.80 303 LYS A CA 1
ATOM 5790 C C . LYS D 2 303 ? -313.913 -77.782 -74.077 1.00 51.23 303 LYS A C 1
ATOM 5791 O O . LYS D 2 303 ? -315.015 -77.297 -73.837 1.00 52.13 303 LYS A O 1
ATOM 5797 N N . LEU D 2 304 ? -312.962 -77.120 -74.727 1.00 55.33 304 LEU A N 1
ATOM 5798 C CA . LEU D 2 304 ? -313.212 -75.798 -75.294 1.00 49.82 304 LEU A CA 1
ATOM 5799 C C . LEU D 2 304 ? -313.647 -75.906 -76.759 1.00 46.13 304 LEU A C 1
ATOM 5800 O O . LEU D 2 304 ? -314.102 -74.932 -77.359 1.00 42.22 304 LEU A O 1
ATOM 5805 N N . LEU D 2 305 ? -313.526 -77.106 -77.317 1.00 51.36 305 LEU A N 1
ATOM 5806 C CA . LEU D 2 305 ? -313.900 -77.363 -78.706 1.00 44.47 305 LEU A CA 1
ATOM 5807 C C . LEU D 2 305 ? -314.585 -78.726 -78.814 1.00 44.87 305 LEU A C 1
ATOM 5808 O O . LEU D 2 305 ? -314.229 -79.650 -78.091 1.00 46.17 305 LEU A O 1
ATOM 5813 N N . PRO D 2 306 ? -315.575 -78.849 -79.716 1.00 42.24 306 PRO A N 1
ATOM 5814 C CA . PRO D 2 306 ? -316.272 -80.117 -79.961 1.00 42.28 306 PRO A CA 1
ATOM 5815 C C . PRO D 2 306 ? -315.308 -81.215 -80.381 1.00 55.78 306 PRO A C 1
ATOM 5816 O O . PRO D 2 306 ? -314.377 -80.950 -81.143 1.00 49.41 306 PRO A O 1
ATOM 5820 N N . GLU D 2 307 ? -315.545 -82.432 -79.901 1.00 47.27 307 GLU A N 1
ATOM 5821 C CA . GLU D 2 307 ? -314.635 -83.542 -80.140 1.00 54.07 307 GLU A CA 1
ATOM 5822 C C . GLU D 2 307 ? -314.534 -83.922 -81.614 1.00 52.47 307 GLU A C 1
ATOM 5823 O O . GLU D 2 307 ? -313.426 -84.103 -82.125 1.00 54.17 307 GLU A O 1
ATOM 5829 N N . GLU D 2 308 ? -315.660 -84.016 -82.319 1.00 50.67 308 GLU A N 1
ATOM 5830 C CA . GLU D 2 308 ? -315.553 -84.399 -83.719 1.00 52.84 308 GLU A CA 1
ATOM 5831 C C . GLU D 2 308 ? -315.614 -83.148 -84.565 1.00 56.10 308 GLU A C 1
ATOM 5832 O O . GLU D 2 308 ? -316.678 -82.698 -84.985 1.00 62.14 308 GLU A O 1
ATOM 5838 N N . VAL D 2 309 ? -314.428 -82.651 -84.880 1.00 65.86 309 VAL A N 1
ATOM 5839 C CA . VAL D 2 309 ? -314.251 -81.436 -85.648 1.00 57.83 309 VAL A CA 1
ATOM 5840 C C . VAL D 2 309 ? -312.854 -81.504 -86.241 1.00 57.50 309 VAL A C 1
ATOM 5841 O O . VAL D 2 309 ? -311.942 -82.044 -85.617 1.00 53.78 309 VAL A O 1
ATOM 5845 N N . SER D 2 310 ? -312.675 -80.966 -87.437 1.00 61.83 310 SER A N 1
ATOM 5846 C CA . SER D 2 310 ? -311.342 -80.861 -87.998 1.00 57.63 310 SER A CA 1
ATOM 5847 C C . SER D 2 310 ? -311.061 -79.399 -88.289 1.00 63.68 310 SER A C 1
ATOM 5848 O O . SER D 2 310 ? -311.984 -78.621 -88.539 1.00 51.87 310 SER A O 1
ATOM 5851 N N . PHE D 2 311 ? -309.792 -79.014 -88.229 1.00 66.16 311 PHE A N 1
ATOM 5852 C CA . PHE D 2 311 ? -309.415 -77.683 -88.671 1.00 51.31 311 PHE A CA 1
ATOM 5853 C C . PHE D 2 311 ? -309.305 -77.706 -90.188 1.00 48.48 311 PHE A C 1
ATOM 5854 O O . PHE D 2 311 ? -308.465 -78.409 -90.746 1.00 62.50 311 PHE A O 1
ATOM 5862 N N . ARG D 2 312 ? -310.173 -76.954 -90.857 1.00 49.00 312 ARG A N 1
ATOM 5863 C CA . ARG D 2 312 ? -310.078 -76.807 -92.304 1.00 54.66 312 ARG A CA 1
ATOM 5864 C C . ARG D 2 312 ? -309.833 -75.353 -92.680 1.00 60.04 312 ARG A C 1
ATOM 5865 O O . ARG D 2 312 ? -310.749 -74.532 -92.639 1.00 60.32 312 ARG A O 1
ATOM 5873 N N . PRO D 2 313 ? -308.593 -75.037 -93.073 1.00 66.78 313 PRO A N 1
ATOM 5874 C CA . PRO D 2 313 ? -308.247 -73.672 -93.474 1.00 60.69 313 PRO A CA 1
ATOM 5875 C C . PRO D 2 313 ? -308.744 -73.372 -94.880 1.00 55.97 313 PRO A C 1
ATOM 5876 O O . PRO D 2 313 ? -308.960 -74.301 -95.656 1.00 59.17 313 PRO A O 1
ATOM 5880 N N . ARG D 2 314 ? -308.934 -72.096 -95.195 1.00 62.49 314 ARG A N 1
ATOM 5881 C CA . ARG D 2 314 ? -309.260 -71.696 -96.556 1.00 62.84 314 ARG A CA 1
ATOM 5882 C C . ARG D 2 314 ? -308.077 -72.030 -97.454 1.00 63.09 314 ARG A C 1
ATOM 5883 O O . ARG D 2 314 ? -306.951 -71.623 -97.179 1.00 67.85 314 ARG A O 1
ATOM 5891 N N . VAL D 2 315 ? -308.332 -72.782 -98.517 1.00 67.70 315 VAL A N 1
ATOM 5892 C CA . VAL D 2 315 ? -307.261 -73.254 -99.388 1.00 71.32 315 VAL A CA 1
ATOM 5893 C C . VAL D 2 315 ? -306.902 -72.193 -100.425 1.00 64.07 315 VAL A C 1
ATOM 5894 O O . VAL D 2 315 ? -307.778 -71.480 -100.915 1.00 64.03 315 VAL A O 1
ATOM 5898 N N . LYS D 2 316 ? -305.612 -72.076 -100.736 1.00 62.13 316 LYS A N 1
ATOM 5899 C CA . LYS D 2 316 ? -305.149 -71.136 -101.757 1.00 67.86 316 LYS A CA 1
ATOM 5900 C C . LYS D 2 316 ? -305.780 -71.428 -103.113 1.00 68.89 316 LYS A C 1
ATOM 5901 O O . LYS D 2 316 ? -305.692 -72.553 -103.609 1.00 73.00 316 LYS A O 1
ATOM 5907 N N . PRO D 2 317 ? -306.422 -70.414 -103.716 1.00 72.31 317 PRO A N 1
ATOM 5908 C CA . PRO D 2 317 ? -307.023 -70.549 -105.049 1.00 79.39 317 PRO A CA 1
ATOM 5909 C C . PRO D 2 317 ? -305.964 -70.673 -106.141 1.00 89.13 317 PRO A C 1
ATOM 5910 O O . PRO D 2 317 ? -304.822 -70.259 -105.935 1.00 87.48 317 PRO A O 1
ATOM 5914 N N . LEU D 2 318 ? -306.338 -71.241 -107.284 1.00 100.86 318 LEU A N 1
ATOM 5915 C CA . LEU D 2 318 ? -305.436 -71.321 -108.428 1.00 105.26 318 LEU A CA 1
ATOM 5916 C C . LEU D 2 318 ? -306.064 -70.671 -109.653 1.00 99.73 318 LEU A C 1
ATOM 5917 O O . LEU D 2 318 ? -306.501 -69.522 -109.598 1.00 92.58 318 LEU A O 1
ATOM 5922 N N . ARG E 1 11 ? -259.018 1.459 -109.265 1.00 172.13 2 ARG F N 1
ATOM 5923 C CA . ARG E 1 11 ? -258.076 0.848 -110.197 1.00 177.37 2 ARG F CA 1
ATOM 5924 C C . ARG E 1 11 ? -258.240 -0.668 -110.252 1.00 172.15 2 ARG F C 1
ATOM 5925 O O . ARG E 1 11 ? -258.277 -1.335 -109.219 1.00 169.29 2 ARG F O 1
ATOM 5933 N N . VAL E 1 12 ? -258.341 -1.205 -111.465 1.00 164.42 3 VAL F N 1
ATOM 5934 C CA . VAL E 1 12 ? -258.420 -2.648 -111.659 1.00 152.88 3 VAL F CA 1
ATOM 5935 C C . VAL E 1 12 ? -257.341 -3.128 -112.626 1.00 153.86 3 VAL F C 1
ATOM 5936 O O . VAL E 1 12 ? -257.357 -2.786 -113.809 1.00 149.51 3 VAL F O 1
ATOM 5940 N N . VAL E 1 13 ? -256.402 -3.922 -112.116 1.00 159.34 4 VAL F N 1
ATOM 5941 C CA . VAL E 1 13 ? -255.364 -4.520 -112.950 1.00 160.18 4 VAL F CA 1
ATOM 5942 C C . VAL E 1 13 ? -255.913 -5.783 -113.607 1.00 160.89 4 VAL F C 1
ATOM 5943 O O . VAL E 1 13 ? -256.444 -6.660 -112.926 1.00 160.12 4 VAL F O 1
ATOM 5947 N N . LEU E 1 14 ? -255.786 -5.874 -114.925 1.00 158.64 5 LEU F N 1
ATOM 5948 C CA . LEU E 1 14 ? -256.456 -6.935 -115.674 1.00 156.96 5 LEU F CA 1
ATOM 5949 C C . LEU E 1 14 ? -255.546 -8.092 -116.074 1.00 165.22 5 LEU F C 1
ATOM 5950 O O . LEU E 1 14 ? -254.365 -7.910 -116.377 1.00 164.43 5 LEU F O 1
ATOM 5955 N N . ARG E 1 15 ? -256.136 -9.287 -116.110 1.00 174.37 6 ARG F N 1
ATOM 5956 C CA . ARG E 1 15 ? -255.448 -10.493 -116.554 1.00 181.80 6 ARG F CA 1
ATOM 5957 C C . ARG E 1 15 ? -255.612 -10.652 -118.068 1.00 187.44 6 ARG F C 1
ATOM 5958 O O . ARG E 1 15 ? -256.675 -10.350 -118.600 1.00 188.38 6 ARG F O 1
ATOM 5966 N N . LEU E 1 16 ? -254.586 -11.166 -118.746 1.00 190.10 7 LEU F N 1
ATOM 5967 C CA . LEU E 1 16 ? -253.285 -11.450 -118.147 1.00 190.67 7 LEU F CA 1
ATOM 5968 C C . LEU E 1 16 ? -252.296 -10.522 -118.836 1.00 198.56 7 LEU F C 1
ATOM 5969 O O . LEU E 1 16 ? -252.315 -10.425 -120.067 1.00 199.84 7 LEU F O 1
ATOM 5974 N N . PRO E 1 17 ? -251.506 -9.744 -118.112 1.00 201.25 8 PRO F N 1
ATOM 5975 C CA . PRO E 1 17 ? -250.692 -8.750 -118.823 1.00 200.09 8 PRO F CA 1
ATOM 5976 C C . PRO E 1 17 ? -249.616 -9.402 -119.690 1.00 199.29 8 PRO F C 1
ATOM 5977 O O . PRO E 1 17 ? -248.879 -10.243 -119.178 1.00 196.16 8 PRO F O 1
ATOM 5981 N N . GLU E 1 18 ? -249.486 -8.946 -120.929 1.00 192.72 9 GLU F N 1
ATOM 5982 C CA . GLU E 1 18 ? -250.576 -8.242 -121.576 1.00 185.65 9 GLU F CA 1
ATOM 5983 C C . GLU E 1 18 ? -251.092 -7.163 -120.640 1.00 185.74 9 GLU F C 1
ATOM 5984 O O . GLU E 1 18 ? -252.302 -7.034 -120.451 1.00 184.87 9 GLU F O 1
ATOM 5990 N N . ARG E 1 19 ? -250.196 -6.396 -120.034 1.00 186.49 10 ARG F N 1
ATOM 5991 C CA . ARG E 1 19 ? -250.627 -5.537 -118.944 1.00 182.51 10 ARG F CA 1
ATOM 5992 C C . ARG E 1 19 ? -251.711 -4.596 -119.440 1.00 183.53 10 ARG F C 1
ATOM 5993 O O . ARG E 1 19 ? -251.587 -3.973 -120.495 1.00 182.61 10 ARG F O 1
ATOM 6001 N N . LYS E 1 20 ? -252.812 -4.546 -118.691 1.00 178.87 11 LYS F N 1
ATOM 6002 C CA . LYS E 1 20 ? -253.921 -3.646 -118.994 1.00 172.93 11 LYS F CA 1
ATOM 6003 C C . LYS E 1 20 ? -254.539 -3.073 -117.721 1.00 165.49 11 LYS F C 1
ATOM 6004 O O . LYS E 1 20 ? -254.569 -3.738 -116.685 1.00 162.67 11 LYS F O 1
ATOM 6010 N N . GLU E 1 21 ? -255.035 -1.840 -117.803 1.00 162.80 12 GLU F N 1
ATOM 6011 C CA . GLU E 1 21 ? -255.664 -1.183 -116.660 1.00 158.11 12 GLU F CA 1
ATOM 6012 C C . GLU E 1 21 ? -257.024 -0.563 -116.992 1.00 157.78 12 GLU F C 1
ATOM 6013 O O . GLU E 1 21 ? -257.184 0.077 -118.031 1.00 157.90 12 GLU F O 1
ATOM 6019 N N . VAL E 1 22 ? -257.997 -0.750 -116.104 1.00 155.72 13 VAL F N 1
ATOM 6020 C CA . VAL E 1 22 ? -259.308 -0.113 -116.237 1.00 157.28 13 VAL F CA 1
ATOM 6021 C C . VAL E 1 22 ? -259.839 0.344 -114.879 1.00 158.14 13 VAL F C 1
ATOM 6022 O O . VAL E 1 22 ? -259.488 -0.231 -113.850 1.00 159.69 13 VAL F O 1
ATOM 6026 N N . GLU E 1 23 ? -260.694 1.366 -114.867 1.00 155.65 14 GLU F N 1
ATOM 6027 C CA . GLU E 1 23 ? -261.287 1.810 -113.609 1.00 152.18 14 GLU F CA 1
ATOM 6028 C C . GLU E 1 23 ? -262.804 1.942 -113.719 1.00 152.55 14 GLU F C 1
ATOM 6029 O O . GLU E 1 23 ? -263.327 2.437 -114.717 1.00 147.70 14 GLU F O 1
ATOM 6035 N N . VAL E 1 24 ? -263.504 1.483 -112.685 1.00 152.75 15 VAL F N 1
ATOM 6036 C CA . VAL E 1 24 ? -264.962 1.520 -112.656 1.00 146.66 15 VAL F CA 1
ATOM 6037 C C . VAL E 1 24 ? -265.477 2.002 -111.301 1.00 143.30 15 VAL F C 1
ATOM 6038 O O . VAL E 1 24 ? -264.717 2.100 -110.338 1.00 145.10 15 VAL F O 1
ATOM 6042 N N . LYS E 1 25 ? -266.768 2.308 -111.239 1.00 139.28 16 LYS F N 1
ATOM 6043 C CA . LYS E 1 25 ? -267.390 2.790 -110.006 1.00 142.05 16 LYS F CA 1
ATOM 6044 C C . LYS E 1 25 ? -267.399 1.721 -108.914 1.00 139.69 16 LYS F C 1
ATOM 6045 O O . LYS E 1 25 ? -267.482 0.527 -109.198 1.00 134.72 16 LYS F O 1
ATOM 6051 N N . GLY E 1 26 ? -267.315 2.168 -107.664 1.00 144.24 17 GLY F N 1
ATOM 6052 C CA . GLY E 1 26 ? -267.256 1.275 -106.518 1.00 147.81 17 GLY F CA 1
ATOM 6053 C C . GLY E 1 26 ? -268.579 1.106 -105.792 1.00 150.54 17 GLY F C 1
ATOM 6054 O O . GLY E 1 26 ? -269.639 1.119 -106.415 1.00 151.86 17 GLY F O 1
ATOM 6055 N N . ASN E 1 27 ? -268.490 0.921 -104.472 1.00 149.82 18 ASN F N 1
ATOM 6056 C CA . ASN E 1 27 ? -269.636 0.738 -103.568 1.00 146.86 18 ASN F CA 1
ATOM 6057 C C . ASN E 1 27 ? -270.663 -0.279 -104.068 1.00 146.98 18 ASN F C 1
ATOM 6058 O O . ASN E 1 27 ? -271.869 -0.107 -103.884 1.00 145.74 18 ASN F O 1
ATOM 6063 N N . ARG E 1 28 ? -270.172 -1.347 -104.690 1.00 148.66 19 ARG F N 1
ATOM 6064 C CA . ARG E 1 28 ? -271.028 -2.413 -105.194 1.00 145.19 19 ARG F CA 1
ATOM 6065 C C . ARG E 1 28 ? -270.340 -3.770 -105.052 1.00 146.39 19 ARG F C 1
ATOM 6066 O O . ARG E 1 28 ? -269.110 -3.849 -105.084 1.00 145.31 19 ARG F O 1
ATOM 6074 N N . PRO E 1 29 ? -271.133 -4.845 -104.889 1.00 145.86 20 PRO F N 1
ATOM 6075 C CA . PRO E 1 29 ? -270.596 -6.205 -104.745 1.00 146.01 20 PRO F CA 1
ATOM 6076 C C . PRO E 1 29 ? -269.746 -6.643 -105.939 1.00 149.68 20 PRO F C 1
ATOM 6077 O O . PRO E 1 29 ? -269.862 -6.070 -107.022 1.00 148.29 20 PRO F O 1
ATOM 6081 N N . LEU E 1 30 ? -268.897 -7.645 -105.728 1.00 154.00 21 LEU F N 1
ATOM 6082 C CA . LEU E 1 30 ? -267.997 -8.133 -106.770 1.00 152.17 21 LEU F CA 1
ATOM 6083 C C . LEU E 1 30 ? -268.759 -8.747 -107.944 1.00 147.64 21 LEU F C 1
ATOM 6084 O O . LEU E 1 30 ? -268.257 -8.788 -109.068 1.00 148.92 21 LEU F O 1
ATOM 6089 N N . ARG E 1 31 ? -269.973 -9.221 -107.681 1.00 142.87 22 ARG F N 1
ATOM 6090 C CA . ARG E 1 31 ? -270.786 -9.854 -108.712 1.00 136.73 22 ARG F CA 1
ATOM 6091 C C . ARG E 1 31 ? -271.164 -8.867 -109.817 1.00 135.19 22 ARG F C 1
ATOM 6092 O O . ARG E 1 31 ? -271.300 -9.244 -110.980 1.00 131.74 22 ARG F O 1
ATOM 6100 N N . GLU E 1 32 ? -271.328 -7.601 -109.445 1.00 140.48 23 GLU F N 1
ATOM 6101 C CA . GLU E 1 32 ? -271.725 -6.565 -110.395 1.00 141.13 23 GLU F CA 1
ATOM 6102 C C . GLU E 1 32 ? -270.555 -6.063 -111.242 1.00 137.06 23 GLU F C 1
ATOM 6103 O O . GLU E 1 32 ? -270.707 -5.837 -112.443 1.00 135.61 23 GLU F O 1
ATOM 6109 N N . VAL E 1 33 ? -269.395 -5.889 -110.616 1.00 134.64 24 VAL F N 1
ATOM 6110 C CA . VAL E 1 33 ? -268.232 -5.342 -111.312 1.00 135.04 24 VAL F CA 1
ATOM 6111 C C . VAL E 1 33 ? -267.654 -6.330 -112.326 1.00 135.32 24 VAL F C 1
ATOM 6112 O O . VAL E 1 33 ? -266.997 -5.929 -113.287 1.00 130.05 24 VAL F O 1
ATOM 6116 N N . LEU E 1 34 ? -267.900 -7.618 -112.110 1.00 138.57 25 LEU F N 1
ATOM 6117 C CA . LEU E 1 34 ? -267.455 -8.643 -113.046 1.00 134.87 25 LEU F CA 1
ATOM 6118 C C . LEU E 1 34 ? -268.388 -8.712 -114.251 1.00 135.91 25 LEU F C 1
ATOM 6119 O O . LEU E 1 34 ? -267.957 -9.002 -115.368 1.00 136.94 25 LEU F O 1
ATOM 6124 N N . GLU E 1 35 ? -269.670 -8.443 -114.018 1.00 134.92 26 GLU F N 1
ATOM 6125 C CA . GLU E 1 35 ? -270.657 -8.447 -115.089 1.00 132.90 26 GLU F CA 1
ATOM 6126 C C . GLU E 1 35 ? -270.461 -7.249 -116.010 1.00 134.35 26 GLU F C 1
ATOM 6127 O O . GLU E 1 35 ? -270.636 -7.353 -117.226 1.00 132.16 26 GLU F O 1
ATOM 6133 N N . GLU E 1 36 ? -270.093 -6.114 -115.426 1.00 134.40 27 GLU F N 1
ATOM 6134 C CA . GLU E 1 36 ? -269.825 -4.909 -116.199 1.00 137.30 27 GLU F CA 1
ATOM 6135 C C . GLU E 1 36 ? -268.590 -5.095 -117.074 1.00 137.90 27 GLU F C 1
ATOM 6136 O O . GLU E 1 36 ? -268.554 -4.645 -118.218 1.00 139.52 27 GLU F O 1
ATOM 6142 N N . LEU E 1 37 ? -267.578 -5.765 -116.528 1.00 136.49 28 LEU F N 1
ATOM 6143 C CA . LEU E 1 37 ? -266.373 -6.077 -117.288 1.00 139.72 28 LEU F CA 1
ATOM 6144 C C . LEU E 1 37 ? -266.605 -7.280 -118.198 1.00 133.91 28 LEU F C 1
ATOM 6145 O O . LEU E 1 37 ? -265.764 -7.607 -119.038 1.00 133.34 28 LEU F O 1
ATOM 6150 N N . GLY E 1 38 ? -267.749 -7.934 -118.025 1.00 128.36 29 GLY F N 1
ATOM 6151 C CA . GLY E 1 38 ? -268.105 -9.088 -118.829 1.00 124.16 29 GLY F CA 1
ATOM 6152 C C . GLY E 1 38 ? -267.186 -10.267 -118.575 1.00 122.69 29 GLY F C 1
ATOM 6153 O O . GLY E 1 38 ? -266.667 -10.876 -119.511 1.00 116.37 29 GLY F O 1
ATOM 6154 N N . LEU E 1 39 ? -266.984 -10.589 -117.302 1.00 124.21 30 LEU F N 1
ATOM 6155 C CA . LEU E 1 39 ? -266.088 -11.672 -116.920 1.00 112.47 30 LEU F CA 1
ATOM 6156 C C . LEU E 1 39 ? -266.840 -12.795 -116.212 1.00 103.22 30 LEU F C 1
ATOM 6157 O O . LEU E 1 39 ? -267.564 -12.554 -115.246 1.00 103.10 30 LEU F O 1
ATOM 6162 N N . ASN E 1 40 ? -266.665 -14.018 -116.701 1.00 100.07 31 ASN F N 1
ATOM 6163 C CA . ASN E 1 40 ? -267.247 -15.190 -116.060 1.00 94.49 31 ASN F CA 1
ATOM 6164 C C . ASN E 1 40 ? -266.562 -15.444 -114.723 1.00 92.10 31 ASN F C 1
ATOM 6165 O O . ASN E 1 40 ? -265.345 -15.605 -114.671 1.00 91.52 31 ASN F O 1
ATOM 6170 N N . PRO E 1 41 ? -267.348 -15.467 -113.634 1.00 96.21 32 PRO F N 1
ATOM 6171 C CA . PRO E 1 41 ? -266.838 -15.710 -112.278 1.00 99.99 32 PRO F CA 1
ATOM 6172 C C . PRO E 1 41 ? -266.058 -17.020 -112.146 1.00 104.89 32 PRO F C 1
ATOM 6173 O O . PRO E 1 41 ? -265.225 -17.147 -111.248 1.00 109.04 32 PRO F O 1
ATOM 6177 N N . GLU E 1 42 ? -266.326 -17.975 -113.032 1.00 98.86 33 GLU F N 1
ATOM 6178 C CA . GLU E 1 42 ? -265.644 -19.266 -113.005 1.00 93.77 33 GLU F CA 1
ATOM 6179 C C . GLU E 1 42 ? -264.235 -19.193 -113.588 1.00 87.78 33 GLU F C 1
ATOM 6180 O O . GLU E 1 42 ? -263.376 -20.004 -113.247 1.00 90.72 33 GLU F O 1
ATOM 6186 N N . THR E 1 43 ? -264.007 -18.228 -114.470 1.00 91.63 34 THR F N 1
ATOM 6187 C CA . THR E 1 43 ? -262.729 -18.118 -115.166 1.00 87.24 34 THR F CA 1
ATOM 6188 C C . THR E 1 43 ? -261.763 -17.125 -114.516 1.00 88.83 34 THR F C 1
ATOM 6189 O O . THR E 1 43 ? -260.628 -16.976 -114.972 1.00 96.16 34 THR F O 1
ATOM 6193 N N . VAL E 1 44 ? -262.202 -16.454 -113.456 1.00 94.20 35 VAL F N 1
ATOM 6194 C CA . VAL E 1 44 ? -261.383 -15.410 -112.832 1.00 99.62 35 VAL F CA 1
ATOM 6195 C C . VAL E 1 44 ? -261.346 -15.488 -111.306 1.00 96.55 35 VAL F C 1
ATOM 6196 O O . VAL E 1 44 ? -262.242 -16.046 -110.673 1.00 96.01 35 VAL F O 1
ATOM 6200 N N . VAL E 1 45 ? -260.290 -14.921 -110.726 1.00 98.79 36 VAL F N 1
ATOM 6201 C CA . VAL E 1 45 ? -260.154 -14.807 -109.278 1.00 103.52 36 VAL F CA 1
ATOM 6202 C C . VAL E 1 45 ? -259.748 -13.383 -108.896 1.00 110.27 36 VAL F C 1
ATOM 6203 O O . VAL E 1 45 ? -258.685 -12.902 -109.297 1.00 108.23 36 VAL F O 1
ATOM 6207 N N . ALA E 1 46 ? -260.599 -12.710 -108.123 1.00 111.38 37 ALA F N 1
ATOM 6208 C CA . ALA E 1 46 ? -260.353 -11.324 -107.731 1.00 115.88 37 ALA F CA 1
ATOM 6209 C C . ALA E 1 46 ? -259.496 -11.238 -106.472 1.00 116.38 37 ALA F C 1
ATOM 6210 O O . ALA E 1 46 ? -259.820 -11.839 -105.447 1.00 116.73 37 ALA F O 1
ATOM 6212 N N . VAL E 1 47 ? -258.406 -10.480 -106.552 1.00 120.36 38 VAL F N 1
ATOM 6213 C CA . VAL E 1 47 ? -257.484 -10.351 -105.428 1.00 123.52 38 VAL F CA 1
ATOM 6214 C C . VAL E 1 47 ? -257.326 -8.902 -104.974 1.00 126.74 38 VAL F C 1
ATOM 6215 O O . VAL E 1 47 ? -256.838 -8.055 -105.723 1.00 123.66 38 VAL F O 1
ATOM 6219 N N . ARG E 1 48 ? -257.740 -8.626 -103.741 1.00 125.53 39 ARG F N 1
ATOM 6220 C CA . ARG E 1 48 ? -257.533 -7.313 -103.140 1.00 125.99 39 ARG F CA 1
ATOM 6221 C C . ARG E 1 48 ? -256.438 -7.406 -102.086 1.00 123.20 39 ARG F C 1
ATOM 6222 O O . ARG E 1 48 ? -256.640 -7.987 -101.019 1.00 121.57 39 ARG F O 1
ATOM 6230 N N . GLY E 1 49 ? -255.281 -6.822 -102.383 1.00 115.54 40 GLY F N 1
ATOM 6231 C CA . GLY E 1 49 ? -254.113 -6.994 -101.540 1.00 110.54 40 GLY F CA 1
ATOM 6232 C C . GLY E 1 49 ? -253.652 -8.439 -101.588 1.00 116.71 40 GLY F C 1
ATOM 6233 O O . GLY E 1 49 ? -253.415 -8.983 -102.666 1.00 120.65 40 GLY F O 1
ATOM 6234 N N . GLU E 1 50 ? -253.513 -9.060 -100.421 1.00 121.45 41 GLU F N 1
ATOM 6235 C CA . GLU E 1 50 ? -253.196 -10.482 -100.345 1.00 121.85 41 GLU F CA 1
ATOM 6236 C C . GLU E 1 50 ? -254.453 -11.325 -100.140 1.00 122.50 41 GLU F C 1
ATOM 6237 O O . GLU E 1 50 ? -254.375 -12.548 -100.014 1.00 116.89 41 GLU F O 1
ATOM 6243 N N . GLU E 1 51 ? -255.608 -10.668 -100.105 1.00 124.05 42 GLU F N 1
ATOM 6244 C CA . GLU E 1 51 ? -256.866 -11.346 -99.815 1.00 126.78 42 GLU F CA 1
ATOM 6245 C C . GLU E 1 51 ? -257.679 -11.637 -101.076 1.00 128.97 42 GLU F C 1
ATOM 6246 O O . GLU E 1 51 ? -257.763 -10.806 -101.981 1.00 127.38 42 GLU F O 1
ATOM 6252 N N . LEU E 1 52 ? -258.272 -12.828 -101.128 1.00 126.30 43 LEU F N 1
ATOM 6253 C CA . LEU E 1 52 ? -259.181 -13.191 -102.212 1.00 120.16 43 LEU F CA 1
ATOM 6254 C C . LEU E 1 52 ? -260.583 -12.659 -101.924 1.00 115.01 43 LEU F C 1
ATOM 6255 O O . LEU E 1 52 ? -261.008 -12.607 -100.769 1.00 111.78 43 LEU F O 1
ATOM 6260 N N . LEU E 1 53 ? -261.301 -12.268 -102.973 1.00 116.90 44 LEU F N 1
ATOM 6261 C CA . LEU E 1 53 ? -262.641 -11.713 -102.810 1.00 117.36 44 LEU F CA 1
ATOM 6262 C C . LEU E 1 53 ? -263.723 -12.617 -103.393 1.00 116.26 44 LEU F C 1
ATOM 6263 O O . LEU E 1 53 ? -263.666 -12.999 -104.562 1.00 119.20 44 LEU F O 1
ATOM 6268 N N . THR E 1 54 ? -264.704 -12.960 -102.566 1.00 118.00 45 THR F N 1
ATOM 6269 C CA . THR E 1 54 ? -265.867 -13.714 -103.017 1.00 122.29 45 THR F CA 1
ATOM 6270 C C . THR E 1 54 ? -266.801 -12.813 -103.820 1.00 127.77 45 THR F C 1
ATOM 6271 O O . THR E 1 54 ? -266.707 -11.587 -103.741 1.00 129.18 45 THR F O 1
ATOM 6275 N N . LEU E 1 55 ? -267.689 -13.422 -104.599 1.00 132.19 46 LEU F N 1
ATOM 6276 C CA . LEU E 1 55 ? -268.630 -12.677 -105.430 1.00 137.89 46 LEU F CA 1
ATOM 6277 C C . LEU E 1 55 ? -269.531 -11.752 -104.609 1.00 143.47 46 LEU F C 1
ATOM 6278 O O . LEU E 1 55 ? -270.028 -10.750 -105.122 1.00 143.82 46 LEU F O 1
ATOM 6283 N N . GLU E 1 56 ? -269.735 -12.093 -103.341 1.00 143.74 47 GLU F N 1
ATOM 6284 C CA . GLU E 1 56 ? -270.605 -11.309 -102.467 1.00 142.02 47 GLU F CA 1
ATOM 6285 C C . GLU E 1 56 ? -269.850 -10.226 -101.697 1.00 140.65 47 GLU F C 1
ATOM 6286 O O . GLU E 1 56 ? -270.466 -9.391 -101.034 1.00 141.10 47 GLU F O 1
ATOM 6292 N N . ASP E 1 57 ? -268.522 -10.241 -101.782 1.00 143.03 48 ASP F N 1
ATOM 6293 C CA . ASP E 1 57 ? -267.699 -9.277 -101.055 1.00 144.47 48 ASP F CA 1
ATOM 6294 C C . ASP E 1 57 ? -267.908 -7.849 -101.553 1.00 145.42 48 ASP F C 1
ATOM 6295 O O . ASP E 1 57 ? -268.131 -7.620 -102.742 1.00 140.67 48 ASP F O 1
ATOM 6300 N N . GLU E 1 58 ? -267.830 -6.896 -100.630 1.00 149.77 49 GLU F N 1
ATOM 6301 C CA . GLU E 1 58 ? -268.032 -5.490 -100.950 1.00 149.48 49 GLU F CA 1
ATOM 6302 C C . GLU E 1 58 ? -266.760 -4.864 -101.515 1.00 145.04 49 GLU F C 1
ATOM 6303 O O . GLU E 1 58 ? -265.658 -5.131 -101.032 1.00 137.75 49 GLU F O 1
ATOM 6309 N N . VAL E 1 59 ? -266.919 -4.032 -102.540 1.00 146.21 50 VAL F N 1
ATOM 6310 C CA . VAL E 1 59 ? -265.790 -3.347 -103.158 1.00 144.69 50 VAL F CA 1
ATOM 6311 C C . VAL E 1 59 ? -265.856 -1.842 -102.909 1.00 152.36 50 VAL F C 1
ATOM 6312 O O . VAL E 1 59 ? -266.732 -1.155 -103.437 1.00 150.78 50 VAL F O 1
ATOM 6316 N N . ARG E 1 60 ? -264.927 -1.336 -102.103 1.00 155.00 51 ARG F N 1
ATOM 6317 C CA . ARG E 1 60 ? -264.860 0.095 -101.817 1.00 155.45 51 ARG F CA 1
ATOM 6318 C C . ARG E 1 60 ? -264.402 0.869 -103.050 1.00 155.15 51 ARG F C 1
ATOM 6319 O O . ARG E 1 60 ? -263.770 0.310 -103.945 1.00 154.71 51 ARG F O 1
ATOM 6327 N N . GLU E 1 61 ? -264.722 2.160 -103.087 1.00 153.93 52 GLU F N 1
ATOM 6328 C CA . GLU E 1 61 ? -264.254 3.031 -104.158 1.00 154.15 52 GLU F CA 1
ATOM 6329 C C . GLU E 1 61 ? -262.762 3.300 -103.993 1.00 159.54 52 GLU F C 1
ATOM 6330 O O . GLU E 1 61 ? -262.049 3.555 -104.966 1.00 154.51 52 GLU F O 1
ATOM 6336 N N . GLU E 1 62 ? -262.294 3.228 -102.752 1.00 167.03 53 GLU F N 1
ATOM 6337 C CA . GLU E 1 62 ? -260.891 3.464 -102.434 1.00 172.38 53 GLU F CA 1
ATOM 6338 C C . GLU E 1 62 ? -260.023 2.236 -102.698 1.00 166.98 53 GLU F C 1
ATOM 6339 O O . GLU E 1 62 ? -258.803 2.345 -102.821 1.00 168.72 53 GLU F O 1
ATOM 6345 N N . ASP E 1 63 ? -260.656 1.070 -102.782 1.00 160.69 54 ASP F N 1
ATOM 6346 C CA . ASP E 1 63 ? -259.927 -0.184 -102.954 1.00 153.18 54 ASP F CA 1
ATOM 6347 C C . ASP E 1 63 ? -259.325 -0.336 -104.347 1.00 148.01 54 ASP F C 1
ATOM 6348 O O . ASP E 1 63 ? -259.908 0.096 -105.342 1.00 149.24 54 ASP F O 1
ATOM 6353 N N . THR E 1 64 ? -258.149 -0.952 -104.401 1.00 145.21 55 THR F N 1
ATOM 6354 C CA . THR E 1 64 ? -257.497 -1.280 -105.662 1.00 146.15 55 THR F CA 1
ATOM 6355 C C . THR E 1 64 ? -257.412 -2.796 -105.813 1.00 142.94 55 THR F C 1
ATOM 6356 O O . THR E 1 64 ? -256.861 -3.486 -104.953 1.00 136.33 55 THR F O 1
ATOM 6360 N N . LEU E 1 65 ? -257.964 -3.309 -106.907 1.00 145.69 56 LEU F N 1
ATOM 6361 C CA . LEU E 1 65 ? -258.067 -4.752 -107.109 1.00 140.05 56 LEU F CA 1
ATOM 6362 C C . LEU E 1 65 ? -257.243 -5.230 -108.301 1.00 144.01 56 LEU F C 1
ATOM 6363 O O . LEU E 1 65 ? -256.983 -4.474 -109.235 1.00 146.42 56 LEU F O 1
ATOM 6368 N N . GLU E 1 66 ? -256.836 -6.495 -108.253 1.00 142.73 57 GLU F N 1
ATOM 6369 C CA . GLU E 1 66 ? -256.146 -7.128 -109.370 1.00 141.39 57 GLU F CA 1
ATOM 6370 C C . GLU E 1 66 ? -256.780 -8.479 -109.686 1.00 139.73 57 GLU F C 1
ATOM 6371 O O . GLU E 1 66 ? -256.873 -9.345 -108.816 1.00 134.40 57 GLU F O 1
ATOM 6377 N N . VAL E 1 67 ? -257.215 -8.653 -110.930 1.00 141.64 58 VAL F N 1
ATOM 6378 C CA . VAL E 1 67 ? -257.854 -9.897 -111.346 1.00 138.67 58 VAL F CA 1
ATOM 6379 C C . VAL E 1 67 ? -256.905 -10.740 -112.200 1.00 139.87 58 VAL F C 1
ATOM 6380 O O . VAL E 1 67 ? -256.183 -10.219 -113.051 1.00 142.27 58 VAL F O 1
ATOM 6384 N N . LEU E 1 68 ? -256.895 -12.044 -111.948 1.00 133.75 59 LEU F N 1
ATOM 6385 C CA . LEU E 1 68 ? -256.045 -12.968 -112.690 1.00 130.09 59 LEU F CA 1
ATOM 6386 C C . LEU E 1 68 ? -256.881 -14.002 -113.433 1.00 120.79 59 LEU F C 1
ATOM 6387 O O . LEU E 1 68 ? -258.014 -14.295 -113.045 1.00 111.66 59 LEU F O 1
ATOM 6392 N N . SER E 1 69 ? -256.323 -14.555 -114.504 1.00 123.58 60 SER F N 1
ATOM 6393 C CA . SER E 1 69 ? -257.029 -15.547 -115.303 1.00 117.31 60 SER F CA 1
ATOM 6394 C C . SER E 1 69 ? -256.722 -16.957 -114.827 1.00 101.63 60 SER F C 1
ATOM 6395 O O . SER E 1 69 ? -255.559 -17.342 -114.703 1.00 98.12 60 SER F O 1
ATOM 6398 N N . ALA E 1 70 ? -257.771 -17.725 -114.561 1.00 100.33 61 ALA F N 1
ATOM 6399 C CA . ALA E 1 70 ? -257.617 -19.123 -114.190 1.00 97.01 61 ALA F CA 1
ATOM 6400 C C . ALA E 1 70 ? -257.450 -19.988 -115.436 1.00 96.71 61 ALA F C 1
ATOM 6401 O O . ALA E 1 70 ? -256.985 -21.124 -115.354 1.00 94.79 61 ALA F O 1
ATOM 6403 N N . ILE E 1 71 ? -257.817 -19.433 -116.588 1.00 98.30 62 ILE F N 1
ATOM 6404 C CA . ILE E 1 71 ? -257.785 -20.165 -117.850 1.00 101.88 62 ILE F CA 1
ATOM 6405 C C . ILE E 1 71 ? -256.362 -20.459 -118.317 1.00 100.08 62 ILE F C 1
ATOM 6406 O O . ILE E 1 71 ? -255.534 -19.554 -118.428 1.00 106.12 62 ILE F O 1
ATOM 6411 N N . SER E 1 72 ? -256.086 -21.731 -118.588 1.00 97.46 63 SER F N 1
ATOM 6412 C CA . SER E 1 72 ? -254.791 -22.148 -119.110 1.00 100.36 63 SER F CA 1
ATOM 6413 C C . SER E 1 72 ? -254.878 -22.402 -120.613 1.00 101.77 63 SER F C 1
ATOM 6414 O O . SER E 1 72 ? -255.803 -23.065 -121.086 1.00 93.44 63 SER F O 1
ATOM 6417 N N . GLY E 1 73 ? -253.914 -21.868 -121.357 1.00 104.46 64 GLY F N 1
ATOM 6418 C CA . GLY E 1 73 ? -253.909 -21.987 -122.804 1.00 105.85 64 GLY F CA 1
ATOM 6419 C C . GLY E 1 73 ? -253.624 -23.395 -123.287 1.00 104.67 64 GLY F C 1
ATOM 6420 O O . GLY E 1 73 ? -254.237 -23.868 -124.246 1.00 96.47 64 GLY F O 1
ATOM 6421 N N . GLY E 1 74 ? -252.688 -24.068 -122.625 1.00 99.72 65 GLY F N 1
ATOM 6422 C CA . GLY E 1 74 ? -252.346 -25.431 -122.976 1.00 101.87 65 GLY F CA 1
ATOM 6423 C C . GLY E 1 74 ? -250.988 -25.546 -123.637 1.00 107.95 65 GLY F C 1
ATOM 6424 O O . GLY E 1 74 ? -250.669 -26.577 -124.229 1.00 112.86 65 GLY F O 1
ATOM 6426 N N . VAL F 2 2 ? -269.243 -17.107 -95.573 1.00 117.52 2 VAL C N 1
ATOM 6427 C CA . VAL F 2 2 ? -268.395 -17.401 -94.424 1.00 114.68 2 VAL C CA 1
ATOM 6428 C C . VAL F 2 2 ? -267.930 -18.854 -94.441 1.00 107.91 2 VAL C C 1
ATOM 6429 O O . VAL F 2 2 ? -268.530 -19.698 -95.107 1.00 111.18 2 VAL C O 1
ATOM 6433 N N . CYS F 2 3 ? -266.862 -19.140 -93.704 1.00 99.79 3 CYS C N 1
ATOM 6434 C CA . CYS F 2 3 ? -266.312 -20.490 -93.643 1.00 94.47 3 CYS C CA 1
ATOM 6435 C C . CYS F 2 3 ? -267.246 -21.453 -92.918 1.00 93.57 3 CYS C C 1
ATOM 6436 O O . CYS F 2 3 ? -267.940 -21.070 -91.978 1.00 100.71 3 CYS C O 1
ATOM 6439 N N . LYS F 2 4 ? -267.257 -22.706 -93.361 1.00 90.10 4 LYS C N 1
ATOM 6440 C CA . LYS F 2 4 ? -268.126 -23.721 -92.776 1.00 93.49 4 LYS C CA 1
ATOM 6441 C C . LYS F 2 4 ? -267.665 -24.143 -91.383 1.00 99.35 4 LYS C C 1
ATOM 6442 O O . LYS F 2 4 ? -268.441 -24.107 -90.429 1.00 102.91 4 LYS C O 1
ATOM 6448 N N . VAL F 2 5 ? -266.404 -24.550 -91.276 1.00 96.81 5 VAL C N 1
ATOM 6449 C CA . VAL F 2 5 ? -265.865 -25.046 -90.013 1.00 101.61 5 VAL C CA 1
ATOM 6450 C C . VAL F 2 5 ? -265.437 -23.931 -89.058 1.00 95.42 5 VAL C C 1
ATOM 6451 O O . VAL F 2 5 ? -265.477 -24.104 -87.842 1.00 96.87 5 VAL C O 1
ATOM 6455 N N . CYS F 2 6 ? -265.027 -22.792 -89.607 1.00 94.46 6 CYS C N 1
ATOM 6456 C CA . CYS F 2 6 ? -264.573 -21.672 -88.786 1.00 95.46 6 CYS C CA 1
ATOM 6457 C C . CYS F 2 6 ? -265.692 -20.669 -88.517 1.00 103.84 6 CYS C C 1
ATOM 6458 O O . CYS F 2 6 ? -266.100 -20.473 -87.373 1.00 106.12 6 CYS C O 1
ATOM 6461 N N . GLY F 2 7 ? -266.184 -20.039 -89.578 1.00 103.87 7 GLY C N 1
ATOM 6462 C CA . GLY F 2 7 ? -267.192 -19.004 -89.452 1.00 93.79 7 GLY C CA 1
ATOM 6463 C C . GLY F 2 7 ? -266.661 -17.618 -89.771 1.00 100.33 7 GLY C C 1
ATOM 6464 O O . GLY F 2 7 ? -267.432 -16.664 -89.874 1.00 107.82 7 GLY C O 1
ATOM 6465 N N . GLN F 2 8 ? -265.347 -17.503 -89.936 1.00 92.79 8 GLN C N 1
ATOM 6466 C CA . GLN F 2 8 ? -264.743 -16.234 -90.336 1.00 97.46 8 GLN C CA 1
ATOM 6467 C C . GLN F 2 8 ? -265.042 -15.953 -91.808 1.00 99.54 8 GLN C C 1
ATOM 6468 O O . GLN F 2 8 ? -265.712 -16.745 -92.470 1.00 103.12 8 GLN C O 1
ATOM 6474 N N . LYS F 2 9 ? -264.551 -14.824 -92.318 1.00 99.90 9 LYS C N 1
ATOM 6475 C CA . LYS F 2 9 ? -264.789 -14.462 -93.712 1.00 103.66 9 LYS C CA 1
ATOM 6476 C C . LYS F 2 9 ? -264.155 -15.483 -94.650 1.00 104.26 9 LYS C C 1
ATOM 6477 O O . LYS F 2 9 ? -262.961 -15.769 -94.559 1.00 106.34 9 LYS C O 1
ATOM 6483 N N . ALA F 2 10 ? -264.963 -16.027 -95.553 1.00 99.69 10 ALA C N 1
ATOM 6484 C CA . ALA F 2 10 ? -264.493 -17.036 -96.493 1.00 94.26 10 ALA C CA 1
ATOM 6485 C C . ALA F 2 10 ? -263.720 -16.402 -97.645 1.00 96.89 10 ALA C C 1
ATOM 6486 O O . ALA F 2 10 ? -264.178 -15.435 -98.253 1.00 101.73 10 ALA C O 1
ATOM 6488 N N . GLN F 2 11 ? -262.541 -16.945 -97.929 1.00 97.29 11 GLN C N 1
ATOM 6489 C CA . GLN F 2 11 ? -261.736 -16.493 -99.059 1.00 97.47 11 GLN C CA 1
ATOM 6490 C C . GLN F 2 11 ? -262.249 -17.095 -100.363 1.00 100.82 11 GLN C C 1
ATOM 6491 O O . GLN F 2 11 ? -262.232 -16.447 -101.410 1.00 97.18 11 GLN C O 1
ATOM 6497 N N . VAL F 2 12 ? -262.699 -18.345 -100.288 1.00 97.35 12 VAL C N 1
ATOM 6498 C CA . VAL F 2 12 ? -263.187 -19.062 -101.458 1.00 87.73 12 VAL C CA 1
ATOM 6499 C C . VAL F 2 12 ? -264.603 -19.587 -101.237 1.00 88.14 12 VAL C C 1
ATOM 6500 O O . VAL F 2 12 ? -264.889 -20.217 -100.217 1.00 81.73 12 VAL C O 1
ATOM 6504 N N . GLU F 2 13 ? -265.485 -19.318 -102.195 1.00 96.19 13 GLU C N 1
ATOM 6505 C CA . GLU F 2 13 ? -266.846 -19.844 -102.163 1.00 99.65 13 GLU C CA 1
ATOM 6506 C C . GLU F 2 13 ? -267.095 -20.761 -103.352 1.00 95.23 13 GLU C C 1
ATOM 6507 O O . GLU F 2 13 ? -266.968 -20.347 -104.503 1.00 94.98 13 GLU C O 1
ATOM 6513 N N . MET F 2 14 ? -267.449 -22.010 -103.069 1.00 88.23 14 MET C N 1
ATOM 6514 C CA . MET F 2 14 ? -267.711 -22.978 -104.123 1.00 91.98 14 MET C CA 1
ATOM 6515 C C . MET F 2 14 ? -269.181 -23.379 -104.139 1.00 86.49 14 MET C C 1
ATOM 6516 O O . MET F 2 14 ? -269.644 -24.118 -103.272 1.00 81.62 14 MET C O 1
ATOM 6521 N N . ARG F 2 15 ? -269.906 -22.907 -105.148 1.00 89.69 15 ARG C N 1
ATOM 6522 C CA . ARG F 2 15 ? -271.338 -23.166 -105.248 1.00 92.43 15 ARG C CA 1
ATOM 6523 C C . ARG F 2 15 ? -271.597 -24.586 -105.734 1.00 88.92 15 ARG C C 1
ATOM 6524 O O . ARG F 2 15 ? -272.646 -25.168 -105.456 1.00 85.65 15 ARG C O 1
ATOM 6532 N N . SER F 2 16 ? -270.625 -25.134 -106.456 1.00 82.89 16 SER C N 1
ATOM 6533 C CA . SER F 2 16 ? -270.720 -26.484 -106.997 1.00 83.86 16 SER C CA 1
ATOM 6534 C C . SER F 2 16 ? -270.788 -27.530 -105.892 1.00 85.84 16 SER C C 1
ATOM 6535 O O . SER F 2 16 ? -271.587 -28.464 -105.953 1.00 89.94 16 SER C O 1
ATOM 6538 N N . ARG F 2 17 ? -269.934 -27.373 -104.887 1.00 91.47 17 ARG C N 1
ATOM 6539 C CA . ARG F 2 17 ? -269.872 -28.320 -103.783 1.00 89.71 17 ARG C CA 1
ATOM 6540 C C . ARG F 2 17 ? -270.688 -27.851 -102.583 1.00 82.89 17 ARG C C 1
ATOM 6541 O O . ARG F 2 17 ? -270.813 -28.570 -101.591 1.00 82.96 17 ARG C O 1
ATOM 6549 N N . GLY F 2 18 ? -271.250 -26.650 -102.685 1.00 84.19 18 GLY C N 1
ATOM 6550 C CA . GLY F 2 18 ? -271.991 -26.056 -101.586 1.00 90.79 18 GLY C CA 1
ATOM 6551 C C . GLY F 2 18 ? -271.117 -25.866 -100.361 1.00 91.36 18 GLY C C 1
ATOM 6552 O O . GLY F 2 18 ? -271.518 -26.183 -99.241 1.00 88.88 18 GLY C O 1
ATOM 6553 N N . LEU F 2 19 ? -269.913 -25.347 -100.580 1.00 98.43 19 LEU C N 1
ATOM 6554 C CA . LEU F 2 19 ? -268.929 -25.207 -99.513 1.00 91.40 19 LEU C CA 1
ATOM 6555 C C . LEU F 2 19 ? -268.165 -23.889 -99.605 1.00 91.58 19 LEU C C 1
ATOM 6556 O O . LEU F 2 19 ? -267.691 -23.509 -100.677 1.00 96.33 19 LEU C O 1
ATOM 6561 N N . ALA F 2 20 ? -268.052 -23.197 -98.476 1.00 89.51 20 ALA C N 1
ATOM 6562 C CA . ALA F 2 20 ? -267.261 -21.975 -98.392 1.00 90.57 20 ALA C CA 1
ATOM 6563 C C . ALA F 2 20 ? -266.292 -22.078 -97.220 1.00 84.06 20 ALA C C 1
ATOM 6564 O O . ALA F 2 20 ? -266.659 -22.558 -96.149 1.00 90.72 20 ALA C O 1
ATOM 6566 N N . LEU F 2 21 ? -265.053 -21.642 -97.425 1.00 78.17 21 LEU C N 1
ATOM 6567 C CA . LEU F 2 21 ? -264.018 -21.785 -96.407 1.00 85.65 21 LEU C CA 1
ATOM 6568 C C . LEU F 2 21 ? -263.086 -20.578 -96.367 1.00 88.63 21 LEU C C 1
ATOM 6569 O O . LEU F 2 21 ? -262.925 -19.873 -97.363 1.00 84.42 21 LEU C O 1
ATOM 6574 N N . CYS F 2 22 ? -262.473 -20.346 -95.207 1.00 88.62 22 CYS C N 1
ATOM 6575 C CA . CYS F 2 22 ? -261.475 -19.292 -95.065 1.00 89.28 22 CYS C CA 1
ATOM 6576 C C . CYS F 2 22 ? -260.143 -19.783 -95.618 1.00 88.91 22 CYS C C 1
ATOM 6577 O O . CYS F 2 22 ? -260.057 -20.898 -96.128 1.00 88.82 22 CYS C O 1
ATOM 6580 N N . ARG F 2 23 ? -259.106 -18.958 -95.505 1.00 90.68 23 ARG C N 1
ATOM 6581 C CA . ARG F 2 23 ? -257.820 -19.254 -96.130 1.00 85.52 23 ARG C CA 1
ATOM 6582 C C . ARG F 2 23 ? -257.208 -20.575 -95.670 1.00 90.22 23 ARG C C 1
ATOM 6583 O O . ARG F 2 23 ? -256.948 -21.456 -96.486 1.00 93.96 23 ARG C O 1
ATOM 6591 N N . GLU F 2 24 ? -256.986 -20.715 -94.368 1.00 89.25 24 GLU C N 1
ATOM 6592 C CA . GLU F 2 24 ? -256.311 -21.898 -93.846 1.00 95.32 24 GLU C CA 1
ATOM 6593 C C . GLU F 2 24 ? -257.150 -23.168 -93.996 1.00 89.49 24 GLU C C 1
ATOM 6594 O O . GLU F 2 24 ? -256.610 -24.254 -94.211 1.00 86.10 24 GLU C O 1
ATOM 6600 N N . HIS F 2 25 ? -258.467 -23.033 -93.886 1.00 88.44 25 HIS C N 1
ATOM 6601 C CA . HIS F 2 25 ? -259.352 -24.191 -93.965 1.00 86.91 25 HIS C CA 1
ATOM 6602 C C . HIS F 2 25 ? -259.590 -24.642 -95.404 1.00 89.82 25 HIS C C 1
ATOM 6603 O O . HIS F 2 25 ? -259.898 -25.808 -95.652 1.00 82.26 25 HIS C O 1
ATOM 6610 N N . TYR F 2 26 ? -259.452 -23.719 -96.352 1.00 88.21 26 TYR C N 1
ATOM 6611 C CA . TYR F 2 26 ? -259.521 -24.082 -97.761 1.00 85.25 26 TYR C CA 1
ATOM 6612 C C . TYR F 2 26 ? -258.246 -24.813 -98.166 1.00 82.31 26 TYR C C 1
ATOM 6613 O O . TYR F 2 26 ? -258.296 -25.838 -98.846 1.00 78.10 26 TYR C O 1
ATOM 6622 N N . LEU F 2 27 ? -257.106 -24.273 -97.740 1.00 77.05 27 LEU C N 1
ATOM 6623 C CA . LEU F 2 27 ? -255.807 -24.885 -98.002 1.00 77.71 27 LEU C CA 1
ATOM 6624 C C . LEU F 2 27 ? -255.748 -26.303 -97.448 1.00 77.64 27 LEU C C 1
ATOM 6625 O O . LEU F 2 27 ? -255.099 -27.177 -98.023 1.00 75.07 27 LEU C O 1
ATOM 6630 N N . ASP F 2 28 ? -256.433 -26.518 -96.331 1.00 75.74 28 ASP C N 1
ATOM 6631 C CA . ASP F 2 28 ? -256.504 -27.832 -95.707 1.00 80.27 28 ASP C CA 1
ATOM 6632 C C . ASP F 2 28 ? -257.401 -28.772 -96.509 1.00 74.90 28 ASP C C 1
ATOM 6633 O O . ASP F 2 28 ? -257.085 -29.948 -96.685 1.00 73.84 28 ASP C O 1
ATOM 6638 N N . TRP F 2 29 ? -258.518 -28.244 -96.996 1.00 73.64 29 TRP C N 1
ATOM 6639 C CA . TRP F 2 29 ? -259.490 -29.049 -97.729 1.00 77.02 29 TRP C CA 1
ATOM 6640 C C . TRP F 2 29 ? -258.979 -29.450 -99.109 1.00 72.73 29 TRP C C 1
ATOM 6641 O O . TRP F 2 29 ? -259.215 -30.570 -99.563 1.00 70.23 29 TRP C O 1
ATOM 6652 N N . PHE F 2 30 ? -258.289 -28.527 -99.770 1.00 72.85 30 PHE C N 1
ATOM 6653 C CA . PHE F 2 30 ? -257.736 -28.772 -101.097 1.00 65.45 30 PHE C CA 1
ATOM 6654 C C . PHE F 2 30 ? -256.736 -29.926 -101.061 1.00 67.53 30 PHE C C 1
ATOM 6655 O O . PHE F 2 30 ? -256.778 -30.821 -101.906 1.00 65.88 30 PHE C O 1
ATOM 6663 N N . VAL F 2 31 ? -255.847 -29.905 -100.071 1.00 63.05 31 VAL C N 1
ATOM 6664 C CA . VAL F 2 31 ? -254.848 -30.957 -99.900 1.00 57.58 31 VAL C CA 1
ATOM 6665 C C . VAL F 2 31 ? -255.496 -32.305 -99.567 1.00 63.13 31 VAL C C 1
ATOM 6666 O O . VAL F 2 31 ? -255.077 -33.346 -100.075 1.00 65.87 31 VAL C O 1
ATOM 6670 N N . LYS F 2 32 ? -256.527 -32.287 -98.726 1.00 60.16 32 LYS C N 1
ATOM 6671 C CA . LYS F 2 32 ? -257.224 -33.519 -98.362 1.00 65.22 32 LYS C CA 1
ATOM 6672 C C . LYS F 2 32 ? -258.038 -34.082 -99.528 1.00 59.95 32 LYS C C 1
ATOM 6673 O O . LYS F 2 32 ? -258.159 -35.299 -99.674 1.00 69.44 32 LYS C O 1
ATOM 6679 N N . GLU F 2 33 ? -258.598 -33.201 -100.351 1.00 52.52 33 GLU C N 1
ATOM 6680 C CA . GLU F 2 33 ? -259.353 -33.634 -101.526 1.00 72.44 33 GLU C CA 1
ATOM 6681 C C . GLU F 2 33 ? -258.438 -34.278 -102.564 1.00 58.18 33 GLU C C 1
ATOM 6682 O O . GLU F 2 33 ? -258.825 -35.237 -103.227 1.00 56.53 33 GLU C O 1
ATOM 6688 N N . THR F 2 34 ? -257.225 -33.749 -102.697 1.00 53.26 34 THR C N 1
ATOM 6689 C CA . THR F 2 34 ? -256.230 -34.346 -103.580 1.00 52.79 34 THR C CA 1
ATOM 6690 C C . THR F 2 34 ? -255.925 -35.775 -103.145 1.00 57.81 34 THR C C 1
ATOM 6691 O O . THR F 2 34 ? -255.893 -36.685 -103.969 1.00 53.49 34 THR C O 1
ATOM 6695 N N . GLU F 2 35 ? -255.710 -35.971 -101.845 1.00 58.12 35 GLU C N 1
ATOM 6696 C CA . GLU F 2 35 ? -255.465 -37.306 -101.307 1.00 57.39 35 GLU C CA 1
ATOM 6697 C C . GLU F 2 35 ? -256.667 -38.196 -101.562 1.00 44.72 35 GLU C C 1
ATOM 6698 O O . GLU F 2 35 ? -256.529 -39.379 -101.869 1.00 51.79 35 GLU C O 1
ATOM 6704 N N . ARG F 2 36 ? -257.846 -37.606 -101.425 1.00 47.27 36 ARG C N 1
ATOM 6705 C CA . ARG F 2 36 ? -259.096 -38.319 -101.617 1.00 51.34 36 ARG C CA 1
ATOM 6706 C C . ARG F 2 36 ? -259.224 -38.785 -103.069 1.00 60.24 36 ARG C C 1
ATOM 6707 O O . ARG F 2 36 ? -259.710 -39.881 -103.335 1.00 64.70 36 ARG C O 1
ATOM 6715 N N . ALA F 2 37 ? -258.768 -37.958 -104.003 1.00 54.86 37 ALA C N 1
ATOM 6716 C CA . ALA F 2 37 ? -258.767 -38.327 -105.417 1.00 52.32 37 ALA C CA 1
ATOM 6717 C C . ALA F 2 37 ? -257.719 -39.402 -105.693 1.00 53.56 37 ALA C C 1
ATOM 6718 O O . ALA F 2 37 ? -257.947 -40.315 -106.484 1.00 51.46 37 ALA C O 1
ATOM 6720 N N . ILE F 2 38 ? -256.575 -39.293 -105.024 1.00 53.35 38 ILE C N 1
ATOM 6721 C CA . ILE F 2 38 ? -255.492 -40.256 -105.185 1.00 46.26 38 ILE C CA 1
ATOM 6722 C C . ILE F 2 38 ? -255.892 -41.637 -104.667 1.00 53.86 38 ILE C C 1
ATOM 6723 O O . ILE F 2 38 ? -255.602 -42.655 -105.299 1.00 51.65 38 ILE C O 1
ATOM 6728 N N . ARG F 2 39 ? -256.572 -41.666 -103.525 1.00 50.99 39 ARG C N 1
ATOM 6729 C CA . ARG F 2 39 ? -256.974 -42.928 -102.907 1.00 56.70 39 ARG C CA 1
ATOM 6730 C C . ARG F 2 39 ? -258.039 -43.669 -103.712 1.00 51.51 39 ARG C C 1
ATOM 6731 O O . ARG F 2 39 ? -257.919 -44.873 -103.943 1.00 54.89 39 ARG C O 1
ATOM 6739 N N . ARG F 2 40 ? -259.076 -42.948 -104.130 1.00 56.05 40 ARG C N 1
ATOM 6740 C CA . ARG F 2 40 ? -260.205 -43.548 -104.839 1.00 58.13 40 ARG C CA 1
ATOM 6741 C C . ARG F 2 40 ? -259.787 -44.202 -106.148 1.00 62.88 40 ARG C C 1
ATOM 6742 O O . ARG F 2 40 ? -260.276 -45.277 -106.497 1.00 63.56 40 ARG C O 1
ATOM 6750 N N . HIS F 2 41 ? -258.891 -43.544 -106.875 1.00 56.76 41 HIS C N 1
ATOM 6751 C CA . HIS F 2 41 ? -258.419 -44.054 -108.159 1.00 49.43 41 HIS C CA 1
ATOM 6752 C C . HIS F 2 41 ? -257.094 -44.807 -108.062 1.00 48.59 41 HIS C C 1
ATOM 6753 O O . HIS F 2 41 ? -256.544 -45.223 -109.079 1.00 48.60 41 HIS C O 1
ATOM 6760 N N . ARG F 2 42 ? -256.584 -44.963 -106.842 1.00 53.98 42 ARG C N 1
ATOM 6761 C CA . ARG F 2 42 ? -255.326 -45.676 -106.600 1.00 49.38 42 ARG C CA 1
ATOM 6762 C C . ARG F 2 42 ? -254.182 -45.144 -107.463 1.00 49.98 42 ARG C C 1
ATOM 6763 O O . ARG F 2 42 ? -253.444 -45.914 -108.077 1.00 53.17 42 ARG C O 1
ATOM 6771 N N . MET F 2 43 ? -254.045 -43.823 -107.506 1.00 50.23 43 MET C N 1
ATOM 6772 C CA . MET F 2 43 ? -253.052 -43.185 -108.362 1.00 44.44 43 MET C CA 1
ATOM 6773 C C . MET F 2 43 ? -251.630 -43.467 -107.894 1.00 46.32 43 MET C C 1
ATOM 6774 O O . MET F 2 43 ? -250.749 -43.737 -108.708 1.00 51.86 43 MET C O 1
ATOM 6779 N N . LEU F 2 44 ? -251.414 -43.394 -106.582 1.00 44.99 44 LEU C N 1
ATOM 6780 C CA . LEU F 2 44 ? -250.080 -43.560 -106.006 1.00 44.08 44 LEU C CA 1
ATOM 6781 C C . LEU F 2 44 ? -250.083 -44.461 -104.774 1.00 50.99 44 LEU C C 1
ATOM 6782 O O . LEU F 2 44 ? -251.070 -44.528 -104.042 1.00 46.83 44 LEU C O 1
ATOM 6787 N N . LEU F 2 45 ? -248.971 -45.151 -104.549 1.00 45.70 45 LEU C N 1
ATOM 6788 C CA . LEU F 2 45 ? -248.723 -45.800 -103.266 1.00 48.64 45 LEU C CA 1
ATOM 6789 C C . LEU F 2 45 ? -248.305 -44.734 -102.261 1.00 47.41 45 LEU C C 1
ATOM 6790 O O . LEU F 2 45 ? -247.579 -43.808 -102.617 1.00 47.82 45 LEU C O 1
ATOM 6795 N N . PRO F 2 46 ? -248.763 -44.850 -101.005 1.00 51.22 46 PRO C N 1
ATOM 6796 C CA . PRO F 2 46 ? -248.362 -43.863 -99.992 1.00 48.68 46 PRO C CA 1
ATOM 6797 C C . PRO F 2 46 ? -246.842 -43.761 -99.852 1.00 42.61 46 PRO C C 1
ATOM 6798 O O . PRO F 2 46 ? -246.166 -44.781 -99.715 1.00 42.47 46 PRO C O 1
ATOM 6802 N N . GLY F 2 47 ? -246.318 -42.540 -99.912 1.00 46.42 47 GLY C N 1
ATOM 6803 C CA . GLY F 2 47 ? -244.889 -42.308 -99.780 1.00 44.98 47 GLY C CA 1
ATOM 6804 C C . GLY F 2 47 ? -244.078 -42.658 -101.020 1.00 54.22 47 GLY C C 1
ATOM 6805 O O . GLY F 2 47 ? -242.844 -42.628 -100.993 1.00 46.94 47 GLY C O 1
ATOM 6806 N N . GLU F 2 48 ? -244.762 -42.981 -102.112 1.00 48.41 48 GLU C N 1
ATOM 6807 C CA . GLU F 2 48 ? -244.083 -43.413 -103.329 1.00 54.64 48 GLU C CA 1
ATOM 6808 C C . GLU F 2 48 ? -243.273 -42.295 -103.965 1.00 44.18 48 GLU C C 1
ATOM 6809 O O . GLU F 2 48 ? -243.632 -41.118 -103.886 1.00 41.08 48 GLU C O 1
ATOM 6815 N N . ARG F 2 49 ? -242.167 -42.673 -104.590 1.00 48.18 49 ARG C N 1
ATOM 6816 C CA . ARG F 2 49 ? -241.434 -41.748 -105.432 1.00 51.91 49 ARG C CA 1
ATOM 6817 C C . ARG F 2 49 ? -242.239 -41.511 -106.710 1.00 52.04 49 ARG C C 1
ATOM 6818 O O . ARG F 2 49 ? -242.601 -42.455 -107.415 1.00 46.77 49 ARG C O 1
ATOM 6826 N N . VAL F 2 50 ? -242.538 -40.249 -106.992 1.00 45.95 50 VAL C N 1
ATOM 6827 C CA . VAL F 2 50 ? -243.331 -39.899 -108.160 1.00 44.35 50 VAL C CA 1
ATOM 6828 C C . VAL F 2 50 ? -242.700 -38.730 -108.912 1.00 51.04 50 VAL C C 1
ATOM 6829 O O . VAL F 2 50 ? -242.332 -37.721 -108.312 1.00 49.55 50 VAL C O 1
ATOM 6833 N N . LEU F 2 51 ? -242.558 -38.879 -110.225 1.00 47.98 51 LEU C N 1
ATOM 6834 C CA . LEU F 2 51 ? -242.043 -37.800 -111.058 1.00 40.01 51 LEU C CA 1
ATOM 6835 C C . LEU F 2 51 ? -243.165 -36.824 -111.378 1.00 41.99 51 LEU C C 1
ATOM 6836 O O . LEU F 2 51 ? -244.205 -37.211 -111.907 1.00 48.27 51 LEU C O 1
ATOM 6841 N N . VAL F 2 52 ? -242.955 -35.558 -111.043 1.00 50.15 52 VAL C N 1
ATOM 6842 C CA . VAL F 2 52 ? -243.952 -34.531 -111.300 1.00 45.90 52 VAL C CA 1
ATOM 6843 C C . VAL F 2 52 ? -243.467 -33.638 -112.432 1.00 54.83 52 VAL C C 1
ATOM 6844 O O . VAL F 2 52 ? -242.388 -33.053 -112.346 1.00 48.30 52 VAL C O 1
ATOM 6848 N N . ALA F 2 53 ? -244.254 -33.545 -113.500 1.00 44.69 53 ALA C N 1
ATOM 6849 C CA . ALA F 2 53 ? -243.867 -32.718 -114.637 1.00 52.94 53 ALA C CA 1
ATOM 6850 C C . ALA F 2 53 ? -244.285 -31.283 -114.365 1.00 45.44 53 ALA C C 1
ATOM 6851 O O . ALA F 2 53 ? -245.469 -30.992 -114.218 1.00 50.45 53 ALA C O 1
ATOM 6853 N N . VAL F 2 54 ? -243.309 -30.386 -114.297 1.00 46.87 54 VAL C N 1
ATOM 6854 C CA . VAL F 2 54 ? -243.577 -29.026 -113.844 1.00 53.30 54 VAL C CA 1
ATOM 6855 C C . VAL F 2 54 ? -243.222 -27.994 -114.908 1.00 52.72 54 VAL C C 1
ATOM 6856 O O . VAL F 2 54 ? -242.068 -27.867 -115.313 1.00 56.01 54 VAL C O 1
ATOM 6860 N N . SER F 2 55 ? -244.241 -27.279 -115.376 1.00 60.75 55 SER C N 1
ATOM 6861 C CA . SER F 2 55 ? -244.071 -26.256 -116.398 1.00 55.95 55 SER C CA 1
ATOM 6862 C C . SER F 2 55 ? -243.758 -24.895 -115.795 1.00 72.24 55 SER C C 1
ATOM 6863 O O . SER F 2 55 ? -243.321 -23.980 -116.493 1.00 74.73 55 SER C O 1
ATOM 6866 N N . GLY F 2 56 ? -243.982 -24.768 -114.492 1.00 65.49 56 GLY C N 1
ATOM 6867 C CA . GLY F 2 56 ? -243.843 -23.491 -113.820 1.00 69.91 56 GLY C CA 1
ATOM 6868 C C . GLY F 2 56 ? -245.170 -22.764 -113.720 1.00 68.06 56 GLY C C 1
ATOM 6869 O O . GLY F 2 56 ? -245.255 -21.688 -113.133 1.00 71.71 56 GLY C O 1
ATOM 6870 N N . GLY F 2 57 ? -246.212 -23.356 -114.296 1.00 67.62 57 GLY C N 1
ATOM 6871 C CA . GLY F 2 57 ? -247.544 -22.783 -114.236 1.00 62.54 57 GLY C CA 1
ATOM 6872 C C . GLY F 2 57 ? -248.202 -23.004 -112.886 1.00 64.54 57 GLY C C 1
ATOM 6873 O O . GLY F 2 57 ? -247.631 -23.647 -112.005 1.00 61.10 57 GLY C O 1
ATOM 6874 N N . LYS F 2 58 ? -249.414 -22.481 -112.728 1.00 61.01 58 LYS C N 1
ATOM 6875 C CA . LYS F 2 58 ? -250.113 -22.549 -111.452 1.00 59.93 58 LYS C CA 1
ATOM 6876 C C . LYS F 2 58 ? -250.457 -23.982 -111.045 1.00 67.74 58 LYS C C 1
ATOM 6877 O O . LYS F 2 58 ? -250.409 -24.319 -109.865 1.00 63.55 58 LYS C O 1
ATOM 6883 N N . ASP F 2 59 ? -250.794 -24.826 -112.017 1.00 68.36 59 ASP C N 1
ATOM 6884 C CA . ASP F 2 59 ? -251.257 -26.178 -111.717 1.00 60.73 59 ASP C CA 1
ATOM 6885 C C . ASP F 2 59 ? -250.119 -27.114 -111.337 1.00 59.28 59 ASP C C 1
ATOM 6886 O O . ASP F 2 59 ? -250.209 -27.831 -110.342 1.00 55.36 59 ASP C O 1
ATOM 6891 N N . SER F 2 60 ? -249.049 -27.108 -112.126 1.00 49.98 60 SER C N 1
ATOM 6892 C CA . SER F 2 60 ? -247.949 -28.037 -111.897 1.00 53.03 60 SER C CA 1
ATOM 6893 C C . SER F 2 60 ? -247.186 -27.699 -110.616 1.00 58.22 60 SER C C 1
ATOM 6894 O O . SER F 2 60 ? -246.696 -28.593 -109.925 1.00 52.41 60 SER C O 1
ATOM 6897 N N . LEU F 2 61 ? -247.093 -26.412 -110.294 1.00 57.05 61 LEU C N 1
ATOM 6898 C CA . LEU F 2 61 ? -246.413 -25.994 -109.072 1.00 58.92 61 LEU C CA 1
ATOM 6899 C C . LEU F 2 61 ? -247.252 -26.341 -107.846 1.00 50.29 61 LEU C C 1
ATOM 6900 O O . LEU F 2 61 ? -246.726 -26.811 -106.839 1.00 57.59 61 LEU C O 1
ATOM 6905 N N . ALA F 2 62 ? -248.560 -26.119 -107.945 1.00 51.10 62 ALA C N 1
ATOM 6906 C CA . ALA F 2 62 ? -249.479 -26.471 -106.871 1.00 50.51 62 ALA C CA 1
ATOM 6907 C C . ALA F 2 62 ? -249.486 -27.977 -106.633 1.00 60.42 62 ALA C C 1
ATOM 6908 O O . ALA F 2 62 ? -249.553 -28.427 -105.490 1.00 59.02 62 ALA C O 1
ATOM 6910 N N . LEU F 2 63 ? -249.415 -28.753 -107.714 1.00 53.65 63 LEU C N 1
ATOM 6911 C CA . LEU F 2 63 ? -249.375 -30.208 -107.607 1.00 50.18 63 LEU C CA 1
ATOM 6912 C C . LEU F 2 63 ? -248.098 -30.670 -106.914 1.00 51.72 63 LEU C C 1
ATOM 6913 O O . LEU F 2 63 ? -248.126 -31.565 -106.066 1.00 43.54 63 LEU C O 1
ATOM 6918 N N . TRP F 2 64 ? -246.976 -30.060 -107.280 1.00 44.35 64 TRP C N 1
ATOM 6919 C CA . TRP F 2 64 ? -245.701 -30.409 -106.667 1.00 54.51 64 TRP C CA 1
ATOM 6920 C C . TRP F 2 64 ? -245.719 -30.088 -105.174 1.00 52.01 64 TRP C C 1
ATOM 6921 O O . TRP F 2 64 ? -245.209 -30.855 -104.357 1.00 51.07 64 TRP C O 1
ATOM 6932 N N . ASP F 2 65 ? -246.321 -28.955 -104.829 1.00 49.80 65 ASP C N 1
ATOM 6933 C CA . ASP F 2 65 ? -246.465 -28.557 -103.437 1.00 48.86 65 ASP C CA 1
ATOM 6934 C C . ASP F 2 65 ? -247.350 -29.528 -102.659 1.00 53.38 65 ASP C C 1
ATOM 6935 O O . ASP F 2 65 ? -247.005 -29.944 -101.550 1.00 55.76 65 ASP C O 1
ATOM 6940 N N . VAL F 2 66 ? -248.489 -29.889 -103.241 1.00 50.23 66 VAL C N 1
ATOM 6941 C CA . VAL F 2 66 ? -249.441 -30.754 -102.555 1.00 50.91 66 VAL C CA 1
ATOM 6942 C C . VAL F 2 66 ? -248.890 -32.171 -102.365 1.00 50.03 66 VAL C C 1
ATOM 6943 O O . VAL F 2 66 ? -248.975 -32.729 -101.271 1.00 53.62 66 VAL C O 1
ATOM 6947 N N . LEU F 2 67 ? -248.311 -32.745 -103.417 1.00 45.41 67 LEU C N 1
ATOM 6948 C CA . LEU F 2 67 ? -247.773 -34.103 -103.331 1.00 49.21 67 LEU C CA 1
ATOM 6949 C C . LEU F 2 67 ? -246.626 -34.188 -102.318 1.00 43.67 67 LEU C C 1
ATOM 6950 O O . LEU F 2 67 ? -246.479 -35.189 -101.621 1.00 47.19 67 LEU C O 1
ATOM 6955 N N . SER F 2 68 ? -245.818 -33.135 -102.239 1.00 50.09 68 SER C N 1
ATOM 6956 C CA . SER F 2 68 ? -244.742 -33.081 -101.256 1.00 55.90 68 SER C CA 1
ATOM 6957 C C . SER F 2 68 ? -245.323 -33.028 -99.846 1.00 42.44 68 SER C C 1
ATOM 6958 O O . SER F 2 68 ? -244.858 -33.727 -98.951 1.00 47.17 68 SER C O 1
ATOM 6961 N N . ARG F 2 69 ? -246.358 -32.211 -99.673 1.00 49.35 69 ARG C N 1
ATOM 6962 C CA . ARG F 2 69 ? -247.049 -32.083 -98.392 1.00 55.11 69 ARG C CA 1
ATOM 6963 C C . ARG F 2 69 ? -247.741 -33.373 -97.972 1.00 57.49 69 ARG C C 1
ATOM 6964 O O . ARG F 2 69 ? -247.960 -33.606 -96.786 1.00 57.43 69 ARG C O 1
ATOM 6972 N N . LEU F 2 70 ? -248.086 -34.210 -98.945 1.00 53.32 70 LEU C N 1
ATOM 6973 C CA . LEU F 2 70 ? -248.788 -35.455 -98.655 1.00 50.48 70 LEU C CA 1
ATOM 6974 C C . LEU F 2 70 ? -247.833 -36.589 -98.304 1.00 41.84 70 LEU C C 1
ATOM 6975 O O . LEU F 2 70 ? -248.262 -37.712 -98.045 1.00 47.54 70 LEU C O 1
ATOM 6980 N N . GLY F 2 71 ? -246.538 -36.300 -98.305 1.00 50.98 71 GLY C N 1
ATOM 6981 C CA . GLY F 2 71 ? -245.554 -37.293 -97.917 1.00 48.26 71 GLY C CA 1
ATOM 6982 C C . GLY F 2 71 ? -245.000 -38.125 -99.059 1.00 48.61 71 GLY C C 1
ATOM 6983 O O . GLY F 2 71 ? -244.148 -38.986 -98.848 1.00 51.12 71 GLY C O 1
ATOM 6984 N N . TYR F 2 72 ? -245.481 -37.880 -100.273 1.00 46.68 72 TYR C N 1
ATOM 6985 C CA . TYR F 2 72 ? -244.934 -38.569 -101.433 1.00 51.37 72 TYR C CA 1
ATOM 6986 C C . TYR F 2 72 ? -243.550 -38.013 -101.713 1.00 45.48 72 TYR C C 1
ATOM 6987 O O . TYR F 2 72 ? -243.286 -36.844 -101.430 1.00 44.72 72 TYR C O 1
ATOM 6996 N N . GLN F 2 73 ? -242.660 -38.825 -102.272 1.00 46.33 73 GLN C N 1
ATOM 6997 C CA . GLN F 2 73 ? -241.361 -38.282 -102.630 1.00 49.50 73 GLN C CA 1
ATOM 6998 C C . GLN F 2 73 ? -241.477 -37.792 -104.061 1.00 52.70 73 GLN C C 1
ATOM 6999 O O . GLN F 2 73 ? -241.428 -38.574 -105.010 1.00 51.76 73 GLN C O 1
ATOM 7005 N N . ALA F 2 74 ? -241.556 -36.476 -104.205 1.00 45.86 74 ALA C N 1
ATOM 7006 C CA . ALA F 2 74 ? -241.929 -35.875 -105.470 1.00 49.71 74 ALA C CA 1
ATOM 7007 C C . ALA F 2 74 ? -240.750 -35.152 -106.098 1.00 56.45 74 ALA C C 1
ATOM 7008 O O . ALA F 2 74 ? -240.343 -34.080 -105.645 1.00 55.09 74 ALA C O 1
ATOM 7010 N N . VAL F 2 75 ? -240.221 -35.747 -107.160 1.00 52.16 75 VAL C N 1
ATOM 7011 C CA . VAL F 2 75 ? -239.127 -35.159 -107.910 1.00 46.58 75 VAL C CA 1
ATOM 7012 C C . VAL F 2 75 ? -239.708 -34.425 -109.104 1.00 52.29 75 VAL C C 1
ATOM 7013 O O . VAL F 2 75 ? -240.540 -34.968 -109.833 1.00 48.40 75 VAL C O 1
ATOM 7017 N N . GLY F 2 76 ? -239.295 -33.177 -109.280 1.00 50.08 76 GLY C N 1
ATOM 7018 C CA . GLY F 2 76 ? -239.780 -32.368 -110.378 1.00 47.84 76 GLY C CA 1
ATOM 7019 C C . GLY F 2 76 ? -238.982 -32.606 -111.644 1.00 55.99 76 GLY C C 1
ATOM 7020 O O . GLY F 2 76 ? -237.786 -32.893 -111.594 1.00 55.82 76 GLY C O 1
ATOM 7021 N N . LEU F 2 77 ? -239.656 -32.501 -112.783 1.00 56.39 77 LEU C N 1
ATOM 7022 C CA . LEU F 2 77 ? -238.984 -32.547 -114.075 1.00 54.88 77 LEU C CA 1
ATOM 7023 C C . LEU F 2 77 ? -239.460 -31.382 -114.920 1.00 52.57 77 LEU C C 1
ATOM 7024 O O . LEU F 2 77 ? -240.654 -31.239 -115.182 1.00 51.47 77 LEU C O 1
ATOM 7029 N N . HIS F 2 78 ? -238.522 -30.537 -115.327 1.00 51.78 78 HIS C N 1
ATOM 7030 C CA . HIS F 2 78 ? -238.841 -29.446 -116.227 1.00 57.77 78 HIS C CA 1
ATOM 7031 C C . HIS F 2 78 ? -238.151 -29.649 -117.565 1.00 62.41 78 HIS C C 1
ATOM 7032 O O . HIS F 2 78 ? -236.985 -30.043 -117.624 1.00 62.83 78 HIS C O 1
ATOM 7039 N N . ILE F 2 79 ? -238.885 -29.392 -118.639 1.00 62.73 79 ILE C N 1
ATOM 7040 C CA . ILE F 2 79 ? -238.318 -29.446 -119.975 1.00 63.05 79 ILE C CA 1
ATOM 7041 C C . ILE F 2 79 ? -238.223 -28.036 -120.539 1.00 60.32 79 ILE C C 1
ATOM 7042 O O . ILE F 2 79 ? -239.196 -27.279 -120.506 1.00 58.58 79 ILE C O 1
ATOM 7047 N N . GLU F 2 80 ? -237.050 -27.685 -121.052 1.00 60.41 80 GLU C N 1
ATOM 7048 C CA . GLU F 2 80 ? -236.861 -26.384 -121.679 1.00 71.23 80 GLU C CA 1
ATOM 7049 C C . GLU F 2 80 ? -237.190 -26.519 -123.156 1.00 65.68 80 GLU C C 1
ATOM 7050 O O . GLU F 2 80 ? -236.465 -27.169 -123.908 1.00 57.90 80 GLU C O 1
ATOM 7056 N N . LEU F 2 81 ? -238.289 -25.893 -123.563 1.00 64.74 81 LEU C N 1
ATOM 7057 C CA . LEU F 2 81 ? -238.840 -26.092 -124.896 1.00 74.66 81 LEU C CA 1
ATOM 7058 C C . LEU F 2 81 ? -238.185 -25.170 -125.920 1.00 77.18 81 LEU C C 1
ATOM 7059 O O . LEU F 2 81 ? -238.404 -25.309 -127.124 1.00 79.33 81 LEU C O 1
ATOM 7064 N N . GLY F 2 82 ? -237.381 -24.233 -125.432 1.00 75.52 82 GLY C N 1
ATOM 7065 C CA . GLY F 2 82 ? -236.699 -23.284 -126.292 1.00 70.41 82 GLY C CA 1
ATOM 7066 C C . GLY F 2 82 ? -237.652 -22.374 -127.041 1.00 83.04 82 GLY C C 1
ATOM 7067 O O . GLY F 2 82 ? -237.387 -21.996 -128.183 1.00 82.92 82 GLY C O 1
ATOM 7068 N N . ILE F 2 83 ? -238.764 -22.021 -126.402 1.00 78.61 83 ILE C N 1
ATOM 7069 C CA . ILE F 2 83 ? -239.736 -21.128 -127.020 1.00 86.12 83 ILE C CA 1
ATOM 7070 C C . ILE F 2 83 ? -239.620 -19.716 -126.465 1.00 87.55 83 ILE C C 1
ATOM 7071 O O . ILE F 2 83 ? -240.042 -19.446 -125.340 1.00 86.39 83 ILE C O 1
ATOM 7076 N N . GLY F 2 84 ? -239.067 -18.819 -127.278 1.00 94.90 84 GLY C N 1
ATOM 7077 C CA . GLY F 2 84 ? -238.943 -17.413 -126.935 1.00 97.86 84 GLY C CA 1
ATOM 7078 C C . GLY F 2 84 ? -238.309 -17.154 -125.584 1.00 90.74 84 GLY C C 1
ATOM 7079 O O . GLY F 2 84 ? -237.460 -17.915 -125.117 1.00 86.34 84 GLY C O 1
ATOM 7080 N N . GLU F 2 85 ? -238.738 -16.071 -124.948 1.00 95.80 85 GLU C N 1
ATOM 7081 C CA . GLU F 2 85 ? -238.309 -15.765 -123.594 1.00 100.74 85 GLU C CA 1
ATOM 7082 C C . GLU F 2 85 ? -239.200 -16.533 -122.625 1.00 91.41 85 GLU C C 1
ATOM 7083 O O . GLU F 2 85 ? -238.876 -16.683 -121.448 1.00 88.94 85 GLU C O 1
ATOM 7089 N N . TYR F 2 86 ? -240.319 -17.027 -123.149 1.00 92.54 86 TYR C N 1
ATOM 7090 C CA . TYR F 2 86 ? -241.305 -17.763 -122.362 1.00 90.87 86 TYR C CA 1
ATOM 7091 C C . TYR F 2 86 ? -240.699 -18.992 -121.693 1.00 85.05 86 TYR C C 1
ATOM 7092 O O . TYR F 2 86 ? -240.852 -19.186 -120.487 1.00 84.65 86 TYR C O 1
ATOM 7101 N N . SER F 2 87 ? -240.015 -19.814 -122.481 1.00 79.05 87 SER C N 1
ATOM 7102 C CA . SER F 2 87 ? -239.352 -21.001 -121.956 1.00 81.44 87 SER C CA 1
ATOM 7103 C C . SER F 2 87 ? -238.254 -20.623 -120.967 1.00 85.04 87 SER C C 1
ATOM 7104 O O . SER F 2 87 ? -238.028 -21.322 -119.979 1.00 76.01 87 SER C O 1
ATOM 7107 N N . LYS F 2 88 ? -237.580 -19.511 -121.239 1.00 93.38 88 LYS C N 1
ATOM 7108 C CA . LYS F 2 88 ? -236.502 -19.038 -120.380 1.00 90.29 88 LYS C CA 1
ATOM 7109 C C . LYS F 2 88 ? -237.050 -18.621 -119.016 1.00 83.87 88 LYS C C 1
ATOM 7110 O O . LYS F 2 88 ? -236.498 -18.982 -117.978 1.00 77.25 88 LYS C O 1
ATOM 7116 N N . ARG F 2 89 ? -238.146 -17.868 -119.027 1.00 79.36 89 ARG C N 1
ATOM 7117 C CA . ARG F 2 89 ? -238.802 -17.445 -117.795 1.00 80.24 89 ARG C CA 1
ATOM 7118 C C . ARG F 2 89 ? -239.439 -18.628 -117.074 1.00 84.55 89 ARG C C 1
ATOM 7119 O O . ARG F 2 89 ? -239.499 -18.659 -115.844 1.00 79.32 89 ARG C O 1
ATOM 7127 N N . SER F 2 90 ? -239.920 -19.595 -117.849 1.00 82.99 90 SER C N 1
ATOM 7128 C CA . SER F 2 90 ? -240.571 -20.774 -117.290 1.00 75.39 90 SER C CA 1
ATOM 7129 C C . SER F 2 90 ? -239.582 -21.608 -116.483 1.00 72.65 90 SER C C 1
ATOM 7130 O O . SER F 2 90 ? -239.944 -22.220 -115.479 1.00 71.49 90 SER C O 1
ATOM 7133 N N . LEU F 2 91 ? -238.329 -21.621 -116.927 1.00 74.33 91 LEU C N 1
ATOM 7134 C CA . LEU F 2 91 ? -237.278 -22.348 -116.226 1.00 77.80 91 LEU C CA 1
ATOM 7135 C C . LEU F 2 91 ? -236.892 -21.641 -114.931 1.00 75.76 91 LEU C C 1
ATOM 7136 O O . LEU F 2 91 ? -236.609 -22.286 -113.924 1.00 79.01 91 LEU C O 1
ATOM 7141 N N . GLU F 2 92 ? -236.886 -20.312 -114.965 1.00 83.51 92 GLU C N 1
ATOM 7142 C CA . GLU F 2 92 ? -236.515 -19.514 -113.800 1.00 85.72 92 GLU C CA 1
ATOM 7143 C C . GLU F 2 92 ? -237.541 -19.656 -112.680 1.00 77.01 92 GLU C C 1
ATOM 7144 O O . GLU F 2 92 ? -237.181 -19.798 -111.512 1.00 84.34 92 GLU C O 1
ATOM 7150 N N . VAL F 2 93 ? -238.819 -19.619 -113.043 1.00 78.13 93 VAL C N 1
ATOM 7151 C CA . VAL F 2 93 ? -239.899 -19.775 -112.075 1.00 71.72 93 VAL C CA 1
ATOM 7152 C C . VAL F 2 93 ? -239.851 -21.155 -111.420 1.00 78.69 93 VAL C C 1
ATOM 7153 O O . VAL F 2 93 ? -240.013 -21.285 -110.206 1.00 78.44 93 VAL C O 1
ATOM 7157 N N . THR F 2 94 ? -239.615 -22.180 -112.233 1.00 75.34 94 THR C N 1
ATOM 7158 C CA . THR F 2 94 ? -239.579 -23.556 -111.749 1.00 80.82 94 THR C CA 1
ATOM 7159 C C . THR F 2 94 ? -238.367 -23.808 -110.853 1.00 70.43 94 THR C C 1
ATOM 7160 O O . THR F 2 94 ? -238.487 -24.421 -109.791 1.00 65.62 94 THR C O 1
ATOM 7164 N N . GLN F 2 95 ? -237.202 -23.335 -111.284 1.00 70.01 95 GLN C N 1
ATOM 7165 C CA . GLN F 2 95 ? -235.978 -23.490 -110.502 1.00 76.77 95 GLN C CA 1
ATOM 7166 C C . GLN F 2 95 ? -236.070 -22.750 -109.171 1.00 65.63 95 GLN C C 1
ATOM 7167 O O . GLN F 2 95 ? -235.554 -23.219 -108.159 1.00 67.29 95 GLN C O 1
ATOM 7173 N N . ALA F 2 96 ? -236.732 -21.597 -109.181 1.00 70.60 96 ALA C N 1
ATOM 7174 C CA . ALA F 2 96 ? -236.932 -20.813 -107.967 1.00 70.55 96 ALA C CA 1
ATOM 7175 C C . ALA F 2 96 ? -237.817 -21.563 -106.978 1.00 73.72 96 ALA C C 1
ATOM 7176 O O . ALA F 2 96 ? -237.530 -21.599 -105.781 1.00 77.05 96 ALA C O 1
ATOM 7178 N N . PHE F 2 97 ? -238.892 -22.159 -107.488 1.00 75.17 97 PHE C N 1
ATOM 7179 C CA . PHE F 2 97 ? -239.813 -22.936 -106.663 1.00 61.51 97 PHE C CA 1
ATOM 7180 C C . PHE F 2 97 ? -239.091 -24.105 -106.011 1.00 62.02 97 PHE C C 1
ATOM 7181 O O . PHE F 2 97 ? -239.329 -24.423 -104.847 1.00 65.90 97 PHE C O 1
ATOM 7189 N N . ALA F 2 98 ? -238.206 -24.742 -106.771 1.00 62.23 98 ALA C N 1
ATOM 7190 C CA . ALA F 2 98 ? -237.462 -25.892 -106.275 1.00 62.92 98 ALA C CA 1
ATOM 7191 C C . ALA F 2 98 ? -236.445 -25.483 -105.210 1.00 68.79 98 ALA C C 1
ATOM 7192 O O . ALA F 2 98 ? -236.196 -26.231 -104.264 1.00 60.81 98 ALA C O 1
ATOM 7194 N N . ARG F 2 99 ? -235.864 -24.296 -105.365 1.00 72.06 99 ARG C N 1
ATOM 7195 C CA . ARG F 2 99 ? -234.867 -23.799 -104.419 1.00 76.74 99 ARG C CA 1
ATOM 7196 C C . ARG F 2 99 ? -235.483 -23.436 -103.070 1.00 66.81 99 ARG C C 1
ATOM 7197 O O . ARG F 2 99 ? -234.964 -23.821 -102.023 1.00 78.68 99 ARG C O 1
ATOM 7205 N N . GLU F 2 100 ? -236.587 -22.696 -103.100 1.00 70.30 100 GLU C N 1
ATOM 7206 C CA . GLU F 2 100 ? -237.242 -22.243 -101.877 1.00 70.89 100 GLU C CA 1
ATOM 7207 C C . GLU F 2 100 ? -237.746 -23.407 -101.031 1.00 76.34 100 GLU C C 1
ATOM 7208 O O . GLU F 2 100 ? -237.736 -23.341 -99.802 1.00 83.52 100 GLU C O 1
ATOM 7214 N N . ARG F 2 101 ? -238.196 -24.468 -101.694 1.00 70.99 101 ARG C N 1
ATOM 7215 C CA . ARG F 2 101 ? -238.734 -25.628 -100.994 1.00 63.10 101 ARG C CA 1
ATOM 7216 C C . ARG F 2 101 ? -237.677 -26.697 -100.728 1.00 60.88 101 ARG C C 1
ATOM 7217 O O . ARG F 2 101 ? -237.930 -27.662 -100.006 1.00 61.88 101 ARG C O 1
ATOM 7225 N N . GLY F 2 102 ? -236.496 -26.524 -101.310 1.00 61.19 102 GLY C N 1
ATOM 7226 C CA . GLY F 2 102 ? -235.445 -27.522 -101.200 1.00 64.25 102 GLY C CA 1
ATOM 7227 C C . GLY F 2 102 ? -235.808 -28.859 -101.827 1.00 65.43 102 GLY C C 1
ATOM 7228 O O . GLY F 2 102 ? -235.526 -29.917 -101.259 1.00 62.27 102 GLY C O 1
ATOM 7229 N N . LEU F 2 103 ? -236.426 -28.812 -103.005 1.00 71.00 103 LEU C N 1
ATOM 7230 C CA . LEU F 2 103 ? -236.874 -30.018 -103.703 1.00 62.79 103 LEU C CA 1
ATOM 7231 C C . LEU F 2 103 ? -235.979 -30.345 -104.897 1.00 57.61 103 LEU C C 1
ATOM 7232 O O . LEU F 2 103 ? -235.423 -29.448 -105.530 1.00 61.59 103 LEU C O 1
ATOM 7237 N N . GLU F 2 104 ? -235.830 -31.631 -105.196 1.00 58.78 104 GLU C N 1
ATOM 7238 C CA . GLU F 2 104 ? -234.985 -32.056 -106.310 1.00 49.57 104 GLU C CA 1
ATOM 7239 C C . GLU F 2 104 ? -235.650 -31.771 -107.656 1.00 66.34 104 GLU C C 1
ATOM 7240 O O . GLU F 2 104 ? -236.763 -32.228 -107.915 1.00 59.14 104 GLU C O 1
ATOM 7246 N N . LEU F 2 105 ? -234.961 -31.025 -108.513 1.00 60.11 105 LEU C N 1
ATOM 7247 C CA . LEU F 2 105 ? -235.490 -30.694 -109.832 1.00 59.07 105 LEU C CA 1
ATOM 7248 C C . LEU F 2 105 ? -234.601 -31.219 -110.954 1.00 62.94 105 LEU C C 1
ATOM 7249 O O . LEU F 2 105 ? -233.429 -30.856 -111.050 1.00 57.84 105 LEU C O 1
ATOM 7254 N N . LEU F 2 106 ? -235.167 -32.074 -111.800 1.00 59.68 106 LEU C N 1
ATOM 7255 C CA . LEU F 2 106 ? -234.466 -32.549 -112.985 1.00 60.59 106 LEU C CA 1
ATOM 7256 C C . LEU F 2 106 ? -234.808 -31.653 -114.172 1.00 55.30 106 LEU C C 1
ATOM 7257 O O . LEU F 2 106 ? -235.946 -31.205 -114.312 1.00 55.28 106 LEU C O 1
ATOM 7262 N N . VAL F 2 107 ? -233.817 -31.374 -115.012 1.00 60.68 107 VAL C N 1
ATOM 7263 C CA . VAL F 2 107 ? -234.019 -30.498 -116.163 1.00 62.81 107 VAL C CA 1
ATOM 7264 C C . VAL F 2 107 ? -233.492 -31.123 -117.451 1.00 61.75 107 VAL C C 1
ATOM 7265 O O . VAL F 2 107 ? -232.362 -31.613 -117.502 1.00 56.47 107 VAL C O 1
ATOM 7269 N N . VAL F 2 108 ? -234.328 -31.122 -118.484 1.00 66.45 108 VAL C N 1
ATOM 7270 C CA . VAL F 2 108 ? -233.903 -31.520 -119.822 1.00 66.21 108 VAL C CA 1
ATOM 7271 C C . VAL F 2 108 ? -234.102 -30.354 -120.789 1.00 68.08 108 VAL C C 1
ATOM 7272 O O . VAL F 2 108 ? -235.228 -29.907 -121.015 1.00 59.90 108 VAL C O 1
ATOM 7276 N N . ASP F 2 109 ? -232.999 -29.848 -121.334 1.00 67.27 109 ASP C N 1
ATOM 7277 C CA . ASP F 2 109 ? -233.054 -28.786 -122.331 1.00 70.77 109 ASP C CA 1
ATOM 7278 C C . ASP F 2 109 ? -233.197 -29.415 -123.709 1.00 73.22 109 ASP C C 1
ATOM 7279 O O . ASP F 2 109 ? -232.344 -30.196 -124.130 1.00 66.71 109 ASP C O 1
ATOM 7284 N N . LEU F 2 110 ? -234.278 -29.077 -124.406 1.00 71.68 110 LEU C N 1
ATOM 7285 C CA . LEU F 2 110 ? -234.592 -29.711 -125.682 1.00 74.35 110 LEU C CA 1
ATOM 7286 C C . LEU F 2 110 ? -233.580 -29.352 -126.765 1.00 81.94 110 LEU C C 1
ATOM 7287 O O . LEU F 2 110 ? -233.025 -30.236 -127.421 1.00 82.10 110 LEU C O 1
ATOM 7292 N N . LYS F 2 111 ? -233.337 -28.057 -126.946 1.00 85.35 111 LYS C N 1
ATOM 7293 C CA . LYS F 2 111 ? -232.442 -27.596 -128.001 1.00 87.73 111 LYS C CA 1
ATOM 7294 C C . LYS F 2 111 ? -230.994 -27.981 -127.715 1.00 88.77 111 LYS C C 1
ATOM 7295 O O . LYS F 2 111 ? -230.215 -28.219 -128.635 1.00 93.71 111 LYS C O 1
ATOM 7301 N N . GLU F 2 112 ? -230.638 -28.047 -126.437 1.00 86.22 112 GLU C N 1
ATOM 7302 C CA . GLU F 2 112 ? -229.273 -28.383 -126.047 1.00 87.88 112 GLU C CA 1
ATOM 7303 C C . GLU F 2 112 ? -228.994 -29.871 -126.242 1.00 88.80 112 GLU C C 1
ATOM 7304 O O . GLU F 2 112 ? -227.945 -30.252 -126.762 1.00 96.31 112 GLU C O 1
ATOM 7310 N N . ALA F 2 113 ? -229.936 -30.709 -125.822 1.00 86.03 113 ALA C N 1
ATOM 7311 C CA . ALA F 2 113 ? -229.783 -32.156 -125.936 1.00 81.78 113 ALA C CA 1
ATOM 7312 C C . ALA F 2 113 ? -229.969 -32.663 -127.365 1.00 83.67 113 ALA C C 1
ATOM 7313 O O . ALA F 2 113 ? -229.131 -33.402 -127.881 1.00 88.14 113 ALA C O 1
ATOM 7315 N N . TYR F 2 114 ? -231.075 -32.277 -127.996 1.00 83.79 114 TYR C N 1
ATOM 7316 C CA . TYR F 2 114 ? -231.431 -32.813 -129.310 1.00 86.47 114 TYR C CA 1
ATOM 7317 C C . TYR F 2 114 ? -231.050 -31.916 -130.494 1.00 86.23 114 TYR C C 1
ATOM 7318 O O . TYR F 2 114 ? -231.265 -32.286 -131.648 1.00 89.77 114 TYR C O 1
ATOM 7327 N N . GLY F 2 115 ? -230.491 -30.745 -130.211 1.00 86.80 115 GLY C N 1
ATOM 7328 C CA . GLY F 2 115 ? -230.010 -29.863 -131.260 1.00 80.63 115 GLY C CA 1
ATOM 7329 C C . GLY F 2 115 ? -230.982 -28.787 -131.716 1.00 86.65 115 GLY C C 1
ATOM 7330 O O . GLY F 2 115 ? -230.566 -27.770 -132.272 1.00 87.78 115 GLY C O 1
ATOM 7331 N N . PHE F 2 116 ? -232.275 -28.997 -131.481 1.00 88.80 116 PHE C N 1
ATOM 7332 C CA . PHE F 2 116 ? -233.288 -28.042 -131.927 1.00 85.73 116 PHE C CA 1
ATOM 7333 C C . PHE F 2 116 ? -234.415 -27.865 -130.914 1.00 83.94 116 PHE C C 1
ATOM 7334 O O . PHE F 2 116 ? -234.754 -28.792 -130.178 1.00 79.26 116 PHE C O 1
ATOM 7342 N N . GLY F 2 117 ? -235.000 -26.671 -130.897 1.00 82.93 117 GLY C N 1
ATOM 7343 C CA . GLY F 2 117 ? -236.112 -26.377 -130.012 1.00 74.32 117 GLY C CA 1
ATOM 7344 C C . GLY F 2 117 ? -237.448 -26.487 -130.716 1.00 79.73 117 GLY C C 1
ATOM 7345 O O . GLY F 2 117 ? -237.507 -26.800 -131.904 1.00 87.18 117 GLY C O 1
ATOM 7346 N N . VAL F 2 118 ? -238.525 -26.227 -129.980 1.00 81.38 118 VAL C N 1
ATOM 7347 C CA . VAL F 2 118 ? -239.881 -26.313 -130.522 1.00 78.36 118 VAL C CA 1
ATOM 7348 C C . VAL F 2 118 ? -240.128 -25.393 -131.735 1.00 86.50 118 VAL C C 1
ATOM 7349 O O . VAL F 2 118 ? -240.744 -25.831 -132.711 1.00 82.49 118 VAL C O 1
ATOM 7353 N N . PRO F 2 119 ? -239.657 -24.127 -131.694 1.00 82.25 119 PRO C N 1
ATOM 7354 C CA . PRO F 2 119 ? -239.879 -23.315 -132.898 1.00 83.89 119 PRO C CA 1
ATOM 7355 C C . PRO F 2 119 ? -239.177 -23.882 -134.132 1.00 87.80 119 PRO C C 1
ATOM 7356 O O . PRO F 2 119 ? -239.666 -23.714 -135.250 1.00 91.51 119 PRO C O 1
ATOM 7360 N N . GLU F 2 120 ? -238.049 -24.554 -133.923 1.00 87.21 120 GLU C N 1
ATOM 7361 C CA . GLU F 2 120 ? -237.324 -25.195 -135.015 1.00 92.02 120 GLU C CA 1
ATOM 7362 C C . GLU F 2 120 ? -238.055 -26.446 -135.496 1.00 94.81 120 GLU C C 1
ATOM 7363 O O . GLU F 2 120 ? -238.033 -26.766 -136.684 1.00 96.13 120 GLU C O 1
ATOM 7369 N N . LEU F 2 121 ? -238.698 -27.152 -134.571 1.00 89.07 121 LEU C N 1
ATOM 7370 C CA . LEU F 2 121 ? -239.439 -28.361 -134.916 1.00 90.54 121 LEU C CA 1
ATOM 7371 C C . LEU F 2 121 ? -240.689 -28.040 -135.728 1.00 94.23 121 LEU C C 1
ATOM 7372 O O . LEU F 2 121 ? -241.169 -28.871 -136.495 1.00 100.04 121 LEU C O 1
ATOM 7377 N N . ALA F 2 122 ? -241.219 -26.834 -135.556 1.00 98.25 122 ALA C N 1
ATOM 7378 C CA . ALA F 2 122 ? -242.378 -26.399 -136.326 1.00 104.76 122 ALA C CA 1
ATOM 7379 C C . ALA F 2 122 ? -242.010 -26.236 -137.798 1.00 108.80 122 ALA C C 1
ATOM 7380 O O . ALA F 2 122 ? -242.855 -26.389 -138.680 1.00 111.94 122 ALA C O 1
ATOM 7382 N N . ARG F 2 123 ? -240.739 -25.934 -138.050 1.00 104.34 123 ARG C N 1
ATOM 7383 C CA . ARG F 2 123 ? -240.238 -25.743 -139.406 1.00 102.29 123 ARG C CA 1
ATOM 7384 C C . ARG F 2 123 ? -239.619 -27.023 -139.965 1.00 94.53 123 ARG C C 1
ATOM 7385 O O . ARG F 2 123 ? -240.110 -27.580 -140.946 1.00 101.72 123 ARG C O 1
ATOM 7393 N N . LEU F 2 124 ? -238.540 -27.477 -139.335 1.00 96.08 124 LEU C N 1
ATOM 7394 C CA . LEU F 2 124 ? -237.781 -28.635 -139.812 1.00 96.20 124 LEU C CA 1
ATOM 7395 C C . LEU F 2 124 ? -238.602 -29.923 -139.835 1.00 99.81 124 LEU C C 1
ATOM 7396 O O . LEU F 2 124 ? -238.237 -30.884 -140.509 1.00 100.78 124 LEU C O 1
ATOM 7401 N N . SER F 2 125 ? -239.704 -29.941 -139.092 1.00 109.03 125 SER C N 1
ATOM 7402 C CA . SER F 2 125 ? -240.608 -31.085 -139.107 1.00 111.95 125 SER C CA 1
ATOM 7403 C C . SER F 2 125 ? -241.977 -30.681 -139.641 1.00 111.63 125 SER C C 1
ATOM 7404 O O . SER F 2 125 ? -242.396 -29.532 -139.492 1.00 117.03 125 SER C O 1
ATOM 7407 N N . GLY F 2 126 ? -242.671 -31.630 -140.259 1.00 99.71 126 GLY C N 1
ATOM 7408 C CA . GLY F 2 126 ? -243.963 -31.362 -140.861 1.00 95.78 126 GLY C CA 1
ATOM 7409 C C . GLY F 2 126 ? -245.078 -31.131 -139.860 1.00 101.59 126 GLY C C 1
ATOM 7410 O O . GLY F 2 126 ? -246.178 -30.722 -140.230 1.00 104.86 126 GLY C O 1
ATOM 7411 N N . ARG F 2 127 ? -244.796 -31.388 -138.587 1.00 102.11 127 ARG C N 1
ATOM 7412 C CA . ARG F 2 127 ? -245.799 -31.235 -137.538 1.00 90.90 127 ARG C CA 1
ATOM 7413 C C . ARG F 2 127 ? -245.996 -29.769 -137.156 1.00 87.78 127 ARG C C 1
ATOM 7414 O O . ARG F 2 127 ? -245.087 -28.949 -137.304 1.00 86.88 127 ARG C O 1
ATOM 7422 N N . VAL F 2 128 ? -247.192 -29.451 -136.671 1.00 87.02 128 VAL C N 1
ATOM 7423 C CA . VAL F 2 128 ? -247.491 -28.120 -136.157 1.00 87.94 128 VAL C CA 1
ATOM 7424 C C . VAL F 2 128 ? -246.680 -27.879 -134.888 1.00 87.38 128 VAL C C 1
ATOM 7425 O O . VAL F 2 128 ? -246.239 -28.832 -134.244 1.00 82.47 128 VAL C O 1
ATOM 7429 N N . ALA F 2 129 ? -246.475 -26.610 -134.542 1.00 81.12 129 ALA C N 1
ATOM 7430 C CA . ALA F 2 129 ? -245.684 -26.239 -133.371 1.00 83.41 129 ALA C CA 1
ATOM 7431 C C . ALA F 2 129 ? -246.147 -26.965 -132.107 1.00 84.71 129 ALA C C 1
ATOM 7432 O O . ALA F 2 129 ? -245.327 -27.470 -131.341 1.00 77.50 129 ALA C O 1
ATOM 7434 N N . CYS F 2 130 ? -247.461 -27.033 -131.905 1.00 87.37 130 CYS C N 1
ATOM 7435 C CA . CYS F 2 130 ? -248.026 -27.692 -130.730 1.00 77.65 130 CYS C CA 1
ATOM 7436 C C . CYS F 2 130 ? -247.988 -29.214 -130.846 1.00 77.55 130 CYS C C 1
ATOM 7437 O O . CYS F 2 130 ? -247.989 -29.918 -129.836 1.00 71.85 130 CYS C O 1
ATOM 7440 N N . SER F 2 131 ? -247.963 -29.724 -132.073 1.00 76.99 131 SER C N 1
ATOM 7441 C CA . SER F 2 131 ? -247.933 -31.168 -132.282 1.00 80.39 131 SER C CA 1
ATOM 7442 C C . SER F 2 131 ? -246.554 -31.737 -131.977 1.00 67.67 131 SER C C 1
ATOM 7443 O O . SER F 2 131 ? -246.431 -32.825 -131.408 1.00 61.47 131 SER C O 1
ATOM 7446 N N . ALA F 2 132 ? -245.519 -30.999 -132.363 1.00 59.91 132 ALA C N 1
ATOM 7447 C CA . ALA F 2 132 ? -244.148 -31.431 -132.132 1.00 72.28 132 ALA C CA 1
ATOM 7448 C C . ALA F 2 132 ? -243.766 -31.270 -130.662 1.00 71.22 132 ALA C C 1
ATOM 7449 O O . ALA F 2 132 ? -242.973 -32.046 -130.132 1.00 59.65 132 ALA C O 1
ATOM 7451 N N . CYS F 2 133 ? -244.343 -30.260 -130.014 1.00 70.43 133 CYS C N 1
ATOM 7452 C CA . CYS F 2 133 ? -244.071 -29.990 -128.606 1.00 70.99 133 CYS C CA 1
ATOM 7453 C C . CYS F 2 133 ? -244.649 -31.078 -127.708 1.00 58.34 133 CYS C C 1
ATOM 7454 O O . CYS F 2 133 ? -243.937 -31.653 -126.887 1.00 61.15 133 CYS C O 1
ATOM 7457 N N . GLY F 2 134 ? -245.939 -31.357 -127.879 1.00 58.22 134 GLY C N 1
ATOM 7458 C CA . GLY F 2 134 ? -246.615 -32.382 -127.102 1.00 65.48 134 GLY C CA 1
ATOM 7459 C C . GLY F 2 134 ? -245.943 -33.737 -127.218 1.00 67.75 134 GLY C C 1
ATOM 7460 O O . GLY F 2 134 ? -245.808 -34.462 -126.231 1.00 62.95 134 GLY C O 1
ATOM 7461 N N . LEU F 2 135 ? -245.508 -34.071 -128.428 1.00 60.45 135 LEU C N 1
ATOM 7462 C CA . LEU F 2 135 ? -244.818 -35.331 -128.672 1.00 62.62 135 LEU C CA 1
ATOM 7463 C C . LEU F 2 135 ? -243.496 -35.387 -127.915 1.00 57.70 135 LEU C C 1
ATOM 7464 O O . LEU F 2 135 ? -243.181 -36.397 -127.286 1.00 51.92 135 LEU C O 1
ATOM 7469 N N . SER F 2 136 ? -242.730 -34.301 -127.983 1.00 57.82 136 SER C N 1
ATOM 7470 C CA . SER F 2 136 ? -241.441 -34.216 -127.300 1.00 63.74 136 SER C CA 1
ATOM 7471 C C . SER F 2 136 ? -241.616 -34.300 -125.789 1.00 64.14 136 SER C C 1
ATOM 7472 O O . SER F 2 136 ? -240.885 -35.020 -125.108 1.00 57.12 136 SER C O 1
ATOM 7475 N N . LYS F 2 137 ? -242.590 -33.554 -125.275 1.00 55.51 137 LYS C N 1
ATOM 7476 C CA . LYS F 2 137 ? -242.905 -33.570 -123.854 1.00 60.06 137 LYS C CA 1
ATOM 7477 C C . LYS F 2 137 ? -243.204 -34.985 -123.383 1.00 58.56 137 LYS C C 1
ATOM 7478 O O . LYS F 2 137 ? -242.527 -35.502 -122.494 1.00 56.73 137 LYS C O 1
ATOM 7484 N N . ARG F 2 138 ? -244.194 -35.619 -124.007 1.00 57.56 138 ARG C N 1
ATOM 7485 C CA . ARG F 2 138 ? -244.642 -36.944 -123.586 1.00 61.81 138 ARG C CA 1
ATOM 7486 C C . ARG F 2 138 ? -243.524 -37.980 -123.625 1.00 57.24 138 ARG C C 1
ATOM 7487 O O . ARG F 2 138 ? -243.411 -38.801 -122.718 1.00 53.83 138 ARG C O 1
ATOM 7495 N N . TYR F 2 139 ? -242.688 -37.934 -124.659 1.00 55.47 139 TYR C N 1
ATOM 7496 C CA . TYR F 2 139 ? -241.606 -38.904 -124.790 1.00 56.50 139 TYR C CA 1
ATOM 7497 C C . TYR F 2 139 ? -240.523 -38.713 -123.730 1.00 53.48 139 TYR C C 1
ATOM 7498 O O . TYR F 2 139 ? -240.062 -39.681 -123.128 1.00 52.77 139 TYR C O 1
ATOM 7507 N N . ILE F 2 140 ? -240.100 -37.467 -123.534 1.00 46.94 140 ILE C N 1
ATOM 7508 C CA . ILE F 2 140 ? -239.004 -37.158 -122.620 1.00 55.39 140 ILE C CA 1
ATOM 7509 C C . ILE F 2 140 ? -239.409 -37.428 -121.174 1.00 53.97 140 ILE C C 1
ATOM 7510 O O . ILE F 2 140 ? -238.677 -38.078 -120.420 1.00 52.34 140 ILE C O 1
ATOM 7515 N N . ILE F 2 141 ? -240.584 -36.930 -120.802 1.00 51.84 141 ILE C N 1
ATOM 7516 C CA . ILE F 2 141 ? -241.145 -37.169 -119.477 1.00 55.81 141 ILE C CA 1
ATOM 7517 C C . ILE F 2 141 ? -241.190 -38.664 -119.157 1.00 56.76 141 ILE C C 1
ATOM 7518 O O . ILE F 2 141 ? -240.807 -39.083 -118.065 1.00 52.01 141 ILE C O 1
ATOM 7523 N N . ASN F 2 142 ? -241.637 -39.471 -120.116 1.00 54.14 142 ASN C N 1
ATOM 7524 C CA . ASN F 2 142 ? -241.650 -40.914 -119.914 1.00 50.55 142 ASN C CA 1
ATOM 7525 C C . ASN F 2 142 ? -240.247 -41.499 -119.839 1.00 46.68 142 ASN C C 1
ATOM 7526 O O . ASN F 2 142 ? -239.991 -42.396 -119.039 1.00 46.70 142 ASN C O 1
ATOM 7531 N N . GLN F 2 143 ? -239.345 -40.992 -120.676 1.00 49.68 143 GLN C N 1
ATOM 7532 C CA . GLN F 2 143 ? -237.971 -41.484 -120.717 1.00 57.09 143 GLN C CA 1
ATOM 7533 C C . GLN F 2 143 ? -237.243 -41.229 -119.401 1.00 51.40 143 GLN C C 1
ATOM 7534 O O . GLN F 2 143 ? -236.546 -42.106 -118.888 1.00 52.20 143 GLN C O 1
ATOM 7540 N N . VAL F 2 144 ? -237.398 -40.020 -118.870 1.00 51.80 144 VAL C N 1
ATOM 7541 C CA . VAL F 2 144 ? -236.784 -39.654 -117.598 1.00 53.20 144 VAL C CA 1
ATOM 7542 C C . VAL F 2 144 ? -237.302 -40.567 -116.488 1.00 57.09 144 VAL C C 1
ATOM 7543 O O . VAL F 2 144 ? -236.526 -41.101 -115.698 1.00 57.05 144 VAL C O 1
ATOM 7547 N N . ALA F 2 145 ? -238.617 -40.758 -116.455 1.00 50.67 145 ALA C N 1
ATOM 7548 C CA . ALA F 2 145 ? -239.253 -41.602 -115.452 1.00 54.39 145 ALA C CA 1
ATOM 7549 C C . ALA F 2 145 ? -238.758 -43.043 -115.524 1.00 60.72 145 ALA C C 1
ATOM 7550 O O . ALA F 2 145 ? -238.436 -43.651 -114.503 1.00 56.68 145 ALA C O 1
ATOM 7552 N N . VAL F 2 146 ? -238.704 -43.587 -116.734 1.00 56.03 146 VAL C N 1
ATOM 7553 C CA . VAL F 2 146 ? -238.281 -44.968 -116.924 1.00 57.79 146 VAL C CA 1
ATOM 7554 C C . VAL F 2 146 ? -236.810 -45.155 -116.559 1.00 55.33 146 VAL C C 1
ATOM 7555 O O . VAL F 2 146 ? -236.463 -46.093 -115.840 1.00 52.53 146 VAL C O 1
ATOM 7559 N N . GLU F 2 147 ? -235.952 -44.255 -117.037 1.00 49.74 147 GLU C N 1
ATOM 7560 C CA . GLU F 2 147 ? -234.518 -44.354 -116.765 1.00 63.72 147 GLU C CA 1
ATOM 7561 C C . GLU F 2 147 ? -234.202 -44.202 -115.280 1.00 69.36 147 GLU C C 1
ATOM 7562 O O . GLU F 2 147 ? -233.394 -44.954 -114.735 1.00 59.38 147 GLU C O 1
ATOM 7568 N N . GLU F 2 148 ? -234.850 -43.236 -114.630 1.00 65.47 148 GLU C N 1
ATOM 7569 C CA . GLU F 2 148 ? -234.569 -42.925 -113.230 1.00 57.83 148 GLU C CA 1
ATOM 7570 C C . GLU F 2 148 ? -235.375 -43.782 -112.253 1.00 61.62 148 GLU C C 1
ATOM 7571 O O . GLU F 2 148 ? -235.275 -43.603 -111.040 1.00 56.20 148 GLU C O 1
ATOM 7577 N N . GLY F 2 149 ? -236.180 -44.698 -112.781 1.00 56.43 149 GLY C N 1
ATOM 7578 C CA . GLY F 2 149 ? -236.856 -45.682 -111.950 1.00 50.16 149 GLY C CA 1
ATOM 7579 C C . GLY F 2 149 ? -238.181 -45.282 -111.319 1.00 44.60 149 GLY C C 1
ATOM 7580 O O . GLY F 2 149 ? -238.643 -45.939 -110.388 1.00 48.23 149 GLY C O 1
ATOM 7581 N N . PHE F 2 150 ? -238.797 -44.214 -111.817 1.00 53.24 150 PHE C N 1
ATOM 7582 C CA . PHE F 2 150 ? -240.137 -43.832 -111.375 1.00 44.13 150 PHE C CA 1
ATOM 7583 C C . PHE F 2 150 ? -241.201 -44.738 -111.989 1.00 55.99 150 PHE C C 1
ATOM 7584 O O . PHE F 2 150 ? -241.234 -44.922 -113.206 1.00 52.33 150 PHE C O 1
ATOM 7592 N N . ARG F 2 151 ? -242.074 -45.289 -111.150 1.00 49.17 151 ARG C N 1
ATOM 7593 C CA . ARG F 2 151 ? -243.179 -46.111 -111.632 1.00 44.76 151 ARG C CA 1
ATOM 7594 C C . ARG F 2 151 ? -244.284 -45.251 -112.231 1.00 52.76 151 ARG C C 1
ATOM 7595 O O . ARG F 2 151 ? -245.020 -45.690 -113.115 1.00 48.83 151 ARG C O 1
ATOM 7603 N N . VAL F 2 152 ? -244.394 -44.018 -111.750 1.00 39.44 152 VAL C N 1
ATOM 7604 C CA . VAL F 2 152 ? -245.542 -43.188 -112.074 1.00 39.04 152 VAL C CA 1
ATOM 7605 C C . VAL F 2 152 ? -245.124 -41.737 -112.318 1.00 41.70 152 VAL C C 1
ATOM 7606 O O . VAL F 2 152 ? -244.133 -41.263 -111.760 1.00 42.00 152 VAL C O 1
ATOM 7610 N N . VAL F 2 153 ? -245.873 -41.057 -113.181 1.00 40.70 153 VAL C N 1
ATOM 7611 C CA . VAL F 2 153 ? -245.682 -39.645 -113.476 1.00 30.73 153 VAL C CA 1
ATOM 7612 C C . VAL F 2 153 ? -246.966 -38.866 -113.187 1.00 39.01 153 VAL C C 1
ATOM 7613 O O . VAL F 2 153 ? -248.061 -39.341 -113.484 1.00 43.63 153 VAL C O 1
ATOM 7617 N N . ALA F 2 154 ? -246.835 -37.673 -112.609 1.00 36.47 154 ALA C N 1
ATOM 7618 C CA . ALA F 2 154 ? -248.006 -36.845 -112.329 1.00 40.29 154 ALA C CA 1
ATOM 7619 C C . ALA F 2 154 ? -247.976 -35.526 -113.098 1.00 40.20 154 ALA C C 1
ATOM 7620 O O . ALA F 2 154 ? -246.936 -34.872 -113.196 1.00 43.37 154 ALA C O 1
ATOM 7622 N N . THR F 2 155 ? -249.129 -35.139 -113.637 1.00 42.42 155 THR C N 1
ATOM 7623 C CA . THR F 2 155 ? -249.265 -33.866 -114.334 1.00 44.66 155 THR C CA 1
ATOM 7624 C C . THR F 2 155 ? -250.399 -33.055 -113.726 1.00 36.70 155 THR C C 1
ATOM 7625 O O . THR F 2 155 ? -251.290 -33.610 -113.084 1.00 43.99 155 THR C O 1
ATOM 7629 N N . GLY F 2 156 ? -250.377 -31.746 -113.950 1.00 42.91 156 GLY C N 1
ATOM 7630 C CA . GLY F 2 156 ? -251.310 -30.846 -113.299 1.00 48.64 156 GLY C CA 1
ATOM 7631 C C . GLY F 2 156 ? -252.608 -30.569 -114.036 1.00 56.06 156 GLY C C 1
ATOM 7632 O O . GLY F 2 156 ? -253.249 -29.548 -113.792 1.00 61.03 156 GLY C O 1
ATOM 7633 N N . HIS F 2 157 ? -252.997 -31.464 -114.938 1.00 57.47 157 HIS C N 1
ATOM 7634 C CA . HIS F 2 157 ? -254.263 -31.311 -115.651 1.00 49.16 157 HIS C CA 1
ATOM 7635 C C . HIS F 2 157 ? -255.433 -31.247 -114.673 1.00 49.69 157 HIS C C 1
ATOM 7636 O O . HIS F 2 157 ? -255.576 -32.098 -113.792 1.00 49.00 157 HIS C O 1
ATOM 7643 N N . ASN F 2 158 ? -256.259 -30.221 -114.824 1.00 46.12 158 ASN C N 1
ATOM 7644 C CA . ASN F 2 158 ? -257.393 -30.014 -113.933 1.00 55.97 158 ASN C CA 1
ATOM 7645 C C . ASN F 2 158 ? -258.721 -30.388 -114.588 1.00 57.26 158 ASN C C 1
ATOM 7646 O O . ASN F 2 158 ? -258.743 -30.928 -115.692 1.00 52.98 158 ASN C O 1
ATOM 7651 N N . LEU F 2 159 ? -259.822 -30.119 -113.890 1.00 57.86 159 LEU C N 1
ATOM 7652 C CA . LEU F 2 159 ? -261.154 -30.464 -114.377 1.00 60.22 159 LEU C CA 1
ATOM 7653 C C . LEU F 2 159 ? -261.481 -29.800 -115.710 1.00 65.13 159 LEU C C 1
ATOM 7654 O O . LEU F 2 159 ? -262.013 -30.444 -116.613 1.00 64.70 159 LEU C O 1
ATOM 7659 N N . ASP F 2 160 ? -261.162 -28.514 -115.832 1.00 57.34 160 ASP C N 1
ATOM 7660 C CA . ASP F 2 160 ? -261.428 -27.784 -117.065 1.00 64.39 160 ASP C CA 1
ATOM 7661 C C . ASP F 2 160 ? -260.641 -28.367 -118.233 1.00 66.32 160 ASP C C 1
ATOM 7662 O O . ASP F 2 160 ? -261.133 -28.408 -119.358 1.00 63.32 160 ASP C O 1
ATOM 7667 N N . ASP F 2 161 ? -259.419 -28.816 -117.961 1.00 61.22 161 ASP C N 1
ATOM 7668 C CA . ASP F 2 161 ? -258.589 -29.437 -118.985 1.00 60.74 161 ASP C CA 1
ATOM 7669 C C . ASP F 2 161 ? -259.195 -30.747 -119.470 1.00 62.87 161 ASP C C 1
ATOM 7670 O O . ASP F 2 161 ? -259.295 -30.979 -120.673 1.00 62.89 161 ASP C O 1
ATOM 7675 N N . GLU F 2 162 ? -259.600 -31.600 -118.531 1.00 53.87 162 GLU C N 1
ATOM 7676 C CA . GLU F 2 162 ? -260.095 -32.929 -118.877 1.00 61.92 162 GLU C CA 1
ATOM 7677 C C . GLU F 2 162 ? -261.519 -32.896 -119.426 1.00 63.01 162 GLU C C 1
ATOM 7678 O O . GLU F 2 162 ? -261.905 -33.764 -120.206 1.00 65.34 162 GLU C O 1
ATOM 7684 N N . ALA F 2 163 ? -262.299 -31.899 -119.021 1.00 57.75 163 ALA C N 1
ATOM 7685 C CA . ALA F 2 163 ? -263.665 -31.766 -119.511 1.00 59.51 163 ALA C CA 1
ATOM 7686 C C . ALA F 2 163 ? -263.678 -31.203 -120.929 1.00 62.08 163 ALA C C 1
ATOM 7687 O O . ALA F 2 163 ? -264.535 -31.561 -121.737 1.00 55.37 163 ALA C O 1
ATOM 7689 N N . ALA F 2 164 ? -262.724 -30.323 -121.224 1.00 57.15 164 ALA C N 1
ATOM 7690 C CA . ALA F 2 164 ? -262.600 -29.735 -122.555 1.00 62.14 164 ALA C CA 1
ATOM 7691 C C . ALA F 2 164 ? -262.078 -30.757 -123.558 1.00 59.70 164 ALA C C 1
ATOM 7692 O O . ALA F 2 164 ? -262.522 -30.793 -124.706 1.00 59.67 164 ALA C O 1
ATOM 7694 N N . VAL F 2 165 ? -261.126 -31.577 -123.121 1.00 53.90 165 VAL C N 1
ATOM 7695 C CA . VAL F 2 165 ? -260.610 -32.659 -123.951 1.00 53.62 165 VAL C CA 1
ATOM 7696 C C . VAL F 2 165 ? -261.730 -33.645 -124.287 1.00 65.54 165 VAL C C 1
ATOM 7697 O O . VAL F 2 165 ? -261.881 -34.058 -125.439 1.00 56.77 165 VAL C O 1
ATOM 7701 N N . LEU F 2 166 ? -262.519 -34.006 -123.278 1.00 56.26 166 LEU C N 1
ATOM 7702 C CA . LEU F 2 166 ? -263.654 -34.903 -123.469 1.00 62.23 166 LEU C CA 1
ATOM 7703 C C . LEU F 2 166 ? -264.676 -34.303 -124.424 1.00 60.85 166 LEU C C 1
ATOM 7704 O O . LEU F 2 166 ? -265.124 -34.962 -125.362 1.00 59.11 166 LEU C O 1
ATOM 7709 N N . PHE F 2 167 ? -265.042 -33.051 -124.169 1.00 50.15 167 PHE C N 1
ATOM 7710 C CA . PHE F 2 167 ? -265.978 -32.318 -125.011 1.00 56.15 167 PHE C CA 1
ATOM 7711 C C . PHE F 2 167 ? -265.475 -32.265 -126.451 1.00 62.80 167 PHE C C 1
ATOM 7712 O O . PHE F 2 167 ? -266.232 -32.501 -127.391 1.00 53.55 167 PHE C O 1
ATOM 7720 N N . GLY F 2 168 ? -264.190 -31.961 -126.607 1.00 58.72 168 GLY C N 1
ATOM 7721 C CA . GLY F 2 168 ? -263.564 -31.906 -127.914 1.00 62.71 168 GLY C CA 1
ATOM 7722 C C . GLY F 2 168 ? -263.626 -33.236 -128.639 1.00 62.23 168 GLY C C 1
ATOM 7723 O O . GLY F 2 168 ? -263.855 -33.279 -129.847 1.00 58.74 168 GLY C O 1
ATOM 7724 N N . ASN F 2 169 ? -263.430 -34.322 -127.898 1.00 55.86 169 ASN C N 1
ATOM 7725 C CA . ASN F 2 169 ? -263.505 -35.663 -128.465 1.00 62.18 169 ASN C CA 1
ATOM 7726 C C . ASN F 2 169 ? -264.922 -36.029 -128.901 1.00 64.23 169 ASN C C 1
ATOM 7727 O O . ASN F 2 169 ? -265.106 -36.828 -129.816 1.00 65.53 169 ASN C O 1
ATOM 7732 N N . LEU F 2 170 ? -265.916 -35.449 -128.234 1.00 58.62 170 LEU C N 1
ATOM 7733 C CA . LEU F 2 170 ? -267.317 -35.705 -128.558 1.00 57.71 170 LEU C CA 1
ATOM 7734 C C . LEU F 2 170 ? -267.782 -34.890 -129.761 1.00 61.91 170 LEU C C 1
ATOM 7735 O O . LEU F 2 170 ? -268.642 -35.329 -130.525 1.00 61.85 170 LEU C O 1
ATOM 7740 N N . LEU F 2 171 ? -267.215 -33.698 -129.911 1.00 61.29 171 LEU C N 1
ATOM 7741 C CA . LEU F 2 171 ? -267.527 -32.833 -131.041 1.00 65.26 171 LEU C CA 1
ATOM 7742 C C . LEU F 2 171 ? -266.820 -33.331 -132.297 1.00 77.77 171 LEU C C 1
ATOM 7743 O O . LEU F 2 171 ? -267.294 -33.126 -133.413 1.00 77.01 171 LEU C O 1
ATOM 7748 N N . ASN F 2 172 ? -265.678 -33.982 -132.100 1.00 83.42 172 ASN C N 1
ATOM 7749 C CA . ASN F 2 172 ? -264.921 -34.582 -133.193 1.00 83.46 172 ASN C CA 1
ATOM 7750 C C . ASN F 2 172 ? -264.614 -36.046 -132.899 1.00 87.91 172 ASN C C 1
ATOM 7751 O O . ASN F 2 172 ? -263.471 -36.392 -132.603 1.00 92.12 172 ASN C O 1
ATOM 7756 N N . PRO F 2 173 ? -265.641 -36.910 -132.984 1.00 87.24 173 PRO C N 1
ATOM 7757 C CA . PRO F 2 173 ? -265.572 -38.325 -132.595 1.00 95.83 173 PRO C CA 1
ATOM 7758 C C . PRO F 2 173 ? -264.424 -39.076 -133.260 1.00 115.57 173 PRO C C 1
ATOM 7759 O O . PRO F 2 173 ? -263.733 -39.861 -132.609 1.00 120.88 173 PRO C O 1
ATOM 7763 N N . GLN F 2 174 ? -264.238 -38.831 -134.551 1.00 122.73 174 GLN C N 1
ATOM 7764 C CA . GLN F 2 174 ? -263.167 -39.456 -135.314 1.00 142.35 174 GLN C CA 1
ATOM 7765 C C . GLN F 2 174 ? -261.821 -38.763 -135.100 1.00 151.55 174 GLN C C 1
ATOM 7766 O O . GLN F 2 174 ? -261.775 -37.582 -134.751 1.00 153.26 174 GLN C O 1
ATOM 7772 N N . GLU F 2 175 ? -260.728 -39.500 -135.291 1.00 158.21 175 GLU C N 1
ATOM 7773 C CA . GLU F 2 175 ? -260.771 -40.953 -135.457 1.00 162.10 175 GLU C CA 1
ATOM 7774 C C . GLU F 2 175 ? -260.852 -41.663 -134.115 1.00 157.39 175 GLU C C 1
ATOM 7775 O O . GLU F 2 175 ? -261.660 -42.570 -133.914 1.00 155.36 175 GLU C O 1
ATOM 7781 N N . GLU F 2 176 ? -259.986 -41.230 -133.211 1.00 153.58 176 GLU C N 1
ATOM 7782 C CA . GLU F 2 176 ? -259.752 -41.872 -131.933 1.00 149.21 176 GLU C CA 1
ATOM 7783 C C . GLU F 2 176 ? -259.260 -40.780 -130.998 1.00 137.91 176 GLU C C 1
ATOM 7784 O O . GLU F 2 176 ? -258.601 -39.851 -131.459 1.00 136.92 176 GLU C O 1
ATOM 7790 N N . THR F 2 177 ? -259.554 -40.862 -129.701 1.00 125.60 177 THR C N 1
ATOM 7791 C CA . THR F 2 177 ? -260.367 -41.915 -129.086 1.00 126.06 177 THR C CA 1
ATOM 7792 C C . THR F 2 177 ? -261.067 -41.420 -127.796 1.00 113.79 177 THR C C 1
ATOM 7793 O O . THR F 2 177 ? -260.524 -40.582 -127.074 1.00 104.31 177 THR C O 1
ATOM 7797 N N . LEU F 2 178 ? -262.242 -41.953 -127.467 1.00 108.75 178 LEU C N 1
ATOM 7798 C CA . LEU F 2 178 ? -262.889 -41.625 -126.193 1.00 96.17 178 LEU C CA 1
ATOM 7799 C C . LEU F 2 178 ? -262.321 -42.421 -125.027 1.00 92.51 178 LEU C C 1
ATOM 7800 O O . LEU F 2 178 ? -262.299 -41.923 -123.910 1.00 91.32 178 LEU C O 1
ATOM 7805 N N . SER F 2 179 ? -261.853 -43.642 -125.284 1.00 94.23 179 SER C N 1
ATOM 7806 C CA . SER F 2 179 ? -261.442 -44.533 -124.198 1.00 99.41 179 SER C CA 1
ATOM 7807 C C . SER F 2 179 ? -260.019 -44.318 -123.641 1.00 91.76 179 SER C C 1
ATOM 7808 O O . SER F 2 179 ? -259.753 -44.719 -122.503 1.00 89.44 179 SER C O 1
ATOM 7811 N N . ARG F 2 180 ? -259.119 -43.703 -124.417 1.00 100.11 180 ARG C N 1
ATOM 7812 C CA . ARG F 2 180 ? -257.760 -43.405 -123.934 1.00 97.67 180 ARG C CA 1
ATOM 7813 C C . ARG F 2 180 ? -257.767 -42.317 -122.852 1.00 95.21 180 ARG C C 1
ATOM 7814 O O . ARG F 2 180 ? -256.824 -42.208 -122.074 1.00 93.11 180 ARG C O 1
ATOM 7822 N N . GLN F 2 181 ? -258.830 -41.521 -122.791 1.00 93.10 181 GLN C N 1
ATOM 7823 C CA . GLN F 2 181 ? -258.888 -40.443 -121.797 1.00 92.34 181 GLN C CA 1
ATOM 7824 C C . GLN F 2 181 ? -259.311 -40.931 -120.411 1.00 94.73 181 GLN C C 1
ATOM 7825 O O . GLN F 2 181 ? -260.283 -41.678 -120.270 1.00 89.77 181 GLN C O 1
ATOM 7831 N N . GLY F 2 182 ? -258.565 -40.505 -119.394 1.00 80.93 182 GLY C N 1
ATOM 7832 C CA . GLY F 2 182 ? -258.869 -40.842 -118.014 1.00 75.11 182 GLY C CA 1
ATOM 7833 C C . GLY F 2 182 ? -257.841 -40.272 -117.054 1.00 65.95 182 GLY C C 1
ATOM 7834 O O . GLY F 2 182 ? -256.717 -39.962 -117.453 1.00 66.39 182 GLY C O 1
ATOM 7835 N N . PRO F 2 183 ? -258.217 -40.142 -115.773 1.00 63.38 183 PRO C N 1
ATOM 7836 C CA . PRO F 2 183 ? -257.339 -39.577 -114.741 1.00 61.81 183 PRO C CA 1
ATOM 7837 C C . PRO F 2 183 ? -256.153 -40.481 -114.401 1.00 63.08 183 PRO C C 1
ATOM 7838 O O . PRO F 2 183 ? -255.138 -39.991 -113.907 1.00 57.65 183 PRO C O 1
ATOM 7842 N N . VAL F 2 184 ? -256.288 -41.781 -114.649 1.00 57.31 184 VAL C N 1
ATOM 7843 C CA . VAL F 2 184 ? -255.210 -42.735 -114.391 1.00 54.37 184 VAL C CA 1
ATOM 7844 C C . VAL F 2 184 ? -254.974 -43.679 -115.570 1.00 62.39 184 VAL C C 1
ATOM 7845 O O . VAL F 2 184 ? -255.857 -44.450 -115.939 1.00 61.99 184 VAL C O 1
ATOM 7849 N N . LEU F 2 185 ? -253.779 -43.616 -116.150 1.00 60.01 185 LEU C N 1
ATOM 7850 C CA . LEU F 2 185 ? -253.385 -44.535 -117.213 1.00 57.33 185 LEU C CA 1
ATOM 7851 C C . LEU F 2 185 ? -252.374 -45.555 -116.677 1.00 56.53 185 LEU C C 1
ATOM 7852 O O . LEU F 2 185 ? -251.339 -45.181 -116.122 1.00 52.35 185 LEU C O 1
ATOM 7857 N N . PRO F 2 186 ? -252.677 -46.851 -116.841 1.00 59.40 186 PRO C N 1
ATOM 7858 C CA . PRO F 2 186 ? -251.895 -47.943 -116.250 1.00 58.43 186 PRO C CA 1
ATOM 7859 C C . PRO F 2 186 ? -250.461 -48.019 -116.759 1.00 53.58 186 PRO C C 1
ATOM 7860 O O . PRO F 2 186 ? -250.162 -47.591 -117.874 1.00 56.35 186 PRO C O 1
ATOM 7864 N N . GLU F 2 187 ? -249.585 -48.571 -115.927 1.00 55.04 187 GLU C N 1
ATOM 7865 C CA . GLU F 2 187 ? -248.185 -48.769 -116.276 1.00 55.53 187 GLU C CA 1
ATOM 7866 C C . GLU F 2 187 ? -248.021 -49.927 -117.260 1.00 62.61 187 GLU C C 1
ATOM 7867 O O . GLU F 2 187 ? -248.735 -50.927 -117.180 1.00 60.60 187 GLU C O 1
ATOM 7873 N N . LYS F 2 188 ? -247.084 -49.777 -118.191 1.00 57.59 188 LYS C N 1
ATOM 7874 C CA . LYS F 2 188 ? -246.747 -50.834 -119.136 1.00 57.44 188 LYS C CA 1
ATOM 7875 C C . LYS F 2 188 ? -245.230 -50.922 -119.245 1.00 60.21 188 LYS C C 1
ATOM 7876 O O . LYS F 2 188 ? -244.534 -50.000 -118.820 1.00 59.50 188 LYS C O 1
ATOM 7882 N N . PRO F 2 189 ? -244.705 -52.038 -119.782 1.00 61.55 189 PRO C N 1
ATOM 7883 C CA . PRO F 2 189 ? -243.251 -52.096 -119.974 1.00 62.50 189 PRO C CA 1
ATOM 7884 C C . PRO F 2 189 ? -242.747 -50.946 -120.843 1.00 58.32 189 PRO C C 1
ATOM 7885 O O . PRO F 2 189 ? -243.272 -50.724 -121.933 1.00 58.42 189 PRO C O 1
ATOM 7889 N N . GLY F 2 190 ? -241.744 -50.224 -120.354 1.00 56.64 190 GLY C N 1
ATOM 7890 C CA . GLY F 2 190 ? -241.241 -49.044 -121.036 1.00 50.70 190 GLY C CA 1
ATOM 7891 C C . GLY F 2 190 ? -242.142 -47.825 -120.908 1.00 50.51 190 GLY C C 1
ATOM 7892 O O . GLY F 2 190 ? -241.822 -46.750 -121.413 1.00 49.76 190 GLY C O 1
ATOM 7893 N N . LEU F 2 191 ? -243.275 -47.983 -120.234 1.00 49.16 191 LEU C N 1
ATOM 7894 C CA . LEU F 2 191 ? -244.230 -46.889 -120.108 1.00 53.48 191 LEU C CA 1
ATOM 7895 C C . LEU F 2 191 ? -244.648 -46.655 -118.657 1.00 56.74 191 LEU C C 1
ATOM 7896 O O . LEU F 2 191 ? -245.343 -47.481 -118.065 1.00 48.90 191 LEU C O 1
ATOM 7901 N N . ALA F 2 192 ? -244.252 -45.515 -118.096 1.00 45.06 192 ALA C N 1
ATOM 7902 C CA . ALA F 2 192 ? -244.620 -45.195 -116.723 1.00 49.52 192 ALA C CA 1
ATOM 7903 C C . ALA F 2 192 ? -246.112 -44.918 -116.639 1.00 46.80 192 ALA C C 1
ATOM 7904 O O . ALA F 2 192 ? -246.711 -44.425 -117.592 1.00 52.55 192 ALA C O 1
ATOM 7906 N N . ALA F 2 193 ? -246.709 -45.249 -115.500 1.00 49.65 193 ALA C N 1
ATOM 7907 C CA . ALA F 2 193 ? -248.098 -44.900 -115.246 1.00 49.48 193 ALA C CA 1
ATOM 7908 C C . ALA F 2 193 ? -248.249 -43.386 -115.262 1.00 41.80 193 ALA C C 1
ATOM 7909 O O . ALA F 2 193 ? -247.304 -42.660 -114.947 1.00 41.27 193 ALA C O 1
ATOM 7911 N N . ARG F 2 194 ? -249.432 -42.914 -115.643 1.00 43.33 194 ARG C N 1
ATOM 7912 C CA . ARG F 2 194 ? -249.708 -41.481 -115.702 1.00 45.46 194 ARG C CA 1
ATOM 7913 C C . ARG F 2 194 ? -250.969 -41.124 -114.915 1.00 50.10 194 ARG C C 1
ATOM 7914 O O . ARG F 2 194 ? -252.036 -41.690 -115.154 1.00 47.53 194 ARG C O 1
ATOM 7922 N N . VAL F 2 195 ? -250.847 -40.189 -113.976 1.00 43.49 195 VAL C N 1
ATOM 7923 C CA . VAL F 2 195 ? -251.974 -39.834 -113.115 1.00 45.65 195 VAL C CA 1
ATOM 7924 C C . VAL F 2 195 ? -252.240 -38.330 -113.082 1.00 44.89 195 VAL C C 1
ATOM 7925 O O . VAL F 2 195 ? -251.336 -37.522 -113.291 1.00 41.17 195 VAL C O 1
ATOM 7929 N N . LYS F 2 196 ? -253.492 -37.963 -112.824 1.00 41.88 196 LYS C N 1
ATOM 7930 C CA . LYS F 2 196 ? -253.889 -36.562 -112.778 1.00 46.19 196 LYS C CA 1
ATOM 7931 C C . LYS F 2 196 ? -254.688 -36.248 -111.510 1.00 46.84 196 LYS C C 1
ATOM 7932 O O . LYS F 2 196 ? -255.917 -36.199 -111.541 1.00 51.18 196 LYS C O 1
ATOM 7938 N N . PRO F 2 197 ? -253.983 -36.029 -110.390 1.00 49.82 197 PRO C N 1
ATOM 7939 C CA . PRO F 2 197 ? -254.611 -35.804 -109.080 1.00 46.48 197 PRO C CA 1
ATOM 7940 C C . PRO F 2 197 ? -255.535 -34.585 -109.027 1.00 46.96 197 PRO C C 1
ATOM 7941 O O . PRO F 2 197 ? -256.425 -34.541 -108.178 1.00 50.68 197 PRO C O 1
ATOM 7945 N N . PHE F 2 198 ? -255.335 -33.620 -109.922 1.00 44.66 198 PHE C N 1
ATOM 7946 C CA . PHE F 2 198 ? -256.122 -32.386 -109.915 1.00 45.51 198 PHE C CA 1
ATOM 7947 C C . PHE F 2 198 ? -257.356 -32.418 -110.823 1.00 53.45 198 PHE C C 1
ATOM 7948 O O . PHE F 2 198 ? -258.024 -31.398 -110.995 1.00 52.19 198 PHE C O 1
ATOM 7956 N N . TYR F 2 199 ? -257.653 -33.575 -111.406 1.00 50.51 199 TYR C N 1
ATOM 7957 C CA . TYR F 2 199 ? -258.710 -33.665 -112.418 1.00 58.76 199 TYR C CA 1
ATOM 7958 C C . TYR F 2 199 ? -260.108 -33.349 -111.878 1.00 58.84 199 TYR C C 1
ATOM 7959 O O . TYR F 2 199 ? -261.027 -33.089 -112.652 1.00 61.95 199 TYR C O 1
ATOM 7968 N N . ARG F 2 200 ? -260.271 -33.388 -110.559 1.00 58.78 200 ARG C N 1
ATOM 7969 C CA . ARG F 2 200 ? -261.539 -33.029 -109.925 1.00 57.53 200 ARG C CA 1
ATOM 7970 C C . ARG F 2 200 ? -261.652 -31.524 -109.679 1.00 58.43 200 ARG C C 1
ATOM 7971 O O . ARG F 2 200 ? -262.734 -31.011 -109.402 1.00 57.59 200 ARG C O 1
ATOM 7979 N N . PHE F 2 201 ? -260.526 -30.824 -109.777 1.00 58.89 201 PHE C N 1
ATOM 7980 C CA . PHE F 2 201 ? -260.460 -29.409 -109.422 1.00 59.95 201 PHE C CA 1
ATOM 7981 C C . PHE F 2 201 ? -260.632 -28.484 -110.620 1.00 58.19 201 PHE C C 1
ATOM 7982 O O . PHE F 2 201 ? -259.947 -28.636 -111.627 1.00 53.92 201 PHE C O 1
ATOM 7990 N N . SER F 2 202 ? -261.530 -27.510 -110.503 1.00 57.79 202 SER C N 1
ATOM 7991 C CA . SER F 2 202 ? -261.673 -26.488 -111.534 1.00 58.57 202 SER C CA 1
ATOM 7992 C C . SER F 2 202 ? -260.448 -25.580 -111.520 1.00 59.74 202 SER C C 1
ATOM 7993 O O . SER F 2 202 ? -259.729 -25.521 -110.524 1.00 65.09 202 SER C O 1
ATOM 7996 N N . GLU F 2 203 ? -260.201 -24.884 -112.627 1.00 62.62 203 GLU C N 1
ATOM 7997 C CA . GLU F 2 203 ? -259.052 -23.986 -112.719 1.00 67.11 203 GLU C CA 1
ATOM 7998 C C . GLU F 2 203 ? -259.145 -22.866 -111.690 1.00 70.20 203 GLU C C 1
ATOM 7999 O O . GLU F 2 203 ? -258.126 -22.363 -111.214 1.00 64.79 203 GLU C O 1
ATOM 8005 N N . ARG F 2 204 ? -260.372 -22.477 -111.359 1.00 65.10 204 ARG C N 1
ATOM 8006 C CA . ARG F 2 204 ? -260.606 -21.442 -110.363 1.00 65.44 204 ARG C CA 1
ATOM 8007 C C . ARG F 2 204 ? -260.117 -21.914 -108.998 1.00 67.64 204 ARG C C 1
ATOM 8008 O O . ARG F 2 204 ? -259.473 -21.167 -108.263 1.00 69.49 204 ARG C O 1
ATOM 8016 N N . GLU F 2 205 ? -260.412 -23.170 -108.680 1.00 68.50 205 GLU C N 1
ATOM 8017 C CA . GLU F 2 205 ? -260.030 -23.759 -107.403 1.00 59.54 205 GLU C CA 1
ATOM 8018 C C . GLU F 2 205 ? -258.519 -23.889 -107.264 1.00 64.61 205 GLU C C 1
ATOM 8019 O O . GLU F 2 205 ? -257.958 -23.567 -106.217 1.00 72.43 205 GLU C O 1
ATOM 8025 N N . VAL F 2 206 ? -257.862 -24.356 -108.320 1.00 60.20 206 VAL C N 1
ATOM 8026 C CA . VAL F 2 206 ? -256.413 -24.541 -108.297 1.00 64.29 206 VAL C CA 1
ATOM 8027 C C . VAL F 2 206 ? -255.681 -23.207 -108.175 1.00 65.85 206 VAL C C 1
ATOM 8028 O O . VAL F 2 206 ? -254.694 -23.095 -107.445 1.00 59.00 206 VAL C O 1
ATOM 8032 N N . LEU F 2 207 ? -256.168 -22.198 -108.891 1.00 63.79 207 LEU C N 1
ATOM 8033 C CA . LEU F 2 207 ? -255.587 -20.862 -108.820 1.00 70.22 207 LEU C CA 1
ATOM 8034 C C . LEU F 2 207 ? -255.754 -20.270 -107.423 1.00 72.06 207 LEU C C 1
ATOM 8035 O O . LEU F 2 207 ? -254.865 -19.579 -106.923 1.00 69.64 207 LEU C O 1
ATOM 8040 N N . SER F 2 208 ? -256.896 -20.545 -106.799 1.00 67.74 208 SER C N 1
ATOM 8041 C CA . SER F 2 208 ? -257.150 -20.083 -105.440 1.00 66.38 208 SER C CA 1
ATOM 8042 C C . SER F 2 208 ? -256.131 -20.672 -104.476 1.00 69.09 208 SER C C 1
ATOM 8043 O O . SER F 2 208 ? -255.589 -19.962 -103.631 1.00 70.39 208 SER C O 1
ATOM 8046 N N . TYR F 2 209 ? -255.867 -21.968 -104.615 1.00 65.18 209 TYR C N 1
ATOM 8047 C CA . TYR F 2 209 ? -254.892 -22.638 -103.766 1.00 69.28 209 TYR C CA 1
ATOM 8048 C C . TYR F 2 209 ? -253.503 -22.034 -103.941 1.00 69.89 209 TYR C C 1
ATOM 8049 O O . TYR F 2 209 ? -252.773 -21.837 -102.971 1.00 76.42 209 TYR C O 1
ATOM 8058 N N . THR F 2 210 ? -253.145 -21.740 -105.185 1.00 71.52 210 THR C N 1
ATOM 8059 C CA . THR F 2 210 ? -251.818 -21.232 -105.509 1.00 70.14 210 THR C CA 1
ATOM 8060 C C . THR F 2 210 ? -251.577 -19.851 -104.899 1.00 67.77 210 THR C C 1
ATOM 8061 O O . THR F 2 210 ? -250.480 -19.555 -104.426 1.00 70.81 210 THR C O 1
ATOM 8065 N N . LEU F 2 211 ? -252.612 -19.016 -104.904 1.00 69.41 211 LEU C N 1
ATOM 8066 C CA . LEU F 2 211 ? -252.508 -17.661 -104.376 1.00 72.27 211 LEU C CA 1
ATOM 8067 C C . LEU F 2 211 ? -252.437 -17.649 -102.850 1.00 74.33 211 LEU C C 1
ATOM 8068 O O . LEU F 2 211 ? -251.612 -16.949 -102.265 1.00 74.94 211 LEU C O 1
ATOM 8073 N N . LEU F 2 212 ? -253.302 -18.434 -102.215 1.00 76.82 212 LEU C N 1
ATOM 8074 C CA . LEU F 2 212 ? -253.337 -18.523 -100.761 1.00 73.17 212 LEU C CA 1
ATOM 8075 C C . LEU F 2 212 ? -252.053 -19.120 -100.191 1.00 77.41 212 LEU C C 1
ATOM 8076 O O . LEU F 2 212 ? -251.654 -18.797 -99.075 1.00 82.73 212 LEU C O 1
ATOM 8081 N N . ARG F 2 213 ? -251.410 -19.992 -100.959 1.00 74.39 213 ARG C N 1
ATOM 8082 C CA . ARG F 2 213 ? -250.145 -20.589 -100.543 1.00 70.60 213 ARG C CA 1
ATOM 8083 C C . ARG F 2 213 ? -248.979 -19.636 -100.759 1.00 66.71 213 ARG C C 1
ATOM 8084 O O . ARG F 2 213 ? -247.898 -19.827 -100.201 1.00 74.42 213 ARG C O 1
ATOM 8092 N N . GLY F 2 214 ? -249.203 -18.616 -101.580 1.00 66.46 214 GLY C N 1
ATOM 8093 C CA . GLY F 2 214 ? -248.160 -17.661 -101.902 1.00 70.41 214 GLY C CA 1
ATOM 8094 C C . GLY F 2 214 ? -247.121 -18.247 -102.835 1.00 69.07 214 GLY C C 1
ATOM 8095 O O . GLY F 2 214 ? -245.937 -17.923 -102.746 1.00 75.71 214 GLY C O 1
ATOM 8096 N N . ILE F 2 215 ? -247.564 -19.123 -103.731 1.00 75.87 215 ILE C N 1
ATOM 8097 C CA . ILE F 2 215 ? -246.667 -19.726 -104.708 1.00 73.38 215 ILE C CA 1
ATOM 8098 C C . ILE F 2 215 ? -246.458 -18.771 -105.877 1.00 65.21 215 ILE C C 1
ATOM 8099 O O . ILE F 2 215 ? -247.421 -18.231 -106.422 1.00 69.15 215 ILE C O 1
ATOM 8104 N N . ARG F 2 216 ? -245.199 -18.556 -106.250 1.00 72.33 216 ARG C N 1
ATOM 8105 C CA . ARG F 2 216 ? -244.880 -17.699 -107.386 1.00 75.02 216 ARG C CA 1
ATOM 8106 C C . ARG F 2 216 ? -244.825 -18.523 -108.662 1.00 71.76 216 ARG C C 1
ATOM 8107 O O . ARG F 2 216 ? -243.947 -19.370 -108.826 1.00 69.57 216 ARG C O 1
ATOM 8115 N N . TYR F 2 217 ? -245.761 -18.263 -109.567 1.00 73.31 217 TYR C N 1
ATOM 8116 C CA . TYR F 2 217 ? -245.851 -19.020 -110.810 1.00 74.17 217 TYR C CA 1
ATOM 8117 C C . TYR F 2 217 ? -245.708 -18.111 -112.025 1.00 78.67 217 TYR C C 1
ATOM 8118 O O . TYR F 2 217 ? -245.579 -16.895 -111.889 1.00 82.12 217 TYR C O 1
ATOM 8127 N N . LEU F 2 218 ? -245.739 -18.707 -113.213 1.00 78.49 218 LEU C N 1
ATOM 8128 C CA . LEU F 2 218 ? -245.644 -17.947 -114.453 1.00 74.58 218 LEU C CA 1
ATOM 8129 C C . LEU F 2 218 ? -247.035 -17.553 -114.934 1.00 79.29 218 LEU C C 1
ATOM 8130 O O . LEU F 2 218 ? -247.869 -18.412 -115.212 1.00 78.78 218 LEU C O 1
ATOM 8135 N N . HIS F 2 219 ? -247.267 -16.252 -115.023 1.00 88.04 219 HIS C N 1
ATOM 8136 C CA . HIS F 2 219 ? -248.571 -15.740 -115.391 1.00 94.67 219 HIS C CA 1
ATOM 8137 C C . HIS F 2 219 ? -248.842 -15.856 -116.889 1.00 96.76 219 HIS C C 1
ATOM 8138 O O . HIS F 2 219 ? -249.932 -16.255 -117.299 1.00 96.80 219 HIS C O 1
ATOM 8145 N N . GLU F 2 220 ? -247.838 -15.522 -117.703 1.00 100.52 220 GLU C N 1
ATOM 8146 C CA . GLU F 2 220 ? -248.007 -15.474 -119.151 1.00 104.33 220 GLU C CA 1
ATOM 8147 C C . GLU F 2 220 ? -248.199 -16.859 -119.763 1.00 98.06 220 GLU C C 1
ATOM 8148 O O . GLU F 2 220 ? -247.509 -17.818 -119.411 1.00 90.79 220 GLU C O 1
ATOM 8154 N N . GLU F 2 221 ? -249.162 -16.953 -120.672 1.00 95.63 221 GLU C N 1
ATOM 8155 C CA . GLU F 2 221 ? -249.382 -18.166 -121.448 1.00 93.20 221 GLU C CA 1
ATOM 8156 C C . GLU F 2 221 ? -248.354 -18.281 -122.567 1.00 90.18 221 GLU C C 1
ATOM 8157 O O . GLU F 2 221 ? -247.745 -17.287 -122.967 1.00 88.09 221 GLU C O 1
ATOM 8163 N N . CYS F 2 222 ? -248.152 -19.499 -123.055 1.00 88.11 222 CYS C N 1
ATOM 8164 C CA . CYS F 2 222 ? -247.283 -19.733 -124.200 1.00 86.65 222 CYS C CA 1
ATOM 8165 C C . CYS F 2 222 ? -247.832 -19.013 -125.432 1.00 94.24 222 CYS C C 1
ATOM 8166 O O . CYS F 2 222 ? -249.047 -18.965 -125.631 1.00 94.06 222 CYS C O 1
ATOM 8169 N N . PRO F 2 223 ? -246.938 -18.436 -126.254 1.00 86.71 223 PRO C N 1
ATOM 8170 C CA . PRO F 2 223 ? -247.333 -17.741 -127.487 1.00 83.37 223 PRO C CA 1
ATOM 8171 C C . PRO F 2 223 ? -248.196 -18.589 -128.423 1.00 85.72 223 PRO C C 1
ATOM 8172 O O . PRO F 2 223 ? -249.034 -18.044 -129.139 1.00 87.18 223 PRO C O 1
ATOM 8176 N N . ASN F 2 224 ? -247.996 -19.902 -128.412 1.00 82.30 224 ASN C N 1
ATOM 8177 C CA . ASN F 2 224 ? -248.715 -20.794 -129.314 1.00 82.38 224 ASN C CA 1
ATOM 8178 C C . ASN F 2 224 ? -250.084 -21.216 -128.786 1.00 87.32 224 ASN C C 1
ATOM 8179 O O . ASN F 2 224 ? -250.855 -21.868 -129.492 1.00 90.15 224 ASN C O 1
ATOM 8184 N N . ALA F 2 225 ? -250.384 -20.838 -127.549 1.00 84.58 225 ALA C N 1
ATOM 8185 C CA . ALA F 2 225 ? -251.624 -21.258 -126.906 1.00 88.26 225 ALA C CA 1
ATOM 8186 C C . ALA F 2 225 ? -252.837 -20.480 -127.413 1.00 88.47 225 ALA C C 1
ATOM 8187 O O . ALA F 2 225 ? -253.965 -20.968 -127.340 1.00 90.38 225 ALA C O 1
ATOM 8189 N N . LYS F 2 226 ? -252.609 -19.273 -127.922 1.00 89.28 226 LYS C N 1
ATOM 8190 C CA . LYS F 2 226 ? -253.711 -18.437 -128.388 1.00 90.27 226 LYS C CA 1
ATOM 8191 C C . LYS F 2 226 ? -254.334 -19.002 -129.663 1.00 84.82 226 LYS C C 1
ATOM 8192 O O . LYS F 2 226 ? -253.634 -19.329 -130.622 1.00 83.78 226 LYS C O 1
ATOM 8198 N N . GLY F 2 227 ? -255.657 -19.127 -129.656 1.00 77.23 227 GLY C N 1
ATOM 8199 C CA . GLY F 2 227 ? -256.379 -19.669 -130.790 1.00 75.74 227 GLY C CA 1
ATOM 8200 C C . GLY F 2 227 ? -256.641 -21.156 -130.665 1.00 76.77 227 GLY C C 1
ATOM 8201 O O . GLY F 2 227 ? -257.174 -21.777 -131.584 1.00 84.92 227 GLY C O 1
ATOM 8202 N N . ALA F 2 228 ? -256.264 -21.731 -129.527 1.00 75.59 228 ALA C N 1
ATOM 8203 C CA . ALA F 2 228 ? -256.457 -23.159 -129.290 1.00 75.31 228 ALA C CA 1
ATOM 8204 C C . ALA F 2 228 ? -257.936 -23.505 -129.189 1.00 73.91 228 ALA C C 1
ATOM 8205 O O . ALA F 2 228 ? -258.733 -22.736 -128.650 1.00 73.09 228 ALA C O 1
ATOM 8207 N N . LYS F 2 229 ? -258.294 -24.674 -129.709 1.00 68.07 229 LYS C N 1
ATOM 8208 C CA . LYS F 2 229 ? -259.678 -25.127 -129.700 1.00 67.08 229 LYS C CA 1
ATOM 8209 C C . LYS F 2 229 ? -260.135 -25.480 -128.288 1.00 69.61 229 LYS C C 1
ATOM 8210 O O . LYS F 2 229 ? -261.330 -25.447 -127.988 1.00 70.91 229 LYS C O 1
ATOM 8216 N N . SER F 2 230 ? -259.180 -25.808 -127.419 1.00 70.98 230 SER C N 1
ATOM 8217 C CA . SER F 2 230 ? -259.492 -26.133 -126.029 1.00 67.65 230 SER C CA 1
ATOM 8218 C C . SER F 2 230 ? -260.067 -24.912 -125.318 1.00 66.80 230 SER C C 1
ATOM 8219 O O . SER F 2 230 ? -260.906 -25.041 -124.428 1.00 69.87 230 SER C O 1
ATOM 8222 N N . LEU F 2 231 ? -259.616 -23.729 -125.727 1.00 62.66 231 LEU C N 1
ATOM 8223 C CA . LEU F 2 231 ? -260.150 -22.475 -125.209 1.00 65.23 231 LEU C CA 1
ATOM 8224 C C . LEU F 2 231 ? -261.632 -22.330 -125.540 1.00 66.48 231 LEU C C 1
ATOM 8225 O O . LEU F 2 231 ? -262.415 -21.840 -124.727 1.00 65.79 231 LEU C O 1
ATOM 8230 N N . LEU F 2 232 ? -262.010 -22.760 -126.740 1.00 68.78 232 LEU C N 1
ATOM 8231 C CA . LEU F 2 232 ? -263.403 -22.700 -127.166 1.00 66.50 232 LEU C CA 1
ATOM 8232 C C . LEU F 2 232 ? -264.260 -23.685 -126.378 1.00 62.66 232 LEU C C 1
ATOM 8233 O O . LEU F 2 232 ? -265.375 -23.358 -125.969 1.00 60.60 232 LEU C O 1
ATOM 8238 N N . TYR F 2 233 ? -263.731 -24.889 -126.169 1.00 65.67 233 TYR C N 1
ATOM 8239 C CA . TYR F 2 233 ? -264.432 -25.924 -125.413 1.00 57.39 233 TYR C CA 1
ATOM 8240 C C . TYR F 2 233 ? -264.625 -25.496 -123.958 1.00 64.85 233 TYR C C 1
ATOM 8241 O O . TYR F 2 233 ? -265.709 -25.655 -123.395 1.00 59.73 233 TYR C O 1
ATOM 8250 N N . LYS F 2 234 ? -263.566 -24.953 -123.357 1.00 61.16 234 LYS C N 1
ATOM 8251 C CA . LYS F 2 234 ? -263.620 -24.461 -121.982 1.00 62.64 234 LYS C CA 1
ATOM 8252 C C . LYS F 2 234 ? -264.620 -23.321 -121.833 1.00 65.81 234 LYS C C 1
ATOM 8253 O O . LYS F 2 234 ? -265.382 -23.276 -120.866 1.00 61.68 234 LYS C O 1
ATOM 8259 N N . GLU F 2 235 ? -264.608 -22.400 -122.791 1.00 63.85 235 GLU C N 1
ATOM 8260 C CA . GLU F 2 235 ? -265.526 -21.268 -122.779 1.00 65.77 235 GLU C CA 1
ATOM 8261 C C . GLU F 2 235 ? -266.971 -21.745 -122.794 1.00 65.59 235 GLU C C 1
ATOM 8262 O O . GLU F 2 235 ? -267.811 -21.236 -122.053 1.00 69.50 235 GLU C O 1
ATOM 8268 N N . ALA F 2 236 ? -267.250 -22.735 -123.635 1.00 60.64 236 ALA C N 1
ATOM 8269 C CA . ALA F 2 236 ? -268.590 -23.294 -123.741 1.00 65.23 236 ALA C CA 1
ATOM 8270 C C . ALA F 2 236 ? -268.982 -24.026 -122.460 1.00 68.04 236 ALA C C 1
ATOM 8271 O O . ALA F 2 236 ? -270.092 -23.857 -121.954 1.00 69.80 236 ALA C O 1
ATOM 8273 N N . LEU F 2 237 ? -268.064 -24.831 -121.935 1.00 60.48 237 LEU C N 1
ATOM 8274 C CA . LEU F 2 237 ? -268.320 -25.583 -120.712 1.00 62.32 237 LEU C CA 1
ATOM 8275 C C . LEU F 2 237 ? -268.457 -24.669 -119.497 1.00 61.04 237 LEU C C 1
ATOM 8276 O O . LEU F 2 237 ? -269.269 -24.931 -118.612 1.00 63.74 237 LEU C O 1
ATOM 8281 N N . ASN F 2 238 ? -267.668 -23.600 -119.451 1.00 58.29 238 ASN C N 1
ATOM 8282 C CA . ASN F 2 238 ? -267.730 -22.664 -118.331 1.00 73.60 238 ASN C CA 1
ATOM 8283 C C . ASN F 2 238 ? -268.955 -21.762 -118.418 1.00 72.03 238 ASN C C 1
ATOM 8284 O O . ASN F 2 238 ? -269.401 -21.209 -117.414 1.00 77.50 238 ASN C O 1
ATOM 8289 N N . LEU F 2 239 ? -269.490 -21.619 -119.625 1.00 67.56 239 LEU C N 1
ATOM 8290 C CA . LEU F 2 239 ? -270.743 -20.904 -119.827 1.00 71.37 239 LEU C CA 1
ATOM 8291 C C . LEU F 2 239 ? -271.874 -21.644 -119.126 1.00 65.08 239 LEU C C 1
ATOM 8292 O O . LEU F 2 239 ? -272.724 -21.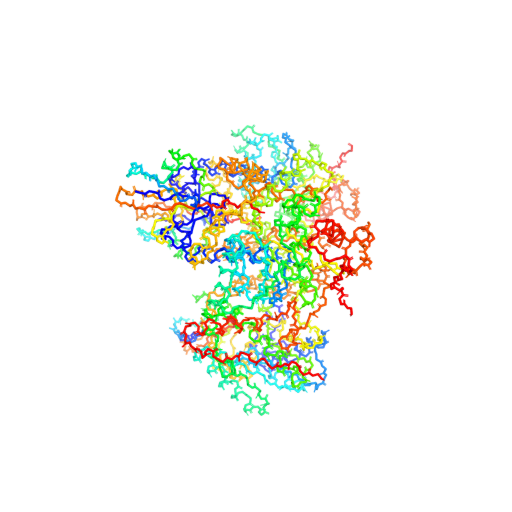037 -118.473 1.00 75.42 239 LEU C O 1
ATOM 8297 N N . VAL F 2 240 ? -271.866 -22.965 -119.261 1.00 63.06 240 VAL C N 1
ATOM 8298 C CA . VAL F 2 240 ? -272.861 -23.815 -118.622 1.00 67.99 240 VAL C CA 1
ATOM 8299 C C . VAL F 2 240 ? -272.619 -23.898 -117.117 1.00 67.79 240 VAL C C 1
ATOM 8300 O O . VAL F 2 240 ? -273.559 -23.838 -116.325 1.00 65.76 240 VAL C O 1
ATOM 8304 N N . GLU F 2 241 ? -271.350 -24.031 -116.738 1.00 70.27 241 GLU C N 1
ATOM 8305 C CA . GLU F 2 241 ? -270.955 -24.149 -115.336 1.00 72.74 241 GLU C CA 1
ATOM 8306 C C . GLU F 2 241 ? -271.408 -22.940 -114.518 1.00 78.89 241 GLU C C 1
ATOM 8307 O O . GLU F 2 241 ? -271.784 -23.071 -113.353 1.00 76.65 241 GLU C O 1
ATOM 8313 N N . ARG F 2 242 ? -271.374 -21.767 -115.143 1.00 74.22 242 ARG C N 1
ATOM 8314 C CA . ARG F 2 242 ? -271.807 -20.530 -114.504 1.00 80.41 242 ARG C CA 1
ATOM 8315 C C . ARG F 2 242 ? -273.269 -20.603 -114.067 1.00 79.62 242 ARG C C 1
ATOM 8316 O O . ARG F 2 242 ? -273.591 -20.339 -112.909 1.00 81.48 242 ARG C O 1
ATOM 8324 N N . SER F 2 243 ? -274.147 -20.964 -114.998 1.00 77.13 243 SER C N 1
ATOM 8325 C CA . SER F 2 243 ? -275.577 -21.057 -114.716 1.00 80.03 243 SER C CA 1
ATOM 8326 C C . SER F 2 243 ? -275.956 -22.380 -114.051 1.00 76.47 243 SER C C 1
ATOM 8327 O O . SER F 2 243 ? -277.015 -22.489 -113.435 1.00 76.99 243 SER C O 1
ATOM 8330 N N . MET F 2 244 ? -275.093 -23.382 -114.186 1.00 76.48 244 MET C N 1
ATOM 8331 C CA . MET F 2 244 ? -275.344 -24.699 -113.606 1.00 76.84 244 MET C CA 1
ATOM 8332 C C . MET F 2 244 ? -274.122 -25.211 -112.844 1.00 77.13 244 MET C C 1
ATOM 8333 O O . MET F 2 244 ? -273.263 -25.875 -113.422 1.00 74.36 244 MET C O 1
ATOM 8338 N N . PRO F 2 245 ? -274.042 -24.897 -111.542 1.00 70.98 245 PRO C N 1
ATOM 8339 C CA . PRO F 2 245 ? -272.898 -25.265 -110.693 1.00 76.10 245 PRO C CA 1
ATOM 8340 C C . PRO F 2 245 ? -272.646 -26.772 -110.621 1.00 74.65 245 PRO C C 1
ATOM 8341 O O . PRO F 2 245 ? -273.570 -27.547 -110.369 1.00 68.17 245 PRO C O 1
ATOM 8345 N N . GLY F 2 246 ? -271.397 -27.174 -110.837 1.00 69.40 246 GLY C N 1
ATOM 8346 C CA . GLY F 2 246 ? -271.016 -28.572 -110.753 1.00 60.68 246 GLY C CA 1
ATOM 8347 C C . GLY F 2 246 ? -271.260 -29.360 -112.026 1.00 67.32 246 GLY C C 1
ATOM 8348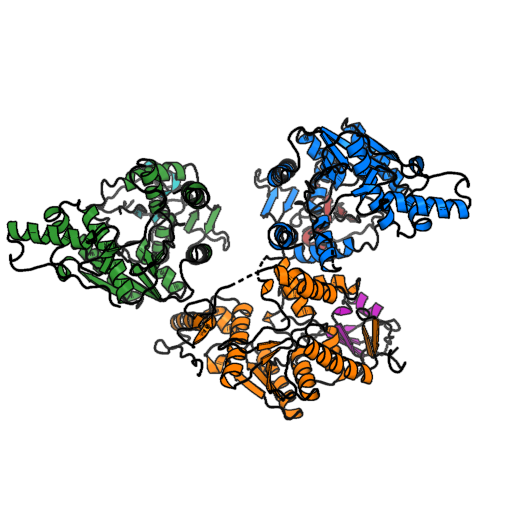 O O . GLY F 2 246 ? -271.129 -30.584 -112.034 1.00 62.73 246 GLY C O 1
ATOM 8349 N N . ALA F 2 247 ? -271.608 -28.663 -113.105 1.00 60.07 247 ALA C N 1
ATOM 8350 C CA . ALA F 2 247 ? -271.897 -29.319 -114.378 1.00 67.17 247 ALA C CA 1
ATOM 8351 C C . ALA F 2 247 ? -270.668 -30.022 -114.948 1.00 61.51 247 ALA C C 1
ATOM 8352 O O . ALA F 2 247 ? -270.748 -31.183 -115.356 1.00 54.82 247 ALA C O 1
ATOM 8354 N N . LYS F 2 248 ? -269.541 -29.314 -114.973 1.00 53.16 248 LYS C N 1
ATOM 8355 C CA . LYS F 2 248 ? -268.289 -29.860 -115.490 1.00 55.51 248 LYS C CA 1
ATOM 8356 C C . LYS F 2 248 ? -267.933 -31.177 -114.820 1.00 61.91 248 LYS C C 1
ATOM 8357 O O . LYS F 2 248 ? -267.551 -32.137 -115.488 1.00 62.41 248 LYS C O 1
ATOM 8363 N N . LEU F 2 249 ? -268.078 -31.217 -113.500 1.00 65.70 249 LEU C N 1
ATOM 8364 C CA . LEU F 2 249 ? -267.724 -32.400 -112.728 1.00 66.09 249 LEU C CA 1
ATOM 8365 C C . LEU F 2 249 ? -268.676 -33.563 -113.015 1.00 65.00 249 LEU C C 1
ATOM 8366 O O . LEU F 2 249 ? -268.239 -34.702 -113.180 1.00 62.16 249 LEU C O 1
ATOM 8371 N N . ARG F 2 250 ? -269.973 -33.273 -113.080 1.00 59.61 250 ARG C N 1
ATOM 8372 C CA . ARG F 2 250 ? -270.963 -34.297 -113.408 1.00 65.80 250 ARG C CA 1
ATOM 8373 C C . ARG F 2 250 ? -270.764 -34.793 -114.834 1.00 64.98 250 ARG C C 1
ATOM 8374 O O . ARG F 2 250 ? -271.035 -35.952 -115.145 1.00 63.81 250 ARG C O 1
ATOM 8382 N N . PHE F 2 251 ? -270.283 -33.900 -115.692 1.00 63.35 251 PHE C N 1
ATOM 8383 C CA . PHE F 2 251 ? -270.027 -34.221 -117.089 1.00 57.53 251 PHE C CA 1
ATOM 8384 C C . PHE F 2 251 ? -268.886 -35.225 -117.215 1.00 56.65 251 PHE C C 1
ATOM 8385 O O . PHE F 2 251 ? -269.031 -36.267 -117.854 1.00 61.94 251 PHE C O 1
ATOM 8393 N N . LEU F 2 252 ? -267.757 -34.915 -116.588 1.00 56.84 252 LEU C N 1
ATOM 8394 C CA . LEU F 2 252 ? -266.582 -35.769 -116.689 1.00 54.05 252 LEU C CA 1
ATOM 8395 C C . LEU F 2 252 ? -266.769 -37.082 -115.932 1.00 62.10 252 LEU C C 1
ATOM 8396 O O . LEU F 2 252 ? -266.399 -38.147 -116.429 1.00 60.52 252 LEU C O 1
ATOM 8401 N N . ASP F 2 253 ? -267.347 -37.006 -114.736 1.00 65.16 253 ASP C N 1
ATOM 8402 C CA . ASP F 2 253 ? -267.566 -38.197 -113.916 1.00 69.28 253 ASP C CA 1
ATOM 8403 C C . ASP F 2 253 ? -268.592 -39.138 -114.539 1.00 69.65 253 ASP C C 1
ATOM 8404 O O . ASP F 2 253 ? -268.414 -40.355 -114.523 1.00 70.56 253 ASP C O 1
ATOM 8409 N N . GLY F 2 254 ? -269.664 -38.569 -115.081 1.00 67.70 254 GLY C N 1
ATOM 8410 C CA . GLY F 2 254 ? -270.684 -39.356 -115.751 1.00 66.68 254 GLY C CA 1
ATOM 8411 C C . GLY F 2 254 ? -270.117 -40.137 -116.920 1.00 65.24 254 GLY C C 1
ATOM 8412 O O . GLY F 2 254 ? -270.509 -41.276 -117.170 1.00 70.01 254 GLY C O 1
ATOM 8413 N N . PHE F 2 255 ? -269.182 -39.523 -117.636 1.00 55.39 255 PHE C N 1
ATOM 8414 C CA . PHE F 2 255 ? -268.515 -40.192 -118.741 1.00 61.49 255 PHE C CA 1
ATOM 8415 C C . PHE F 2 255 ? -267.628 -41.340 -118.266 1.00 69.05 255 PHE C C 1
ATOM 8416 O O . PHE F 2 255 ? -267.678 -42.439 -118.818 1.00 55.89 255 PHE C O 1
ATOM 8424 N N . LEU F 2 256 ? -266.809 -41.076 -117.251 1.00 62.85 256 LEU C N 1
ATOM 8425 C CA . LEU F 2 256 ? -265.843 -42.057 -116.766 1.00 66.82 256 LEU C CA 1
ATOM 8426 C C . LEU F 2 256 ? -266.518 -43.273 -116.133 1.00 70.61 256 LEU C C 1
ATOM 8427 O O . LEU F 2 256 ? -266.066 -44.405 -116.311 1.00 70.32 256 LEU C O 1
ATOM 8432 N N . GLU F 2 257 ? -267.598 -43.032 -115.396 1.00 64.41 257 GLU C N 1
ATOM 8433 C CA . GLU F 2 257 ? -268.307 -44.094 -114.687 1.00 74.54 257 GLU C CA 1
ATOM 8434 C C . GLU F 2 257 ? -269.252 -44.900 -115.582 1.00 76.24 257 GLU C C 1
ATOM 8435 O O . GLU F 2 257 ? -269.356 -46.118 -115.440 1.00 81.48 257 GLU C O 1
ATOM 8441 N N . LYS F 2 258 ? -269.940 -44.224 -116.497 1.00 74.42 258 LYS C N 1
ATOM 8442 C CA . LYS F 2 258 ? -270.951 -44.884 -117.323 1.00 82.77 258 LYS C CA 1
ATOM 8443 C C . LYS F 2 258 ? -270.474 -45.181 -118.743 1.00 81.92 258 LYS C C 1
ATOM 8444 O O . LYS F 2 258 ? -270.397 -46.340 -119.152 1.00 94.69 258 LYS C O 1
ATOM 8450 N N . ILE F 2 259 ? -270.171 -44.127 -119.493 1.00 76.88 259 ILE C N 1
ATOM 8451 C CA . ILE F 2 259 ? -269.901 -44.242 -120.924 1.00 73.97 259 ILE C CA 1
ATOM 8452 C C . ILE F 2 259 ? -268.596 -44.964 -121.278 1.00 72.05 259 ILE C C 1
ATOM 8453 O O . ILE F 2 259 ? -268.605 -45.909 -122.069 1.00 70.15 259 ILE C O 1
ATOM 8458 N N . ARG F 2 260 ? -267.484 -44.520 -120.697 1.00 74.49 260 ARG C N 1
ATOM 8459 C CA . ARG F 2 260 ? -266.160 -45.040 -121.053 1.00 72.74 260 ARG C CA 1
ATOM 8460 C C . ARG F 2 260 ? -265.996 -46.567 -120.935 1.00 77.93 260 ARG C C 1
ATOM 8461 O O . ARG F 2 260 ? -265.390 -47.182 -121.814 1.00 77.82 260 ARG C O 1
ATOM 8469 N N . PRO F 2 261 ? -266.518 -47.189 -119.858 1.00 69.73 261 PRO C N 1
ATOM 8470 C CA . PRO F 2 261 ? -266.378 -48.651 -119.830 1.00 77.67 261 PRO C CA 1
ATOM 8471 C C . PRO F 2 261 ? -267.180 -49.365 -120.924 1.00 80.72 261 PRO C C 1
ATOM 8472 O O . PRO F 2 261 ? -266.850 -50.497 -121.278 1.00 76.44 261 PRO C O 1
ATOM 8476 N N . ARG F 2 262 ? -268.213 -48.715 -121.451 1.00 83.04 262 ARG C N 1
ATOM 8477 C CA . ARG F 2 262 ? -269.007 -49.298 -122.528 1.00 80.67 262 ARG C CA 1
ATOM 8478 C C . ARG F 2 262 ? -268.539 -48.799 -123.895 1.00 83.22 262 ARG C C 1
ATOM 8479 O O . ARG F 2 262 ? -267.392 -49.014 -124.291 1.00 79.28 262 ARG C O 1
ATOM 8487 N N . VAL F 2 269 ? -254.765 -55.515 -128.903 1.00 91.40 269 VAL C N 1
ATOM 8488 C CA . VAL F 2 269 ? -253.491 -55.232 -129.554 1.00 105.73 269 VAL C CA 1
ATOM 8489 C C . VAL F 2 269 ? -252.396 -55.005 -128.512 1.00 110.43 269 VAL C C 1
ATOM 8490 O O . VAL F 2 269 ? -252.635 -54.384 -127.476 1.00 114.82 269 VAL C O 1
ATOM 8494 N N . ALA F 2 270 ? -251.198 -55.511 -128.791 1.00 103.10 270 ALA C N 1
ATOM 8495 C CA . ALA F 2 270 ? -250.076 -55.385 -127.865 1.00 95.03 270 ALA C CA 1
ATOM 8496 C C . ALA F 2 270 ? -249.082 -54.328 -128.339 1.00 89.95 270 ALA C C 1
ATOM 8497 O O . ALA F 2 270 ? -248.886 -54.140 -129.539 1.00 87.71 270 ALA C O 1
ATOM 8499 N N . LEU F 2 271 ? -248.460 -53.643 -127.385 1.00 83.82 271 LEU C N 1
ATOM 8500 C CA . LEU F 2 271 ? -247.554 -52.542 -127.696 1.00 78.10 271 LEU C CA 1
ATOM 8501 C C . LEU F 2 271 ? -246.208 -53.044 -128.221 1.00 73.31 271 LEU C C 1
ATOM 8502 O O . LEU F 2 271 ? -245.585 -53.928 -127.632 1.00 74.67 271 LEU C O 1
ATOM 8507 N N . ARG F 2 272 ? -245.783 -52.486 -129.349 1.00 70.25 272 ARG C N 1
ATOM 8508 C CA . ARG F 2 272 ? -244.519 -52.856 -129.979 1.00 76.66 272 ARG C CA 1
ATOM 8509 C C . ARG F 2 272 ? -243.331 -52.148 -129.327 1.00 79.22 272 ARG C C 1
ATOM 8510 O O . ARG F 2 272 ? -243.482 -51.088 -128.715 1.00 66.40 272 ARG C O 1
ATOM 8518 N N . GLU F 2 273 ? -242.151 -52.747 -129.454 1.00 75.75 273 GLU C N 1
ATOM 8519 C CA . GLU F 2 273 ? -240.921 -52.147 -128.951 1.00 65.87 273 GLU C CA 1
ATOM 8520 C C . GLU F 2 273 ? -240.164 -51.474 -130.097 1.00 74.35 273 GLU C C 1
ATOM 8521 O O . GLU F 2 273 ? -239.902 -52.101 -131.125 1.00 83.08 273 GLU C O 1
ATOM 8527 N N . CYS F 2 274 ? -239.822 -50.200 -129.919 1.00 66.35 274 CYS C N 1
ATOM 8528 C CA . CYS F 2 274 ? -239.184 -49.404 -130.970 1.00 62.21 274 CYS C CA 1
ATOM 8529 C C . CYS F 2 274 ? -237.833 -49.972 -131.409 1.00 72.85 274 CYS C C 1
ATOM 8530 O O . CYS F 2 274 ? -237.019 -50.372 -130.577 1.00 71.50 274 CYS C O 1
ATOM 8533 N N . GLU F 2 275 ? -237.601 -49.997 -132.720 1.00 73.23 275 GLU C N 1
ATOM 8534 C CA . GLU F 2 275 ? -236.359 -50.530 -133.282 1.00 73.58 275 GLU C CA 1
ATOM 8535 C C . GLU F 2 275 ? -235.175 -49.604 -133.028 1.00 64.04 275 GLU C C 1
ATOM 8536 O O . GLU F 2 275 ? -234.022 -50.032 -133.063 1.00 71.59 275 GLU C O 1
ATOM 8542 N N . ARG F 2 276 ? -235.466 -48.335 -132.769 1.00 59.02 276 ARG C N 1
ATOM 8543 C CA . ARG F 2 276 ? -234.423 -47.355 -132.499 1.00 64.35 276 ARG C CA 1
ATOM 8544 C C . ARG F 2 276 ? -234.136 -47.223 -131.002 1.00 71.56 276 ARG C C 1
ATOM 8545 O O . ARG F 2 276 ? -233.075 -47.631 -130.530 1.00 83.66 276 ARG C O 1
ATOM 8553 N N . CYS F 2 277 ? -235.080 -46.652 -130.259 1.00 71.28 277 CYS C N 1
ATOM 8554 C CA . CYS F 2 277 ? -234.869 -46.365 -128.840 1.00 67.44 277 CYS C CA 1
ATOM 8555 C C . CYS F 2 277 ? -235.438 -47.407 -127.872 1.00 64.55 277 CYS C C 1
ATOM 8556 O O . CYS F 2 277 ? -235.236 -47.305 -126.665 1.00 74.40 277 CYS C O 1
ATOM 8559 N N . GLY F 2 278 ? -236.154 -48.397 -128.390 1.00 64.62 278 GLY C N 1
ATOM 8560 C CA . GLY F 2 278 ? -236.703 -49.452 -127.552 1.00 60.21 278 GLY C CA 1
ATOM 8561 C C . GLY F 2 278 ? -237.914 -49.094 -126.701 1.00 68.58 278 GLY C C 1
ATOM 8562 O O . GLY F 2 278 ? -238.378 -49.914 -125.908 1.00 66.74 278 GLY C O 1
ATOM 8563 N N . TYR F 2 279 ? -238.433 -47.881 -126.861 1.00 63.59 279 TYR C N 1
ATOM 8564 C CA . TYR F 2 279 ? -239.612 -47.450 -126.109 1.00 65.51 279 TYR C CA 1
ATOM 8565 C C . TYR F 2 279 ? -240.914 -47.844 -126.821 1.00 68.67 279 TYR C C 1
ATOM 8566 O O . TYR F 2 279 ? -240.920 -48.037 -128.035 1.00 59.69 279 TYR C O 1
ATOM 8575 N N . PRO F 2 280 ? -242.019 -47.983 -126.061 1.00 69.91 280 PRO C N 1
ATOM 8576 C CA . PRO F 2 280 ? -243.307 -48.441 -126.602 1.00 67.02 280 PRO C CA 1
ATOM 8577 C C . PRO F 2 280 ? -243.795 -47.658 -127.824 1.00 66.58 280 PRO C C 1
ATOM 8578 O O . PRO F 2 280 ? -243.662 -46.435 -127.876 1.00 57.83 280 PRO C O 1
ATOM 8582 N N . THR F 2 281 ? -244.339 -48.380 -128.802 1.00 65.18 281 THR C N 1
ATOM 8583 C CA . THR F 2 281 ? -244.881 -47.773 -130.017 1.00 66.59 281 THR C CA 1
ATOM 8584 C C . THR F 2 281 ? -245.871 -48.709 -130.702 1.00 69.20 281 THR C C 1
ATOM 8585 O O . THR F 2 281 ? -245.864 -49.911 -130.450 1.00 65.21 281 THR C O 1
ATOM 8589 N N . THR F 2 282 ? -246.731 -48.159 -131.555 1.00 72.80 282 THR C N 1
ATOM 8590 C CA . THR F 2 282 ? -247.632 -48.983 -132.361 1.00 72.73 282 THR C CA 1
ATOM 8591 C C . THR F 2 282 ? -246.990 -49.380 -133.688 1.00 63.62 282 THR C C 1
ATOM 8592 O O . THR F 2 282 ? -247.465 -50.286 -134.370 1.00 69.18 282 THR C O 1
ATOM 8596 N N . GLY F 2 283 ? -245.905 -48.702 -134.045 1.00 59.62 283 GLY C N 1
ATOM 8597 C CA . GLY F 2 283 ? -245.223 -48.963 -135.300 1.00 68.23 283 GLY C CA 1
ATOM 8598 C C . GLY F 2 283 ? -243.905 -49.685 -135.105 1.00 67.84 283 GLY C C 1
ATOM 8599 O O . GLY F 2 283 ? -243.637 -50.222 -134.033 1.00 64.50 283 GLY C O 1
ATOM 8600 N N . ALA F 2 284 ? -243.085 -49.712 -136.151 1.00 68.00 284 ALA C N 1
ATOM 8601 C CA . ALA F 2 284 ? -241.750 -50.287 -136.058 1.00 61.57 284 ALA C CA 1
ATOM 8602 C C . ALA F 2 284 ? -240.809 -49.301 -135.379 1.00 60.84 284 ALA C C 1
ATOM 8603 O O . ALA F 2 284 ? -240.018 -49.670 -134.511 1.00 65.18 284 ALA C O 1
ATOM 8605 N N . VAL F 2 285 ? -240.917 -48.040 -135.785 1.00 55.78 285 VAL C N 1
ATOM 8606 C CA . VAL F 2 285 ? -240.162 -46.946 -135.193 1.00 57.40 285 VAL C CA 1
ATOM 8607 C C . VAL F 2 285 ? -241.140 -45.926 -134.602 1.00 73.70 285 VAL C C 1
ATOM 8608 O O . VAL F 2 285 ? -242.065 -45.485 -135.287 1.00 62.84 285 VAL C O 1
ATOM 8612 N N . CYS F 2 286 ? -240.936 -45.555 -133.336 1.00 61.54 286 CYS C N 1
ATOM 8613 C CA . CYS F 2 286 ? -241.888 -44.703 -132.619 1.00 63.99 286 CYS C CA 1
ATOM 8614 C C . CYS F 2 286 ? -241.948 -43.295 -133.208 1.00 55.08 286 CYS C C 1
ATOM 8615 O O . CYS F 2 286 ? -241.017 -42.852 -133.877 1.00 60.38 286 CYS C O 1
ATOM 8618 N N . ALA F 2 287 ? -243.054 -42.601 -132.949 1.00 55.68 287 ALA C N 1
ATOM 8619 C CA . ALA F 2 287 ? -243.308 -41.285 -133.531 1.00 63.06 287 ALA C CA 1
ATOM 8620 C C . ALA F 2 287 ? -242.231 -40.260 -133.184 1.00 57.24 287 ALA C C 1
ATOM 8621 O O . ALA F 2 287 ? -241.949 -39.360 -133.972 1.00 60.73 287 ALA C O 1
ATOM 8623 N N . PHE F 2 288 ? -241.631 -40.401 -132.006 1.00 65.60 288 PHE C N 1
ATOM 8624 C CA . PHE F 2 288 ? -240.595 -39.478 -131.554 1.00 57.69 288 PHE C CA 1
ATOM 8625 C C . PHE F 2 288 ? -239.319 -39.638 -132.370 1.00 50.18 288 PHE C C 1
ATOM 8626 O O . PHE F 2 288 ? -238.706 -38.656 -132.784 1.00 53.26 288 PHE C O 1
ATOM 8634 N N . CYS F 2 289 ? -238.920 -40.884 -132.588 1.00 53.04 289 CYS C N 1
ATOM 8635 C CA . CYS F 2 289 ? -237.727 -41.172 -133.368 1.00 65.49 289 CYS C CA 1
ATOM 8636 C C . CYS F 2 289 ? -237.943 -40.876 -134.853 1.00 67.54 289 CYS C C 1
ATOM 8637 O O . CYS F 2 289 ? -237.031 -40.403 -135.528 1.00 70.98 289 CYS C O 1
ATOM 8640 N N . ARG F 2 290 ? -239.148 -41.142 -135.360 1.00 64.92 290 ARG C N 1
ATOM 8641 C CA . ARG F 2 290 ? -239.462 -40.824 -136.755 1.00 68.63 290 ARG C CA 1
ATOM 8642 C C . ARG F 2 290 ? -239.380 -39.321 -136.997 1.00 68.23 290 ARG C C 1
ATOM 8643 O O . ARG F 2 290 ? -238.935 -38.882 -138.056 1.00 79.32 290 ARG C O 1
ATOM 8651 N N . MET F 2 291 ? -239.803 -38.538 -136.009 1.00 65.57 291 MET C N 1
ATOM 8652 C CA . MET F 2 291 ? -239.802 -37.085 -136.139 1.00 67.80 291 MET C CA 1
ATOM 8653 C C . MET F 2 291 ? -238.388 -36.536 -136.280 1.00 73.24 291 MET C C 1
ATOM 8654 O O . MET F 2 291 ? -238.122 -35.718 -137.158 1.00 76.12 291 MET C O 1
ATOM 8659 N N . TRP F 2 292 ? -237.480 -36.996 -135.425 1.00 75.13 292 TRP C N 1
ATOM 8660 C CA . TRP F 2 292 ? -236.107 -36.500 -135.449 1.00 84.92 292 TRP C CA 1
ATOM 8661 C C . TRP F 2 292 ? -235.328 -37.012 -136.661 1.00 86.00 292 TRP C C 1
ATOM 8662 O O . TRP F 2 292 ? -234.306 -36.436 -137.033 1.00 91.82 292 TRP C O 1
ATOM 8673 N N . ASP F 2 293 ? -235.809 -38.090 -137.274 1.00 85.05 293 ASP C N 1
ATOM 8674 C CA . ASP F 2 293 ? -235.251 -38.543 -138.547 1.00 91.62 293 ASP C CA 1
ATOM 8675 C C . ASP F 2 293 ? -235.604 -37.545 -139.644 1.00 88.74 293 ASP C C 1
ATOM 8676 O O . ASP F 2 293 ? -234.740 -37.114 -140.410 1.00 87.15 293 ASP C O 1
ATOM 8681 N N . ALA F 2 294 ? -236.881 -37.182 -139.706 1.00 82.95 294 ALA C N 1
ATOM 8682 C CA . ALA F 2 294 ? -237.364 -36.211 -140.680 1.00 86.12 294 ALA C CA 1
ATOM 8683 C C . ALA F 2 294 ? -236.771 -34.828 -140.432 1.00 89.83 294 ALA C C 1
ATOM 8684 O O . ALA F 2 294 ? -236.573 -34.057 -141.369 1.00 102.94 294 ALA C O 1
ATOM 8686 N N . VAL F 2 295 ? -236.495 -34.516 -139.170 1.00 85.51 295 VAL C N 1
ATOM 8687 C CA . VAL F 2 295 ? -235.897 -33.232 -138.816 1.00 88.60 295 VAL C CA 1
ATOM 8688 C C . VAL F 2 295 ? -234.453 -33.161 -139.294 1.00 93.32 295 VAL C C 1
ATOM 8689 O O . VAL F 2 295 ? -234.052 -32.188 -139.929 1.00 97.98 295 VAL C O 1
ATOM 8693 N N . TYR F 2 296 ? -233.677 -34.198 -138.992 1.00 90.58 296 TYR C N 1
ATOM 8694 C CA . TYR F 2 296 ? -232.272 -34.237 -139.386 1.00 101.34 296 TYR C CA 1
ATOM 8695 C C . TYR F 2 296 ? -232.128 -34.316 -140.903 1.00 108.20 296 TYR C C 1
ATOM 8696 O O . TYR F 2 296 ? -231.257 -33.670 -141.483 1.00 113.77 296 TYR C O 1
ATOM 8705 N N . ARG F 2 297 ? -232.987 -35.110 -141.535 1.00 102.30 297 ARG C N 1
ATOM 8706 C CA . ARG F 2 297 ? -233.003 -35.235 -142.989 1.00 103.34 297 ARG C CA 1
ATOM 8707 C C . ARG F 2 297 ? -233.255 -33.888 -143.661 1.00 107.35 297 ARG C C 1
ATOM 8708 O O . ARG F 2 297 ? -232.602 -33.540 -144.644 1.00 119.47 297 ARG C O 1
ATOM 8716 N N . ARG F 2 298 ? -234.206 -33.134 -143.119 1.00 106.09 298 ARG C N 1
ATOM 8717 C CA . ARG F 2 298 ? -234.586 -31.841 -143.677 1.00 111.37 298 ARG C CA 1
ATOM 8718 C C . ARG F 2 298 ? -233.613 -30.732 -143.271 1.00 115.52 298 ARG C C 1
ATOM 8719 O O . ARG F 2 298 ? -233.485 -29.726 -143.969 1.00 124.04 298 ARG C O 1
ATOM 8727 N N . ALA F 2 299 ? -232.931 -30.919 -142.145 1.00 111.92 299 ALA C N 1
ATOM 8728 C CA . ALA F 2 299 ? -231.978 -29.926 -141.656 1.00 116.78 299 ALA C CA 1
ATOM 8729 C C . ALA F 2 299 ? -230.690 -29.956 -142.471 1.00 126.34 299 ALA C C 1
ATOM 8730 O O . ALA F 2 299 ? -229.974 -28.959 -142.558 1.00 128.19 299 ALA C O 1
ATOM 8732 N N . LYS F 2 300 ? -230.400 -31.110 -143.062 1.00 130.80 300 LYS C N 1
ATOM 8733 C CA . LYS F 2 300 ? -229.225 -31.261 -143.911 1.00 140.94 300 LYS C CA 1
ATOM 8734 C C . LYS F 2 300 ? -229.422 -30.538 -145.240 1.00 141.73 300 LYS C C 1
ATOM 8735 O O . LYS F 2 300 ? -228.461 -30.070 -145.853 1.00 141.07 300 LYS C O 1
ATOM 8741 N N . LYS F 2 301 ? -230.675 -30.452 -145.680 1.00 138.43 301 LYS C N 1
ATOM 8742 C CA . LYS F 2 301 ? -231.019 -29.715 -146.891 1.00 134.24 301 LYS C CA 1
ATOM 8743 C C . LYS F 2 301 ? -230.780 -28.220 -146.704 1.00 131.18 301 LYS C C 1
ATOM 8744 O O . LYS F 2 301 ? -230.281 -27.541 -147.600 1.00 137.16 301 LYS C O 1
ATOM 8750 N N . ARG F 2 302 ? -231.140 -27.716 -145.527 1.00 123.80 302 ARG C N 1
ATOM 8751 C CA . ARG F 2 302 ? -231.024 -26.295 -145.223 1.00 124.38 302 ARG C CA 1
ATOM 8752 C C . ARG F 2 302 ? -229.672 -25.968 -144.589 1.00 124.81 302 ARG C C 1
ATOM 8753 O O . ARG F 2 302 ? -229.438 -24.837 -144.159 1.00 118.80 302 ARG C O 1
ATOM 8761 N N . LYS F 2 303 ? -228.803 -26.976 -144.526 1.00 125.13 303 LYS C N 1
ATOM 8762 C CA . LYS F 2 303 ? -227.451 -26.846 -143.978 1.00 122.03 303 LYS C CA 1
ATOM 8763 C C . LYS F 2 303 ? -227.448 -26.444 -142.505 1.00 126.67 303 LYS C C 1
ATOM 8764 O O . LYS F 2 303 ? -226.485 -25.851 -142.018 1.00 128.08 303 LYS C O 1
ATOM 8770 N N . LEU F 2 304 ? -228.526 -26.769 -141.799 1.00 129.24 304 LEU C N 1
ATOM 8771 C CA . LEU F 2 304 ? -228.612 -26.501 -140.369 1.00 130.68 304 LEU C CA 1
ATOM 8772 C C . LEU F 2 304 ? -227.890 -27.587 -139.581 1.00 134.88 304 LEU C C 1
ATOM 8773 O O . LEU F 2 304 ? -227.520 -27.391 -138.423 1.00 138.87 304 LEU C O 1
ATOM 8778 N N . LEU F 2 305 ? -227.694 -28.734 -140.222 1.00 134.48 305 LEU C N 1
ATOM 8779 C CA . LEU F 2 305 ? -227.013 -29.863 -139.601 1.00 136.61 305 LEU C CA 1
ATOM 8780 C C . LEU F 2 305 ? -226.075 -30.524 -140.608 1.00 139.28 305 LEU C C 1
ATOM 8781 O O . LEU F 2 305 ? -226.401 -30.609 -141.793 1.00 134.31 305 LEU C O 1
ATOM 8786 N N . PRO F 2 306 ? -224.900 -30.981 -140.143 1.00 141.56 306 PRO C N 1
ATOM 8787 C CA . PRO F 2 306 ? -223.959 -31.720 -140.997 1.00 143.43 306 PRO C CA 1
ATOM 8788 C C . PRO F 2 306 ? -224.595 -32.949 -141.646 1.00 146.11 306 PRO C C 1
ATOM 8789 O O . PRO F 2 306 ? -225.524 -33.535 -141.089 1.00 147.30 306 PRO C O 1
ATOM 8793 N N . GLU F 2 307 ? -224.090 -33.328 -142.816 1.00 144.90 307 GLU C N 1
ATOM 8794 C CA . GLU F 2 307 ? -224.684 -34.402 -143.605 1.00 146.93 307 GLU C CA 1
ATOM 8795 C C . GLU F 2 307 ? -224.385 -35.786 -143.030 1.00 150.82 307 GLU C C 1
ATOM 8796 O O . GLU F 2 307 ? -225.154 -36.728 -143.226 1.00 145.89 307 GLU C O 1
ATOM 8802 N N . GLU F 2 308 ? -223.271 -35.903 -142.315 1.00 153.28 308 GLU C N 1
ATOM 8803 C CA . GLU F 2 308 ? -222.805 -37.201 -141.839 1.00 154.87 308 GLU C CA 1
ATOM 8804 C C . GLU F 2 308 ? -223.284 -37.526 -140.425 1.00 155.66 308 GLU C C 1
ATOM 8805 O O . GLU F 2 308 ? -222.939 -38.572 -139.875 1.00 160.27 308 GLU C O 1
ATOM 8811 N N . VAL F 2 309 ? -224.078 -36.634 -139.843 1.00 152.16 309 VAL C N 1
ATOM 8812 C CA . VAL F 2 309 ? -224.596 -36.843 -138.493 1.00 149.01 309 VAL C CA 1
ATOM 8813 C C . VAL F 2 309 ? -225.927 -37.592 -138.522 1.00 150.57 309 VAL C C 1
ATOM 8814 O O . VAL F 2 309 ? -226.838 -37.230 -139.267 1.00 150.87 309 VAL C O 1
ATOM 8818 N N . SER F 2 310 ? -226.029 -38.638 -137.709 1.00 146.10 310 SER C N 1
ATOM 8819 C CA . SER F 2 310 ? -227.244 -39.440 -137.631 1.00 141.61 310 SER C CA 1
ATOM 8820 C C . SER F 2 310 ? -227.882 -39.334 -136.247 1.00 143.29 310 SER C C 1
ATOM 8821 O O . SER F 2 310 ? -227.200 -39.043 -135.262 1.00 143.08 310 SER C O 1
ATOM 8824 N N . PHE F 2 311 ? -229.190 -39.567 -136.178 1.00 137.18 311 PHE C N 1
ATOM 8825 C CA . PHE F 2 311 ? -229.908 -39.487 -134.911 1.00 131.21 311 PHE C CA 1
ATOM 8826 C C . PHE F 2 311 ? -229.693 -40.748 -134.081 1.00 131.23 311 PHE C C 1
ATOM 8827 O O . PHE F 2 311 ? -230.017 -41.854 -134.513 1.00 122.49 311 PHE C O 1
ATOM 8835 N N . ARG F 2 312 ? -229.147 -40.566 -132.884 1.00 134.59 312 ARG C N 1
ATOM 8836 C CA . ARG F 2 312 ? -228.842 -41.683 -132.001 1.00 138.84 312 ARG C CA 1
ATOM 8837 C C . ARG F 2 312 ? -229.432 -41.442 -130.614 1.00 139.13 312 ARG C C 1
ATOM 8838 O O . ARG F 2 312 ? -228.758 -40.911 -129.732 1.00 144.32 312 ARG C O 1
ATOM 8846 N N . PRO F 2 313 ? -230.702 -41.833 -130.422 1.00 131.98 313 PRO C N 1
ATOM 8847 C CA . PRO F 2 313 ? -231.413 -41.610 -129.158 1.00 122.60 313 PRO C CA 1
ATOM 8848 C C . PRO F 2 313 ? -230.938 -42.539 -128.046 1.00 110.14 313 PRO C C 1
ATOM 8849 O O . PRO F 2 313 ? -230.330 -43.572 -128.323 1.00 110.68 313 PRO C O 1
ATOM 8853 N N . ARG F 2 314 ? -231.215 -42.169 -126.800 1.00 106.55 314 ARG C N 1
ATOM 8854 C CA . ARG F 2 314 ? -230.855 -43.003 -125.661 1.00 105.63 314 ARG C CA 1
ATOM 8855 C C . ARG F 2 314 ? -231.837 -44.165 -125.537 1.00 105.27 314 ARG C C 1
ATOM 8856 O O . ARG F 2 314 ? -233.043 -43.959 -125.394 1.00 100.57 314 ARG C O 1
ATOM 8864 N N . VAL F 2 315 ? -231.314 -45.386 -125.595 1.00 107.49 315 VAL C N 1
ATOM 8865 C CA . VAL F 2 315 ? -232.152 -46.582 -125.600 1.00 103.27 315 VAL C CA 1
ATOM 8866 C C . VAL F 2 315 ? -232.697 -46.910 -124.212 1.00 107.36 315 VAL C C 1
ATOM 8867 O O . VAL F 2 315 ? -232.136 -46.490 -123.197 1.00 102.36 315 VAL C O 1
ATOM 8871 N N . LYS F 2 316 ? -233.800 -47.653 -124.179 1.00 100.35 316 LYS C N 1
ATOM 8872 C CA . LYS F 2 316 ? -234.413 -48.066 -122.922 1.00 102.45 316 LYS C CA 1
ATOM 8873 C C . LYS F 2 316 ? -233.546 -49.092 -122.201 1.00 111.67 316 LYS C C 1
ATOM 8874 O O . LYS F 2 316 ? -233.265 -50.162 -122.745 1.00 109.34 316 LYS C O 1
ATOM 8880 N N . PRO F 2 317 ? -233.113 -48.766 -120.974 1.00 118.55 317 PRO C N 1
ATOM 8881 C CA . PRO F 2 317 ? -232.288 -49.669 -120.162 1.00 122.38 317 PRO C CA 1
ATOM 8882 C C . PRO F 2 317 ? -233.004 -50.983 -119.860 1.00 126.41 317 PRO C C 1
ATOM 8883 O O . PRO F 2 317 ? -234.233 -51.037 -119.905 1.00 124.03 317 PRO C O 1
ATOM 8887 N N . LEU F 2 318 ? -232.241 -52.028 -119.561 1.00 133.55 318 LEU C N 1
ATOM 8888 C CA . LEU F 2 318 ? -232.819 -53.335 -119.271 1.00 133.68 318 LEU C CA 1
ATOM 8889 C C . LEU F 2 318 ? -231.977 -54.091 -118.249 1.00 132.68 318 LEU C C 1
ATOM 8890 O O . LEU F 2 318 ? -232.460 -54.445 -117.174 1.00 130.49 318 LEU C O 1
#

Secondary structure (DSSP, 8-state):
--SSS-S--SEEETTTTEEE-HHHHHHHHHHHHHHHHHHHT-S-TT-EEEEE--SSHHHHHHHHHHHHTT-EEEEEEEE---HHHHHHHHHHHHHHHHHHT--EEEEEHHHHHS--HHHHHHHSSS-HHHHHHHHHHHHHHHHHHHTT-SEEE----HHHHHHHHHHHHH-------SEE--BTTB-EEE-TTTTS-HHHHHHHHHHHT-----SPPGGGTT-HHHHHHHHHHHHHHHSTTHHHHHHHHIIIIIGGG---EE-SSS--EESSSS-HHHHHHHHHHHHHHHTTSS-SS----PPPPP-/--TTT-S--SEEETTTTEEE-HHHHHHHHHHHHHHHHHHTT---TT-EEEEE--SSHHHHHHHHHHHHTT-EEEEEEEE---HHHHHHHHHHHHHHHHHHT--EEEEEHHHHHS--HHHHHHHSSS-HHHHHHHHHHHHHHHHHHHTT-SEEE----HHHHHHHHHHHHH----TT--SEE--BTTB-EEE-TTTTS-HHHHHHHHHHTT-----PPPGGGTT-HHHHHHHHHHHHHHHSTTHHHHHHHHIIIIIGGGT-----EE-TTT--EESSSS-HHHHHHHHHHHHHHHTTSS-TT----PPPPP-/--SSS-S--SEEETTTTEEE-HHHHHHHHHHHHHHHHHHTT-S-TT-EEEEE--SSHHHHHHHHHHHHTT-EEEEEEEE---HHHHHHHHHHHHHHHHHHT--EEEEEHHHHHS--HHHHHHHSSS-HHHHHHHHHHHHHHHHHHHTT-SEEE----HHHHHHHHHHHHHS--SS-STT--SEE--BTTB-EEE-TTTTS-HHHHHHHHHHHT-----SPPGGGTT-HHHHHHHHHHHHHHHSTTHHHHHHHHIIIIITT---PEEPTTT--EESSSS-HHHHHHHHHHHHHHHTTSS-TT----PPPPP-/-EEESSSSPPEE----SEEHHHHHHHHT--TTSEEEEETTEEEPTTSEE-SS--EEEEE-----/-EEEESSSS-EEEE---SEEHHHHHHHTT--GGGEEEEETTEE--TTSEE-SS-EEEEEE-----/-EEESS-S-EEE----SEEHHHHHHHTT--TTTEEEEETTEEE-TT-EE-SS--EEEEE-----

Foldseek 3Di:
DWEWEDDVVTDIDDDAFFDFPLVVCVVVVHDQVFKWKDFPPDTGDRRDGGHRPTYIYIYTNDDPD/DAPPPPDDFPDDAPLVNGTHHLVVLLVVVLVLLVVLCVVVVADDAQEEEEQEAQLALQSLLVQVSCVVSNHQYEYEYEQQPQPVSSVVSVVSVVVSCVVVVHHYHYHYPCVPQNDGLVLLCPQQPDHSVVLSVVVSQLVSLQCCLVVVPQEYEYRAALLNLLLVCQVCVVPPVQLVDDQWDHADVSGHIYHHSRHHPDPVSSNSNCVSVVRRGDPDDRPVCPPDVSVVSSVVQVVCCVVPRNSSNCSNCCCVPPPNVPPDDDDWDAAPAAGHTDNDNHHPNVSSSVSNQVRCVVVVVDPPPDDDHYHHRDD/DEWEDDPVTDDDADAFFDFQLVVCVVVPHDPVFKWKDFPNDTGDRRDGGGNPTYIYIGGNDDPD/DAPVPPDDFPDQAVLVRHTHHLVVLLVVLLVLLVVLCVVVVADDQQEEEEQEAQLALQSLLVQVSCVVSNHQYEYEYEQQPAPCSSVVSVVSVVVSCVVVVHHYHYHYPCVVLNDGLVLLCVQFVDHSVVLVVVVSQLVSLQCCLVVVHQEYEYRQELLNQLLVVLVCVVPPDDVDDQWADGDVLGHIYHYSRHHPDPVSSNSNSVSVVRRGDDDDGPVCPPDSSVVSSVVQVVCCVVPPNSSVCSRVVCVPPPRVVHDWDAEPAQRHTDNDNHHPNQVSSQSSQVSCVVVVVDDPPDDDHDHHRDD/DEFEPDPVTDDDADAFQDFQLVVCVVVPHDPVFKWKDFPNDTGDRRDGGDNPTYIYMYTPDDPD/DADVPPPDFPDDAPQVRGTHHLVVLLVVVLVLLVVLCVVVVQDDQQEEEEQEAQLALQSLLVQVSCVVSNHQYEYEYEQQVADCSSVVSVVSVVVSCVVVVHHYHYHYCCVVLVDHLVLLCPLFVDHSVRLSVVVVQLVSLQCCLVVPNQEYEYRQALLNLLLVLQVCVVVVPDDDNQCRDQWDHGDVLGHIYHHSRHQPDPVSSNSSSVSVVRDGDDDDRPVPPPDVSVVSSVVQVVCCVVPPNSSVCSNVVCVPPPNVVDDWDQEPAARHTDPDNHHPNQVSSQSSQVSCVVVPVDPPPDDDHDHHRDD

B-factor: mean 69.49, std 32.66, range [20.28, 209.98]

Nearest PDB structures (foldseek):
  5ztb-assembly1_E  TM=1.016E+00  e=1.167E-12  Thermus thermophilus HB27
  5gha-assembly1_F  TM=9.794E-01  e=2.571E-10  Thermus thermophilus HB27
  5gha-assembly2_H  TM=9.695E-01  e=2.371E-09  Thermus thermophilus HB27
  1ryj-assembly1_A  TM=7.044E-01  e=1.655E-03  Methanothermococcus thermolithotrophicus
  1zud-assembly1_4  TM=6.571E-01  e=3.326E-03  Escherichia coli K-12

CATH classification: 3.40.50.620

Sequence (1122 aa):
HRVVLRLPERKEVEVKGNRPLREVLEELGLNPETVVAVRGEELLTLEDEVREEDTLEVLSAISGGVCKVCGQKAQVEMRSRGLALCREHYLDWFVKETERAIRRHRMLLPGERVLVAVSGGKDSLALWDVLSRLGYQAVGLHIELGIGEYSKRSLEVTQAFARERGLELLVVDLKEAYGFGVPELARLSGRVACSACGLSKRYIINQVAVEEGFRVVATGHNLDDEAAVLFGNLLNPTLSRQGPVLPEKPGLAARVKPFYRFSEREVLSYTLLRGIRYLHEECPNAKGAKSLLYKEALNLVERSMPGAKLRFLDGFLEKIRPRLDEVALRECERCGYPTTGAVCAFCRMWDAVYRRAKKRKLLPEEVSFRPRVKPLRVVLRLPERKEVEVKGNRPLREVLEELGLNPETVVAVRGEELLTLEDEVREEDTLEVLSAISGGVCKVCGQKAQVEMRSRGLALCREHYLDWFVKETERAIRRHRMLLPGERVLVAVSGGKDSLALWDVLSRLGYQAVGLHIELGIGEYSKRSLEVTQAFARERGLELLVVDLKEAYGFGVPELARLSGRVACSACGLSKRYIINQVAVEEGFRVVATGHNLDDEAAVLFGNLLNPLSRQGPVLPEKPGLAARVKPFYRFSEREVLSYTLLRGIRYLHEECPNAKGAKSLLYKEALNLVERSMPGAKLRFLDGFLEKIRPRLALRECERCGYPTTGAVCAFCRMWDAVYRRAKKRKLLPEEVSFRPRVKPLRVVLRLPERKEVEVKGNRPLREVLEELGLNPETVVAVRGEELLTLEDEVREEDTLEVLSAISGGVCKVCGQKAQVEMRSRGLALCREHYLDWFVKETERAIRRHRMLLPGERVLVAVSGGKDSLALWDVLSRLGYQAVGLHIELGIGEYSKRSLEVTQAFARERGLELLVVDLKEAYGFGVPELARLSGRVACSACGLSKRYIINQVAVEEGFRVVATGHNLDDEAAVLFGNLLNPQEETLSRQGPVLPEKPGLAARVKPFYRFSEREVLSYTLLRGIRYLHEECPNAKGAKSLLYKEALNLVERSMPGAKLRFLDGFLEKIRPRVALRECERCGYPTTGAVCAFCRMWDAVYRRAKKRKLLPEEVSFRPRVKPL

Radius of gyration: 36.23 Å; Cα contacts (8 Å, |Δi|>4): 2038; chains: 6; bounding box: 94×88×106 Å

Solvent-accessible surface area: 54460 Å² total; per-residue (Å²): 57,100,8,36,30,29,53,57,131,204,124,96,45,129,13,136,3,112,39,54,6,114,85,5,8,140,99,52,65,45,32,33,24,20,13,9,4,17,55,67,170,55,5,12,11,25,128,23,71,3,104,78,139,15,72,6,71,5,4,26,0,33,23,2,94,123,2,152,99,57,44,124,138,6,34,3,43,2,123,45,66,62,28,18,2,17,109,105,35,0,8,56,32,0,21,112,34,0,71,109,4,0,97,147,64,182,1,5,93,111,43,26,91,0,0,0,14,4,59,0,21,10,17,8,0,0,0,0,7,0,0,40,128,37,50,14,101,11,10,0,2,6,16,22,25,15,14,60,88,39,3,103,99,7,37,82,32,0,73,45,5,5,199,109,86,69,44,105,36,47,68,24,45,0,103,148,61,19,39,11,0,1,53,58,0,22,165,3,9,67,80,108,17,76,39,0,17,14,16,0,82,148,25,1,24,19,4,10,0,40,48,89,55,10,78,0,3,0,26,9,68,0,8,2,25,6,0,2,72,0,0,8,37,9,1,60,83,109,5,30,176,16,2,12,45,30,82,93,88,117,13,24,3,4,96,1,35,1,0,3,56,6,8,1,39,4,0,0,2,0,0,42,7,58,45,8,170,13,25,54,37,48,12,78,61,8,174,77,30,124,39,50,23,17,6,92,0,2,1,28,0,6,85,64,15,48,9,1,3,32,82,4,2,23,10,3,24,135,70,12,62,91,96,26,116,197,131,90,77,113,102,5,100,80,0,15,3,31,15,88,1,1,5,5,31,3,0,67,6,0,37,19,0,24,102,83,0,46,160,130,186,105,32,81,121,161,59,91,14,199,22,125,95,40,73,221,154,8,33,24,46,51,51,177,90,155,122,39,144,29,150,3,116,29,58,5,105,79,2,7,123,101,46,62,44,32,20,29,22,15,11,6,16,54,66,171,85,12,15,11,31,115,16,69,5,104,103,136,21,70,8,43,6,6,40,0,37,22,2,103,123,3,160,108,63,45,125,129,5,27,4,47,3,132,51,73,69,33,21,6,13,119,108,42,0,8,66,34,0,20,108,29,0,39,119,6,0,94,151,59,212,2,4,111,102,40,28,105,0,0,0,15,6,59,0,19,15,16,10,0,0,0,0,8,0,0,38,132,41,49,11,116,10,8,0,2,6,17,20,28,17,10,63,88,41,4,107,106,6,38,91,30,0,85,40,4,5,180,99,82,67,47,100,38,44,65,25,38,0,106,150,65,17,36,14,0,0,49,55,0,34,186,6,4,71,80,115,14,80,46,0,20,12,20,0,71,136,22,0,14,20,4,10,0,39,42,87,60,10,78,0,2,0,24,10,61,0,9,2,23,14,0,1,77,10,0,8,49,20,0,52,82,159,21,139,103,4,7,45,19,82,97,78,120,12,30,4,5,89,2,39,0,0,0,29,0,5,1,40,4,0,0,2,0,0,47,9,58,52,7,190,25,24,47,43,72,17,74,57,6,174,77,29,123,39,49,19,16,4,88,0,2,0,41,0,9,101,72,20,50,10,0,2,42,83,3,7,13,10,13,20,116,90,8,62,99,114,46,139,82,133,89,8,122,79,0,10,4,31,18,121,28,48,33,6,32,2,0,128,8,0,31,27,0,28,141,103,0,41,147,130,174,104,36,87,112,158,64,84,12,212,14,148,95,24,76,201,134,22,22,17,74,28,55,158,176,121,92,48,145,42,154,5,121,26,60,5,121,82,10,10,138,100,46,61,23,31,29,20,23,6,10,6,21,52,65,163,91,6,14,7,26,114,15,98,12,161,110,161,28,73,14,72,6,10,18,0,36,28,6,96,108,4,159,103,67,44,119,115,3,25,4,39,4,120,46,72,68,29,20,7,12,113,111,53,0,7,64,37,0,19,111,32,0,38,109,8,0,95,203,69,214,2,6,48,29,2,11,85,0,0,0,14,3,67,0,21,15,17,8,0,0,0,0,5,0,0,31,109,41,25,10,68,10,10,0,2,4,17,20,28,20,10,62,91,39,4,113,110,7,37,100,30,0,76,43,4,7,205,116,79,67,40,106,35,50,65,30,42,0,110,146,72,24,42,19,0,0,52,58,0,39,173,3,6,69,85,113,22,76,40,0,16,13,20,0,79,145,21,2,25,18,7,16,0,38,46,90,57,8,77,0,4,0,28,10,73,0,8,2,22,5,0,0,70,0,49,8,37,69,95,84,91,158,160,118,24,59,75,166,16,6,9,48,40,82,94,89,120,12,32,4,4,94,1,40,0,0,2,70,1,8,0,30,6,0,0,2,0,0,43,9,59,55,8,195,26,26,63,47,67,17,73,59,7,172,76,34,146,36,52,114,26,9,118,39,19,2,97,70,6,102,84,102,53,8,14,4,30,133,64,3,21,24,5,16,127,146,96,97,92,254,208,94,86,150,106,8,134,78,0,14,4,29,14,126,25,49,30,8,33,2,0,121,8,0,37,20,0,25,144,83,0,40,157,128,173,95,34,84,112,162,62,88,16,222,17,158,94,38,76,223

InterPro domains:
  IPR000541 Cytoplasmic tRNA 2-thiolation protein 1 [TIGR00269] (193-291)
  IPR011063 tRNA(Ile)-lysidine/2-thiocytidine synthase, N-terminal [PF01171] (50-221)
  IPR014729 Rossmann-like alpha/beta/alpha sandwich fold [G3DSA:3.40.50.620] (1-321)
  IPR035107 tRNA thiolation protein, TtcA/Ctu1 type [PIRSF004976] (1-301)
  IPR054306 2-thiouridine synthetase TtuA-like, N-terminal LIM domain [PF22082] (3-27)

Organism: Thermus thermophilus (strain ATCC BAA-163 / DSM 7039 / HB27) (NCBI:txid262724)

=== Feature glossary ===
Feature key, reading from the visual/contextual features back to the raw sequence:

Rendered structure images. Structure images are PyMOL renders from six orthogonal camera directions. Cartoon representation draws helices as coils and strands as arrows; sticks shows the backbone as bonds; surface shows the solvent-excluded envelope. Rainbow coloring maps sequence position to hue (blue→red, N→C); chain coloring assigns a distinct color per polypeptide.

Contact-map, Ramachandran, and PAE plots. Three diagnostic plots accompany the record. The Cα contact map visualizes the tertiary structure as a 2D adjacency matrix (8 Å cutoff, sequence-local contacts suppressed). The Ramachandran plot shows the distribution of backbone (φ, ψ) torsions, with points in the α and β basins reflecting secondary structure content. The PAE plot shows AlphaFold's inter-residue confidence as a color matrix.

InterPro / GO / CATH / organism. The annotation block draws on four external resources. InterPro: which protein families and domains the sequence belongs to. GO: standardized terms for what the protein does, what process it participates in, and where in the cell it acts. CATH: which structural fold it has in the CATH hierarchy. Organism: the species of origin.

Nearest PDB structures. Structural nearest neighbors (via Foldseek easy-search vs the PDB). Reported per hit: target PDB id, E-value, and alignment TM-score. A TM-score above ~0.5 is the conventional threshold for 'same fold'.

Predicted aligned error. Predicted aligned error is AlphaFold's pairwise confidence. Unlike pLDDT (per-residue), PAE is per-residue-pair and captures whether two parts of the structure are correctly placed relative to each other. Units are ångströms of expected positional error.

Solvent-accessible surface area. SASA measures how much of the protein is reachable by solvent. It is computed by rolling a water-sized probe over the atomic surface and summing the exposed area (Å²). Per-residue SASA distinguishes core (buried, low SASA) from surface (exposed, high SASA) residues; total SASA is a whole-molecule size measure.

B-factor. Crystallographic B-factors measure how much each atom's electron density is smeared out, in Å². They rise in mobile loops and surface residues and fall in the buried interior. In AlphaFold models this column is repurposed to hold pLDDT instead.

pLDDT. For AlphaFold models, the B-factor field carries pLDDT — the model's own estimate of local accuracy on a 0–100 scale. Regions with pLDDT<50 should be treated as essentially unmodeled; they often correspond to intrinsically disordered segments.

Backbone torsions (φ/ψ). φ (phi) and ψ (psi) are the two rotatable backbone dihedrals per residue: φ is the C(i-1)–N–Cα–C torsion, ψ is the N–Cα–C–N(i+1) torsion, both in degrees on (−180°, 180°]. α-helical residues cluster near (−60°, −45°); β-strand residues near (−120°, +130°). A Ramachandran plot is simply a scatter of (φ, ψ) for every residue.

Radius of gyration, Cα contacts, bounding box. Radius of gyration (Rg) is the root-mean-square distance of Cα atoms from their centroid — a single number for overall size and compactness. A globular domain of N residues has Rg ≈ 2.2·N^0.38 Å; an extended or disordered chain has a much larger Rg. The Cα contact count is the number of residue pairs whose Cα atoms are within 8 Å and are more than four positions apart in sequence — a standard proxy for tertiary packing density. The bounding box is the smallest axis-aligned box enclosing all Cα atoms.

Secondary structure (3-state, P-SEA). Three-state secondary structure (P-SEA) collapses the eight DSSP classes into helix (a), strand (b), and coil (c). P-SEA assigns these from Cα geometry alone — distances and angles — without requiring backbone oxygens, so it works on any Cα trace.

Secondary structure (8-state, DSSP). Secondary structure is the local, repeating backbone conformation. DSSP classifies it into eight states by reading the hydrogen-bond network: three helix types (H, G, I), two β types (E, B), two non-regular types (T, S), and unstructured coil (-).

Foldseek 3Di. The Foldseek 3Di string encodes local tertiary geometry as a 20-letter alphabet — one character per residue — derived from the relative positions of nearby Cα atoms. Unlike the amino-acid sequence, 3Di is a direct function of the 3D structure, so two proteins with the same fold have similar 3Di strings even at low sequence identity.

mmCIF coordinates. Structure coordinates are given as an mmCIF _atom_site loop: one row per atom with element, residue name, chain id, sequence number, and x/y/z position in Å. Only the four main-chain atoms per residue are included here; side chains are omitted to keep the record compact.

Sequence. This is the polypeptide sequence — one letter per residue, N-terminus first. Length ranges from a few dozen residues for small domains to over a thousand for large multi-domain proteins.